Protein AF-A0A5J4UNB1-F1 (afdb_monomer_lite)

InterPro domains:
  IPR011050 Pectin lyase fold/virulence factor [SSF51126] (522-800)

Organism: NCBI:txid222440

Secondary structure (DSSP, 8-state):
--EEEE-S-EEE--TT-S-SEE---SEEEE--SS---EEES---EEEES-EEEE-SEEEE---SS-SEEEES-EEEES-SS-TT---EEEESS--EEEES-SEEEE-S-EEE--TT-SBSEEE--SEEEE--SS---EEES-B-EEEES-EEEE-SEEEE--TT-SEEEEEEEEEEEEES-SS----EEEEESEEEEEEEEEEEE-S-EEEES-SSS-SEEEEEEEEEE-TTS--EEESSEEEEEESSEEEE-SEEEE-STTPPPEEEEES-EEEEESSS-EEESS-EEEEEESS-EEEES-TT-EEEEESEE-STT-EEEESS-EEEEES-EE--SSSEE-S-SEEEEEEEEEEES-EES-SSSPEEESS-SEEEEEEEEEEEEES-EEE-EEE-TT--S----SEEEE--S-TT-EEEEES-EEES-EESS-SSEEEEE-TT-EEE-TT-EEES-EES-SSS--SSEEEEESS--TTHHHHHHHHTTT-B-SBTT-EEEEETTSPPEEEPPBPPSSEEEEE-SS-SS---SSBTTB-BS-HHHHHHHTSEE-S-EEEEE-SSEE---EEE-TT-EES-EEEEPPTTTTEEEE--S-SS-SEEE-TT--S-EEEESEEEESS--EEE-SSSEEEEES-EEE--TTTTT---S---SEEEEEEEEEEES-EES-SSS----SSSSEEEEEEEEEEEEES-EEEEETT-SEEEEE-TT-EEEEES-EEEEE--TTSSBSSEEEEEPSSS--EEEEEES-EEES-EESSBSSEEE-TTEEEEE-TT-EEES-EESSTTSBSSEEES-HHHHHHTT-HHHHTTT-EE--STT----EEETT-----HHHHHHHHTT-S-S-SPPTTSSTT--HHHHHH------PPP-----------------SSSSSHHHHHHHHHHHHHHHHHHHHHHHHHHHHTTTSSSS--

pLDDT: mean 85.82, std 13.66, range [32.12, 98.56]

Sequence (943 aa):
SDELKIIRGIFTGTINTESLIATTSKTVTIGDEIVYPEFTQFGTLILSDQTLNIISGTFTSDALQAMIQTTDSSVTIGTTTSPTSTALSFTSQQILNIKGSDELKIIRGIFTGTINTESLIATTSKLITIGDSSGYPEFTQFGTLTLQGPTLNIISGTFTSSPKSDTLIKASSNSVITVGSTTSSQIISFDAPQVIDINNGILDIIRGSFTQTSNQLSLITTLNTHVSIGQGGVPSFTAVKSLNISGSSLKLINGNFIGINSQSNEITTDEVNVLIGDGVNLQFNDITILKSKGGILTTTNADKLKILINGDFLQTESINQYSDAQIRIETSTFNTLSGTAKQPFIRNTNGQIEIASSAFGNEDYITLLQSPIIILEQSTSKIVIAYSTFTRFEKDTSWNGILYGVLSITLGTNTGLVLSITNNQFIDNFADKTGSVQTELKYNANCNFSSNTFFGNTNNQIDQSGTDTFILWTDNEDGIYNKTKSLFYGSTSPSLNSVAFQANSESIQYIDLTGPQRIYAYISQQKDEDGSGWNIDHPTSLIGRILFKIRAVKPPITIQLIDSNHNEGLVINNSISHSDINIEGRVNGKTQWSKGKEIDPIITIDSRITFNLVLRNIAFAGSRIFRQESNQSIRIEQCTFLIPNSLSNAIIDPVPFIDIQRGNLLIISSSFGNYGTNTDLGSPAVSIKAGCKQLIIANTNFTRLPSGAVALEVGQGSQASIEDCYFTNCGDQSYIAGAVNVVGVTGDEQGSVSITHSRFTSCYGQQAGGIIFGDNVVPSSVKNNLFSQNAVTNNNGSKDVYFLSKEMIDQAGDLEIVAEGYSYSKTDEYVGEVKISGLNTNFAPYLDCKTQGREDCGEAPCGSKQEESVEYCLSIEPSDPTEPSEGEGGDETKKKKMSAGAIVGIVIGVVAVISVVITLIAVVVYFKRKSGVVEKQNESEMK

Structure (mmCIF, N/CA/C/O backbone):
data_AF-A0A5J4UNB1-F1
#
_entry.id   AF-A0A5J4UNB1-F1
#
loop_
_atom_site.group_PDB
_atom_site.id
_atom_site.type_symbol
_atom_site.label_atom_id
_atom_site.label_alt_id
_atom_site.label_comp_id
_atom_site.label_asym_id
_atom_site.label_entity_id
_atom_site.label_seq_id
_atom_site.pdbx_PDB_ins_code
_atom_site.Cartn_x
_atom_site.Cartn_y
_atom_site.Cartn_z
_atom_site.occupancy
_atom_site.B_iso_or_equiv
_atom_site.auth_seq_id
_atom_site.auth_comp_id
_atom_site.auth_asym_id
_atom_site.auth_atom_id
_atom_site.pdbx_PDB_model_num
ATOM 1 N N . SER A 1 1 ? 63.432 3.457 -52.063 1.00 62.00 1 SER A N 1
ATOM 2 C CA . SER A 1 1 ? 62.682 4.462 -52.842 1.00 62.00 1 SER A CA 1
ATOM 3 C C . SER A 1 1 ? 61.636 5.073 -51.926 1.00 62.00 1 SER A C 1
ATOM 5 O O . SER A 1 1 ? 61.340 4.469 -50.903 1.00 62.00 1 SER A O 1
ATOM 7 N N . ASP A 1 2 ? 61.091 6.253 -52.233 1.00 84.00 2 ASP A N 1
ATOM 8 C CA . ASP A 1 2 ? 59.965 6.787 -51.443 1.00 84.00 2 ASP A CA 1
ATOM 9 C C . ASP A 1 2 ? 58.681 5.957 -51.643 1.00 84.00 2 ASP A C 1
ATOM 11 O O . ASP A 1 2 ? 57.809 5.952 -50.778 1.00 84.00 2 ASP A O 1
ATOM 15 N N . GLU A 1 3 ? 58.595 5.195 -52.738 1.00 91.25 3 GLU A N 1
ATOM 16 C CA . GLU A 1 3 ? 57.426 4.393 -53.094 1.00 91.25 3 GLU A CA 1
ATOM 17 C C . GLU A 1 3 ? 57.814 2.993 -53.606 1.00 91.25 3 GLU A C 1
ATOM 19 O O . GLU A 1 3 ? 58.781 2.842 -54.363 1.00 91.25 3 GLU A O 1
ATOM 24 N N . LEU A 1 4 ? 57.044 1.976 -53.210 1.00 91.75 4 LEU A N 1
ATOM 25 C CA . LEU A 1 4 ? 57.041 0.620 -53.762 1.00 91.75 4 LEU A CA 1
ATOM 26 C C . LEU A 1 4 ? 55.665 0.342 -54.387 1.00 91.75 4 LEU A C 1
ATOM 28 O O . LEU A 1 4 ? 54.653 0.443 -53.699 1.00 91.75 4 LEU A O 1
ATOM 32 N N . LYS A 1 5 ? 55.623 -0.047 -55.668 1.00 91.56 5 LYS A N 1
ATOM 33 C CA . LYS A 1 5 ? 54.387 -0.441 -56.367 1.00 91.56 5 LYS A CA 1
ATOM 34 C C . LYS A 1 5 ? 54.436 -1.901 -56.799 1.00 91.56 5 LYS A C 1
ATOM 36 O O . LYS A 1 5 ? 55.341 -2.287 -57.536 1.00 91.56 5 LYS A O 1
ATOM 41 N N . ILE A 1 6 ? 53.440 -2.687 -56.404 1.00 90.50 6 ILE A N 1
ATOM 42 C CA . ILE A 1 6 ? 53.247 -4.074 -56.839 1.00 90.50 6 ILE A CA 1
ATOM 43 C C . ILE A 1 6 ? 51.979 -4.124 -57.684 1.00 90.50 6 ILE A C 1
ATOM 45 O O . ILE A 1 6 ? 50.885 -4.300 -57.165 1.00 90.50 6 ILE A O 1
ATOM 49 N N . ILE A 1 7 ? 52.124 -3.926 -58.993 1.00 86.94 7 ILE A N 1
ATOM 50 C CA . ILE A 1 7 ? 50.977 -3.774 -59.903 1.00 86.94 7 ILE A CA 1
ATOM 51 C C . ILE A 1 7 ? 50.502 -5.117 -60.479 1.00 86.94 7 ILE A C 1
ATOM 53 O O . ILE A 1 7 ? 49.315 -5.317 -60.701 1.00 86.94 7 ILE A O 1
ATOM 57 N N . ARG A 1 8 ? 51.419 -6.067 -60.711 1.00 86.12 8 ARG A N 1
ATOM 58 C CA . ARG A 1 8 ? 51.123 -7.382 -61.303 1.00 86.12 8 ARG A CA 1
ATOM 59 C C . ARG A 1 8 ? 52.060 -8.450 -60.753 1.00 86.12 8 ARG A C 1
ATOM 61 O O . ARG A 1 8 ? 53.246 -8.188 -60.578 1.00 86.12 8 ARG A O 1
ATOM 68 N N . GLY A 1 9 ? 51.550 -9.665 -60.587 1.00 86.94 9 GLY A N 1
ATOM 69 C CA . GLY A 1 9 ? 52.344 -10.852 -60.272 1.00 86.94 9 GLY A CA 1
ATOM 70 C C . GLY A 1 9 ? 51.501 -11.927 -59.594 1.00 86.94 9 GLY A C 1
ATOM 71 O O . GLY A 1 9 ? 50.406 -11.630 -59.126 1.00 86.94 9 GLY A O 1
ATOM 72 N N . ILE A 1 10 ? 52.022 -13.155 -59.564 1.00 88.19 10 ILE A N 1
ATOM 73 C CA . ILE A 1 10 ? 51.542 -14.231 -58.690 1.00 88.19 10 ILE A CA 1
ATOM 74 C C . ILE A 1 10 ? 52.642 -14.446 -57.651 1.00 88.19 10 ILE A C 1
ATOM 76 O O . ILE A 1 10 ? 53.780 -14.756 -58.009 1.00 88.19 10 ILE A O 1
ATOM 80 N N . PHE A 1 11 ? 52.315 -14.235 -56.383 1.00 87.88 11 PHE A N 1
ATOM 81 C CA . PHE A 1 11 ? 53.232 -14.313 -55.257 1.00 87.88 11 PHE A CA 1
ATOM 82 C C . PHE A 1 11 ? 52.810 -15.475 -54.363 1.00 87.88 11 PHE A C 1
ATOM 84 O O . PHE A 1 11 ? 51.893 -15.359 -53.549 1.00 87.88 11 PHE A O 1
ATOM 91 N N . THR A 1 12 ? 53.481 -16.612 -54.526 1.00 80.69 12 THR A N 1
ATOM 92 C CA . THR A 1 12 ? 53.220 -17.815 -53.732 1.00 80.69 12 THR A CA 1
ATOM 93 C C . THR A 1 12 ? 54.304 -17.993 -52.674 1.00 80.69 12 THR A C 1
ATOM 95 O O . THR A 1 12 ? 55.491 -17.923 -52.992 1.00 80.69 12 THR A O 1
ATOM 98 N N . GLY A 1 13 ? 53.905 -18.201 -51.419 1.00 72.50 13 GLY A N 1
ATOM 99 C CA . GLY A 1 13 ? 54.822 -18.448 -50.301 1.00 72.50 13 GLY A CA 1
ATOM 100 C C . GLY A 1 13 ? 54.696 -19.855 -49.710 1.00 72.50 13 GLY A C 1
ATOM 101 O O . GLY A 1 13 ? 53.993 -20.713 -50.237 1.00 72.50 13 GLY A O 1
ATOM 102 N N . THR A 1 14 ? 55.376 -20.077 -48.583 1.00 69.12 14 THR A N 1
ATOM 103 C CA . THR A 1 14 ? 55.122 -21.213 -47.682 1.00 69.12 14 THR A CA 1
ATOM 104 C C . THR A 1 14 ? 54.733 -20.675 -46.309 1.00 69.12 14 THR A C 1
ATOM 106 O O . THR A 1 14 ? 55.337 -19.709 -45.848 1.00 69.12 14 THR A O 1
ATOM 109 N N . ILE A 1 15 ? 53.790 -21.331 -45.629 1.00 63.12 15 ILE A N 1
ATOM 110 C CA . ILE A 1 15 ? 53.112 -20.867 -44.396 1.00 63.12 15 ILE A CA 1
ATOM 111 C C . ILE A 1 15 ? 54.081 -20.583 -43.211 1.00 63.12 15 ILE A C 1
ATOM 113 O O . ILE A 1 15 ? 53.691 -19.961 -42.229 1.00 63.12 15 ILE A O 1
ATOM 117 N N . ASN A 1 16 ? 55.368 -20.954 -43.318 1.00 63.03 16 ASN A N 1
ATOM 118 C CA . ASN A 1 16 ? 56.386 -20.832 -42.263 1.00 63.03 16 ASN A CA 1
ATOM 119 C C . ASN A 1 16 ? 57.483 -19.762 -42.502 1.00 63.03 16 ASN A C 1
ATOM 121 O O . ASN A 1 16 ? 58.474 -19.756 -41.776 1.00 63.03 16 ASN A O 1
ATOM 125 N N . THR A 1 17 ? 57.385 -18.892 -43.515 1.00 56.47 17 THR A N 1
ATOM 126 C CA . THR A 1 17 ? 58.408 -17.845 -43.775 1.00 56.47 17 THR A CA 1
ATOM 127 C C . THR A 1 17 ? 58.102 -16.518 -43.064 1.00 56.47 17 THR A C 1
ATOM 129 O O . THR A 1 17 ? 56.960 -16.068 -43.095 1.00 56.47 17 THR A O 1
ATOM 132 N N . GLU A 1 18 ? 59.130 -15.869 -42.493 1.00 64.62 18 GLU A N 1
ATOM 133 C CA . GLU A 1 18 ? 59.037 -14.711 -41.573 1.00 64.62 18 GLU A CA 1
ATOM 134 C C . GLU A 1 18 ? 58.420 -13.422 -42.162 1.00 64.62 18 GLU A C 1
ATOM 136 O O . GLU A 1 18 ? 57.881 -12.616 -41.411 1.00 64.62 18 GLU A O 1
ATOM 141 N N . SER A 1 19 ? 58.457 -13.200 -43.481 1.00 69.81 19 SER A N 1
ATOM 142 C CA . SER A 1 19 ? 57.668 -12.163 -44.177 1.00 69.81 19 SER A CA 1
ATOM 143 C C . SER A 1 19 ? 57.763 -12.337 -45.697 1.00 69.81 19 SER A C 1
ATOM 145 O O . SER A 1 19 ? 58.808 -12.740 -46.206 1.00 69.81 19 SER A O 1
ATOM 147 N N . LEU A 1 20 ? 56.684 -12.051 -46.439 1.00 73.94 20 LEU A N 1
ATOM 148 C CA . LEU A 1 20 ? 56.710 -12.074 -47.913 1.00 73.94 20 LEU A CA 1
ATOM 149 C C . LEU A 1 20 ? 57.293 -10.772 -48.480 1.00 73.94 20 LEU A C 1
ATOM 151 O O . LEU A 1 20 ? 58.056 -10.784 -49.443 1.00 73.94 20 LEU A O 1
ATOM 155 N N . ILE A 1 21 ? 56.917 -9.643 -47.880 1.00 76.94 21 ILE A N 1
ATOM 156 C CA . ILE A 1 21 ? 57.392 -8.307 -48.232 1.00 76.94 21 ILE A CA 1
ATOM 157 C C . ILE A 1 21 ? 57.690 -7.580 -46.919 1.00 76.94 21 ILE A C 1
ATOM 159 O O . ILE A 1 21 ? 56.805 -7.422 -46.078 1.00 76.94 21 ILE A O 1
ATOM 163 N N . ALA A 1 22 ? 58.935 -7.129 -46.784 1.00 76.50 22 ALA A N 1
ATOM 164 C CA . ALA A 1 22 ? 59.395 -6.191 -45.769 1.00 76.50 22 ALA A CA 1
ATOM 165 C C . ALA A 1 22 ? 60.155 -5.073 -46.497 1.00 76.50 22 ALA A C 1
ATOM 167 O O . ALA A 1 22 ? 61.068 -5.336 -47.282 1.00 76.50 22 ALA A O 1
ATOM 168 N N . THR A 1 23 ? 59.746 -3.823 -46.304 1.00 80.50 23 THR A N 1
ATOM 169 C CA . THR A 1 23 ? 60.293 -2.665 -47.029 1.00 80.50 23 THR A CA 1
ATOM 170 C C . THR A 1 23 ? 60.440 -1.474 -46.094 1.00 80.50 23 THR A C 1
ATOM 172 O O . THR A 1 23 ? 59.773 -1.402 -45.067 1.00 80.50 23 THR A O 1
ATOM 175 N N . THR A 1 24 ? 61.320 -0.542 -46.453 1.00 79.62 24 THR A N 1
ATOM 176 C CA . THR A 1 24 ? 61.508 0.760 -45.787 1.00 79.62 24 THR A CA 1
ATOM 177 C C . THR A 1 24 ? 60.954 1.922 -46.620 1.00 79.62 24 THR A C 1
ATOM 179 O O . THR A 1 24 ? 61.218 3.087 -46.327 1.00 79.62 24 THR A O 1
ATOM 182 N N . SER A 1 25 ? 60.234 1.622 -47.707 1.00 83.31 25 SER A N 1
ATOM 183 C CA . SER A 1 25 ? 59.638 2.640 -48.583 1.00 83.31 25 SER A CA 1
ATOM 184 C C . SER A 1 25 ? 58.492 3.338 -47.865 1.00 83.31 25 SER A C 1
ATOM 186 O O . SER A 1 25 ? 57.644 2.660 -47.311 1.00 83.31 25 SER A O 1
ATOM 188 N N . LYS A 1 26 ? 58.411 4.671 -47.914 1.00 88.62 26 LYS A N 1
ATOM 189 C CA . LYS A 1 26 ? 57.375 5.429 -47.185 1.00 88.62 26 LYS A CA 1
ATOM 190 C C . LYS A 1 26 ? 55.952 5.067 -47.609 1.00 88.62 26 LYS A C 1
ATOM 192 O O . LYS A 1 26 ? 55.042 5.123 -46.789 1.00 88.62 26 LYS A O 1
ATOM 197 N N . THR A 1 27 ? 55.752 4.745 -48.886 1.00 92.12 27 THR A N 1
ATOM 198 C CA . THR A 1 27 ? 54.455 4.325 -49.432 1.00 92.12 27 THR A CA 1
ATOM 199 C C . THR A 1 27 ? 54.575 2.980 -50.139 1.00 92.12 27 THR A C 1
ATOM 201 O O . THR A 1 27 ? 55.473 2.778 -50.959 1.00 92.12 27 THR A O 1
ATOM 204 N N . VAL A 1 28 ? 53.642 2.076 -49.858 1.00 93.69 28 VAL A N 1
ATOM 205 C CA . VAL A 1 28 ? 53.478 0.791 -50.537 1.00 93.69 28 VAL A CA 1
ATOM 206 C C . VAL A 1 28 ? 52.105 0.765 -51.196 1.00 93.69 28 VAL A C 1
ATOM 208 O O . VAL A 1 28 ? 51.095 0.917 -50.517 1.00 93.69 28 VAL A O 1
ATOM 211 N N . THR A 1 29 ? 52.065 0.549 -52.510 1.00 93.19 29 THR A N 1
ATOM 212 C CA . THR A 1 29 ? 50.821 0.437 -53.281 1.00 93.19 29 THR A CA 1
ATOM 213 C C . THR A 1 29 ? 50.732 -0.938 -53.942 1.00 93.19 29 THR A C 1
ATOM 215 O O . THR A 1 29 ? 51.644 -1.329 -54.673 1.00 93.19 29 THR A O 1
ATOM 218 N N . ILE A 1 30 ? 49.645 -1.671 -53.701 1.00 92.88 30 ILE A N 1
ATOM 219 C CA . ILE A 1 30 ? 49.377 -2.995 -54.278 1.00 92.88 30 ILE A CA 1
ATOM 220 C C . ILE A 1 30 ? 48.165 -2.914 -55.212 1.00 92.88 30 ILE A C 1
ATOM 222 O O . ILE A 1 30 ? 47.092 -2.466 -54.808 1.00 92.88 30 ILE A O 1
ATOM 226 N N . GLY A 1 31 ? 48.353 -3.374 -56.447 1.00 89.06 31 GLY A N 1
ATOM 227 C CA . GLY A 1 31 ? 47.366 -3.343 -57.520 1.00 89.06 31 GLY A CA 1
ATOM 228 C C . GLY A 1 31 ? 47.151 -1.957 -58.133 1.00 89.06 31 GLY A C 1
ATOM 229 O O . GLY A 1 31 ? 47.679 -0.948 -57.661 1.00 89.06 31 GLY A O 1
ATOM 230 N N . ASP A 1 32 ? 46.365 -1.924 -59.207 1.00 86.50 32 ASP A N 1
ATOM 231 C CA . ASP A 1 32 ? 45.764 -0.711 -59.770 1.00 86.50 32 ASP A CA 1
ATOM 232 C C . ASP A 1 32 ? 44.316 -0.980 -60.241 1.00 86.50 32 ASP A C 1
ATOM 234 O O . ASP A 1 32 ? 43.713 -2.000 -59.894 1.00 86.50 32 ASP A O 1
ATOM 238 N N . GLU A 1 33 ? 43.706 -0.052 -60.984 1.00 79.19 33 GLU A N 1
ATOM 239 C CA . GLU A 1 33 ? 42.315 -0.186 -61.445 1.00 79.19 33 GLU A CA 1
ATOM 240 C C . GLU A 1 33 ? 42.115 -1.280 -62.515 1.00 79.19 33 GLU A C 1
ATOM 242 O O . GLU A 1 33 ? 40.995 -1.766 -62.696 1.00 79.19 33 GLU A O 1
ATOM 247 N N . ILE A 1 34 ? 43.181 -1.686 -63.213 1.00 79.31 34 ILE A N 1
ATOM 248 C CA . ILE A 1 34 ? 43.138 -2.540 -64.410 1.00 79.31 34 ILE A CA 1
ATOM 249 C C . ILE A 1 34 ? 43.776 -3.914 -64.148 1.00 79.31 34 ILE A C 1
ATOM 251 O O . ILE A 1 34 ? 43.362 -4.909 -64.744 1.00 79.31 34 ILE A O 1
ATOM 255 N N . VAL A 1 35 ? 44.788 -3.985 -63.282 1.00 78.94 35 VAL A N 1
ATOM 256 C CA . VAL A 1 35 ? 45.634 -5.160 -63.066 1.00 78.94 35 VAL A CA 1
ATOM 257 C C . VAL A 1 35 ? 45.644 -5.562 -61.596 1.00 78.94 35 VAL A C 1
ATOM 259 O O . VAL A 1 35 ? 45.804 -4.735 -60.698 1.00 78.94 35 VAL A O 1
ATOM 262 N N . TYR A 1 36 ? 45.485 -6.867 -61.369 1.00 85.12 36 TYR A N 1
ATOM 263 C CA . TYR A 1 36 ? 45.228 -7.447 -60.054 1.00 85.12 36 TYR A CA 1
ATOM 264 C C . TYR A 1 36 ? 46.315 -8.478 -59.721 1.00 85.12 36 TYR A C 1
ATOM 266 O O . TYR A 1 36 ? 46.401 -9.503 -60.403 1.00 85.12 36 TYR A O 1
ATOM 274 N N . PRO A 1 37 ? 47.187 -8.223 -58.732 1.00 91.31 37 PRO A N 1
ATOM 275 C CA . PRO A 1 37 ? 48.145 -9.217 -58.265 1.00 91.31 37 PRO A CA 1
ATOM 276 C C . PRO A 1 37 ? 47.447 -10.324 -57.461 1.00 91.31 37 PRO A C 1
ATOM 278 O O . PRO A 1 37 ? 46.418 -10.098 -56.823 1.00 91.31 37 PRO A O 1
ATOM 281 N N . GLU A 1 38 ? 48.026 -11.520 -57.473 1.00 92.19 38 GLU A N 1
ATOM 282 C CA . GLU A 1 38 ? 47.552 -12.674 -56.708 1.00 92.19 38 GLU A CA 1
ATOM 283 C C . GLU A 1 38 ? 48.598 -13.062 -55.661 1.00 92.19 38 GLU A C 1
ATOM 285 O O . GLU A 1 38 ? 49.783 -13.185 -55.973 1.00 92.19 38 GLU A O 1
ATOM 290 N N . PHE A 1 39 ? 48.165 -13.258 -54.421 1.00 91.50 39 PHE A N 1
ATOM 291 C CA . PHE A 1 39 ? 48.997 -13.661 -53.297 1.00 91.50 39 PHE A CA 1
ATOM 292 C C . PHE A 1 39 ? 48.406 -14.917 -52.655 1.00 91.50 39 PHE A C 1
ATOM 294 O O . PHE A 1 39 ? 47.324 -14.868 -52.074 1.00 91.50 39 PHE A O 1
ATOM 301 N N . THR A 1 40 ? 49.114 -16.043 -52.720 1.00 87.50 40 THR A N 1
ATOM 302 C CA . THR A 1 40 ? 48.609 -17.344 -52.240 1.00 87.50 40 THR A CA 1
ATOM 303 C C . THR A 1 40 ? 49.587 -18.004 -51.276 1.00 87.50 40 THR A C 1
ATOM 305 O O . THR A 1 40 ? 50.786 -18.038 -51.549 1.00 87.50 40 THR A O 1
ATOM 308 N N . GLN A 1 41 ? 49.094 -18.602 -50.189 1.00 78.75 41 GLN A N 1
ATOM 309 C CA . GLN A 1 41 ? 49.892 -19.410 -49.247 1.00 78.75 41 GLN A CA 1
ATOM 310 C C . GLN A 1 41 ? 51.108 -18.676 -48.645 1.00 78.75 41 GLN A C 1
ATOM 312 O O . GLN A 1 41 ? 52.111 -19.291 -48.282 1.00 78.75 41 GLN A O 1
ATOM 317 N N . PHE A 1 42 ? 51.047 -17.350 -48.542 1.00 76.19 42 PHE A N 1
ATOM 318 C CA . PHE A 1 42 ? 52.131 -16.553 -47.979 1.00 76.19 42 PHE A CA 1
ATOM 319 C C . PHE A 1 42 ? 51.959 -16.335 -46.472 1.00 76.19 42 PHE A C 1
ATOM 321 O O . PHE A 1 42 ? 50.843 -16.406 -45.958 1.00 76.19 42 PHE A O 1
ATOM 328 N N . GLY A 1 43 ? 53.080 -16.088 -45.781 1.00 73.00 43 GLY A N 1
ATOM 329 C CA . GLY A 1 43 ? 53.114 -15.803 -44.343 1.00 73.00 43 GLY A CA 1
ATOM 330 C C . GLY A 1 43 ? 52.449 -14.464 -44.011 1.00 73.00 43 GLY A C 1
ATOM 331 O O . GLY A 1 43 ? 51.241 -14.405 -43.822 1.00 73.00 43 GLY A O 1
ATOM 332 N N . THR A 1 44 ? 53.236 -13.385 -43.973 1.00 84.31 44 THR A N 1
ATOM 333 C CA . THR A 1 44 ? 52.761 -12.061 -43.530 1.00 84.31 44 THR A CA 1
ATOM 334 C C . THR A 1 44 ? 53.381 -10.932 -44.362 1.00 84.31 44 THR A C 1
ATOM 336 O O . THR A 1 44 ? 54.572 -10.974 -44.689 1.00 84.31 44 THR A O 1
ATOM 339 N N . LEU A 1 45 ? 52.595 -9.902 -44.690 1.00 88.44 45 LEU A N 1
ATOM 340 C CA . LEU A 1 45 ? 53.075 -8.585 -45.133 1.00 88.44 45 LEU A CA 1
ATOM 341 C C . LEU A 1 45 ? 53.327 -7.711 -43.895 1.00 88.44 45 LEU A C 1
ATOM 343 O O . LEU A 1 45 ? 52.373 -7.427 -43.176 1.00 88.44 45 LEU A O 1
ATOM 347 N N . ILE A 1 46 ? 54.575 -7.291 -43.645 1.00 88.88 46 ILE A N 1
ATOM 348 C CA . ILE A 1 46 ? 54.951 -6.526 -42.438 1.00 88.88 46 ILE A CA 1
ATOM 349 C C . ILE A 1 46 ? 55.422 -5.117 -42.819 1.00 88.88 46 ILE A C 1
ATOM 351 O O . ILE A 1 46 ? 56.360 -4.973 -43.604 1.00 88.88 46 ILE A O 1
ATOM 355 N N . LEU A 1 47 ? 54.806 -4.081 -42.236 1.00 89.69 47 LEU A N 1
ATOM 356 C CA . LEU A 1 47 ? 55.148 -2.666 -42.465 1.00 89.69 47 LEU A CA 1
ATOM 357 C C . LEU A 1 47 ? 55.265 -1.889 -41.141 1.00 89.69 47 LEU A C 1
ATOM 359 O O . LEU A 1 47 ? 54.523 -2.154 -40.197 1.00 89.69 47 LEU A O 1
ATOM 363 N N . SER A 1 48 ? 56.173 -0.913 -41.075 1.00 91.69 48 SER A N 1
ATOM 364 C CA . SER A 1 48 ? 56.325 0.004 -39.931 1.00 91.69 48 SER A CA 1
ATOM 365 C C . SER A 1 48 ? 56.553 1.424 -40.430 1.00 91.69 48 SER A C 1
ATOM 367 O O . SER A 1 48 ? 57.373 1.601 -41.336 1.00 91.69 48 SER A O 1
ATOM 369 N N . ASP A 1 49 ? 55.855 2.400 -39.843 1.00 89.94 49 ASP A N 1
ATOM 370 C CA . ASP A 1 49 ? 55.991 3.840 -40.121 1.00 89.94 49 ASP A CA 1
ATOM 371 C C . ASP A 1 49 ? 55.741 4.232 -41.596 1.00 89.94 49 ASP A C 1
ATOM 373 O O . ASP A 1 49 ? 56.463 5.046 -42.181 1.00 89.94 49 ASP A O 1
ATOM 377 N N . GLN A 1 50 ? 54.747 3.605 -42.240 1.00 90.19 50 GLN A N 1
ATOM 378 C CA . GLN A 1 50 ? 54.493 3.708 -43.686 1.00 90.19 50 GLN A CA 1
ATOM 379 C C . GLN A 1 50 ? 53.021 3.965 -44.037 1.00 90.19 50 GLN A C 1
ATOM 381 O O . GLN A 1 50 ? 52.123 3.896 -43.206 1.00 90.19 50 GLN A O 1
ATOM 386 N N . THR A 1 51 ? 52.755 4.260 -45.309 1.00 93.69 51 THR A N 1
ATOM 387 C CA . THR A 1 51 ? 51.403 4.249 -45.888 1.00 93.69 51 THR A CA 1
ATOM 388 C C . THR A 1 51 ? 51.227 3.016 -46.767 1.00 93.69 51 THR A C 1
ATOM 390 O O . THR A 1 51 ? 52.001 2.819 -47.703 1.00 93.69 51 THR A O 1
ATOM 393 N N . LEU A 1 52 ? 50.204 2.206 -46.500 1.00 94.94 52 LEU A N 1
ATOM 394 C CA . LEU A 1 52 ? 49.819 1.060 -47.325 1.00 94.94 52 LEU A CA 1
ATOM 395 C C . LEU A 1 52 ? 48.512 1.354 -48.064 1.00 94.94 52 LEU A C 1
ATOM 397 O O . LEU A 1 52 ? 47.483 1.581 -47.436 1.00 94.94 52 LEU A O 1
ATOM 401 N N . ASN A 1 53 ? 48.543 1.262 -49.390 1.00 94.31 53 ASN A N 1
ATOM 402 C CA . ASN A 1 53 ? 47.375 1.355 -50.256 1.00 94.31 53 ASN A CA 1
ATOM 403 C C . ASN A 1 53 ? 47.186 0.033 -51.007 1.00 94.31 53 ASN A C 1
ATOM 405 O O . ASN A 1 53 ? 48.041 -0.355 -51.798 1.00 94.31 53 ASN A O 1
ATOM 409 N N . ILE A 1 54 ? 46.069 -0.660 -50.803 1.00 94.25 54 ILE A N 1
ATOM 410 C CA . ILE A 1 54 ? 45.717 -1.858 -51.577 1.00 94.25 54 ILE A CA 1
ATOM 411 C C . ILE A 1 54 ? 44.534 -1.510 -52.461 1.00 94.25 54 ILE A C 1
ATOM 413 O O . ILE A 1 54 ? 43.415 -1.411 -51.979 1.00 94.25 54 ILE A O 1
ATOM 417 N N . ILE A 1 55 ? 44.769 -1.316 -53.752 1.00 91.19 55 ILE A N 1
ATOM 418 C CA . ILE A 1 55 ? 43.732 -0.925 -54.710 1.00 91.19 55 ILE A CA 1
ATOM 419 C C . ILE A 1 55 ? 42.945 -2.155 -55.173 1.00 91.19 55 ILE A C 1
ATOM 421 O O . ILE A 1 55 ? 41.720 -2.101 -55.293 1.00 91.19 55 ILE A O 1
ATOM 425 N N . SER A 1 56 ? 43.645 -3.262 -55.421 1.00 90.69 56 SER A N 1
ATOM 426 C CA . SER A 1 56 ? 43.090 -4.489 -55.990 1.00 90.69 56 SER A CA 1
ATOM 427 C C . SER A 1 56 ? 44.025 -5.688 -55.769 1.00 90.69 56 SER A C 1
ATOM 429 O O . SER A 1 56 ? 45.202 -5.516 -55.444 1.00 90.69 56 SER A O 1
ATOM 431 N N . GLY A 1 57 ? 43.504 -6.908 -55.923 1.00 92.19 57 GLY A N 1
ATOM 432 C CA . GLY A 1 57 ? 44.259 -8.153 -55.781 1.00 92.19 57 GLY A CA 1
ATOM 433 C C . GLY A 1 57 ? 43.484 -9.266 -55.070 1.00 92.19 57 GLY A C 1
ATOM 434 O O . GLY A 1 57 ? 42.520 -9.019 -54.348 1.00 92.19 57 GLY A O 1
ATOM 435 N N . THR A 1 58 ? 43.917 -10.509 -55.265 1.00 93.56 58 THR A N 1
ATOM 436 C CA . THR A 1 58 ? 43.383 -11.675 -54.540 1.00 93.56 58 THR A CA 1
ATOM 437 C C . THR A 1 58 ? 44.414 -12.159 -53.537 1.00 93.56 58 THR A C 1
ATOM 439 O O . THR A 1 58 ? 45.557 -12.411 -53.912 1.00 93.56 58 THR A O 1
ATOM 442 N N . PHE A 1 59 ? 44.019 -12.287 -52.273 1.00 94.31 59 PHE A N 1
ATOM 443 C CA . PHE A 1 59 ? 44.903 -12.680 -51.186 1.00 94.31 59 PHE A CA 1
ATOM 444 C C . PHE A 1 59 ? 44.319 -13.875 -50.431 1.00 94.31 59 PHE A C 1
ATOM 446 O O . PHE A 1 59 ? 43.241 -13.785 -49.848 1.00 94.31 59 PHE A O 1
ATOM 453 N N . THR A 1 60 ? 45.040 -14.990 -50.389 1.00 92.12 60 THR A N 1
ATOM 454 C CA . THR A 1 60 ? 44.597 -16.209 -49.703 1.00 92.12 60 THR A CA 1
ATOM 455 C C . THR A 1 60 ? 45.717 -16.767 -48.838 1.00 92.12 60 THR A C 1
ATOM 457 O O . THR A 1 60 ? 46.828 -17.006 -49.320 1.00 92.12 60 THR A O 1
ATOM 460 N N . SER A 1 61 ? 45.430 -16.987 -47.556 1.00 88.12 61 SER A N 1
ATOM 461 C CA . SER A 1 61 ? 46.362 -17.597 -46.609 1.00 88.12 61 SER A CA 1
ATOM 462 C C . SER A 1 61 ? 45.631 -18.518 -45.637 1.00 88.12 61 SER A C 1
ATOM 464 O O . SER A 1 61 ? 44.579 -18.163 -45.117 1.00 88.12 61 SER A O 1
ATOM 466 N N . ASP A 1 62 ? 46.229 -19.677 -45.364 1.00 84.50 62 ASP A N 1
ATOM 467 C CA . ASP A 1 62 ? 45.786 -20.617 -44.325 1.00 84.50 62 ASP A CA 1
ATOM 468 C C . ASP A 1 62 ? 46.590 -20.436 -43.019 1.00 84.50 62 ASP A C 1
ATOM 470 O O . ASP A 1 62 ? 46.548 -21.281 -42.123 1.00 84.50 62 ASP A O 1
ATOM 474 N N . ALA A 1 63 ? 47.391 -19.367 -42.921 1.00 83.00 63 ALA A N 1
ATOM 475 C CA . ALA A 1 63 ? 48.198 -19.082 -41.743 1.00 83.00 63 ALA A CA 1
ATOM 476 C C . ALA A 1 63 ? 47.327 -18.669 -40.543 1.00 83.00 63 ALA A C 1
ATOM 478 O O . ALA A 1 63 ? 46.318 -17.982 -40.685 1.00 83.00 63 ALA A O 1
ATOM 479 N N . LEU A 1 64 ? 47.776 -19.033 -39.335 1.00 83.25 64 LEU A N 1
ATOM 480 C CA . LEU A 1 64 ? 47.159 -18.575 -38.081 1.00 83.25 64 LEU A CA 1
ATOM 481 C C . LEU A 1 64 ? 47.451 -17.092 -37.788 1.00 83.25 64 LEU A C 1
ATOM 483 O O . LEU A 1 64 ? 46.758 -16.468 -36.990 1.00 83.25 64 LEU A O 1
ATOM 487 N N . GLN A 1 65 ? 48.520 -16.545 -38.374 1.00 85.50 65 GLN A N 1
ATOM 488 C CA . GLN A 1 65 ? 48.912 -15.147 -38.198 1.00 85.50 65 GLN A CA 1
ATOM 489 C C . GLN A 1 65 ? 48.159 -14.239 -39.174 1.00 85.50 65 GLN A C 1
ATOM 491 O O . GLN A 1 65 ? 47.768 -14.668 -40.257 1.00 85.50 65 GLN A O 1
ATOM 496 N N . ALA A 1 66 ? 48.015 -12.962 -38.808 1.00 90.31 66 ALA A N 1
ATOM 497 C CA . ALA A 1 66 ? 47.445 -11.960 -39.698 1.00 90.31 66 ALA A CA 1
ATOM 498 C C . ALA A 1 66 ? 48.212 -11.872 -41.017 1.00 90.31 66 ALA A C 1
ATOM 500 O O . ALA A 1 66 ? 49.429 -11.701 -41.011 1.00 90.31 66 ALA A O 1
ATOM 501 N N . MET A 1 67 ? 47.472 -11.892 -42.122 1.00 91.31 67 MET A N 1
ATOM 502 C CA . MET A 1 67 ? 48.006 -11.745 -43.475 1.00 91.31 67 MET A CA 1
ATOM 503 C C . MET A 1 67 ? 48.749 -10.412 -43.676 1.00 91.31 67 MET A C 1
ATOM 505 O O . MET A 1 67 ? 49.772 -10.358 -44.361 1.00 91.31 67 MET A O 1
ATOM 509 N N . ILE A 1 68 ? 48.243 -9.336 -43.070 1.00 93.50 68 ILE A N 1
ATOM 510 C CA . ILE A 1 68 ? 48.832 -7.996 -43.099 1.00 93.50 68 ILE A CA 1
ATOM 511 C C . ILE A 1 68 ? 49.032 -7.522 -41.661 1.00 93.50 68 ILE A C 1
ATOM 513 O O . ILE A 1 68 ? 48.074 -7.409 -40.893 1.00 93.50 68 ILE A O 1
ATOM 517 N N . GLN A 1 69 ? 50.279 -7.213 -41.316 1.00 93.00 69 GLN A N 1
ATOM 518 C CA . GLN A 1 69 ? 50.680 -6.657 -40.030 1.00 93.00 69 GLN A CA 1
ATOM 519 C C . GLN A 1 69 ? 51.332 -5.297 -40.239 1.00 93.00 69 GLN A C 1
ATOM 521 O O . GLN A 1 69 ? 52.310 -5.178 -40.977 1.00 93.00 69 GLN A O 1
ATOM 526 N N . THR A 1 70 ? 50.820 -4.266 -39.572 1.00 92.56 70 THR A N 1
ATOM 527 C CA . THR A 1 70 ? 51.446 -2.944 -39.639 1.00 92.56 70 THR A CA 1
ATOM 528 C C . THR A 1 70 ? 51.572 -2.296 -38.269 1.00 92.56 70 THR A C 1
ATOM 530 O O . THR A 1 70 ? 50.674 -2.438 -37.441 1.00 92.56 70 THR A O 1
ATOM 533 N N . THR A 1 71 ? 52.631 -1.516 -38.068 1.00 93.50 71 THR A N 1
ATOM 534 C CA . THR A 1 71 ? 52.837 -0.674 -36.879 1.00 93.50 71 THR A CA 1
ATOM 535 C C . THR A 1 71 ? 52.988 0.785 -37.308 1.00 93.50 71 THR A C 1
ATOM 537 O O . THR A 1 71 ? 53.660 1.062 -38.301 1.00 93.50 71 THR A O 1
ATOM 540 N N . ASP A 1 72 ? 52.309 1.707 -36.626 1.00 91.88 72 ASP A N 1
ATOM 541 C CA . ASP A 1 72 ? 52.368 3.162 -36.847 1.00 91.88 72 ASP A CA 1
ATOM 542 C C . ASP A 1 72 ? 52.190 3.563 -38.328 1.00 91.88 72 ASP A C 1
ATOM 544 O O . ASP A 1 72 ? 52.787 4.507 -38.836 1.00 91.88 72 ASP A O 1
ATOM 548 N N . SER A 1 73 ? 51.371 2.793 -39.056 1.00 92.94 73 SER A N 1
ATOM 549 C CA . SER A 1 73 ? 51.211 2.900 -40.509 1.00 92.94 73 SER A CA 1
ATOM 550 C C . SER A 1 73 ? 49.757 3.136 -40.896 1.00 92.94 73 SER A C 1
ATOM 552 O O . SER A 1 73 ? 48.871 2.427 -40.421 1.00 92.94 73 SER A O 1
ATOM 554 N N . SER A 1 74 ? 49.494 4.092 -41.786 1.00 94.06 74 SER A N 1
ATOM 555 C CA . SER A 1 74 ? 48.141 4.330 -42.316 1.00 94.06 74 SER A CA 1
ATOM 556 C C . SER A 1 74 ? 47.808 3.312 -43.401 1.00 94.06 74 SER A C 1
ATOM 558 O O . SER A 1 74 ? 48.636 3.054 -44.277 1.00 94.06 74 SER A O 1
ATOM 560 N N . VAL A 1 75 ? 46.608 2.733 -43.359 1.00 95.94 75 VAL A N 1
ATOM 561 C CA . VAL A 1 75 ? 46.210 1.659 -44.283 1.00 95.94 75 VAL A CA 1
ATOM 562 C C . VAL A 1 75 ? 44.910 2.016 -44.989 1.00 95.94 75 VAL A C 1
ATOM 564 O O . VAL A 1 75 ? 43.894 2.227 -44.337 1.00 95.94 75 VAL A O 1
ATOM 567 N N . THR A 1 76 ? 44.929 2.033 -46.323 1.00 95.81 76 THR A N 1
ATOM 568 C CA . THR A 1 76 ? 43.740 2.182 -47.172 1.00 95.81 76 THR A CA 1
ATOM 569 C C . THR A 1 76 ? 43.565 0.956 -48.064 1.00 95.81 76 THR A C 1
ATOM 571 O O . THR A 1 76 ? 44.468 0.585 -48.811 1.00 95.81 76 THR A O 1
ATOM 574 N N . ILE A 1 77 ? 42.392 0.329 -48.008 1.00 95.19 77 ILE A N 1
ATOM 575 C CA . ILE A 1 77 ? 42.023 -0.841 -48.808 1.00 95.19 77 ILE A CA 1
ATOM 576 C C . ILE A 1 77 ? 40.831 -0.480 -49.699 1.00 95.19 77 ILE A C 1
ATOM 578 O O . ILE A 1 77 ? 39.760 -0.117 -49.216 1.00 95.19 77 ILE A O 1
ATOM 582 N N . GLY A 1 78 ? 41.020 -0.590 -51.009 1.00 90.94 78 GLY A N 1
ATOM 583 C CA . GLY A 1 78 ? 40.090 -0.187 -52.054 1.00 90.94 78 GLY A CA 1
ATOM 584 C C . GLY A 1 78 ? 40.231 1.277 -52.489 1.00 90.94 78 GLY A C 1
ATOM 585 O O . GLY A 1 78 ? 41.008 2.045 -51.927 1.00 90.94 78 GLY A O 1
ATOM 586 N N . THR A 1 79 ? 39.461 1.672 -53.510 1.00 86.94 79 THR A N 1
ATOM 587 C CA . THR A 1 79 ? 39.424 3.049 -54.046 1.00 86.94 79 THR A CA 1
ATOM 588 C C . THR A 1 79 ? 37.994 3.540 -54.292 1.00 86.94 79 THR A C 1
ATOM 590 O O . THR A 1 79 ? 37.051 2.751 -54.374 1.00 86.94 79 THR A O 1
ATOM 593 N N . THR A 1 80 ? 37.820 4.857 -54.423 1.00 79.50 80 THR A N 1
ATOM 594 C CA . THR A 1 80 ? 36.533 5.525 -54.711 1.00 79.50 80 THR A CA 1
ATOM 595 C C . THR A 1 80 ? 36.198 5.602 -56.207 1.00 79.50 80 THR A C 1
ATOM 597 O O . THR A 1 80 ? 35.070 5.919 -56.575 1.00 79.50 80 THR A O 1
ATOM 600 N N . THR A 1 81 ? 37.166 5.355 -57.092 1.00 73.75 81 THR A N 1
ATOM 601 C CA . THR A 1 81 ? 37.143 5.822 -58.490 1.00 73.75 81 THR A CA 1
ATOM 602 C C . THR A 1 81 ? 36.535 4.855 -59.509 1.00 73.75 81 THR A C 1
ATOM 604 O O . THR A 1 81 ? 36.241 5.287 -60.621 1.00 73.75 81 THR A O 1
ATOM 607 N N . SER A 1 82 ? 36.273 3.583 -59.172 1.00 62.00 82 SER A N 1
ATOM 608 C CA . SER A 1 82 ? 35.702 2.627 -60.139 1.00 62.00 82 SER A CA 1
ATOM 609 C C . SER A 1 82 ? 34.715 1.630 -59.512 1.00 62.00 82 SER A C 1
ATOM 611 O O . SER A 1 82 ? 35.133 0.757 -58.757 1.00 62.00 82 SER A O 1
ATOM 613 N N . PRO A 1 83 ? 33.402 1.685 -59.809 1.00 56.25 83 PRO A N 1
ATOM 614 C CA . PRO A 1 83 ? 32.388 0.809 -59.205 1.00 56.25 83 PRO A CA 1
ATOM 615 C C . PRO A 1 83 ? 32.378 -0.643 -59.726 1.00 56.25 83 PRO A C 1
ATOM 617 O O . PRO A 1 83 ? 31.576 -1.435 -59.247 1.00 56.25 83 PRO A O 1
ATOM 620 N N . THR A 1 84 ? 33.231 -1.018 -60.688 1.00 55.53 84 THR A N 1
ATOM 621 C CA . THR A 1 84 ? 33.107 -2.302 -61.416 1.00 55.53 84 THR A CA 1
ATOM 622 C C . THR A 1 84 ? 34.175 -3.353 -61.105 1.00 55.53 84 THR A C 1
ATOM 624 O O . THR A 1 84 ? 34.045 -4.485 -61.563 1.00 55.53 84 THR A O 1
ATOM 627 N N . SER A 1 85 ? 35.211 -3.040 -60.321 1.00 53.84 85 SER A N 1
ATOM 628 C CA . SER A 1 85 ? 36.245 -4.032 -59.997 1.00 53.84 85 SER A CA 1
ATOM 629 C C . SER A 1 85 ? 35.845 -4.891 -58.791 1.00 53.84 85 SER A C 1
ATOM 631 O O . SER A 1 85 ? 35.956 -4.459 -57.644 1.00 53.84 85 SER A O 1
ATOM 633 N N . THR A 1 86 ? 35.410 -6.127 -59.057 1.00 57.16 86 THR A N 1
ATOM 634 C CA . THR A 1 86 ? 35.248 -7.229 -58.085 1.00 57.16 86 THR A CA 1
ATOM 635 C C . THR A 1 86 ? 36.582 -7.881 -57.699 1.00 57.16 86 THR A C 1
ATOM 637 O O . THR A 1 86 ? 36.601 -8.933 -57.069 1.00 57.16 86 THR A O 1
ATOM 640 N N . ALA A 1 87 ? 37.717 -7.308 -58.104 1.00 71.88 87 ALA A N 1
ATOM 641 C CA . ALA A 1 87 ? 39.008 -7.986 -58.066 1.00 71.88 87 ALA A CA 1
ATOM 642 C C . ALA A 1 87 ? 39.791 -7.806 -56.755 1.00 71.88 87 ALA A C 1
ATOM 644 O O . ALA A 1 87 ? 40.998 -8.040 -56.744 1.00 71.88 87 ALA A O 1
ATOM 645 N N . LEU A 1 88 ? 39.141 -7.364 -55.673 1.00 92.00 88 LEU A N 1
ATOM 646 C CA . LEU A 1 88 ? 39.760 -7.241 -54.353 1.00 92.00 88 LEU A CA 1
ATOM 647 C C . LEU A 1 88 ? 39.125 -8.230 -53.378 1.00 92.00 88 LEU A C 1
ATOM 649 O O . LEU A 1 88 ? 37.999 -8.017 -52.924 1.00 92.00 88 LEU A O 1
ATOM 653 N N . SER A 1 89 ? 39.842 -9.307 -53.064 1.00 94.12 89 SER A N 1
ATOM 654 C CA . SER A 1 89 ? 39.364 -10.335 -52.140 1.00 94.12 89 SER A CA 1
ATOM 655 C C . SER A 1 89 ? 40.463 -10.830 -51.210 1.00 94.12 89 SER A C 1
ATOM 657 O O . SER A 1 89 ? 41.628 -10.923 -51.591 1.00 94.12 89 SER A O 1
ATOM 659 N N . PHE A 1 90 ? 40.072 -11.151 -49.984 1.00 95.31 90 PHE A N 1
ATOM 660 C CA . PHE A 1 90 ? 40.938 -11.640 -48.927 1.00 95.31 90 PHE A CA 1
ATOM 661 C C . PHE A 1 90 ? 40.290 -12.858 -48.271 1.00 95.31 90 PHE A C 1
ATOM 663 O O . PHE A 1 90 ? 39.129 -12.802 -47.867 1.00 95.31 90 PHE A O 1
ATOM 670 N N . THR A 1 91 ? 41.039 -13.944 -48.113 1.00 94.06 91 THR A N 1
ATOM 671 C CA . THR A 1 91 ? 40.586 -15.146 -47.405 1.00 94.06 91 THR A CA 1
ATOM 672 C C . THR A 1 91 ? 41.662 -15.610 -46.433 1.00 94.06 91 THR A C 1
ATOM 674 O O . THR A 1 91 ? 42.763 -15.961 -46.859 1.00 94.06 91 THR A O 1
ATOM 677 N N . SER A 1 92 ? 41.372 -15.553 -45.130 1.00 92.12 92 SER A N 1
ATOM 678 C CA . SER A 1 92 ? 42.289 -15.969 -44.056 1.00 92.12 92 SER A CA 1
ATOM 679 C C . SER A 1 92 ? 41.561 -16.098 -42.720 1.00 92.12 92 SER A C 1
ATOM 681 O O . SER A 1 92 ? 40.500 -15.507 -42.529 1.00 92.12 92 SER A O 1
ATOM 683 N N . GLN A 1 93 ? 42.154 -16.808 -41.754 1.00 89.69 93 GLN A N 1
ATOM 684 C CA . GLN A 1 93 ? 41.661 -16.793 -40.377 1.00 89.69 93 GLN A CA 1
ATOM 685 C C . GLN A 1 93 ? 41.749 -15.388 -39.754 1.00 89.69 93 GLN A C 1
ATOM 687 O O . GLN A 1 93 ? 40.818 -14.988 -39.056 1.00 89.69 93 GLN A O 1
ATOM 692 N N . GLN A 1 94 ? 42.818 -14.638 -40.053 1.00 91.31 94 GLN A N 1
ATOM 693 C CA . GLN A 1 94 ? 43.003 -13.229 -39.692 1.00 91.31 94 GLN A CA 1
ATOM 694 C C . GLN A 1 94 ? 43.614 -12.468 -40.880 1.00 91.31 94 GLN A C 1
ATOM 696 O O . GLN A 1 94 ? 44.655 -12.856 -41.418 1.00 91.31 94 GLN A O 1
ATOM 701 N N . ILE A 1 95 ? 42.977 -11.377 -41.310 1.00 94.25 95 ILE A N 1
ATOM 702 C CA . ILE A 1 95 ? 43.425 -10.600 -42.477 1.00 94.25 95 ILE A CA 1
ATOM 703 C C . ILE A 1 95 ? 44.285 -9.421 -42.029 1.00 94.25 95 ILE A C 1
ATOM 705 O O . ILE A 1 95 ? 45.394 -9.253 -42.532 1.00 94.25 95 ILE A O 1
ATOM 709 N N . LEU A 1 96 ? 43.807 -8.624 -41.071 1.00 94.25 96 LEU A N 1
ATOM 710 C CA . LEU A 1 96 ? 44.474 -7.388 -40.653 1.00 94.25 96 LEU A CA 1
ATOM 711 C C . LEU A 1 96 ? 44.867 -7.430 -39.174 1.00 94.25 96 LEU A C 1
ATOM 713 O O . LEU A 1 96 ? 44.063 -7.807 -38.323 1.00 94.25 96 LEU A O 1
ATOM 717 N N . ASN A 1 97 ? 46.083 -6.976 -38.872 1.00 93.12 97 ASN A N 1
ATOM 718 C CA . ASN A 1 97 ? 46.555 -6.667 -37.524 1.00 93.12 97 ASN A CA 1
ATOM 719 C C . ASN A 1 97 ? 47.341 -5.345 -37.543 1.00 93.12 97 ASN A C 1
ATOM 721 O O . ASN A 1 97 ? 48.526 -5.310 -37.875 1.00 93.12 97 ASN A O 1
ATOM 725 N N . ILE A 1 98 ? 46.646 -4.248 -37.244 1.00 92.81 98 ILE A N 1
ATOM 726 C CA . ILE A 1 98 ? 47.118 -2.870 -37.436 1.00 92.81 98 ILE A CA 1
ATOM 727 C C . ILE A 1 98 ? 47.324 -2.208 -36.071 1.00 92.81 98 ILE A C 1
ATOM 729 O O . ILE A 1 98 ? 46.376 -2.038 -35.313 1.00 92.81 98 ILE A O 1
ATOM 733 N N . LYS A 1 99 ? 48.546 -1.811 -35.724 1.00 92.50 99 LYS A N 1
ATOM 734 C CA . LYS A 1 99 ? 48.866 -1.220 -34.415 1.00 92.50 99 LYS A CA 1
ATOM 735 C C . LYS A 1 99 ? 49.332 0.223 -34.550 1.00 92.50 99 LYS A C 1
ATOM 737 O O . LYS A 1 99 ? 50.096 0.524 -35.454 1.00 92.50 99 LYS A O 1
ATOM 742 N N . GLY A 1 100 ? 48.880 1.105 -33.657 1.00 88.69 100 GLY A N 1
ATOM 743 C CA . GLY A 1 100 ? 49.412 2.473 -33.497 1.00 88.69 100 GLY A CA 1
ATOM 744 C C . GLY A 1 100 ? 49.132 3.451 -34.649 1.00 88.69 100 GLY A C 1
ATOM 745 O O . GLY A 1 100 ? 49.556 4.600 -34.620 1.00 88.69 100 GLY A O 1
ATOM 746 N N . SER A 1 101 ? 48.376 3.018 -35.656 1.00 89.75 101 SER A N 1
ATOM 747 C CA . SER A 1 101 ? 48.038 3.811 -36.837 1.00 89.75 101 SER A CA 1
ATOM 748 C C . SER A 1 101 ? 47.119 5.001 -36.526 1.00 89.75 101 SER A C 1
ATOM 750 O O . SER A 1 101 ? 46.245 4.926 -35.658 1.00 89.75 101 SER A O 1
ATOM 752 N N . ASP A 1 102 ? 47.260 6.090 -37.283 1.00 90.19 102 ASP A N 1
ATOM 753 C CA . ASP A 1 102 ? 46.302 7.197 -37.237 1.00 90.19 102 ASP A CA 1
ATOM 754 C C . ASP A 1 102 ? 44.970 6.825 -37.915 1.00 90.19 102 ASP A C 1
ATOM 756 O O . ASP A 1 102 ? 43.909 7.162 -37.387 1.00 90.19 102 ASP A O 1
ATOM 760 N N . GLU A 1 103 ? 45.001 6.079 -39.028 1.00 94.69 103 GLU A N 1
ATOM 761 C CA . GLU A 1 103 ? 43.802 5.720 -39.795 1.00 94.69 103 GLU A CA 1
ATOM 762 C C . GLU A 1 103 ? 43.892 4.330 -40.458 1.00 94.69 103 GLU A C 1
ATOM 764 O O . GLU A 1 103 ? 44.864 3.985 -41.138 1.00 94.69 103 GLU A O 1
ATOM 769 N N . LEU A 1 104 ? 42.817 3.548 -40.311 1.00 95.81 104 LEU A N 1
ATOM 770 C CA . LEU A 1 104 ? 42.502 2.381 -41.136 1.00 95.81 104 LEU A CA 1
ATOM 771 C C . LEU A 1 104 ? 41.236 2.667 -41.950 1.00 95.81 104 LEU A C 1
ATOM 773 O O . LEU A 1 104 ? 40.166 2.888 -41.386 1.00 95.81 104 LEU A O 1
ATOM 777 N N . LYS A 1 105 ? 41.328 2.592 -43.277 1.00 96.69 105 LYS A N 1
ATOM 778 C CA . LYS A 1 105 ? 40.207 2.816 -44.190 1.00 96.69 105 LYS A CA 1
ATOM 779 C C . LYS A 1 105 ? 39.981 1.609 -45.096 1.00 96.69 105 LYS A C 1
ATOM 781 O O . LYS A 1 105 ? 40.863 1.223 -45.854 1.00 96.69 105 LYS A O 1
ATOM 786 N N . ILE A 1 106 ? 38.785 1.030 -45.060 1.00 96.38 106 ILE A N 1
ATOM 787 C CA . ILE A 1 106 ? 38.373 -0.090 -45.915 1.00 96.38 106 ILE A CA 1
ATOM 788 C C . ILE A 1 106 ? 37.192 0.369 -46.759 1.00 96.38 106 ILE A C 1
ATOM 790 O O . ILE A 1 106 ? 36.064 0.376 -46.294 1.00 96.38 106 ILE A O 1
ATOM 794 N N . ILE A 1 107 ? 37.442 0.762 -48.001 1.00 93.19 107 ILE A N 1
ATOM 795 C CA . ILE A 1 107 ? 36.424 1.304 -48.909 1.00 93.19 107 ILE A CA 1
ATOM 796 C C . ILE A 1 107 ? 35.597 0.184 -49.551 1.00 93.19 107 ILE A C 1
ATOM 798 O O . ILE A 1 107 ? 34.391 0.323 -49.737 1.00 93.19 107 ILE A O 1
ATOM 802 N N . ARG A 1 108 ? 36.243 -0.922 -49.932 1.00 90.38 108 ARG A N 1
ATOM 803 C CA . ARG A 1 108 ? 35.636 -2.032 -50.684 1.00 90.38 108 ARG A CA 1
ATOM 804 C C . ARG A 1 108 ? 36.479 -3.301 -50.568 1.00 90.38 108 ARG A C 1
ATOM 806 O O . ARG A 1 108 ? 37.636 -3.238 -50.160 1.00 90.38 108 ARG A O 1
ATOM 813 N N . GLY A 1 109 ? 35.907 -4.419 -50.996 1.00 92.31 109 GLY A N 1
ATOM 814 C CA . GLY A 1 109 ? 36.558 -5.727 -51.050 1.00 92.31 109 GLY A CA 1
ATOM 815 C C . GLY A 1 109 ? 35.693 -6.810 -50.416 1.00 92.31 109 GLY A C 1
ATOM 816 O O . GLY A 1 109 ? 34.759 -6.499 -49.677 1.00 92.31 109 GLY A O 1
ATOM 817 N N . ILE A 1 110 ? 36.012 -8.066 -50.718 1.00 94.56 110 ILE A N 1
ATOM 818 C CA . ILE A 1 110 ? 35.391 -9.241 -50.098 1.00 94.56 110 ILE A CA 1
ATOM 819 C C . ILE A 1 110 ? 36.383 -9.819 -49.091 1.00 94.56 110 ILE A C 1
ATOM 821 O O . ILE A 1 110 ? 37.494 -10.196 -49.456 1.00 94.56 110 ILE A O 1
ATOM 825 N N . PHE A 1 111 ? 35.994 -9.882 -47.826 1.00 96.00 111 PHE A N 1
ATOM 826 C CA . PHE A 1 111 ? 36.816 -10.339 -46.715 1.00 96.00 111 PHE A CA 1
ATOM 827 C C . PHE A 1 111 ? 36.165 -11.578 -46.109 1.00 96.00 111 PHE A C 1
ATOM 829 O O . PHE A 1 111 ? 35.131 -11.489 -45.450 1.00 96.00 111 PHE A O 1
ATOM 836 N N . THR A 1 112 ? 36.769 -12.738 -46.330 1.00 95.50 112 THR A N 1
ATOM 837 C CA . THR A 1 112 ? 36.217 -14.026 -45.909 1.00 95.50 112 THR A CA 1
ATOM 838 C C . THR A 1 112 ? 37.093 -14.659 -44.841 1.00 95.50 112 THR A C 1
ATOM 840 O O . THR A 1 112 ? 38.256 -14.988 -45.075 1.00 95.50 112 THR A O 1
ATOM 843 N N . GLY A 1 113 ? 36.519 -14.817 -43.653 1.00 93.44 113 GLY A N 1
ATOM 844 C CA . GLY A 1 113 ? 37.083 -15.610 -42.575 1.00 93.44 113 GLY A CA 1
ATOM 845 C C . GLY A 1 113 ? 36.974 -17.112 -42.829 1.00 93.44 113 GLY A C 1
ATOM 846 O O . GLY A 1 113 ? 36.493 -17.577 -43.862 1.00 93.44 113 GLY A O 1
ATOM 847 N N . THR A 1 114 ? 37.408 -17.875 -41.836 1.00 89.62 114 THR A N 1
ATOM 848 C CA . THR A 1 114 ? 37.196 -19.320 -41.738 1.00 89.62 114 THR A CA 1
ATOM 849 C C . THR A 1 114 ? 36.257 -19.621 -40.572 1.00 89.62 114 THR A C 1
ATOM 851 O O . THR A 1 114 ? 36.018 -18.777 -39.706 1.00 89.62 114 THR A O 1
ATOM 854 N N . ILE A 1 115 ? 35.792 -20.866 -40.464 1.00 85.88 115 ILE A N 1
ATOM 855 C CA . ILE A 1 115 ? 34.963 -21.309 -39.330 1.00 85.88 115 ILE A CA 1
ATOM 856 C C . ILE A 1 115 ? 35.657 -21.150 -37.965 1.00 85.88 115 ILE A C 1
ATOM 858 O O . ILE A 1 115 ? 34.992 -21.200 -36.935 1.00 85.88 115 ILE A O 1
ATOM 862 N N . ASN A 1 116 ? 36.984 -20.980 -37.955 1.00 86.81 116 ASN A N 1
ATOM 863 C CA . ASN A 1 116 ? 37.803 -20.776 -36.762 1.00 86.81 116 ASN A CA 1
ATOM 864 C C . ASN A 1 116 ? 38.208 -19.305 -36.567 1.00 86.81 116 ASN A C 1
ATOM 866 O O . ASN A 1 116 ? 39.053 -19.008 -35.723 1.00 86.81 116 ASN A O 1
ATOM 870 N N . THR A 1 117 ? 37.662 -18.377 -37.356 1.00 87.94 117 THR A N 1
ATOM 871 C CA . THR A 1 117 ? 37.973 -16.952 -37.227 1.00 87.94 117 THR A CA 1
ATOM 872 C C . THR A 1 117 ? 37.384 -16.397 -35.938 1.00 87.94 117 THR A C 1
ATOM 874 O O . THR A 1 117 ? 36.164 -16.321 -35.781 1.00 87.94 117 THR A O 1
ATOM 877 N N . GLU A 1 118 ? 38.276 -15.994 -35.032 1.00 88.44 118 GLU A N 1
ATOM 878 C CA . GLU A 1 118 ? 37.953 -15.235 -33.820 1.00 88.44 118 GLU A CA 1
ATOM 879 C C . GLU A 1 118 ? 37.946 -13.728 -34.094 1.00 88.44 118 GLU A C 1
ATOM 881 O O . GLU A 1 118 ? 37.094 -13.016 -33.577 1.00 88.44 118 GLU A O 1
ATOM 886 N N . SER A 1 119 ? 38.859 -13.238 -34.939 1.00 89.62 119 SER A N 1
ATOM 887 C CA . SER A 1 119 ? 38.946 -11.834 -35.344 1.00 89.62 119 SER A CA 1
ATOM 888 C C . SER A 1 119 ? 39.555 -11.726 -36.738 1.00 89.62 119 SER A C 1
ATOM 890 O O . SER A 1 119 ? 40.721 -12.069 -36.938 1.00 89.62 119 SER A O 1
ATOM 892 N N . LEU A 1 120 ? 38.777 -11.242 -37.708 1.00 89.69 120 LEU A N 1
ATOM 893 C CA . LEU A 1 120 ? 39.278 -11.014 -39.063 1.00 89.69 120 LEU A CA 1
ATOM 894 C C . LEU A 1 120 ? 40.139 -9.744 -39.149 1.00 89.69 120 LEU A C 1
ATOM 896 O O . LEU A 1 120 ? 41.086 -9.681 -39.938 1.00 89.69 120 LEU A O 1
ATOM 900 N N . ILE A 1 121 ? 39.821 -8.753 -38.312 1.00 92.31 121 ILE A N 1
ATOM 901 C CA . ILE A 1 121 ? 40.517 -7.473 -38.190 1.00 92.31 121 ILE A CA 1
ATOM 902 C C . ILE A 1 121 ? 40.804 -7.212 -36.711 1.00 92.31 121 ILE A C 1
ATOM 904 O O . ILE A 1 121 ? 39.891 -6.955 -35.927 1.00 92.31 121 ILE A O 1
ATOM 908 N N . ALA A 1 122 ? 42.086 -7.194 -36.358 1.00 89.88 122 ALA A N 1
ATOM 909 C CA . ALA A 1 122 ? 42.574 -6.644 -35.103 1.00 89.88 122 ALA A CA 1
ATOM 910 C C . ALA A 1 122 ? 43.202 -5.274 -35.377 1.00 89.88 122 ALA A C 1
ATOM 912 O O . ALA A 1 122 ? 44.048 -5.137 -36.261 1.00 89.88 122 ALA A O 1
ATOM 913 N N . THR A 1 123 ? 42.798 -4.238 -34.645 1.00 91.38 123 THR A N 1
ATOM 914 C CA . THR A 1 123 ? 43.393 -2.914 -34.836 1.00 91.38 123 THR A CA 1
ATOM 915 C C . THR A 1 123 ? 43.382 -2.059 -33.572 1.00 91.38 123 THR A C 1
ATOM 917 O O . THR A 1 123 ? 42.466 -2.153 -32.759 1.00 91.38 123 THR A O 1
ATOM 920 N N . THR A 1 124 ? 44.404 -1.217 -33.413 1.00 90.69 124 THR A N 1
ATOM 921 C CA . THR A 1 124 ? 44.440 -0.106 -32.448 1.00 90.69 124 THR A CA 1
ATOM 922 C C . THR A 1 124 ? 44.531 1.259 -33.140 1.00 90.69 124 THR A C 1
ATOM 924 O O . THR A 1 124 ? 44.958 2.235 -32.523 1.00 90.69 124 THR A O 1
ATOM 927 N N . SER A 1 125 ? 44.148 1.337 -34.422 1.00 91.19 125 SER A N 1
ATOM 928 C CA . SER A 1 125 ? 44.072 2.594 -35.176 1.00 91.19 125 SER A CA 1
ATOM 929 C C . SER A 1 125 ? 43.161 3.603 -34.482 1.00 91.19 125 SER A C 1
ATOM 931 O O . SER A 1 125 ? 42.077 3.225 -34.049 1.00 91.19 125 SER A O 1
ATOM 933 N N . LYS A 1 126 ? 43.541 4.886 -34.443 1.00 92.44 126 LYS A N 1
ATOM 934 C CA . LYS A 1 126 ? 42.724 5.949 -33.818 1.00 92.44 126 LYS A CA 1
ATOM 935 C C . LYS A 1 126 ? 41.395 6.182 -34.542 1.00 92.44 126 LYS A C 1
ATOM 937 O O . LYS A 1 126 ? 40.376 6.414 -33.890 1.00 92.44 126 LYS A O 1
ATOM 942 N N . LEU A 1 127 ? 41.408 6.118 -35.874 1.00 95.31 127 LEU A N 1
ATOM 943 C CA . LEU A 1 127 ? 40.232 6.234 -36.732 1.00 95.31 127 LEU A CA 1
ATOM 944 C C . LEU A 1 127 ? 40.105 4.998 -37.622 1.00 95.31 127 LEU A C 1
ATOM 946 O O . LEU A 1 127 ? 41.060 4.591 -38.282 1.00 95.31 127 LEU A O 1
ATOM 950 N N . ILE A 1 128 ? 38.912 4.415 -37.663 1.00 96.50 128 ILE A N 1
ATOM 951 C CA . ILE A 1 128 ? 38.577 3.292 -38.533 1.00 96.50 128 ILE A CA 1
ATOM 952 C C . ILE A 1 128 ? 37.369 3.694 -39.372 1.00 96.50 128 ILE A C 1
ATOM 954 O O . ILE A 1 128 ? 36.326 4.048 -38.827 1.00 96.50 128 ILE A O 1
ATOM 958 N N . THR A 1 129 ? 37.492 3.615 -40.693 1.00 96.25 129 THR A N 1
ATOM 959 C CA . THR A 1 129 ? 36.399 3.899 -41.628 1.00 96.25 129 THR A CA 1
ATOM 960 C C . THR A 1 129 ? 36.141 2.678 -42.501 1.00 96.25 129 THR A C 1
ATOM 962 O O . THR A 1 129 ? 37.035 2.227 -43.215 1.00 96.25 129 THR A O 1
ATOM 965 N N . ILE A 1 130 ? 34.921 2.146 -42.460 1.00 96.50 130 ILE A N 1
ATOM 966 C CA . ILE A 1 130 ? 34.472 1.017 -43.277 1.00 96.50 130 ILE A CA 1
ATOM 967 C C . ILE A 1 130 ? 33.385 1.502 -44.235 1.00 96.50 130 ILE A C 1
ATOM 969 O O . ILE A 1 130 ? 32.358 2.037 -43.817 1.00 96.50 130 ILE A O 1
ATOM 973 N N . GLY A 1 131 ? 33.619 1.297 -45.524 1.00 93.62 131 GLY A N 1
ATOM 974 C CA . GLY A 1 131 ? 32.784 1.786 -46.603 1.00 93.62 131 GLY A CA 1
ATOM 975 C C . GLY A 1 131 ? 32.972 3.274 -46.901 1.00 93.62 131 GLY A C 1
ATOM 976 O O . GLY A 1 131 ? 33.653 4.014 -46.191 1.00 93.62 131 GLY A O 1
ATOM 977 N N . ASP A 1 132 ? 32.346 3.713 -47.986 1.00 90.69 132 ASP A N 1
ATOM 978 C CA . ASP A 1 132 ? 32.127 5.118 -48.340 1.00 90.69 132 ASP A CA 1
ATOM 979 C C . ASP A 1 132 ? 30.911 5.223 -49.268 1.00 90.69 132 ASP A C 1
ATOM 981 O O . ASP A 1 132 ? 30.307 4.200 -49.559 1.00 90.69 132 ASP A O 1
ATOM 985 N N . SER A 1 133 ? 30.595 6.415 -49.798 1.00 85.12 133 SER A N 1
ATOM 986 C CA . SER A 1 133 ? 29.452 6.683 -50.697 1.00 85.12 133 SER A CA 1
ATOM 987 C C . SER A 1 133 ? 29.408 5.892 -52.018 1.00 85.12 133 SER A C 1
ATOM 989 O O . SER A 1 133 ? 28.418 5.975 -52.742 1.00 85.12 133 SER A O 1
ATOM 991 N N . SER A 1 134 ? 30.452 5.137 -52.355 1.00 83.75 134 SER A N 1
ATOM 992 C CA . SER A 1 134 ? 30.612 4.408 -53.621 1.00 83.75 134 SER A CA 1
ATOM 993 C C . SER A 1 134 ? 31.088 2.957 -53.470 1.00 83.75 134 SER A C 1
ATOM 995 O O . SER A 1 134 ? 30.906 2.159 -54.390 1.00 83.75 134 SER A O 1
ATOM 997 N N . GLY A 1 135 ? 31.723 2.614 -52.349 1.00 86.56 135 GLY A N 1
ATOM 998 C CA . GLY A 1 135 ? 32.241 1.287 -52.036 1.00 86.56 135 GLY A CA 1
ATOM 999 C C . GLY A 1 135 ? 31.371 0.566 -51.014 1.00 86.56 135 GLY A C 1
ATOM 1000 O O . GLY A 1 135 ? 30.754 1.203 -50.167 1.00 86.56 135 GLY A O 1
ATOM 1001 N N . TYR A 1 136 ? 31.303 -0.763 -51.109 1.00 89.38 136 TYR A N 1
ATOM 1002 C CA . TYR A 1 136 ? 30.514 -1.624 -50.223 1.00 89.38 136 TYR A CA 1
ATOM 1003 C C . TYR A 1 136 ? 31.358 -2.853 -49.878 1.00 89.38 136 TYR A C 1
ATOM 1005 O O . TYR A 1 136 ? 31.412 -3.791 -50.675 1.00 89.38 136 TYR A O 1
ATOM 1013 N N . PRO A 1 137 ? 32.098 -2.844 -48.762 1.00 94.19 137 PRO A N 1
ATOM 1014 C CA . PRO A 1 137 ? 32.860 -4.014 -48.360 1.00 94.19 137 PRO A CA 1
ATOM 1015 C C . PRO A 1 137 ? 31.921 -5.127 -47.871 1.00 94.19 137 PRO A C 1
ATOM 1017 O O . PRO A 1 137 ? 30.895 -4.865 -47.240 1.00 94.19 137 PRO A O 1
ATOM 1020 N N . GLU A 1 138 ? 32.276 -6.372 -48.164 1.00 95.56 138 GLU A N 1
ATOM 1021 C CA . GLU A 1 138 ? 31.565 -7.564 -47.705 1.00 95.56 138 GLU A CA 1
ATOM 1022 C C . GLU A 1 138 ? 32.462 -8.355 -46.761 1.00 95.56 138 GLU A C 1
ATOM 1024 O O . GLU A 1 138 ? 33.600 -8.677 -47.097 1.00 95.56 138 GLU A O 1
ATOM 1029 N N . PHE A 1 139 ? 31.940 -8.670 -45.581 1.00 96.25 139 PHE A N 1
ATOM 1030 C CA . PHE A 1 139 ? 32.617 -9.435 -44.549 1.00 96.25 139 PHE A CA 1
ATOM 1031 C C . PHE A 1 139 ? 31.823 -10.702 -44.248 1.00 96.25 139 PHE A C 1
ATOM 1033 O O . PHE A 1 139 ? 30.716 -10.654 -43.701 1.00 96.25 139 PHE A O 1
ATOM 1040 N N . THR A 1 140 ? 32.412 -11.850 -44.569 1.00 94.94 140 THR A N 1
ATOM 1041 C CA . THR A 1 140 ? 31.848 -13.165 -44.270 1.00 94.94 140 THR A CA 1
ATOM 1042 C C . THR A 1 140 ? 32.674 -13.876 -43.215 1.00 94.94 140 THR A C 1
ATOM 1044 O O . THR A 1 140 ? 33.898 -13.885 -43.286 1.00 94.94 140 THR A O 1
ATOM 1047 N N . GLN A 1 141 ? 32.017 -14.454 -42.204 1.00 93.44 141 GLN A N 1
ATOM 1048 C CA . GLN A 1 141 ? 32.693 -15.071 -41.051 1.00 93.44 141 GLN A CA 1
ATOM 1049 C C . GLN A 1 141 ? 33.655 -14.091 -40.345 1.00 93.44 141 GLN A C 1
ATOM 1051 O O . GLN A 1 141 ? 34.799 -14.421 -40.043 1.00 93.44 141 GLN A O 1
ATOM 1056 N N . PHE A 1 142 ? 33.183 -12.867 -40.084 1.00 90.75 142 PHE A N 1
ATOM 1057 C CA . PHE A 1 142 ? 34.008 -11.726 -39.656 1.00 90.75 142 PHE A CA 1
ATOM 1058 C C . PHE A 1 142 ? 34.747 -11.905 -38.313 1.00 90.75 142 PHE A C 1
ATOM 1060 O O . PHE A 1 142 ? 35.771 -11.269 -38.062 1.00 90.75 142 PHE A O 1
ATOM 1067 N N . GLY A 1 143 ? 34.247 -12.764 -37.425 1.00 90.62 143 GLY A N 1
ATOM 1068 C CA . GLY A 1 143 ? 34.712 -12.786 -36.036 1.00 90.62 143 GLY A CA 1
ATOM 1069 C C . GLY A 1 143 ? 34.400 -11.468 -35.311 1.00 90.62 143 GLY A C 1
ATOM 1070 O O . GLY A 1 143 ? 33.433 -10.789 -35.652 1.00 90.62 143 GLY A O 1
ATOM 1071 N N . THR A 1 144 ? 35.222 -11.106 -34.325 1.00 92.38 144 THR A N 1
ATOM 1072 C CA . THR A 1 144 ? 35.091 -9.882 -33.521 1.00 92.38 144 THR A CA 1
ATOM 1073 C C . THR A 1 144 ? 36.123 -8.828 -33.919 1.00 92.38 144 THR A C 1
ATOM 1075 O O . THR A 1 144 ? 37.329 -9.087 -33.937 1.00 92.38 144 THR A O 1
ATOM 1078 N N . LEU A 1 145 ? 35.659 -7.602 -34.150 1.00 93.06 145 LEU A N 1
ATOM 1079 C CA . LEU A 1 145 ? 36.475 -6.391 -34.191 1.00 93.06 145 LEU A CA 1
ATOM 1080 C C . LEU A 1 145 ? 36.514 -5.767 -32.792 1.00 93.06 145 LEU A C 1
ATOM 1082 O O . LEU A 1 145 ? 35.495 -5.283 -32.303 1.00 93.06 145 LEU A O 1
ATOM 1086 N N . THR A 1 146 ? 37.688 -5.767 -32.157 1.00 89.69 146 THR A N 1
ATOM 1087 C CA . THR A 1 146 ? 37.879 -5.170 -30.824 1.00 89.69 146 THR A CA 1
ATOM 1088 C C . THR A 1 146 ? 38.427 -3.746 -30.930 1.00 89.69 146 THR A C 1
ATOM 1090 O O . THR A 1 146 ? 39.431 -3.526 -31.601 1.00 89.69 146 THR A O 1
ATOM 1093 N N . LEU A 1 147 ? 37.807 -2.800 -30.222 1.00 87.00 147 LEU A N 1
ATOM 1094 C CA . LEU A 1 147 ? 38.158 -1.381 -30.168 1.00 87.00 147 LEU A CA 1
ATOM 1095 C C . LEU A 1 147 ? 38.497 -0.952 -28.727 1.00 87.00 147 LEU A C 1
ATOM 1097 O O . LEU A 1 147 ? 37.778 -1.289 -27.783 1.00 87.00 147 LEU A O 1
ATOM 1101 N N . GLN A 1 148 ? 39.573 -0.178 -28.554 1.00 81.44 148 GLN A N 1
ATOM 1102 C CA . GLN A 1 148 ? 39.978 0.416 -27.268 1.00 81.44 148 GLN A CA 1
ATOM 1103 C C . GLN A 1 148 ? 40.312 1.907 -27.430 1.00 81.44 148 GLN A C 1
ATOM 1105 O O . GLN A 1 148 ? 41.436 2.256 -27.786 1.00 81.44 148 GLN A O 1
ATOM 1110 N N . GLY A 1 149 ? 39.320 2.785 -27.249 1.00 76.69 149 GLY A N 1
ATOM 1111 C CA . GLY A 1 149 ? 39.454 4.236 -27.452 1.00 76.69 149 GLY A CA 1
ATOM 1112 C C . GLY A 1 149 ? 39.424 4.831 -28.873 1.00 76.69 149 GLY A C 1
ATOM 1113 O O . GLY A 1 149 ? 39.570 6.051 -28.958 1.00 76.69 149 GLY A O 1
ATOM 1114 N N . PRO A 1 150 ? 39.222 4.093 -29.988 1.00 87.25 150 PRO A N 1
ATOM 1115 C CA . PRO A 1 150 ? 39.168 4.710 -31.310 1.00 87.25 150 PRO A CA 1
ATOM 1116 C C . PRO A 1 150 ? 37.761 5.174 -31.705 1.00 87.25 150 PRO A C 1
ATOM 1118 O O . PRO A 1 150 ? 36.760 4.841 -31.061 1.00 87.25 150 PRO A O 1
ATOM 1121 N N . THR A 1 151 ? 37.708 5.901 -32.823 1.00 94.69 151 THR A N 1
ATOM 1122 C CA . THR A 1 151 ? 36.477 6.201 -33.567 1.00 94.69 151 THR A CA 1
ATOM 1123 C C . THR A 1 151 ? 36.283 5.181 -34.688 1.00 94.69 151 THR A C 1
ATOM 1125 O O . THR A 1 151 ? 37.191 4.982 -35.495 1.00 94.69 151 THR A O 1
ATOM 1128 N N . LEU A 1 152 ? 35.107 4.560 -34.770 1.00 97.00 152 LEU A N 1
ATOM 1129 C CA . LEU A 1 152 ? 34.700 3.670 -35.858 1.00 97.00 152 LEU A CA 1
ATOM 1130 C C . LEU A 1 152 ? 33.523 4.280 -36.626 1.00 97.00 152 LEU A C 1
ATOM 1132 O O . LEU A 1 152 ? 32.459 4.503 -36.057 1.00 97.00 152 LEU A O 1
ATOM 1136 N N . ASN A 1 153 ? 33.692 4.463 -37.933 1.00 96.81 153 ASN A N 1
ATOM 1137 C CA . ASN A 1 153 ? 32.649 4.905 -38.852 1.00 96.81 153 ASN A CA 1
ATOM 1138 C C . ASN A 1 153 ? 32.334 3.793 -39.856 1.00 96.81 153 ASN A C 1
ATOM 1140 O O . ASN A 1 153 ? 33.187 3.432 -40.664 1.00 96.81 153 ASN A O 1
ATOM 1144 N N . ILE A 1 154 ? 31.109 3.272 -39.839 1.00 97.06 154 ILE A N 1
ATOM 1145 C CA . ILE A 1 154 ? 30.615 2.306 -40.828 1.00 97.06 154 ILE A CA 1
ATOM 1146 C C . ILE A 1 154 ? 29.632 3.027 -41.745 1.00 97.06 154 ILE A C 1
ATOM 1148 O O . ILE A 1 154 ? 28.500 3.292 -41.358 1.00 97.06 154 ILE A O 1
ATOM 1152 N N . ILE A 1 155 ? 30.053 3.349 -42.963 1.00 95.50 155 ILE A N 1
ATOM 1153 C CA . ILE A 1 155 ? 29.249 4.094 -43.943 1.00 95.50 155 ILE A CA 1
ATOM 1154 C C . ILE A 1 155 ? 28.438 3.139 -44.832 1.00 95.50 155 ILE A C 1
ATOM 1156 O O . ILE A 1 155 ? 27.311 3.455 -45.217 1.00 95.50 155 ILE A O 1
ATOM 1160 N N . SER A 1 156 ? 28.996 1.969 -45.138 1.00 94.44 156 SER A N 1
ATOM 1161 C CA . SER A 1 156 ? 28.386 0.928 -45.967 1.00 94.44 156 SER A CA 1
ATOM 1162 C C . SER A 1 156 ? 29.048 -0.427 -45.699 1.00 94.44 156 SER A C 1
ATOM 1164 O O . SER A 1 156 ? 30.171 -0.495 -45.193 1.00 94.44 156 SER A O 1
ATOM 1166 N N . GLY A 1 157 ? 28.359 -1.512 -46.050 1.00 95.06 157 GLY A N 1
ATOM 1167 C CA . GLY A 1 157 ? 28.924 -2.860 -46.042 1.00 95.06 157 GLY A CA 1
ATOM 1168 C C . GLY A 1 157 ? 27.955 -3.943 -45.581 1.00 95.06 157 GLY A C 1
ATOM 1169 O O . GLY A 1 157 ? 26.868 -3.667 -45.071 1.00 95.06 157 GLY A O 1
ATOM 1170 N N . THR A 1 158 ? 28.351 -5.197 -45.768 1.00 96.31 158 THR A N 1
ATOM 1171 C CA . THR A 1 158 ? 27.609 -6.367 -45.278 1.00 96.31 158 THR A CA 1
ATOM 1172 C C . THR A 1 158 ? 28.489 -7.180 -44.339 1.00 96.31 158 THR A C 1
ATOM 1174 O O . THR A 1 158 ? 29.667 -7.382 -44.616 1.00 96.31 158 THR A O 1
ATOM 1177 N N . PHE A 1 159 ? 27.934 -7.610 -43.206 1.00 97.25 159 PHE A N 1
ATOM 1178 C CA . PHE A 1 159 ? 28.674 -8.274 -42.137 1.00 97.25 159 PHE A CA 1
ATOM 1179 C C . PHE A 1 159 ? 27.905 -9.503 -41.663 1.00 97.25 159 PHE A C 1
ATOM 1181 O O . PHE A 1 159 ? 26.781 -9.380 -41.177 1.00 97.25 159 PHE A O 1
ATOM 1188 N N . THR A 1 160 ? 28.523 -10.677 -41.762 1.00 95.19 160 THR A N 1
ATOM 1189 C CA . THR A 1 160 ? 27.988 -11.927 -41.202 1.00 95.19 160 THR A CA 1
ATOM 1190 C C . THR A 1 160 ? 28.978 -12.510 -40.197 1.00 95.19 160 THR A C 1
ATOM 1192 O O . THR A 1 160 ? 30.192 -12.555 -40.444 1.00 95.19 160 THR A O 1
ATOM 1195 N N . SER A 1 161 ? 28.482 -12.915 -39.027 1.00 92.12 161 SER A N 1
ATOM 1196 C CA . SER A 1 161 ? 29.346 -13.403 -37.949 1.00 92.12 161 SER A CA 1
ATOM 1197 C C . SER A 1 161 ? 29.958 -14.772 -38.251 1.00 92.12 161 SER A C 1
ATOM 1199 O O . SER A 1 161 ? 29.441 -15.580 -39.023 1.00 92.12 161 SER A O 1
ATOM 1201 N N . SER A 1 162 ? 31.107 -15.034 -37.628 1.00 89.94 162 SER A N 1
ATOM 1202 C CA . SER A 1 162 ? 31.701 -16.374 -37.581 1.00 89.94 162 SER A CA 1
ATOM 1203 C C . SER A 1 162 ? 30.961 -17.222 -36.537 1.00 89.94 162 SER A C 1
ATOM 1205 O O . SER A 1 162 ? 30.578 -16.674 -35.504 1.00 89.94 162 SER A O 1
ATOM 1207 N N . PRO A 1 163 ? 30.830 -18.551 -36.711 1.00 86.44 163 PRO A N 1
ATOM 1208 C CA . PRO A 1 163 ? 30.286 -19.438 -35.676 1.00 86.44 163 PRO A CA 1
ATOM 1209 C C . PRO A 1 163 ? 31.060 -19.424 -34.344 1.00 86.44 163 PRO A C 1
ATOM 1211 O O . PRO A 1 163 ? 30.572 -19.955 -33.352 1.00 86.44 163 PRO A O 1
ATOM 1214 N N . LYS A 1 164 ? 32.285 -18.881 -34.325 1.00 86.62 164 LYS A N 1
ATOM 1215 C CA . LYS A 1 164 ? 33.142 -18.766 -33.133 1.00 86.62 164 LYS A CA 1
ATOM 1216 C C . LYS A 1 164 ? 33.038 -17.428 -32.406 1.00 86.62 164 LYS A C 1
ATOM 1218 O O . LYS A 1 164 ? 33.672 -17.272 -31.368 1.00 86.62 164 LYS A O 1
ATOM 1223 N N . SER A 1 165 ? 32.295 -16.473 -32.952 1.00 84.56 165 SER A N 1
ATOM 1224 C CA . SER A 1 165 ? 32.158 -15.144 -32.375 1.00 84.56 165 SER A CA 1
ATOM 1225 C C . SER A 1 165 ? 30.692 -14.836 -32.123 1.00 84.56 165 SER A C 1
ATOM 1227 O O . SER A 1 165 ? 29.875 -14.832 -33.044 1.00 84.56 165 SER A O 1
ATOM 1229 N N . ASP A 1 166 ? 30.386 -14.541 -30.864 1.00 88.06 166 ASP A N 1
ATOM 1230 C CA . ASP A 1 166 ? 29.052 -14.114 -30.459 1.00 88.06 166 ASP A CA 1
ATOM 1231 C C . ASP A 1 166 ? 28.799 -12.636 -30.805 1.00 88.06 166 ASP A C 1
ATOM 1233 O O . ASP A 1 166 ? 27.646 -12.242 -30.967 1.00 88.06 166 ASP A O 1
ATOM 1237 N N . THR A 1 167 ? 29.862 -11.835 -30.984 1.00 94.75 167 THR A N 1
ATOM 1238 C CA . THR A 1 167 ? 29.809 -10.368 -31.110 1.00 94.75 167 THR A CA 1
ATOM 1239 C C . THR A 1 167 ? 30.658 -9.857 -32.278 1.00 94.75 167 THR A C 1
ATOM 1241 O O . THR A 1 167 ? 31.879 -10.029 -32.273 1.00 94.75 167 THR A O 1
ATOM 1244 N N . LEU A 1 168 ? 30.060 -9.139 -33.235 1.00 95.56 168 LEU A N 1
ATOM 1245 C CA . LEU A 1 168 ? 30.804 -8.557 -34.368 1.00 95.56 168 LEU A CA 1
ATOM 1246 C C . LEU A 1 168 ? 31.733 -7.407 -33.960 1.00 95.56 168 LEU A C 1
ATOM 1248 O O . LEU A 1 168 ? 32.881 -7.363 -34.395 1.00 95.56 168 LEU A O 1
ATOM 1252 N N . ILE A 1 169 ? 31.250 -6.461 -33.155 1.00 96.38 169 ILE A N 1
ATOM 1253 C CA . ILE A 1 169 ? 31.992 -5.262 -32.757 1.00 96.38 169 ILE A CA 1
ATOM 1254 C C . ILE A 1 169 ? 31.989 -5.171 -31.239 1.00 96.38 169 ILE A C 1
ATOM 1256 O O . ILE A 1 169 ? 30.932 -5.046 -30.623 1.00 96.38 169 ILE A O 1
ATOM 1260 N N . LYS A 1 170 ? 33.180 -5.194 -30.641 1.00 95.00 170 LYS A N 1
ATOM 1261 C CA . LYS A 1 170 ? 33.371 -5.029 -29.203 1.00 95.00 170 LYS A CA 1
ATOM 1262 C C . LYS A 1 170 ? 34.208 -3.793 -28.928 1.00 95.00 170 LYS A C 1
ATOM 1264 O O . LYS A 1 170 ? 35.341 -3.710 -29.387 1.00 95.00 170 LYS A O 1
ATOM 1269 N N . ALA A 1 171 ? 33.684 -2.843 -28.171 1.00 93.88 171 ALA A N 1
ATOM 1270 C CA . ALA A 1 171 ? 34.336 -1.568 -27.920 1.00 93.88 171 ALA A CA 1
ATOM 1271 C C . ALA A 1 171 ? 34.414 -1.228 -26.434 1.00 93.88 171 ALA A C 1
ATOM 1273 O O . ALA A 1 171 ? 33.536 -1.563 -25.641 1.00 93.88 171 ALA A O 1
ATOM 1274 N N . SER A 1 172 ? 35.493 -0.550 -26.055 1.00 88.38 172 SER A N 1
ATOM 1275 C CA . SER A 1 172 ? 35.728 -0.107 -24.684 1.00 88.38 172 SER A CA 1
ATOM 1276 C C . SER A 1 172 ? 36.505 1.209 -24.644 1.00 88.38 172 SER A C 1
ATOM 1278 O O . SER A 1 172 ? 37.201 1.553 -25.600 1.00 88.38 172 SER A O 1
ATOM 1280 N N . SER A 1 173 ? 36.438 1.907 -23.508 1.00 85.38 173 SER A N 1
ATOM 1281 C CA . SER A 1 173 ? 37.292 3.063 -23.183 1.00 85.38 173 SER A CA 1
ATOM 1282 C C . SER A 1 173 ? 37.038 4.314 -24.034 1.00 85.38 173 SER A C 1
ATOM 1284 O O . SER A 1 173 ? 37.923 4.761 -24.752 1.00 85.38 173 SER A O 1
ATOM 1286 N N . ASN A 1 174 ? 35.866 4.934 -23.904 1.00 88.69 174 ASN A N 1
ATOM 1287 C CA . ASN A 1 174 ? 35.470 6.167 -24.602 1.00 88.69 174 ASN A CA 1
ATOM 1288 C C . ASN A 1 174 ? 35.452 6.036 -26.139 1.00 88.69 174 ASN A C 1
ATOM 1290 O O . ASN A 1 174 ? 35.729 7.002 -26.849 1.00 88.69 174 ASN A O 1
ATOM 1294 N N . SER A 1 175 ? 35.145 4.847 -26.666 1.00 93.94 175 SER A N 1
ATOM 1295 C CA . SER A 1 175 ? 35.000 4.647 -28.113 1.00 93.94 175 SER A CA 1
ATOM 1296 C C . SER A 1 175 ? 33.787 5.391 -28.671 1.00 93.94 175 SER A C 1
ATOM 1298 O O . SER A 1 175 ? 32.750 5.490 -28.014 1.00 93.94 175 SER A O 1
ATOM 1300 N N . VAL A 1 176 ? 33.906 5.863 -29.913 1.00 96.81 176 VAL A N 1
ATOM 1301 C CA . VAL A 1 176 ? 32.809 6.491 -30.663 1.00 96.81 176 VAL A CA 1
ATOM 1302 C C . VAL A 1 176 ? 32.509 5.632 -31.882 1.00 96.81 176 VAL A C 1
ATOM 1304 O O . VAL A 1 176 ? 33.379 5.446 -32.729 1.00 96.81 176 VAL A O 1
ATOM 1307 N N . ILE A 1 177 ? 31.296 5.093 -31.974 1.00 97.69 177 ILE A N 1
ATOM 1308 C CA . ILE A 1 177 ? 30.863 4.266 -33.104 1.00 97.69 177 ILE A CA 1
ATOM 1309 C C . ILE A 1 177 ? 29.719 4.971 -33.823 1.00 97.69 177 ILE A C 1
ATOM 1311 O O . ILE A 1 177 ? 28.680 5.228 -33.221 1.00 97.69 177 ILE A O 1
ATOM 1315 N N . THR A 1 178 ? 29.887 5.225 -35.119 1.00 97.44 178 THR A N 1
ATOM 1316 C CA . THR A 1 178 ? 28.828 5.731 -35.999 1.00 97.44 178 THR A CA 1
ATOM 1317 C C . THR A 1 178 ? 28.496 4.698 -37.070 1.00 97.44 178 THR A C 1
ATOM 1319 O O . THR A 1 178 ? 29.380 4.246 -37.800 1.00 97.44 178 THR A O 1
ATOM 1322 N N . VAL A 1 179 ? 27.217 4.339 -37.194 1.00 97.44 179 VAL A N 1
ATOM 1323 C CA . VAL A 1 179 ? 26.705 3.423 -38.220 1.00 97.44 179 VAL A CA 1
ATOM 1324 C C . VAL A 1 179 ? 25.741 4.164 -39.144 1.00 97.44 179 VAL A C 1
ATOM 1326 O O . VAL A 1 179 ? 24.658 4.596 -38.749 1.00 97.44 179 VAL A O 1
ATOM 1329 N N . GLY A 1 180 ? 26.130 4.290 -40.405 1.00 94.94 180 GLY A N 1
ATOM 1330 C CA . GLY A 1 180 ? 25.422 5.040 -41.430 1.00 94.94 180 GLY A CA 1
ATOM 1331 C C . GLY A 1 180 ? 25.847 6.498 -41.533 1.00 94.94 180 GLY A C 1
ATOM 1332 O O . GLY A 1 180 ? 26.731 6.988 -40.839 1.00 94.94 180 GLY A O 1
ATOM 1333 N N . SER A 1 181 ? 25.195 7.197 -42.458 1.00 90.50 181 SER A N 1
ATOM 1334 C CA . SER A 1 181 ? 25.354 8.632 -42.686 1.00 90.50 181 SER A CA 1
ATOM 1335 C C . SER A 1 181 ? 24.003 9.246 -43.052 1.00 90.50 181 SER A C 1
ATOM 1337 O O . SER A 1 181 ? 23.127 8.581 -43.614 1.00 90.50 181 SER A O 1
ATOM 1339 N N . THR A 1 182 ? 23.827 10.532 -42.748 1.00 85.00 182 THR A N 1
ATOM 1340 C CA . THR A 1 182 ? 22.623 11.299 -43.101 1.00 85.00 182 THR A CA 1
ATOM 1341 C C . THR A 1 182 ? 22.541 11.614 -44.595 1.00 85.00 182 THR A C 1
ATOM 1343 O O . THR A 1 182 ? 21.449 11.823 -45.116 1.00 85.00 182 THR A O 1
ATOM 1346 N N . THR A 1 183 ? 23.673 11.611 -45.304 1.00 80.94 183 THR A N 1
ATOM 1347 C CA . THR A 1 183 ? 23.761 11.962 -46.732 1.00 80.94 183 THR A CA 1
ATOM 1348 C C . THR A 1 183 ? 23.758 10.752 -47.664 1.00 80.94 183 THR A C 1
ATOM 1350 O O . THR A 1 183 ? 23.679 10.918 -48.879 1.00 80.94 183 THR A O 1
ATOM 1353 N N . SER A 1 184 ? 23.836 9.536 -47.117 1.00 75.06 184 SER A N 1
ATOM 1354 C CA . SER A 1 184 ? 24.033 8.301 -47.877 1.00 75.06 184 SER A CA 1
ATOM 1355 C C . SER A 1 184 ? 22.832 7.356 -47.750 1.00 75.06 184 SER A C 1
ATOM 1357 O O . SER A 1 184 ? 22.355 7.088 -46.648 1.00 75.06 184 SER A O 1
ATOM 1359 N N . SER A 1 185 ? 22.341 6.818 -48.872 1.00 75.19 185 SER A N 1
ATOM 1360 C CA . SER A 1 185 ? 21.261 5.812 -48.919 1.00 75.19 185 SER A CA 1
ATOM 1361 C C . SER A 1 185 ? 21.793 4.378 -49.034 1.00 75.19 185 SER A C 1
ATOM 1363 O O . SER A 1 185 ? 21.173 3.524 -49.666 1.00 75.19 185 SER A O 1
ATOM 1365 N N . GLN A 1 186 ? 22.992 4.133 -48.519 1.00 79.31 186 GLN A N 1
ATOM 1366 C CA . GLN A 1 186 ? 23.734 2.913 -48.799 1.00 79.31 186 GLN A CA 1
ATOM 1367 C C . GLN A 1 186 ? 23.314 1.703 -47.971 1.00 79.31 186 GLN A C 1
ATOM 1369 O O . GLN A 1 186 ? 22.704 1.819 -46.910 1.00 79.31 186 GLN A O 1
ATOM 1374 N N . ILE A 1 187 ? 23.669 0.529 -48.498 1.00 81.12 187 ILE A N 1
ATOM 1375 C CA . ILE A 1 187 ? 23.401 -0.767 -47.886 1.00 81.12 187 ILE A CA 1
ATOM 1376 C C . ILE A 1 187 ? 24.377 -0.964 -46.724 1.00 81.12 187 ILE A C 1
ATOM 1378 O O . ILE A 1 187 ? 25.590 -1.035 -46.927 1.00 81.12 187 ILE A O 1
ATOM 1382 N N . ILE A 1 188 ? 23.822 -1.061 -45.518 1.00 95.69 188 ILE A N 1
ATOM 1383 C CA . ILE A 1 188 ? 24.499 -1.551 -44.319 1.00 95.69 188 ILE A CA 1
ATOM 1384 C C . ILE A 1 188 ? 23.655 -2.707 -43.791 1.00 95.69 188 ILE A C 1
ATOM 1386 O O . ILE A 1 188 ? 22.477 -2.500 -43.488 1.00 95.69 188 ILE A O 1
ATOM 1390 N N . SER A 1 189 ? 24.228 -3.902 -43.690 1.00 97.12 189 SER A N 1
ATOM 1391 C CA . SER A 1 189 ? 23.528 -5.072 -43.152 1.00 97.12 189 SER A CA 1
ATOM 1392 C C . SER A 1 189 ? 24.417 -5.856 -42.201 1.00 97.12 189 SER A C 1
ATOM 1394 O O . SER A 1 189 ? 25.536 -6.212 -42.561 1.00 97.12 189 SER A O 1
ATOM 1396 N N . PHE A 1 190 ? 23.889 -6.170 -41.024 1.00 97.81 190 PHE A N 1
ATOM 1397 C CA . PHE A 1 190 ? 24.515 -7.019 -40.020 1.00 97.81 190 PHE A CA 1
ATOM 1398 C C . PHE A 1 190 ? 23.643 -8.245 -39.766 1.00 97.81 190 PHE A C 1
ATOM 1400 O O . PHE A 1 190 ? 22.438 -8.107 -39.547 1.00 97.81 190 PHE A O 1
ATOM 1407 N N . ASP A 1 191 ? 24.267 -9.418 -39.757 1.00 96.38 191 ASP A N 1
ATOM 1408 C CA . ASP A 1 191 ? 23.639 -10.690 -39.405 1.00 96.38 191 ASP A CA 1
ATOM 1409 C C . ASP A 1 191 ? 24.514 -11.424 -38.376 1.00 96.38 191 ASP A C 1
ATOM 1411 O O . ASP A 1 191 ? 25.594 -11.931 -38.703 1.00 96.38 191 ASP A O 1
ATOM 1415 N N . ALA A 1 192 ? 24.107 -11.384 -37.102 1.00 95.44 192 ALA A N 1
ATOM 1416 C CA . ALA A 1 192 ? 24.892 -11.913 -35.982 1.00 95.44 192 ALA A CA 1
ATOM 1417 C C . ALA A 1 192 ? 24.043 -12.202 -34.725 1.00 95.44 192 ALA A C 1
ATOM 1419 O O . ALA A 1 192 ? 22.941 -11.661 -34.592 1.00 95.44 192 ALA A O 1
ATOM 1420 N N . PRO A 1 193 ? 24.551 -13.002 -33.761 1.00 94.75 193 PRO A N 1
ATOM 1421 C CA . PRO A 1 193 ? 23.929 -13.144 -32.442 1.00 94.75 193 PRO A CA 1
ATOM 1422 C C . PRO A 1 193 ? 23.897 -11.812 -31.679 1.00 94.75 193 PRO A C 1
ATOM 1424 O O . PRO A 1 193 ? 22.860 -11.433 -31.135 1.00 94.75 193 PRO A O 1
ATOM 1427 N N . GLN A 1 194 ? 25.018 -11.087 -31.695 1.00 97.06 194 GLN A N 1
ATOM 1428 C CA . GLN A 1 194 ? 25.183 -9.723 -31.201 1.00 97.06 194 GLN A CA 1
ATOM 1429 C C . GLN A 1 194 ? 26.051 -8.934 -32.193 1.00 97.06 194 GLN A C 1
ATOM 1431 O O . GLN A 1 194 ? 27.074 -9.408 -32.689 1.00 97.06 194 GLN A O 1
ATOM 1436 N N . VAL A 1 195 ? 25.643 -7.708 -32.508 1.00 97.44 195 VAL A N 1
ATOM 1437 C CA . VAL A 1 195 ? 26.349 -6.841 -33.459 1.00 97.44 195 VAL A CA 1
ATOM 1438 C C . VAL A 1 195 ? 27.305 -5.914 -32.723 1.00 97.44 195 VAL A C 1
ATOM 1440 O O . VAL A 1 195 ? 28.467 -5.830 -33.108 1.00 97.44 195 VAL A O 1
ATOM 1443 N N . ILE A 1 196 ? 26.841 -5.238 -31.668 1.00 97.75 196 ILE A N 1
ATOM 1444 C CA . ILE A 1 196 ? 27.636 -4.240 -30.938 1.00 97.75 196 ILE A CA 1
ATOM 1445 C C . ILE A 1 196 ? 27.583 -4.519 -29.435 1.00 97.75 196 ILE A C 1
ATOM 1447 O O . ILE A 1 196 ? 26.500 -4.597 -28.858 1.00 97.75 196 ILE A O 1
ATOM 1451 N N . ASP A 1 197 ? 28.754 -4.617 -28.812 1.00 97.50 197 ASP A N 1
ATOM 1452 C CA . ASP A 1 197 ? 28.971 -4.585 -27.362 1.00 97.50 197 ASP A CA 1
ATOM 1453 C C . ASP A 1 197 ? 29.898 -3.406 -27.045 1.00 97.50 197 ASP A C 1
ATOM 1455 O O . ASP A 1 197 ? 31.063 -3.414 -27.447 1.00 97.50 197 ASP A O 1
ATOM 1459 N N . ILE A 1 198 ? 29.392 -2.363 -26.386 1.00 96.56 198 ILE A N 1
ATOM 1460 C CA . ILE A 1 198 ? 30.175 -1.163 -26.061 1.00 96.56 198 ILE A CA 1
ATOM 1461 C C . ILE A 1 198 ? 30.104 -0.832 -24.572 1.00 96.56 198 ILE A C 1
ATOM 1463 O O . ILE A 1 198 ? 29.032 -0.690 -23.986 1.00 96.56 198 ILE A O 1
ATOM 1467 N N . ASN A 1 199 ? 31.274 -0.661 -23.961 1.00 96.25 199 ASN A N 1
ATOM 1468 C CA . ASN A 1 199 ? 31.405 -0.225 -22.579 1.00 96.25 199 ASN A CA 1
ATOM 1469 C C . ASN A 1 199 ? 32.103 1.137 -22.511 1.00 96.25 199 ASN A C 1
ATOM 1471 O O . ASN A 1 199 ? 33.277 1.250 -22.873 1.00 96.25 199 ASN A O 1
ATOM 1475 N N . ASN A 1 200 ? 31.389 2.131 -21.984 1.00 94.50 200 ASN A N 1
ATOM 1476 C CA . ASN A 1 200 ? 31.809 3.518 -21.832 1.00 94.50 200 ASN A CA 1
ATOM 1477 C C . ASN A 1 200 ? 32.147 4.189 -23.179 1.00 94.50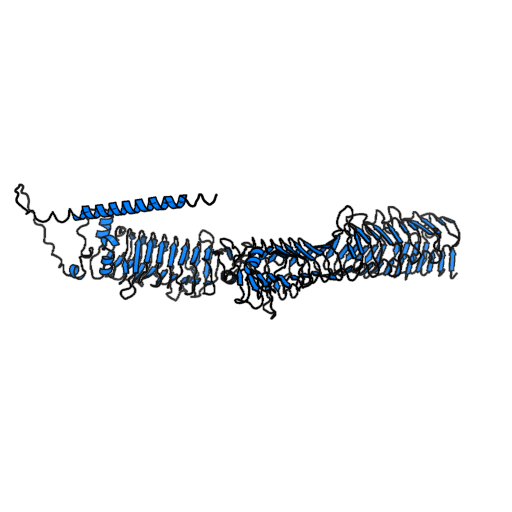 200 ASN A C 1
ATOM 1479 O O . ASN A 1 200 ? 33.272 4.075 -23.667 1.00 94.50 200 ASN A O 1
ATOM 1483 N N . GLY A 1 201 ? 31.189 4.894 -23.789 1.00 95.56 201 GLY A N 1
ATOM 1484 C CA . GLY A 1 201 ? 31.390 5.544 -25.090 1.00 95.56 201 GLY A CA 1
ATOM 1485 C C . GLY A 1 201 ? 30.153 6.225 -25.685 1.00 95.56 201 GLY A C 1
ATOM 1486 O O . GLY A 1 201 ? 29.208 6.573 -24.972 1.00 95.56 201 GLY A O 1
ATOM 1487 N N . ILE A 1 202 ? 30.166 6.403 -27.009 1.00 97.00 202 ILE A N 1
ATOM 1488 C CA . ILE A 1 202 ? 29.061 6.957 -27.809 1.00 97.00 202 ILE A CA 1
ATOM 1489 C C . ILE A 1 202 ? 28.737 5.992 -28.954 1.00 97.00 202 ILE A C 1
ATOM 1491 O O . ILE A 1 202 ? 29.641 5.527 -29.652 1.00 97.00 202 ILE A O 1
ATOM 1495 N N . LEU A 1 203 ? 27.450 5.711 -29.155 1.00 97.94 203 LEU A N 1
ATOM 1496 C CA . LEU A 1 203 ? 26.938 4.903 -30.257 1.00 97.94 203 LEU A CA 1
ATOM 1497 C C . LEU A 1 203 ? 25.834 5.658 -31.005 1.00 97.94 203 LEU A C 1
ATOM 1499 O O . LEU A 1 203 ? 24.728 5.816 -30.489 1.00 97.94 203 LEU A O 1
ATOM 1503 N N . ASP A 1 204 ? 26.115 6.034 -32.249 1.00 97.69 204 ASP A N 1
ATOM 1504 C CA . ASP A 1 204 ? 25.177 6.713 -33.139 1.00 97.69 204 ASP A CA 1
ATOM 1505 C C . ASP A 1 204 ? 24.803 5.804 -34.318 1.00 97.69 204 ASP A C 1
ATOM 1507 O O . ASP A 1 204 ? 25.613 5.518 -35.200 1.00 97.69 204 ASP A O 1
ATOM 1511 N N . ILE A 1 205 ? 23.551 5.348 -34.365 1.00 97.56 205 ILE A N 1
ATOM 1512 C CA . ILE A 1 205 ? 23.024 4.516 -35.453 1.00 97.56 205 ILE A CA 1
ATOM 1513 C C . ILE A 1 205 ? 22.075 5.353 -36.294 1.00 97.56 205 ILE A C 1
ATOM 1515 O O . ILE A 1 205 ? 20.906 5.537 -35.966 1.00 97.56 205 ILE A O 1
ATOM 1519 N N . ILE A 1 206 ? 22.568 5.843 -37.422 1.00 95.44 206 ILE A N 1
ATOM 1520 C CA . ILE A 1 206 ? 21.801 6.661 -38.358 1.00 95.44 206 ILE A CA 1
ATOM 1521 C C . ILE A 1 206 ? 20.986 5.763 -39.297 1.00 95.44 206 ILE A C 1
ATOM 1523 O O . ILE A 1 206 ? 19.810 6.031 -39.547 1.00 95.44 206 ILE A O 1
ATOM 1527 N N . ARG A 1 207 ? 21.596 4.689 -39.822 1.00 93.81 207 ARG A N 1
ATOM 1528 C CA . ARG A 1 207 ? 20.995 3.737 -40.778 1.00 93.81 207 ARG A CA 1
ATOM 1529 C C . ARG A 1 207 ? 21.596 2.342 -40.610 1.00 93.81 207 ARG A C 1
ATOM 1531 O O . ARG A 1 207 ? 22.691 2.197 -40.086 1.00 93.81 207 ARG A O 1
ATOM 1538 N N . GLY A 1 208 ? 20.901 1.338 -41.135 1.00 95.00 208 GLY A N 1
ATOM 1539 C CA . GLY A 1 208 ? 21.389 -0.035 -41.252 1.00 95.00 208 GLY A CA 1
ATOM 1540 C C . GLY A 1 208 ? 20.306 -1.056 -40.947 1.00 95.00 208 GLY A C 1
ATOM 1541 O O . GLY A 1 208 ? 19.320 -0.730 -40.289 1.00 95.00 208 GLY A O 1
ATOM 1542 N N . SER A 1 209 ? 20.489 -2.273 -41.453 1.00 96.69 209 SER A N 1
ATOM 1543 C CA . SER A 1 209 ? 19.656 -3.426 -41.129 1.00 96.69 209 SER A CA 1
ATOM 1544 C C . SER A 1 209 ? 20.400 -4.345 -40.170 1.00 96.69 209 SER A C 1
ATOM 1546 O O . SER A 1 209 ? 21.496 -4.803 -40.481 1.00 96.69 209 SER A O 1
ATOM 1548 N N . PHE A 1 210 ? 19.814 -4.607 -39.009 1.00 97.81 210 PHE A N 1
ATOM 1549 C CA . PHE A 1 210 ? 20.368 -5.461 -37.967 1.00 97.81 210 PHE A CA 1
ATOM 1550 C C . PHE A 1 210 ? 19.459 -6.677 -37.809 1.00 97.81 210 PHE A C 1
ATOM 1552 O O . PHE A 1 210 ? 18.301 -6.537 -37.414 1.00 97.81 210 PHE A O 1
ATOM 1559 N N . THR A 1 211 ? 19.973 -7.861 -38.131 1.00 96.44 211 THR A N 1
ATOM 1560 C CA . THR A 1 211 ? 19.228 -9.124 -38.069 1.00 96.44 211 THR A CA 1
ATOM 1561 C C . THR A 1 211 ? 19.866 -10.049 -37.045 1.00 96.44 211 THR A C 1
ATOM 1563 O O . THR A 1 211 ? 21.082 -10.241 -37.031 1.00 96.44 211 THR A O 1
ATOM 1566 N N . GLN A 1 212 ? 19.039 -10.578 -36.146 1.00 93.75 212 GLN A N 1
ATOM 1567 C CA . GLN A 1 212 ? 19.479 -11.467 -35.079 1.00 93.75 212 GLN A CA 1
ATOM 1568 C C . GLN A 1 212 ? 19.495 -12.924 -35.548 1.00 93.75 212 GLN A C 1
ATOM 1570 O O . GLN A 1 212 ? 18.455 -13.459 -35.929 1.00 93.75 212 GLN A O 1
ATOM 1575 N N . THR A 1 213 ? 20.642 -13.598 -35.426 1.00 91.75 213 THR A N 1
ATOM 1576 C CA . THR A 1 213 ? 20.763 -15.035 -35.756 1.00 91.75 213 THR A CA 1
ATOM 1577 C C . THR A 1 213 ? 20.498 -15.968 -34.572 1.00 91.75 213 THR A C 1
ATOM 1579 O O . THR A 1 213 ? 20.263 -17.160 -34.766 1.00 91.75 213 THR A O 1
ATOM 1582 N N . SER A 1 214 ? 20.519 -15.451 -33.337 1.00 90.25 214 SER A N 1
ATOM 1583 C CA . SER A 1 214 ? 20.296 -16.207 -32.094 1.00 90.25 214 SER A CA 1
ATOM 1584 C C . SER A 1 214 ? 19.636 -15.334 -31.028 1.00 90.25 214 SER A C 1
ATOM 1586 O O . SER A 1 214 ? 20.040 -14.194 -30.837 1.00 90.25 214 SER A O 1
ATOM 1588 N N . ASN A 1 215 ? 18.659 -15.867 -30.288 1.00 87.56 215 ASN A N 1
ATOM 1589 C CA . ASN A 1 215 ? 17.878 -15.131 -29.278 1.00 87.56 215 ASN A CA 1
ATOM 1590 C C . ASN A 1 215 ? 18.517 -15.086 -27.870 1.00 87.56 215 ASN A C 1
ATOM 1592 O O . ASN A 1 215 ? 17.886 -14.626 -26.909 1.00 87.56 215 ASN A O 1
ATOM 1596 N N . GLN A 1 216 ? 19.747 -15.583 -27.718 1.00 90.31 216 GLN A N 1
ATOM 1597 C CA . GLN A 1 216 ? 20.426 -15.629 -26.420 1.00 90.31 216 GLN A CA 1
ATOM 1598 C C . GLN A 1 216 ? 20.859 -14.233 -25.949 1.00 90.31 216 GLN A C 1
ATOM 1600 O O . GLN A 1 216 ? 20.570 -13.862 -24.808 1.00 90.31 216 GLN A O 1
ATOM 1605 N N . LEU A 1 217 ? 21.469 -13.447 -26.839 1.00 93.31 217 LEU A N 1
ATOM 1606 C CA . LEU A 1 217 ? 21.988 -12.099 -26.580 1.00 93.31 217 LEU A CA 1
ATOM 1607 C C . LEU A 1 217 ? 21.076 -11.023 -27.187 1.00 93.31 217 LEU A C 1
ATOM 1609 O O . LEU A 1 217 ? 20.163 -11.348 -27.938 1.00 93.31 217 LEU A O 1
ATOM 1613 N N . SER A 1 218 ? 21.298 -9.751 -26.856 1.00 96.31 218 SER A N 1
ATOM 1614 C CA . SER A 1 218 ? 20.674 -8.624 -27.570 1.00 96.31 218 SER A CA 1
ATOM 1615 C C . SER A 1 218 ? 21.544 -8.209 -28.754 1.00 96.31 218 SER A C 1
ATOM 1617 O O . SER A 1 218 ? 22.765 -8.266 -28.636 1.00 96.31 218 SER A O 1
ATOM 1619 N N . LEU A 1 219 ? 20.952 -7.734 -29.860 1.00 97.38 219 LEU A N 1
ATOM 1620 C CA . LEU A 1 219 ? 21.716 -7.232 -31.017 1.00 97.38 219 LEU A CA 1
ATOM 1621 C C . LEU A 1 219 ? 22.723 -6.149 -30.618 1.00 97.38 219 LEU A C 1
ATOM 1623 O O . LEU A 1 219 ? 23.844 -6.121 -31.126 1.00 97.38 219 LEU A O 1
ATOM 1627 N N . ILE A 1 220 ? 22.320 -5.260 -29.715 1.00 98.19 220 ILE A N 1
ATOM 1628 C CA . ILE A 1 220 ? 23.164 -4.202 -29.175 1.00 98.19 220 ILE A CA 1
ATOM 1629 C C . ILE A 1 220 ? 23.137 -4.297 -27.658 1.00 98.19 220 ILE A C 1
ATOM 1631 O O . ILE A 1 220 ? 22.071 -4.333 -27.042 1.00 98.19 220 ILE A O 1
ATOM 1635 N N . THR A 1 221 ? 24.316 -4.333 -27.048 1.00 98.00 221 THR A N 1
ATOM 1636 C CA . THR A 1 221 ? 24.492 -4.226 -25.601 1.00 98.00 221 THR A CA 1
ATOM 1637 C C . THR A 1 221 ? 25.413 -3.065 -25.293 1.00 98.00 221 THR A C 1
ATOM 1639 O O . THR A 1 221 ? 26.465 -2.920 -25.914 1.00 98.00 221 THR A O 1
ATOM 1642 N N . THR A 1 222 ? 25.002 -2.212 -24.360 1.00 97.56 222 THR A N 1
ATOM 1643 C CA . THR A 1 222 ? 25.818 -1.082 -23.941 1.00 97.56 222 THR A CA 1
ATOM 1644 C C . THR A 1 222 ? 25.829 -0.913 -22.427 1.00 97.56 222 THR A C 1
ATOM 1646 O O . THR A 1 222 ? 24.831 -1.146 -21.747 1.00 97.56 222 THR A O 1
ATOM 1649 N N . LEU A 1 223 ? 26.974 -0.479 -21.904 1.00 97.12 223 LEU A N 1
ATOM 1650 C CA . LEU A 1 223 ? 27.154 -0.077 -20.511 1.00 97.12 223 LEU A CA 1
ATOM 1651 C C . LEU A 1 223 ? 27.765 1.324 -20.481 1.00 97.12 223 LEU A C 1
ATOM 1653 O O . LEU A 1 223 ? 28.737 1.582 -21.190 1.00 97.12 223 LEU A O 1
ATOM 1657 N N . ASN A 1 224 ? 27.197 2.234 -19.690 1.00 95.50 224 ASN A N 1
ATOM 1658 C CA . ASN A 1 224 ? 27.650 3.620 -19.531 1.00 95.50 224 ASN A CA 1
ATOM 1659 C C . ASN A 1 224 ? 27.882 4.340 -20.875 1.00 95.50 224 ASN A C 1
ATOM 1661 O O . ASN A 1 224 ? 28.861 5.059 -21.051 1.00 95.50 224 ASN A O 1
ATOM 1665 N N . THR A 1 225 ? 27.015 4.102 -21.861 1.00 96.25 225 THR A N 1
ATOM 1666 C CA . THR A 1 225 ? 27.192 4.586 -23.240 1.00 96.25 225 THR A CA 1
ATOM 1667 C C . THR A 1 225 ? 25.997 5.425 -23.670 1.00 96.25 225 THR A C 1
ATOM 1669 O O . THR A 1 225 ? 24.855 4.996 -23.510 1.00 96.25 225 THR A O 1
ATOM 1672 N N . HIS A 1 226 ? 26.254 6.592 -24.261 1.00 96.75 226 HIS A N 1
ATOM 1673 C CA . HIS A 1 226 ? 25.206 7.395 -24.891 1.00 96.75 226 HIS A CA 1
ATOM 1674 C C . HIS A 1 226 ? 24.814 6.778 -26.235 1.00 96.75 226 HIS A C 1
ATOM 1676 O O . HIS A 1 226 ? 25.664 6.634 -27.113 1.00 96.75 226 HIS A O 1
ATOM 1682 N N . VAL A 1 227 ? 23.539 6.420 -26.398 1.00 97.81 227 VAL A N 1
ATOM 1683 C CA . VAL A 1 227 ? 23.029 5.776 -27.616 1.00 97.81 227 VAL A CA 1
ATOM 1684 C C . VAL A 1 227 ? 22.007 6.672 -28.314 1.00 97.81 227 VAL A C 1
ATOM 1686 O O . VAL A 1 227 ? 21.003 7.044 -27.706 1.00 97.81 227 VAL A O 1
ATOM 1689 N N . SER A 1 228 ? 22.225 6.978 -29.595 1.00 96.75 228 SER A N 1
ATOM 1690 C CA . SER A 1 228 ? 21.278 7.688 -30.467 1.00 96.75 228 SER A CA 1
ATOM 1691 C C . SER A 1 228 ? 20.930 6.829 -31.681 1.00 96.75 228 SER A C 1
ATOM 1693 O O . SER A 1 228 ? 21.814 6.327 -32.372 1.00 96.75 228 SER A O 1
ATOM 1695 N N . ILE A 1 229 ? 19.639 6.644 -31.960 1.00 96.25 229 ILE A N 1
ATOM 1696 C CA . ILE A 1 229 ? 19.148 5.810 -33.063 1.00 96.25 229 ILE A CA 1
ATOM 1697 C C . ILE A 1 229 ? 18.198 6.617 -33.952 1.00 96.25 229 ILE A C 1
ATOM 1699 O O . ILE A 1 229 ? 17.232 7.225 -33.489 1.00 96.25 229 ILE A O 1
ATOM 1703 N N . GLY A 1 230 ? 18.463 6.599 -35.258 1.00 93.50 230 GLY A N 1
ATOM 1704 C CA . GLY A 1 230 ? 17.609 7.173 -36.295 1.00 93.50 230 GLY A CA 1
ATOM 1705 C C . GLY A 1 230 ? 17.750 8.680 -36.497 1.00 93.50 230 GLY A C 1
ATOM 1706 O O . GLY A 1 230 ? 16.849 9.315 -37.051 1.00 93.50 230 GLY A O 1
ATOM 1707 N N . GLN A 1 231 ? 18.863 9.284 -36.078 1.00 91.50 231 GLN A N 1
ATOM 1708 C CA . GLN A 1 231 ? 19.114 10.707 -36.312 1.00 91.50 231 GLN A CA 1
ATOM 1709 C C . GLN A 1 231 ? 19.393 10.982 -37.801 1.00 91.50 231 GLN A C 1
ATOM 1711 O O . GLN A 1 231 ? 20.513 10.843 -38.278 1.00 91.50 231 GLN A O 1
ATOM 1716 N N . GLY A 1 232 ? 18.359 11.370 -38.557 1.00 87.06 232 GLY A N 1
ATOM 1717 C CA . GLY A 1 232 ? 18.457 11.645 -40.000 1.00 87.06 232 GLY A CA 1
ATOM 1718 C C . GLY A 1 232 ? 18.395 10.403 -40.909 1.00 87.06 232 GLY A C 1
ATOM 1719 O O . GLY A 1 232 ? 18.662 10.496 -42.110 1.00 87.06 232 GLY A O 1
ATOM 1720 N N . GLY A 1 233 ? 18.018 9.244 -40.366 1.00 90.12 233 GLY A N 1
ATOM 1721 C CA . GLY A 1 233 ? 17.819 8.000 -41.112 1.00 90.12 233 GLY A CA 1
ATOM 1722 C C . GLY A 1 233 ? 16.834 7.060 -40.413 1.00 90.12 233 GLY A C 1
ATOM 1723 O O . GLY A 1 233 ? 16.321 7.386 -39.349 1.00 90.12 233 GLY A O 1
ATOM 1724 N N . VAL A 1 234 ? 16.530 5.916 -41.034 1.00 91.38 234 VAL A N 1
ATOM 1725 C CA . VAL A 1 234 ? 15.589 4.916 -40.498 1.00 91.38 234 VAL A CA 1
ATOM 1726 C C . VAL A 1 234 ? 16.302 3.559 -40.438 1.00 91.38 234 VAL A C 1
ATOM 1728 O O . VAL A 1 234 ? 16.336 2.856 -41.449 1.00 91.38 234 VAL A O 1
ATOM 1731 N N . PRO A 1 235 ? 16.949 3.210 -39.313 1.00 94.69 235 PRO A N 1
ATOM 1732 C CA . PRO A 1 235 ? 17.530 1.883 -39.120 1.00 94.69 235 PRO A CA 1
ATOM 1733 C C . PRO A 1 235 ? 16.437 0.830 -38.898 1.00 94.69 235 PRO A C 1
ATOM 1735 O O . PRO A 1 235 ? 15.340 1.161 -38.452 1.00 94.69 235 PRO A O 1
ATOM 1738 N N . SER A 1 236 ? 16.723 -0.438 -39.187 1.00 95.19 236 SER A N 1
ATOM 1739 C CA . SER A 1 236 ? 15.802 -1.555 -38.952 1.00 95.19 236 SER A CA 1
ATOM 1740 C C . SER A 1 236 ? 16.432 -2.641 -38.089 1.00 95.19 236 SER A C 1
ATOM 1742 O O . SER A 1 236 ? 17.542 -3.084 -38.365 1.00 95.19 236 SER A O 1
ATOM 1744 N N . PHE A 1 237 ? 15.694 -3.111 -37.088 1.00 96.12 237 PHE A N 1
ATOM 1745 C CA . PHE A 1 237 ? 16.084 -4.161 -36.153 1.00 96.12 237 PHE A CA 1
ATOM 1746 C C . PHE A 1 237 ? 15.095 -5.317 -36.269 1.00 96.12 237 PHE A C 1
ATOM 1748 O O . PHE A 1 237 ? 13.919 -5.152 -35.959 1.00 96.12 237 PHE A O 1
ATOM 1755 N N . THR A 1 238 ? 15.563 -6.479 -36.713 1.00 95.50 238 THR A N 1
ATOM 1756 C CA . THR A 1 238 ? 14.770 -7.712 -36.802 1.00 95.50 238 THR A CA 1
ATOM 1757 C C . THR A 1 238 ? 15.296 -8.697 -35.762 1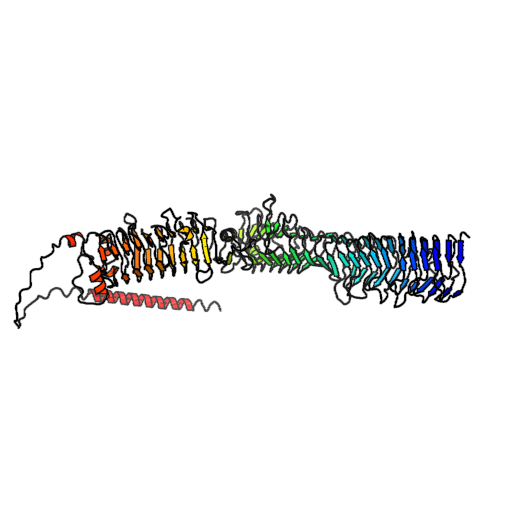.00 95.50 238 THR A C 1
ATOM 1759 O O . THR A 1 238 ? 16.304 -9.369 -35.991 1.00 95.50 238 THR A O 1
ATOM 1762 N N . ALA A 1 239 ? 14.665 -8.724 -34.585 1.00 94.81 239 ALA A N 1
ATOM 1763 C CA . ALA A 1 239 ? 15.150 -9.454 -33.413 1.00 94.81 239 ALA A CA 1
ATOM 1764 C C . ALA A 1 239 ? 14.051 -9.743 -32.384 1.00 94.81 239 ALA A C 1
ATOM 1766 O O . ALA A 1 239 ? 13.047 -9.035 -32.315 1.00 94.81 239 ALA A O 1
ATOM 1767 N N . VAL A 1 240 ? 14.291 -10.734 -31.519 1.00 93.12 240 VAL A N 1
ATOM 1768 C CA . VAL A 1 240 ? 13.573 -10.847 -30.237 1.00 93.12 240 VAL A CA 1
ATOM 1769 C C . VAL A 1 240 ? 14.131 -9.823 -29.258 1.00 93.12 240 VAL A C 1
ATOM 1771 O O . VAL A 1 240 ? 13.368 -9.129 -28.606 1.00 93.12 240 VAL A O 1
ATOM 1774 N N . LYS A 1 241 ? 15.461 -9.693 -29.171 1.00 95.06 241 LYS A N 1
ATOM 1775 C CA . LYS A 1 241 ? 16.144 -8.768 -28.253 1.00 95.06 241 LYS A CA 1
ATOM 1776 C C . LYS A 1 241 ? 16.976 -7.764 -29.045 1.00 95.06 241 LYS A C 1
ATOM 1778 O O . LYS A 1 241 ? 18.066 -8.094 -29.513 1.00 95.06 241 LYS A O 1
ATOM 1783 N N . SER A 1 242 ? 16.478 -6.542 -29.210 1.00 96.19 242 SER A N 1
ATOM 1784 C CA . SER A 1 242 ? 17.192 -5.518 -29.984 1.00 96.19 242 SER A CA 1
ATOM 1785 C C . SER A 1 242 ? 18.269 -4.840 -29.157 1.00 96.19 242 SER A C 1
ATOM 1787 O O . SER A 1 242 ? 19.429 -4.796 -29.557 1.00 96.19 242 SER A O 1
ATOM 1789 N N . LEU A 1 243 ? 17.883 -4.299 -28.003 1.00 97.25 243 LEU A N 1
ATOM 1790 C CA . LEU A 1 243 ? 18.716 -3.383 -27.232 1.00 97.25 243 LEU A CA 1
ATOM 1791 C C . LEU A 1 243 ? 18.774 -3.839 -25.773 1.00 97.25 243 LEU A C 1
ATOM 1793 O O . LEU A 1 243 ? 17.751 -4.202 -25.197 1.00 97.25 243 LEU A O 1
ATOM 1797 N N . ASN A 1 244 ? 19.961 -3.793 -25.181 1.00 97.12 244 ASN A N 1
ATOM 1798 C CA . ASN A 1 244 ? 20.185 -3.914 -23.744 1.00 97.12 244 ASN A CA 1
ATOM 1799 C C . ASN A 1 244 ? 21.133 -2.793 -23.305 1.00 97.12 244 ASN A C 1
ATOM 1801 O O . ASN A 1 244 ? 22.330 -2.861 -23.576 1.00 97.12 244 ASN A O 1
ATOM 1805 N N . ILE A 1 245 ? 20.586 -1.734 -22.715 1.00 97.31 245 ILE A N 1
ATOM 1806 C CA . ILE A 1 245 ? 21.293 -0.477 -22.436 1.00 97.31 245 ILE A CA 1
ATOM 1807 C C . ILE A 1 245 ? 21.346 -0.267 -20.921 1.00 97.31 245 ILE A C 1
ATOM 1809 O O . ILE A 1 245 ? 20.316 -0.365 -20.258 1.00 97.31 245 ILE A O 1
ATOM 1813 N N . SER A 1 246 ? 22.510 0.075 -20.369 1.00 96.56 246 SER A N 1
ATOM 1814 C CA . SER A 1 246 ? 22.656 0.344 -18.932 1.00 96.56 246 SER A CA 1
ATOM 1815 C C . SER A 1 246 ? 23.491 1.596 -18.633 1.00 96.56 246 SER A C 1
ATOM 1817 O O . SER A 1 246 ? 24.481 1.863 -19.317 1.00 96.56 246 SER A O 1
ATOM 1819 N N . GLY A 1 247 ? 23.092 2.366 -17.612 1.00 91.81 247 GLY A N 1
ATOM 1820 C CA . GLY A 1 247 ? 23.908 3.390 -16.939 1.00 91.81 247 GLY A CA 1
ATOM 1821 C C . GLY A 1 247 ? 24.085 4.749 -17.637 1.00 91.81 247 GLY A C 1
ATOM 1822 O O . GLY A 1 247 ? 24.914 5.547 -17.204 1.00 91.81 247 GLY A O 1
ATOM 1823 N N . SER A 1 248 ? 23.373 5.041 -18.735 1.00 92.88 248 SER A N 1
ATOM 1824 C CA . SER A 1 248 ? 23.481 6.341 -19.432 1.00 92.88 248 SER A CA 1
ATOM 1825 C C . SER A 1 248 ? 22.164 6.778 -20.106 1.00 92.88 248 SER A C 1
ATOM 1827 O O . SER A 1 248 ? 21.159 6.968 -19.422 1.00 92.88 248 SER A O 1
ATOM 1829 N N . SER A 1 249 ? 22.123 6.984 -21.429 1.00 95.25 249 SER A N 1
ATOM 1830 C CA . SER A 1 249 ? 20.940 7.493 -22.141 1.00 95.25 249 SER A CA 1
ATOM 1831 C C . SER A 1 249 ? 20.672 6.766 -23.455 1.00 95.25 249 SER A C 1
ATOM 1833 O O . SER A 1 249 ? 21.608 6.457 -24.194 1.00 95.25 249 SER A O 1
ATOM 1835 N N . LEU A 1 250 ? 19.394 6.616 -23.797 1.00 96.31 250 LEU A N 1
ATOM 1836 C CA . LEU A 1 250 ? 18.922 6.089 -25.075 1.00 96.31 250 LEU A CA 1
ATOM 1837 C C . LEU A 1 250 ? 17.994 7.107 -25.751 1.00 96.31 250 LEU A C 1
ATOM 1839 O O . LEU A 1 250 ? 16.932 7.416 -25.222 1.00 96.31 250 LEU A O 1
ATOM 1843 N N . LYS A 1 251 ? 18.357 7.594 -26.941 1.00 95.38 251 LYS A N 1
ATOM 1844 C CA . LYS A 1 251 ? 17.495 8.429 -27.789 1.00 95.38 251 LYS A CA 1
ATOM 1845 C C . LYS A 1 251 ? 17.044 7.639 -29.021 1.00 95.38 251 LYS A C 1
ATOM 1847 O O . LYS A 1 251 ? 17.859 7.316 -29.881 1.00 95.38 251 LYS A O 1
ATOM 1852 N N . LEU A 1 252 ? 15.749 7.349 -29.126 1.00 93.75 252 LEU A N 1
ATOM 1853 C CA . LEU A 1 252 ? 15.116 6.676 -30.265 1.00 93.75 252 LEU A CA 1
ATOM 1854 C C . LEU A 1 252 ? 14.321 7.688 -31.094 1.00 93.75 252 LEU A C 1
ATOM 1856 O O . LEU A 1 252 ? 13.174 7.983 -30.776 1.00 93.75 252 LEU A O 1
ATOM 1860 N N . ILE A 1 253 ? 14.918 8.211 -32.164 1.00 91.25 253 ILE A N 1
ATOM 1861 C CA . ILE A 1 253 ? 14.307 9.249 -33.012 1.00 91.25 253 ILE A CA 1
ATOM 1862 C C . ILE A 1 253 ? 13.485 8.621 -34.138 1.00 91.25 253 ILE A C 1
ATOM 1864 O O . ILE A 1 253 ? 12.337 8.989 -34.363 1.00 91.25 253 ILE A O 1
ATOM 1868 N N . ASN A 1 254 ? 14.084 7.668 -34.855 1.00 88.88 254 ASN A N 1
ATOM 1869 C CA . ASN A 1 254 ? 13.448 6.894 -35.919 1.00 88.88 254 ASN A CA 1
ATOM 1870 C C . ASN A 1 254 ? 13.977 5.459 -35.882 1.00 88.88 254 ASN A C 1
ATOM 1872 O O . ASN A 1 254 ? 15.063 5.189 -35.369 1.00 88.88 254 ASN A O 1
ATOM 1876 N N . GLY A 1 255 ? 13.240 4.546 -36.498 1.00 90.25 255 GLY A N 1
ATOM 1877 C CA . GLY A 1 255 ? 13.664 3.161 -36.627 1.00 90.25 255 GLY A CA 1
ATOM 1878 C C . GLY A 1 255 ? 12.483 2.233 -36.834 1.00 90.25 255 GLY A C 1
ATOM 1879 O O . GLY A 1 255 ? 11.344 2.601 -36.560 1.00 90.25 255 GLY A O 1
ATOM 1880 N N . ASN A 1 256 ? 12.770 1.040 -37.333 1.00 91.50 256 ASN A N 1
ATOM 1881 C CA . ASN A 1 256 ? 11.801 -0.025 -37.512 1.00 91.50 256 ASN A CA 1
ATOM 1882 C C . ASN A 1 256 ? 12.208 -1.229 -36.660 1.00 91.50 256 ASN A C 1
ATOM 1884 O O . ASN A 1 256 ? 13.228 -1.853 -36.940 1.00 91.50 256 ASN A O 1
ATOM 1888 N N . PHE A 1 257 ? 11.432 -1.550 -35.632 1.00 92.69 257 PHE A N 1
ATOM 1889 C CA . PHE A 1 257 ? 11.691 -2.681 -34.742 1.00 92.69 257 PHE A CA 1
ATOM 1890 C C . PHE A 1 257 ? 10.675 -3.789 -35.023 1.00 92.69 257 PHE A C 1
ATOM 1892 O O . PHE A 1 257 ? 9.462 -3.591 -34.906 1.00 92.69 257 PHE A O 1
ATOM 1899 N N . ILE A 1 258 ? 11.185 -4.949 -35.426 1.00 91.88 258 ILE A N 1
ATOM 1900 C CA . ILE A 1 258 ? 10.414 -6.089 -35.912 1.00 91.88 258 ILE A CA 1
ATOM 1901 C C . ILE A 1 258 ? 10.770 -7.308 -35.063 1.00 91.88 258 ILE A C 1
ATOM 1903 O O . ILE A 1 258 ? 11.945 -7.638 -34.883 1.00 91.88 258 ILE A O 1
ATOM 1907 N N . GLY A 1 259 ? 9.743 -7.972 -34.541 1.00 88.62 259 GLY A N 1
ATOM 1908 C CA . GLY A 1 259 ? 9.875 -9.258 -33.873 1.00 88.62 259 GLY A CA 1
ATOM 1909 C C . GLY A 1 259 ? 10.255 -10.389 -34.833 1.00 88.62 259 GLY A C 1
ATOM 1910 O O . GLY A 1 259 ? 10.080 -10.280 -36.046 1.00 88.62 259 GLY A O 1
ATOM 1911 N N . ILE A 1 260 ? 10.739 -11.514 -34.305 1.00 87.88 260 ILE A N 1
ATOM 1912 C CA . ILE A 1 260 ? 10.945 -12.740 -35.096 1.00 87.88 260 ILE A CA 1
ATOM 1913 C C . ILE A 1 260 ? 10.053 -13.865 -34.571 1.00 87.88 260 ILE A C 1
ATOM 1915 O O . ILE A 1 260 ? 9.810 -13.973 -33.373 1.00 87.88 260 ILE A O 1
ATOM 1919 N N . ASN A 1 261 ? 9.553 -14.722 -35.465 1.00 84.94 261 ASN A N 1
ATOM 1920 C CA . ASN A 1 261 ? 8.725 -15.888 -35.120 1.00 84.94 261 ASN A CA 1
ATOM 1921 C C . ASN A 1 261 ? 7.467 -15.566 -34.283 1.00 84.94 261 ASN A C 1
ATOM 1923 O O . ASN A 1 261 ? 7.082 -16.349 -33.417 1.00 84.94 261 ASN A O 1
ATOM 1927 N N . SER A 1 262 ? 6.804 -14.435 -34.546 1.00 81.44 262 SER A N 1
ATOM 1928 C CA . SER A 1 262 ? 5.651 -13.931 -33.767 1.00 81.44 262 SER A CA 1
ATOM 1929 C C . SER A 1 262 ? 5.972 -13.527 -32.320 1.00 81.44 262 SER A C 1
ATOM 1931 O O . SER A 1 262 ? 5.054 -13.286 -31.538 1.00 81.44 262 SER A O 1
ATOM 1933 N N . GLN A 1 263 ? 7.251 -13.465 -31.938 1.00 85.50 263 GLN A N 1
ATOM 1934 C CA . GLN A 1 263 ? 7.671 -12.907 -30.655 1.00 85.50 263 GLN A CA 1
ATOM 1935 C C . GLN A 1 263 ? 7.876 -11.402 -30.793 1.00 85.50 263 GLN A C 1
ATOM 1937 O O . GLN A 1 263 ? 8.486 -10.954 -31.759 1.00 85.50 263 GLN A O 1
ATOM 1942 N N . SER A 1 264 ? 7.400 -10.640 -29.812 1.00 87.00 264 SER A N 1
ATOM 1943 C CA . SER A 1 264 ? 7.623 -9.199 -29.712 1.00 87.00 264 SER A CA 1
ATOM 1944 C C . SER A 1 264 ? 9.104 -8.827 -29.674 1.00 87.00 264 SER A C 1
ATOM 1946 O O . SER A 1 264 ? 9.937 -9.579 -29.168 1.00 87.00 264 SER A O 1
ATOM 1948 N N . ASN A 1 265 ? 9.408 -7.624 -30.158 1.00 91.06 265 ASN A N 1
ATOM 1949 C CA . ASN A 1 265 ? 10.720 -7.020 -29.988 1.00 91.06 265 ASN A CA 1
ATOM 1950 C C . ASN A 1 265 ? 10.905 -6.542 -28.537 1.00 91.06 265 ASN A C 1
ATOM 1952 O O . ASN A 1 265 ? 9.990 -5.954 -27.956 1.00 91.06 265 ASN A O 1
ATOM 1956 N N . GLU A 1 266 ? 12.077 -6.783 -27.957 1.00 93.12 266 GLU A N 1
ATOM 1957 C CA . GLU A 1 266 ? 12.423 -6.418 -26.585 1.00 93.12 266 GLU A CA 1
ATOM 1958 C C . GLU A 1 266 ? 13.557 -5.384 -26.556 1.00 93.12 266 GLU A C 1
ATOM 1960 O O . GLU A 1 266 ? 14.604 -5.547 -27.199 1.00 93.12 266 GLU A O 1
ATOM 1965 N N . ILE A 1 267 ? 13.336 -4.330 -25.770 1.00 94.25 267 ILE A N 1
ATOM 1966 C CA . ILE A 1 267 ? 14.318 -3.312 -25.393 1.00 94.25 267 ILE A CA 1
ATOM 1967 C C . ILE A 1 267 ? 14.434 -3.359 -23.871 1.00 94.25 267 ILE A C 1
ATOM 1969 O O . ILE A 1 267 ? 13.443 -3.180 -23.164 1.00 94.25 267 ILE A O 1
ATOM 1973 N N . THR A 1 268 ? 15.637 -3.602 -23.363 1.00 93.88 268 THR A N 1
ATOM 1974 C CA . THR A 1 268 ? 15.928 -3.607 -21.927 1.00 93.88 268 THR A CA 1
ATOM 1975 C C . THR A 1 268 ? 16.757 -2.384 -21.561 1.00 93.88 268 THR A C 1
ATOM 1977 O O . THR A 1 268 ? 17.740 -2.072 -22.239 1.00 93.88 268 THR A O 1
ATOM 1980 N N . THR A 1 269 ? 16.364 -1.703 -20.489 1.00 94.12 269 THR A N 1
ATOM 1981 C CA . THR A 1 269 ? 17.041 -0.518 -19.961 1.00 94.12 269 THR A CA 1
ATOM 1982 C C . THR A 1 269 ? 17.230 -0.625 -18.449 1.00 94.12 269 THR A C 1
ATOM 1984 O O . THR A 1 269 ? 16.292 -0.974 -17.737 1.00 94.12 269 THR A O 1
ATOM 1987 N N . ASP A 1 270 ? 18.429 -0.320 -17.948 1.00 92.50 270 ASP A N 1
ATOM 1988 C CA . ASP A 1 270 ? 18.746 -0.302 -16.508 1.00 92.50 270 ASP A CA 1
ATOM 1989 C C . ASP A 1 270 ? 19.460 1.002 -16.132 1.00 92.50 270 ASP A C 1
ATOM 1991 O O . ASP A 1 270 ? 20.572 1.262 -16.595 1.00 92.50 270 ASP A O 1
ATOM 1995 N N . GLU A 1 271 ? 18.799 1.842 -15.338 1.00 90.62 271 GLU A N 1
ATOM 1996 C CA . GLU A 1 271 ? 19.248 3.191 -14.970 1.00 90.62 271 GLU A CA 1
ATOM 1997 C C . GLU A 1 271 ? 19.532 4.080 -16.199 1.00 90.62 271 GLU A C 1
ATOM 1999 O O . GLU A 1 271 ? 20.551 4.766 -16.283 1.00 90.62 271 GLU A O 1
ATOM 2004 N N . VAL A 1 272 ? 18.626 4.056 -17.187 1.00 91.38 272 VAL A N 1
ATOM 2005 C CA . VAL A 1 272 ? 18.773 4.788 -18.458 1.00 91.38 272 VAL A CA 1
ATOM 2006 C C . VAL A 1 272 ? 17.677 5.830 -18.635 1.00 91.38 272 VAL A C 1
ATOM 2008 O O . VAL A 1 272 ? 16.492 5.528 -18.511 1.00 91.38 272 VAL A O 1
ATOM 2011 N N . ASN A 1 273 ? 18.059 7.040 -19.039 1.00 91.44 273 ASN A N 1
ATOM 2012 C CA . ASN A 1 273 ? 17.102 8.028 -19.538 1.00 91.44 273 ASN A CA 1
ATOM 2013 C C . ASN A 1 273 ? 16.759 7.723 -21.000 1.00 91.44 273 ASN A C 1
ATOM 2015 O O . ASN A 1 273 ? 17.609 7.854 -21.885 1.00 91.44 273 ASN A O 1
ATOM 2019 N N . VAL A 1 274 ? 15.521 7.301 -21.243 1.00 92.56 274 VAL A N 1
ATOM 2020 C CA . VAL A 1 274 ? 15.001 6.917 -22.553 1.00 92.56 274 VAL A CA 1
ATOM 2021 C C . VAL A 1 274 ? 14.153 8.052 -23.118 1.00 92.56 274 VAL A C 1
ATOM 2023 O O . VAL A 1 274 ? 13.123 8.411 -22.557 1.00 92.56 274 VAL A O 1
ATOM 2026 N N . LEU A 1 275 ? 14.553 8.594 -24.263 1.00 92.62 275 LEU A N 1
ATOM 2027 C CA . LEU A 1 275 ? 13.758 9.534 -25.047 1.00 92.62 275 LEU A CA 1
ATOM 2028 C C . LEU A 1 275 ? 13.285 8.837 -26.322 1.00 92.62 275 LEU A C 1
ATOM 2030 O O . LEU A 1 275 ? 14.107 8.465 -27.158 1.00 92.62 275 LEU A O 1
ATOM 2034 N N . ILE A 1 276 ? 11.974 8.670 -26.474 1.00 89.25 276 ILE A N 1
ATOM 2035 C CA . ILE A 1 276 ? 11.349 8.054 -27.645 1.00 89.25 276 ILE A CA 1
ATOM 2036 C C . ILE A 1 276 ? 10.567 9.103 -28.434 1.00 89.25 276 ILE A C 1
ATOM 2038 O O . ILE A 1 276 ? 9.671 9.762 -27.910 1.00 89.25 276 ILE A O 1
ATOM 2042 N N . GLY A 1 277 ? 10.874 9.202 -29.720 1.00 75.31 277 GLY A N 1
ATOM 2043 C CA . GLY A 1 277 ? 10.294 10.171 -30.636 1.00 75.31 277 GLY A CA 1
ATOM 2044 C C . GLY A 1 277 ? 11.163 11.421 -30.795 1.00 75.31 277 GLY A C 1
ATOM 2045 O O . GLY A 1 277 ? 12.351 11.374 -30.476 1.00 75.31 277 GLY A O 1
ATOM 2046 N N . ASP A 1 278 ? 10.591 12.497 -31.358 1.00 71.00 278 ASP A N 1
ATOM 2047 C CA . ASP A 1 278 ? 11.263 13.638 -32.042 1.00 71.00 278 ASP A CA 1
ATOM 2048 C C . ASP A 1 278 ? 11.475 13.443 -33.568 1.00 71.00 278 ASP A C 1
ATOM 2050 O O . ASP A 1 278 ? 12.010 14.312 -34.255 1.00 71.00 278 ASP A O 1
ATOM 2054 N N . GLY A 1 279 ? 11.026 12.315 -34.133 1.00 62.75 279 GLY A N 1
ATOM 2055 C CA . GLY A 1 279 ? 11.083 12.002 -35.567 1.00 62.75 279 GLY A CA 1
ATOM 2056 C C . GLY A 1 279 ? 9.737 11.530 -36.127 1.00 62.75 279 GLY A C 1
ATOM 2057 O O . GLY A 1 279 ? 8.861 11.106 -35.387 1.00 62.75 279 GLY A O 1
ATOM 2058 N N . VAL A 1 280 ? 9.562 11.601 -37.451 1.00 64.56 280 VAL A N 1
ATOM 2059 C CA . VAL A 1 280 ? 8.287 11.287 -38.137 1.00 64.56 280 VAL A CA 1
ATOM 2060 C C . VAL A 1 280 ? 8.082 9.795 -38.446 1.00 64.56 280 VAL A C 1
ATOM 2062 O O . VAL A 1 280 ? 6.982 9.415 -38.835 1.00 64.56 280 VAL A O 1
ATOM 2065 N N . ASN A 1 281 ? 9.112 8.945 -38.319 1.00 73.88 281 ASN A N 1
ATOM 2066 C CA . ASN A 1 281 ? 9.108 7.573 -38.856 1.00 73.88 281 ASN A CA 1
ATOM 2067 C C . ASN A 1 281 ? 9.598 6.509 -37.856 1.00 73.88 281 ASN A C 1
ATOM 2069 O O . ASN A 1 281 ? 10.307 5.575 -38.239 1.00 73.88 281 ASN A O 1
ATOM 2073 N N . LEU A 1 282 ? 9.255 6.630 -36.575 1.00 80.94 282 LEU A N 1
ATOM 2074 C CA . LEU A 1 282 ? 9.467 5.541 -35.624 1.00 80.94 282 LEU A CA 1
ATOM 2075 C C . LEU A 1 282 ? 8.314 4.530 -35.737 1.00 80.94 282 LEU A C 1
ATOM 2077 O O . LEU A 1 282 ? 7.158 4.876 -35.510 1.00 80.94 282 LEU A O 1
ATOM 2081 N N . GLN A 1 283 ? 8.625 3.291 -36.114 1.00 77.75 283 GLN A N 1
ATOM 2082 C CA . GLN A 1 283 ? 7.654 2.212 -36.283 1.00 77.75 283 GLN A CA 1
ATOM 2083 C C . GLN A 1 283 ? 8.052 0.997 -35.447 1.00 77.75 283 GLN A C 1
ATOM 2085 O O . GLN A 1 283 ? 9.182 0.512 -35.500 1.00 77.75 283 GLN A O 1
ATOM 2090 N N . PHE A 1 284 ? 7.083 0.475 -34.706 1.00 75.69 284 PHE A N 1
ATOM 2091 C CA . PHE A 1 284 ? 7.163 -0.838 -34.088 1.00 75.69 284 PHE A CA 1
ATOM 2092 C C . PHE A 1 284 ? 6.078 -1.669 -34.761 1.00 75.69 284 PHE A C 1
ATOM 2094 O O . PHE A 1 284 ? 4.890 -1.382 -34.610 1.00 75.69 284 PHE A O 1
ATOM 2101 N N . ASN A 1 285 ? 6.492 -2.622 -35.597 1.00 66.56 285 ASN A N 1
ATOM 2102 C CA . ASN A 1 285 ? 5.553 -3.387 -36.425 1.00 66.56 285 ASN A CA 1
ATOM 2103 C C . ASN A 1 285 ? 4.732 -4.398 -35.607 1.00 66.56 285 ASN A C 1
ATOM 2105 O O . ASN A 1 285 ? 3.717 -4.882 -36.095 1.00 66.56 285 ASN A O 1
ATOM 2109 N N . ASP A 1 286 ? 5.127 -4.621 -34.350 1.00 69.19 286 ASP A N 1
ATOM 2110 C CA . ASP A 1 286 ? 4.426 -5.382 -33.318 1.00 69.19 286 ASP A CA 1
ATOM 2111 C C . ASP A 1 286 ? 4.486 -4.633 -31.970 1.00 69.19 286 ASP A C 1
ATOM 2113 O O . ASP A 1 286 ? 5.125 -3.583 -31.850 1.00 69.19 286 ASP A O 1
ATOM 2117 N N . ILE A 1 287 ? 3.848 -5.174 -30.923 1.00 68.38 287 ILE A N 1
ATOM 2118 C CA . ILE A 1 287 ? 4.030 -4.668 -29.552 1.00 68.38 287 ILE A CA 1
ATOM 2119 C C . ILE A 1 287 ? 5.510 -4.788 -29.199 1.00 68.38 287 ILE A C 1
ATOM 2121 O O . ILE A 1 287 ? 6.052 -5.893 -29.211 1.00 68.38 287 ILE A O 1
ATOM 2125 N N . THR A 1 288 ? 6.142 -3.669 -28.861 1.00 76.06 288 THR A N 1
ATOM 2126 C CA . THR A 1 288 ? 7.505 -3.672 -28.330 1.00 76.06 288 THR A CA 1
ATOM 2127 C C . THR A 1 288 ? 7.468 -3.593 -26.822 1.00 76.06 288 THR A C 1
ATOM 2129 O O . THR A 1 288 ? 6.766 -2.760 -26.244 1.00 76.06 288 THR A O 1
ATOM 2132 N N . ILE A 1 289 ? 8.203 -4.509 -26.199 1.00 81.06 289 ILE A N 1
ATOM 2133 C CA . ILE A 1 289 ? 8.300 -4.632 -24.754 1.00 81.06 289 ILE A CA 1
ATOM 2134 C C . ILE A 1 289 ? 9.511 -3.819 -24.317 1.00 81.06 289 ILE A C 1
ATOM 2136 O O . ILE A 1 289 ? 10.650 -4.182 -24.611 1.00 81.06 289 ILE A O 1
ATOM 2140 N N . LEU A 1 290 ? 9.254 -2.718 -23.620 1.00 86.06 290 LEU A N 1
ATOM 2141 C CA . LEU A 1 290 ? 10.276 -1.946 -22.937 1.00 86.06 290 LEU A CA 1
ATOM 2142 C C . LEU A 1 290 ? 10.348 -2.426 -21.486 1.00 86.06 290 LEU A C 1
ATOM 2144 O O . LEU A 1 290 ? 9.471 -2.124 -20.675 1.00 86.06 290 LEU A O 1
ATOM 2148 N N . LYS A 1 291 ? 11.394 -3.186 -21.162 1.00 85.88 291 LYS A N 1
ATOM 2149 C CA . LYS A 1 291 ? 11.690 -3.578 -19.783 1.00 85.88 291 LYS A CA 1
ATOM 2150 C C . LYS A 1 291 ? 12.633 -2.556 -19.177 1.00 85.88 291 LYS A C 1
ATOM 2152 O O . LYS A 1 291 ? 13.813 -2.562 -19.522 1.00 85.88 291 LYS A O 1
ATOM 2157 N N . SER A 1 292 ? 12.119 -1.689 -18.309 1.00 84.38 292 SER A N 1
ATOM 2158 C CA . SER A 1 292 ? 12.924 -0.637 -17.685 1.00 84.38 292 SER A CA 1
ATOM 2159 C C . SER A 1 292 ? 13.061 -0.863 -16.193 1.00 84.38 292 SER A C 1
ATOM 2161 O O . SER A 1 292 ? 12.070 -1.081 -15.503 1.00 84.38 292 SER A O 1
ATOM 2163 N N . LYS A 1 293 ? 14.286 -0.759 -15.694 1.00 83.88 293 LYS A N 1
ATOM 2164 C CA . LYS A 1 293 ? 14.590 -0.708 -14.270 1.00 83.88 293 LYS A CA 1
ATOM 2165 C C . LYS A 1 293 ? 15.216 0.649 -13.967 1.00 83.88 293 LYS A C 1
ATOM 2167 O O . LYS A 1 293 ? 16.301 0.956 -14.446 1.00 83.88 293 LYS A O 1
ATOM 2172 N N . GLY A 1 294 ? 14.509 1.491 -13.220 1.00 79.31 294 GLY A N 1
ATOM 2173 C CA . GLY A 1 294 ? 14.906 2.887 -13.005 1.00 79.31 294 GLY A CA 1
ATOM 2174 C C . GLY A 1 294 ? 14.953 3.737 -14.288 1.00 79.31 294 GLY A C 1
ATOM 2175 O O . GLY A 1 294 ? 14.462 3.330 -15.345 1.00 79.31 294 GLY A O 1
ATOM 2176 N N . GLY A 1 295 ? 15.544 4.932 -14.175 1.00 84.00 295 GLY A N 1
ATOM 2177 C CA . GLY A 1 295 ? 15.620 5.922 -15.256 1.00 84.00 295 GLY A CA 1
ATOM 2178 C C . GLY A 1 295 ? 14.307 6.671 -15.526 1.00 84.00 295 GLY A C 1
ATOM 2179 O O . GLY A 1 295 ? 13.319 6.500 -14.814 1.00 84.00 295 GLY A O 1
ATOM 2180 N N . ILE A 1 296 ? 14.318 7.521 -16.557 1.00 86.88 296 ILE A N 1
ATOM 2181 C CA . ILE A 1 296 ? 13.165 8.315 -17.013 1.00 86.88 296 ILE A CA 1
ATOM 2182 C C . ILE A 1 296 ? 12.823 7.930 -18.451 1.00 86.88 296 ILE A C 1
ATOM 2184 O O . ILE A 1 296 ? 13.674 8.031 -19.333 1.00 86.88 296 ILE A O 1
ATOM 2188 N N . LEU A 1 297 ? 11.569 7.570 -18.714 1.00 88.88 297 LEU A N 1
ATOM 2189 C CA . LEU A 1 297 ? 11.022 7.395 -20.055 1.00 88.88 297 LEU A CA 1
ATOM 2190 C C . LEU A 1 297 ? 10.248 8.645 -20.474 1.00 88.88 297 LEU A C 1
ATOM 2192 O O . LEU A 1 297 ? 9.234 8.990 -19.877 1.00 88.88 297 LEU A O 1
ATOM 2196 N N . THR A 1 298 ? 10.676 9.292 -21.551 1.00 89.19 298 THR A N 1
ATOM 2197 C CA . THR A 1 298 ? 9.968 10.417 -22.167 1.00 89.19 298 THR A CA 1
ATOM 2198 C C . THR A 1 298 ? 9.540 10.064 -23.583 1.00 89.19 298 THR A C 1
ATOM 2200 O O . THR A 1 298 ? 10.358 9.589 -24.367 1.00 89.19 298 THR A O 1
ATOM 2203 N N . THR A 1 299 ? 8.279 10.326 -23.936 1.00 88.25 299 THR A N 1
ATOM 2204 C CA . THR A 1 299 ? 7.784 10.195 -25.315 1.00 88.25 299 THR A CA 1
ATOM 2205 C C . THR A 1 299 ? 7.334 11.545 -25.880 1.00 88.25 299 THR A C 1
ATOM 2207 O O . THR A 1 299 ? 6.541 12.250 -25.253 1.00 88.25 299 THR A O 1
ATOM 2210 N N . THR A 1 300 ? 7.819 11.917 -27.068 1.00 85.06 300 THR A N 1
ATOM 2211 C CA . THR A 1 300 ? 7.483 13.178 -27.763 1.00 85.06 300 THR A CA 1
ATOM 2212 C C . THR A 1 300 ? 7.227 12.922 -29.250 1.00 85.06 300 THR A C 1
ATOM 2214 O O . THR A 1 300 ? 7.983 12.205 -29.889 1.00 85.06 300 THR A O 1
ATOM 2217 N N . ASN A 1 301 ? 6.178 13.505 -29.844 1.00 80.31 301 ASN A N 1
ATOM 2218 C CA . ASN A 1 301 ? 5.883 13.374 -31.289 1.00 80.31 301 ASN A CA 1
ATOM 2219 C C . ASN A 1 301 ? 5.841 11.916 -31.826 1.00 80.31 301 ASN A C 1
ATOM 2221 O O . ASN A 1 301 ? 6.223 11.662 -32.965 1.00 80.31 301 ASN A O 1
ATOM 2225 N N . ALA A 1 302 ? 5.434 10.948 -31.002 1.00 75.19 302 ALA A N 1
ATOM 2226 C CA . ALA A 1 302 ? 5.391 9.526 -31.339 1.00 75.19 302 ALA A CA 1
ATOM 2227 C C . ALA A 1 302 ? 3.957 9.054 -31.644 1.00 75.19 302 ALA A C 1
ATOM 2229 O O . ALA A 1 302 ? 3.289 8.441 -30.809 1.00 75.19 302 ALA A O 1
ATOM 2230 N N . ASP A 1 303 ? 3.475 9.342 -32.850 1.00 72.31 303 ASP A N 1
ATOM 2231 C CA . ASP A 1 303 ? 2.108 8.999 -33.249 1.00 72.31 303 ASP A CA 1
ATOM 2232 C C . ASP A 1 303 ? 1.968 7.493 -33.524 1.00 72.31 303 ASP A C 1
ATOM 2234 O O . ASP A 1 303 ? 2.793 6.890 -34.209 1.00 72.31 303 ASP A O 1
ATOM 2238 N N . LYS A 1 304 ? 0.874 6.879 -33.043 1.00 71.00 304 LYS A N 1
ATOM 2239 C CA . LYS A 1 304 ? 0.517 5.454 -33.271 1.00 71.00 304 LYS A CA 1
ATOM 2240 C C . LYS A 1 304 ? 1.474 4.428 -32.655 1.00 71.00 304 LYS A C 1
ATOM 2242 O O . LYS A 1 304 ? 1.395 3.239 -32.968 1.00 71.00 304 LYS A O 1
ATOM 2247 N N . LEU A 1 305 ? 2.347 4.872 -31.764 1.00 76.75 305 LEU A N 1
ATOM 2248 C CA . LEU A 1 305 ? 3.271 4.016 -31.045 1.00 76.75 305 LEU A CA 1
ATOM 2249 C C . LEU A 1 305 ? 2.537 3.157 -29.999 1.00 76.75 305 LEU A C 1
ATOM 2251 O O . LEU A 1 305 ? 1.739 3.693 -29.243 1.00 76.75 305 LEU A O 1
ATOM 2255 N N . LYS A 1 306 ? 2.813 1.846 -29.923 1.00 80.56 306 LYS A N 1
ATOM 2256 C CA . LYS A 1 306 ? 2.342 0.954 -28.846 1.00 80.56 306 LYS A CA 1
ATOM 2257 C C . LYS A 1 306 ? 3.526 0.447 -28.023 1.00 80.56 306 LYS A C 1
ATOM 2259 O O . LYS A 1 306 ? 4.311 -0.352 -28.531 1.00 80.56 306 LYS A O 1
ATOM 2264 N N . ILE A 1 307 ? 3.636 0.883 -26.770 1.00 80.81 307 ILE A N 1
ATOM 2265 C CA . ILE A 1 307 ? 4.690 0.437 -25.842 1.00 80.81 307 ILE A CA 1
ATOM 2266 C C . ILE A 1 307 ? 4.046 -0.371 -24.722 1.00 80.81 307 ILE A C 1
ATOM 2268 O O . ILE A 1 307 ? 3.119 0.117 -24.077 1.00 80.81 307 ILE A O 1
ATOM 2272 N N . LEU A 1 308 ? 4.565 -1.573 -24.470 1.00 84.00 308 LEU A N 1
ATOM 2273 C CA . LEU A 1 308 ? 4.312 -2.305 -23.233 1.00 84.00 308 LEU A CA 1
ATOM 2274 C C . LEU A 1 308 ? 5.489 -2.090 -22.278 1.00 84.00 308 LEU A C 1
ATOM 2276 O O . LEU A 1 308 ? 6.618 -2.440 -22.614 1.00 84.00 308 LEU A O 1
ATOM 2280 N N . ILE A 1 309 ? 5.225 -1.525 -21.106 1.00 85.25 309 ILE A N 1
ATOM 2281 C CA . ILE A 1 309 ? 6.208 -1.248 -20.060 1.00 85.25 309 ILE A CA 1
ATOM 2282 C C . ILE A 1 309 ? 6.043 -2.271 -18.943 1.00 85.25 309 ILE A C 1
ATOM 2284 O O . ILE A 1 309 ? 4.935 -2.475 -18.449 1.00 85.25 309 ILE A O 1
ATOM 2288 N N . ASN A 1 310 ? 7.155 -2.878 -18.537 1.00 82.94 310 ASN A N 1
ATOM 2289 C CA . ASN A 1 310 ? 7.238 -3.743 -17.365 1.00 82.94 310 ASN A CA 1
ATOM 2290 C C . ASN A 1 310 ? 8.541 -3.439 -16.614 1.00 82.94 310 ASN A C 1
ATOM 2292 O O . ASN A 1 310 ? 9.603 -3.370 -17.236 1.00 82.94 310 ASN A O 1
ATOM 2296 N N . GLY A 1 311 ? 8.462 -3.258 -15.299 1.00 81.06 311 GLY A N 1
ATOM 2297 C CA . GLY A 1 311 ? 9.646 -3.125 -14.458 1.00 81.06 311 GLY A CA 1
ATOM 2298 C C . GLY A 1 311 ? 9.456 -2.275 -13.209 1.00 81.06 311 GLY A C 1
ATOM 2299 O O . GLY A 1 311 ? 8.342 -1.848 -12.892 1.00 81.06 311 GLY A O 1
ATOM 2300 N N . ASP A 1 312 ? 10.572 -2.064 -12.516 1.00 81.00 312 ASP A N 1
ATOM 2301 C CA . ASP A 1 312 ? 10.643 -1.418 -11.208 1.00 81.00 312 ASP A CA 1
ATOM 2302 C C . ASP A 1 312 ? 11.179 0.010 -11.338 1.00 81.00 312 ASP A C 1
ATOM 2304 O O . ASP A 1 312 ? 12.296 0.253 -11.810 1.00 81.00 312 ASP A O 1
ATOM 2308 N N . PHE A 1 313 ? 10.382 0.968 -10.884 1.00 83.56 313 PHE A N 1
ATOM 2309 C CA . PHE A 1 313 ? 10.646 2.394 -10.982 1.00 83.56 313 PHE A CA 1
ATOM 2310 C C . PHE A 1 313 ? 10.932 2.975 -9.601 1.00 83.56 313 PHE A C 1
ATOM 2312 O O . PHE A 1 313 ? 10.053 3.043 -8.740 1.00 83.56 313 PHE A O 1
ATOM 2319 N N . LEU A 1 314 ? 12.179 3.411 -9.404 1.00 78.56 314 LEU A N 1
ATOM 2320 C CA . LEU A 1 314 ? 12.669 3.919 -8.118 1.00 78.56 314 LEU A CA 1
ATOM 2321 C C . LEU A 1 314 ? 12.700 5.454 -8.019 1.00 78.56 314 LEU A C 1
ATOM 2323 O O . LEU A 1 314 ? 13.026 6.002 -6.965 1.00 78.56 314 LEU A O 1
ATOM 2327 N N . GLN A 1 315 ? 12.395 6.159 -9.113 1.00 75.94 315 GLN A N 1
ATOM 2328 C CA . GLN A 1 315 ? 12.508 7.618 -9.227 1.00 75.94 315 GLN A CA 1
ATOM 2329 C C . GLN A 1 315 ? 11.158 8.260 -9.581 1.00 75.94 315 GLN A C 1
ATOM 2331 O O . GLN A 1 315 ? 10.337 7.670 -10.282 1.00 75.94 315 GLN A O 1
ATOM 2336 N N . THR A 1 316 ? 10.920 9.494 -9.134 1.00 72.38 316 THR A N 1
ATOM 2337 C CA . THR A 1 316 ? 9.811 10.314 -9.657 1.00 72.38 316 THR A CA 1
ATOM 2338 C C . THR A 1 316 ? 10.080 10.733 -11.106 1.00 72.38 316 THR A C 1
ATOM 2340 O O . THR A 1 316 ? 11.225 10.715 -11.540 1.00 72.38 316 THR A O 1
ATOM 2343 N N . GLU A 1 317 ? 9.047 11.135 -11.846 1.00 78.06 317 GLU A N 1
ATOM 2344 C CA . GLU A 1 317 ? 9.083 11.428 -13.294 1.00 78.06 317 GLU A CA 1
ATOM 2345 C C . GLU A 1 317 ? 9.535 10.251 -14.159 1.00 78.06 317 GLU A C 1
ATOM 2347 O O . GLU A 1 317 ? 10.048 10.438 -15.257 1.00 78.06 317 GLU A O 1
ATOM 2352 N N . SER A 1 318 ? 9.308 9.026 -13.684 1.00 80.38 318 SER A N 1
ATOM 2353 C CA . SER A 1 318 ? 9.684 7.804 -14.396 1.00 80.38 318 SER A CA 1
ATOM 2354 C C . SER A 1 318 ? 9.071 7.707 -15.794 1.00 80.38 318 SER A C 1
ATOM 2356 O O . SER A 1 318 ? 9.694 7.133 -16.684 1.00 80.38 318 SER A O 1
ATOM 2358 N N . ILE A 1 319 ? 7.862 8.241 -16.012 1.00 86.00 319 ILE A N 1
ATOM 2359 C CA . ILE A 1 319 ? 7.180 8.197 -17.311 1.00 86.00 319 ILE A CA 1
ATOM 2360 C C . ILE A 1 319 ? 6.540 9.552 -17.626 1.00 86.00 319 ILE A C 1
ATOM 2362 O O . ILE A 1 319 ? 5.596 9.977 -16.963 1.00 86.00 319 ILE A O 1
ATOM 2366 N N . ASN A 1 320 ? 7.002 10.189 -18.700 1.00 87.56 320 ASN A N 1
ATOM 2367 C CA . ASN A 1 320 ? 6.450 11.421 -19.252 1.00 87.56 320 ASN A CA 1
ATOM 2368 C C . ASN A 1 320 ? 5.965 11.186 -20.688 1.00 87.56 320 ASN A C 1
ATOM 2370 O O . ASN A 1 320 ? 6.753 10.908 -21.595 1.00 87.56 320 ASN A O 1
ATOM 2374 N N . GLN A 1 321 ? 4.663 11.313 -20.920 1.00 88.88 321 GLN A N 1
ATOM 2375 C CA . GLN A 1 321 ? 4.060 11.166 -22.237 1.00 88.88 321 GLN A CA 1
ATOM 2376 C C . GLN A 1 321 ? 3.500 12.494 -22.739 1.00 88.88 321 GLN A C 1
ATOM 2378 O O . GLN A 1 321 ? 2.468 12.959 -22.262 1.00 88.88 321 GLN A O 1
ATOM 2383 N N . TYR A 1 322 ? 4.156 13.041 -23.764 1.00 87.25 322 TYR A N 1
ATOM 2384 C CA . TYR A 1 322 ? 3.765 14.262 -24.473 1.00 87.25 322 TYR A CA 1
ATOM 2385 C C . TYR A 1 322 ? 3.343 13.981 -25.926 1.00 87.25 322 TYR A C 1
ATOM 2387 O O . TYR A 1 322 ? 3.431 14.853 -26.788 1.00 87.25 322 TYR A O 1
ATOM 2395 N N . SER A 1 323 ? 2.941 12.744 -26.230 1.00 84.50 323 SER A N 1
ATOM 2396 C CA . SER A 1 323 ? 2.650 12.266 -27.589 1.00 84.50 323 SER A CA 1
ATOM 2397 C C . SER A 1 323 ? 1.348 11.465 -27.671 1.00 84.50 323 SER A C 1
ATOM 2399 O O . SER A 1 323 ? 0.850 10.992 -26.650 1.00 84.50 323 SER A O 1
ATOM 2401 N N . ASP A 1 324 ? 0.840 11.249 -28.889 1.00 84.06 324 ASP A N 1
ATOM 2402 C CA . ASP A 1 324 ? -0.354 10.433 -29.178 1.00 84.06 324 ASP A CA 1
ATOM 2403 C C . ASP A 1 324 ? -0.125 8.908 -29.060 1.00 84.06 324 ASP A C 1
ATOM 2405 O O . ASP A 1 324 ? -0.917 8.100 -29.556 1.00 84.06 324 ASP A O 1
ATOM 2409 N N . ALA A 1 325 ? 0.963 8.486 -28.410 1.00 85.69 325 ALA A N 1
ATOM 2410 C CA . ALA A 1 325 ? 1.277 7.082 -28.184 1.00 85.69 325 ALA A CA 1
ATOM 2411 C C . ALA A 1 325 ? 0.203 6.359 -27.342 1.00 85.69 325 ALA A C 1
ATOM 2413 O O . ALA A 1 325 ? -0.547 6.949 -26.562 1.00 85.69 325 ALA A O 1
ATOM 2414 N N . GLN A 1 326 ? 0.150 5.040 -27.479 1.00 88.44 326 GLN A N 1
ATOM 2415 C CA . GLN A 1 326 ? -0.566 4.125 -26.601 1.00 88.44 326 GLN A CA 1
ATOM 2416 C C . GLN A 1 326 ? 0.457 3.443 -25.689 1.00 88.44 326 GLN A C 1
ATOM 2418 O O . GLN A 1 326 ? 1.212 2.571 -26.127 1.00 88.44 326 GLN A O 1
ATOM 2423 N N . ILE A 1 327 ? 0.498 3.851 -24.425 1.00 89.44 327 ILE A N 1
ATOM 2424 C CA . ILE A 1 327 ? 1.367 3.249 -23.414 1.00 89.44 327 ILE A CA 1
ATOM 2425 C C . ILE A 1 327 ? 0.535 2.292 -22.565 1.00 89.44 327 ILE A C 1
ATOM 2427 O O . ILE A 1 327 ? -0.473 2.685 -21.985 1.00 89.44 327 ILE A O 1
ATOM 2431 N N . ARG A 1 328 ? 0.967 1.037 -22.470 1.00 90.19 328 ARG A N 1
ATOM 2432 C CA . ARG A 1 328 ? 0.426 0.055 -21.532 1.00 90.19 328 ARG A CA 1
ATOM 2433 C C . ARG A 1 328 ? 1.502 -0.298 -20.512 1.00 90.19 328 ARG A C 1
ATOM 2435 O O . ARG A 1 328 ? 2.602 -0.664 -20.900 1.00 90.19 328 ARG A O 1
ATOM 2442 N N . ILE A 1 329 ? 1.200 -0.178 -19.229 1.00 89.25 329 ILE A N 1
ATOM 2443 C CA . ILE A 1 329 ? 2.084 -0.483 -18.102 1.00 89.25 329 ILE A CA 1
ATOM 2444 C C . ILE A 1 329 ? 1.507 -1.701 -17.396 1.00 89.25 329 ILE A C 1
ATOM 2446 O O . ILE A 1 329 ? 0.355 -1.661 -16.962 1.00 89.25 329 ILE A O 1
ATOM 2450 N N . GLU A 1 330 ? 2.290 -2.768 -17.270 1.00 90.31 330 GLU A N 1
ATOM 2451 C CA . GLU A 1 330 ? 1.844 -4.000 -16.625 1.00 90.31 330 GLU A CA 1
ATOM 2452 C C . GLU A 1 330 ? 2.855 -4.539 -15.635 1.00 90.31 330 GLU A C 1
ATOM 2454 O O . GLU A 1 330 ? 4.051 -4.595 -15.927 1.00 90.31 330 GLU A O 1
ATOM 2459 N N . THR A 1 331 ? 2.356 -5.041 -14.501 1.00 87.19 331 THR A N 1
ATOM 2460 C CA . THR A 1 331 ? 3.180 -5.740 -13.499 1.00 87.19 331 THR A CA 1
ATOM 2461 C C . THR A 1 331 ? 4.374 -4.908 -13.024 1.00 87.19 331 THR A C 1
ATOM 2463 O O . THR A 1 331 ? 5.421 -5.452 -12.691 1.00 87.19 331 THR A O 1
ATOM 2466 N N . SER A 1 332 ? 4.218 -3.582 -13.018 1.00 86.88 332 SER A N 1
ATOM 2467 C CA . SER A 1 332 ? 5.262 -2.643 -12.617 1.00 86.88 332 SER A CA 1
ATOM 2468 C C . SER A 1 332 ? 5.143 -2.271 -11.150 1.00 86.88 332 SER A C 1
ATOM 2470 O O . SER A 1 332 ? 4.037 -2.186 -10.609 1.00 86.88 332 SER A O 1
ATOM 2472 N N . THR A 1 333 ? 6.279 -1.980 -10.522 1.00 86.50 333 THR A N 1
ATOM 2473 C CA . THR A 1 333 ? 6.316 -1.404 -9.176 1.00 86.50 333 THR A CA 1
ATOM 2474 C C . THR A 1 333 ? 6.857 0.022 -9.225 1.00 86.50 333 THR A C 1
ATOM 2476 O O . THR A 1 333 ? 7.821 0.311 -9.931 1.00 86.50 333 THR A O 1
ATOM 2479 N N . PHE A 1 334 ? 6.220 0.933 -8.497 1.00 87.56 334 PHE A N 1
ATOM 2480 C CA . PHE A 1 334 ? 6.612 2.335 -8.384 1.00 87.56 334 PHE A CA 1
ATOM 2481 C C . PHE A 1 334 ? 6.838 2.649 -6.912 1.00 87.56 334 PHE A C 1
ATOM 2483 O O . PHE A 1 334 ? 5.887 2.861 -6.161 1.00 87.56 334 PHE A O 1
ATOM 2490 N N . ASN A 1 335 ? 8.101 2.660 -6.500 1.00 81.38 335 ASN A N 1
ATOM 2491 C CA . ASN A 1 335 ? 8.489 2.786 -5.102 1.00 81.38 335 ASN A CA 1
ATOM 2492 C C . ASN A 1 335 ? 9.589 3.826 -4.963 1.00 81.38 335 ASN A C 1
ATOM 2494 O O . ASN A 1 335 ? 10.656 3.670 -5.541 1.00 81.38 335 ASN A O 1
ATOM 2498 N N . THR A 1 336 ? 9.390 4.861 -4.149 1.00 71.44 336 THR A N 1
ATOM 2499 C CA . THR A 1 336 ? 10.544 5.645 -3.690 1.00 71.44 336 THR A CA 1
ATOM 2500 C C . THR A 1 336 ? 11.247 4.874 -2.576 1.00 71.44 336 THR A C 1
ATOM 2502 O O . THR A 1 336 ? 10.572 4.344 -1.696 1.00 71.44 336 THR A O 1
ATOM 2505 N N . LEU A 1 337 ? 12.582 4.830 -2.576 1.00 56.84 337 LEU A N 1
ATOM 2506 C CA . LEU A 1 337 ? 13.414 4.158 -1.560 1.00 56.84 337 LEU A CA 1
ATOM 2507 C C . LEU A 1 337 ? 13.389 4.850 -0.171 1.00 56.84 337 LEU A C 1
ATOM 2509 O O . LEU A 1 337 ? 14.415 4.927 0.492 1.00 56.84 337 LEU A O 1
ATOM 2513 N N . SER A 1 338 ? 12.228 5.324 0.295 1.00 61.09 338 SER A N 1
ATOM 2514 C CA . SER A 1 338 ? 12.008 6.328 1.351 1.00 61.09 338 SER A CA 1
ATOM 2515 C C . SER A 1 338 ? 12.372 7.750 0.901 1.00 61.09 338 SER A C 1
ATOM 2517 O O . SER A 1 338 ? 13.482 8.028 0.445 1.00 61.09 338 SER A O 1
ATOM 2519 N N . GLY A 1 339 ? 11.406 8.670 0.970 1.00 73.94 339 GLY A N 1
ATOM 2520 C CA . GLY A 1 339 ? 11.620 10.069 0.610 1.00 73.94 339 GLY A CA 1
ATOM 2521 C C . GLY A 1 339 ? 10.363 10.802 0.154 1.00 73.94 339 GLY A C 1
ATOM 2522 O O . GLY A 1 339 ? 9.253 10.270 0.162 1.00 73.94 339 GLY A O 1
ATOM 2523 N N . THR A 1 340 ? 10.567 12.056 -0.240 1.00 83.31 340 THR A N 1
ATOM 2524 C CA . THR A 1 340 ? 9.521 12.933 -0.761 1.00 83.31 340 THR A CA 1
ATOM 2525 C C . THR A 1 340 ? 9.483 12.878 -2.288 1.00 83.31 340 THR A C 1
ATOM 2527 O O . THR A 1 340 ? 10.431 13.307 -2.951 1.00 83.31 340 THR A O 1
ATOM 2530 N N . ALA A 1 341 ? 8.368 12.431 -2.859 1.00 85.62 341 ALA A N 1
ATOM 2531 C CA . ALA A 1 341 ? 8.074 12.535 -4.277 1.00 85.62 341 ALA A CA 1
ATOM 2532 C C . ALA A 1 341 ? 7.659 13.972 -4.631 1.00 85.62 341 ALA A C 1
ATOM 2534 O O . ALA A 1 341 ? 6.546 14.420 -4.344 1.00 85.62 341 ALA A O 1
ATOM 2535 N N . LYS A 1 342 ? 8.577 14.718 -5.255 1.00 87.75 342 LYS A N 1
ATOM 2536 C CA . LYS A 1 342 ? 8.346 16.122 -5.643 1.00 87.75 342 LYS A CA 1
ATOM 2537 C C . LYS A 1 342 ? 7.576 16.292 -6.952 1.00 87.75 342 LYS A C 1
ATOM 2539 O O . LYS A 1 342 ? 7.118 17.386 -7.262 1.00 87.75 342 LYS A O 1
ATOM 2544 N N . GLN A 1 343 ? 7.474 15.220 -7.724 1.00 87.50 343 GLN A N 1
ATOM 2545 C CA . GLN A 1 343 ? 6.920 15.176 -9.071 1.00 87.50 343 GLN A CA 1
ATOM 2546 C C . GLN A 1 343 ? 6.144 13.863 -9.258 1.00 87.50 343 GLN A C 1
ATOM 2548 O O . GLN A 1 343 ? 6.410 12.910 -8.517 1.00 87.50 343 GLN A O 1
ATOM 2553 N N . PRO A 1 344 ? 5.210 13.781 -10.225 1.00 88.38 344 PRO A N 1
ATOM 2554 C CA . PRO A 1 344 ? 4.478 12.546 -10.496 1.00 88.38 344 PRO A CA 1
ATOM 2555 C C . PRO A 1 344 ? 5.405 11.436 -10.982 1.00 88.38 344 PRO A C 1
ATOM 2557 O O . PRO A 1 344 ? 6.380 11.703 -11.674 1.00 88.38 344 PRO A O 1
ATOM 2560 N N . PHE A 1 345 ? 5.080 10.178 -10.694 1.00 88.00 345 PHE A N 1
ATOM 2561 C CA . PHE A 1 345 ? 5.713 9.033 -11.357 1.00 88.00 345 PHE A CA 1
ATOM 2562 C C . PHE A 1 345 ? 5.314 8.949 -12.827 1.00 88.00 345 PHE A C 1
ATOM 2564 O O . PHE A 1 345 ? 6.142 8.611 -13.671 1.00 88.00 345 PHE A O 1
ATOM 2571 N N . ILE A 1 346 ? 4.049 9.260 -13.115 1.00 91.69 346 ILE A N 1
ATOM 2572 C CA . ILE A 1 346 ? 3.483 9.218 -14.456 1.00 91.69 346 ILE A CA 1
ATOM 2573 C C . ILE A 1 346 ? 2.836 10.566 -14.752 1.00 91.69 346 ILE A C 1
ATOM 2575 O O . ILE A 1 346 ? 1.858 10.956 -14.114 1.00 91.69 346 ILE A O 1
ATOM 2579 N N . ARG A 1 347 ? 3.347 11.259 -15.765 1.00 92.44 347 ARG A N 1
ATOM 2580 C CA . ARG A 1 347 ? 2.685 12.414 -16.365 1.00 92.44 347 ARG A CA 1
ATOM 2581 C C . ARG A 1 347 ? 2.274 12.057 -17.782 1.00 92.44 347 ARG A C 1
ATOM 2583 O O . ARG A 1 347 ? 3.124 11.820 -18.635 1.00 92.44 347 ARG A O 1
ATOM 2590 N N . ASN A 1 348 ? 0.977 12.048 -18.047 1.00 90.31 348 ASN A N 1
ATOM 2591 C CA . ASN A 1 348 ? 0.446 11.848 -19.387 1.00 90.31 348 ASN A CA 1
ATOM 2592 C C . ASN A 1 348 ? -0.348 13.090 -19.791 1.00 90.31 348 ASN A C 1
ATOM 2594 O O . ASN A 1 348 ? -1.328 13.450 -19.143 1.00 90.31 348 ASN A O 1
ATOM 2598 N N . THR A 1 349 ? 0.107 13.775 -20.837 1.00 87.88 349 THR A N 1
ATOM 2599 C CA . THR A 1 349 ? -0.572 14.972 -21.343 1.00 87.88 349 THR A CA 1
ATOM 2600 C C . THR A 1 349 ? -1.340 14.714 -22.630 1.00 87.88 349 THR A C 1
ATOM 2602 O O . THR A 1 349 ? -2.213 15.509 -22.979 1.00 87.88 349 THR A O 1
ATOM 2605 N N . ASN A 1 350 ? -1.025 13.619 -23.331 1.00 87.44 350 ASN A N 1
ATOM 2606 C CA . ASN A 1 350 ? -1.624 13.259 -24.607 1.00 87.44 350 ASN A CA 1
ATOM 2607 C C . ASN A 1 350 ? -1.655 11.729 -24.834 1.00 87.44 350 ASN A C 1
ATOM 2609 O O . ASN A 1 350 ? -0.971 10.975 -24.142 1.00 87.44 350 ASN A O 1
ATOM 2613 N N . GLY A 1 351 ? -2.438 11.265 -25.814 1.00 88.44 351 GLY A N 1
ATOM 2614 C CA . GLY A 1 351 ? -2.484 9.861 -26.239 1.00 88.44 351 GLY A CA 1
ATOM 2615 C C . GLY A 1 351 ? -3.390 8.958 -25.398 1.00 88.44 351 GLY A C 1
ATOM 2616 O O . GLY A 1 351 ? -4.510 9.338 -25.040 1.00 88.44 351 GLY A O 1
ATOM 2617 N N . GLN A 1 352 ? -2.958 7.714 -25.173 1.00 91.50 352 GLN A N 1
ATOM 2618 C CA . GLN A 1 352 ? -3.671 6.709 -24.378 1.00 91.50 352 GLN A CA 1
ATOM 2619 C C . GLN A 1 352 ? -2.730 6.066 -23.366 1.00 91.50 352 GLN A C 1
ATOM 2621 O O . GLN A 1 352 ? -1.605 5.709 -23.718 1.00 91.50 352 GLN A O 1
ATOM 2626 N N . ILE A 1 353 ? -3.224 5.854 -22.148 1.00 92.75 353 ILE A N 1
ATOM 2627 C CA . ILE A 1 353 ? -2.499 5.137 -21.104 1.00 92.75 353 ILE A CA 1
ATOM 2628 C C . ILE A 1 353 ? -3.366 4.041 -20.480 1.00 92.75 353 ILE A C 1
ATOM 2630 O O . ILE A 1 353 ? -4.518 4.264 -20.105 1.00 92.75 353 ILE A O 1
ATOM 2634 N N . GLU A 1 354 ? -2.808 2.840 -20.378 1.00 94.62 354 GLU A N 1
ATOM 2635 C CA . GLU A 1 354 ? -3.405 1.695 -19.696 1.00 94.62 354 GLU A CA 1
ATOM 2636 C C . GLU A 1 354 ? -2.438 1.200 -18.618 1.00 94.62 354 GLU A C 1
ATOM 2638 O O . GLU A 1 354 ? -1.280 0.932 -18.907 1.00 94.62 354 GLU A O 1
ATOM 2643 N N . ILE A 1 355 ? -2.888 1.075 -17.377 1.00 94.19 355 ILE A N 1
ATOM 2644 C CA . ILE A 1 355 ? -2.112 0.586 -16.238 1.00 94.19 355 ILE A CA 1
ATOM 2645 C C . ILE A 1 355 ? -2.846 -0.630 -15.694 1.00 94.19 355 ILE A C 1
ATOM 2647 O O . ILE A 1 355 ? -4.025 -0.533 -15.351 1.00 94.19 355 ILE A O 1
ATOM 2651 N N . ALA A 1 356 ? -2.175 -1.775 -15.631 1.00 94.06 356 ALA A N 1
ATOM 2652 C CA . ALA A 1 356 ? -2.775 -3.016 -15.166 1.00 94.06 356 ALA A CA 1
ATOM 2653 C C . ALA A 1 356 ? -1.852 -3.765 -14.205 1.00 94.06 356 ALA A C 1
ATOM 2655 O O . ALA A 1 356 ? -0.667 -3.937 -14.482 1.00 94.06 356 ALA A O 1
ATOM 2656 N N . SER A 1 357 ? -2.404 -4.272 -13.102 1.00 94.25 357 SER A N 1
ATOM 2657 C CA . SER A 1 357 ? -1.671 -5.148 -12.175 1.00 94.25 357 SER A CA 1
ATOM 2658 C C . SER A 1 357 ? -0.370 -4.533 -11.641 1.00 94.25 357 SER A C 1
ATOM 2660 O O . SER A 1 357 ? 0.618 -5.244 -11.474 1.00 94.25 357 SER A O 1
ATOM 2662 N N . SER A 1 358 ? -0.350 -3.216 -11.419 1.00 93.75 358 SER A N 1
ATOM 2663 C CA . SER A 1 358 ? 0.834 -2.482 -10.960 1.00 93.75 358 SER A CA 1
ATOM 2664 C C . SER A 1 358 ? 0.695 -2.063 -9.497 1.00 93.75 358 SER A C 1
ATOM 2666 O O . SER A 1 358 ? -0.411 -1.832 -9.008 1.00 93.75 358 SER A O 1
ATOM 2668 N N . ALA A 1 359 ? 1.819 -1.939 -8.798 1.00 93.06 359 ALA A N 1
ATOM 2669 C CA . ALA A 1 359 ? 1.868 -1.500 -7.408 1.00 93.06 359 ALA A CA 1
ATOM 2670 C C . ALA A 1 359 ? 2.538 -0.126 -7.302 1.00 93.06 359 ALA A C 1
ATOM 2672 O O . ALA A 1 359 ? 3.631 0.084 -7.824 1.00 93.06 359 ALA A O 1
ATOM 2673 N N . PHE A 1 360 ? 1.886 0.801 -6.613 1.00 93.19 360 PHE A N 1
ATOM 2674 C CA . PHE A 1 360 ? 2.401 2.119 -6.275 1.00 93.19 360 PHE A CA 1
ATOM 2675 C C . PHE A 1 360 ? 2.526 2.209 -4.756 1.00 93.19 360 PHE A C 1
ATOM 2677 O O . PHE A 1 360 ? 1.532 2.061 -4.041 1.00 93.19 360 PHE A O 1
ATOM 2684 N N . GLY A 1 361 ? 3.730 2.511 -4.282 1.00 89.25 361 GLY A N 1
ATOM 2685 C CA . GLY A 1 361 ? 4.015 2.660 -2.861 1.00 89.25 361 GLY A CA 1
ATOM 2686 C C . GLY A 1 361 ? 4.281 1.323 -2.178 1.00 89.25 361 GLY A C 1
ATOM 2687 O O . GLY A 1 361 ? 4.211 0.254 -2.786 1.00 89.25 361 GLY A O 1
ATOM 2688 N N . ASN A 1 362 ? 4.615 1.399 -0.894 1.00 84.19 362 ASN A N 1
ATOM 2689 C CA . ASN A 1 362 ? 5.065 0.261 -0.103 1.00 84.19 362 ASN A CA 1
ATOM 2690 C C . ASN A 1 362 ? 4.227 0.156 1.183 1.00 84.19 362 ASN A C 1
ATOM 2692 O O . ASN A 1 362 ? 3.913 1.168 1.802 1.00 84.19 362 ASN A O 1
ATOM 2696 N N . GLU A 1 363 ? 3.868 -1.062 1.595 1.00 82.06 363 GLU A N 1
ATOM 2697 C CA . GLU A 1 363 ? 3.192 -1.318 2.873 1.00 82.06 363 GLU A CA 1
ATOM 2698 C C . GLU A 1 363 ? 4.068 -1.012 4.094 1.00 82.06 363 GLU A C 1
ATOM 2700 O O . GLU A 1 363 ? 3.518 -0.722 5.154 1.00 82.06 363 GLU A O 1
ATOM 2705 N N . ASP A 1 364 ? 5.393 -1.004 3.951 1.00 80.31 364 ASP A N 1
ATOM 2706 C CA . ASP A 1 364 ? 6.354 -0.799 5.040 1.00 80.31 364 ASP A CA 1
ATOM 2707 C C . ASP A 1 364 ? 6.642 0.685 5.320 1.00 80.31 364 ASP A C 1
ATOM 2709 O O . ASP A 1 364 ? 6.771 1.091 6.476 1.00 80.31 364 ASP A O 1
ATOM 2713 N N . TYR A 1 365 ? 6.639 1.536 4.287 1.00 81.12 365 TYR A N 1
ATOM 2714 C CA . TYR A 1 365 ? 7.095 2.928 4.383 1.00 81.12 365 TYR A CA 1
ATOM 2715 C C . TYR A 1 365 ? 6.075 3.921 3.835 1.00 81.12 365 TYR A C 1
ATOM 2717 O O . TYR A 1 365 ? 5.447 3.692 2.805 1.00 81.12 365 TYR A O 1
ATOM 2725 N N . ILE A 1 366 ? 5.976 5.082 4.484 1.00 85.81 366 ILE A N 1
ATOM 2726 C CA . ILE A 1 366 ? 5.204 6.216 3.967 1.00 85.81 366 ILE A CA 1
ATOM 2727 C C . ILE A 1 366 ? 6.006 6.901 2.860 1.00 85.81 366 ILE A C 1
ATOM 2729 O O . ILE A 1 366 ? 7.159 7.285 3.068 1.00 85.81 366 ILE A O 1
ATOM 2733 N N . THR A 1 367 ? 5.377 7.113 1.705 1.00 88.94 367 THR A N 1
ATOM 2734 C CA . THR A 1 367 ? 5.924 7.986 0.660 1.00 88.94 367 THR A CA 1
ATOM 2735 C C . THR A 1 367 ? 5.293 9.368 0.776 1.00 88.94 367 THR A C 1
ATOM 2737 O O . THR A 1 367 ? 4.081 9.517 0.609 1.00 88.94 367 THR A O 1
ATOM 2740 N N . LEU A 1 368 ? 6.113 10.387 1.049 1.00 90.50 368 LEU A N 1
ATOM 2741 C CA . LEU A 1 368 ? 5.636 11.764 1.160 1.00 90.50 368 LEU A CA 1
ATOM 2742 C C . LEU A 1 368 ? 5.440 12.374 -0.233 1.00 90.50 368 LEU A C 1
ATOM 2744 O O . LEU A 1 368 ? 6.309 12.251 -1.089 1.00 90.50 368 LEU A O 1
ATOM 2748 N N . LEU A 1 369 ? 4.330 13.064 -0.472 1.00 90.00 369 LEU A N 1
ATOM 2749 C CA . LEU A 1 369 ? 3.954 13.621 -1.769 1.00 90.00 369 LEU A CA 1
ATOM 2750 C C . LEU A 1 369 ? 3.939 15.156 -1.733 1.00 90.00 369 LEU A C 1
ATOM 2752 O O . LEU A 1 369 ? 3.241 15.761 -0.918 1.00 90.00 369 LEU A O 1
ATOM 2756 N N . GLN A 1 370 ? 4.648 15.784 -2.676 1.00 90.44 370 GLN A N 1
ATOM 2757 C CA . GLN A 1 370 ? 4.450 17.192 -3.073 1.00 90.44 370 GLN A CA 1
ATOM 2758 C C . GLN A 1 370 ? 3.782 17.302 -4.456 1.00 90.44 370 GLN A C 1
ATOM 2760 O O . GLN A 1 370 ? 3.671 18.384 -5.024 1.00 90.44 370 GLN A O 1
ATOM 2765 N N . SER A 1 371 ? 3.369 16.172 -5.032 1.00 88.75 371 SER A N 1
ATOM 2766 C CA . SER A 1 371 ? 2.670 16.081 -6.312 1.00 88.75 371 SER A CA 1
ATOM 2767 C C . SER A 1 371 ? 1.847 14.786 -6.361 1.00 88.75 371 SER A C 1
ATOM 2769 O O . SER A 1 371 ? 2.256 13.810 -5.725 1.00 88.75 371 SER A O 1
ATOM 2771 N N . PRO A 1 372 ? 0.713 14.735 -7.086 1.00 89.44 372 PRO A N 1
ATOM 2772 C CA . PRO A 1 372 ? 0.026 13.478 -7.378 1.00 89.44 372 PRO A CA 1
ATOM 2773 C C . PRO A 1 372 ? 0.968 12.487 -8.067 1.00 89.44 372 PRO A C 1
ATOM 2775 O O . PRO A 1 372 ? 1.847 12.888 -8.820 1.00 89.44 372 PRO A O 1
ATOM 2778 N N . ILE A 1 373 ? 0.769 11.190 -7.857 1.00 89.81 373 ILE A N 1
ATOM 2779 C CA . ILE A 1 373 ? 1.598 10.121 -8.448 1.00 89.81 373 ILE A CA 1
ATOM 2780 C C . ILE A 1 373 ? 1.373 10.024 -9.943 1.00 89.81 373 ILE A C 1
ATOM 2782 O O . ILE A 1 373 ? 2.306 9.787 -10.711 1.00 89.81 373 ILE A O 1
ATOM 2786 N N . ILE A 1 374 ? 0.118 10.189 -10.337 1.00 90.50 374 ILE A N 1
ATOM 2787 C CA . ILE A 1 374 ? -0.307 10.152 -11.720 1.00 90.50 374 ILE A CA 1
ATOM 2788 C C . ILE A 1 374 ? -1.030 11.466 -11.990 1.00 90.50 374 ILE A C 1
ATOM 2790 O O . ILE A 1 374 ? -2.034 11.772 -11.340 1.00 90.50 374 ILE A O 1
ATOM 2794 N N . ILE A 1 375 ? -0.499 12.229 -12.944 1.00 88.81 375 ILE A N 1
ATOM 2795 C CA . ILE A 1 375 ? -1.120 13.443 -13.470 1.00 88.81 375 ILE A CA 1
ATOM 2796 C C . ILE A 1 375 ? -1.517 13.177 -14.914 1.00 88.81 375 ILE A C 1
ATOM 2798 O O . ILE A 1 375 ? -0.670 12.859 -15.753 1.00 88.81 375 ILE A O 1
ATOM 2802 N N . LEU A 1 376 ? -2.809 13.328 -15.187 1.00 84.31 376 LEU A N 1
ATOM 2803 C CA . LEU A 1 376 ? -3.390 13.164 -16.515 1.00 84.31 376 LEU A CA 1
ATOM 2804 C C . LEU A 1 376 ? -3.981 14.506 -16.959 1.00 84.31 376 LEU A C 1
ATOM 2806 O O . LEU A 1 376 ? -4.826 15.064 -16.255 1.00 84.31 376 LEU A O 1
ATOM 2810 N N . GLU A 1 377 ? -3.516 15.026 -18.096 1.00 83.94 377 GLU A N 1
ATOM 2811 C CA . GLU A 1 377 ? -3.882 16.355 -18.610 1.00 83.94 377 GLU A CA 1
ATOM 2812 C C . GLU A 1 377 ? -4.723 16.284 -19.907 1.00 83.94 377 GLU A C 1
ATOM 2814 O O . GLU A 1 377 ? -5.033 15.217 -20.448 1.00 83.94 377 GLU A O 1
ATOM 2819 N N . GLN A 1 378 ? -5.132 17.464 -20.386 1.00 71.00 378 GLN A N 1
ATOM 2820 C CA . GLN A 1 378 ? -6.328 17.714 -21.198 1.00 71.00 378 GLN A CA 1
ATOM 2821 C C . GLN A 1 378 ? -6.462 16.972 -22.542 1.00 71.00 378 GLN A C 1
ATOM 2823 O O . GLN A 1 378 ? -7.594 16.824 -23.014 1.00 71.00 378 GLN A O 1
ATOM 2828 N N . SER A 1 379 ? -5.372 16.515 -23.165 1.00 81.75 379 SER A N 1
ATOM 2829 C CA . SER A 1 379 ? -5.417 15.907 -24.510 1.00 81.75 379 SER A CA 1
ATOM 2830 C C . SER A 1 379 ? -5.490 14.378 -24.496 1.00 81.75 379 SER A C 1
ATOM 2832 O O . SER A 1 379 ? -5.575 13.751 -25.549 1.00 81.75 379 SER A O 1
ATOM 2834 N N . THR A 1 380 ? -5.516 13.758 -23.318 1.00 83.81 380 THR A N 1
ATOM 2835 C CA . THR A 1 380 ? -5.614 12.300 -23.183 1.00 83.81 380 THR A CA 1
ATOM 2836 C C . THR A 1 380 ? -6.953 11.775 -23.715 1.00 83.81 380 THR A C 1
ATOM 2838 O O . THR A 1 380 ? -8.016 12.282 -23.360 1.00 83.81 380 THR A O 1
ATOM 2841 N N . SER A 1 381 ? -6.921 10.740 -24.558 1.00 86.38 381 SER A N 1
ATOM 2842 C CA . SER A 1 381 ? -8.118 10.160 -25.199 1.00 86.38 381 SER A CA 1
ATOM 2843 C C . SER A 1 381 ? -8.636 8.889 -24.515 1.00 86.38 381 SER A C 1
ATOM 2845 O O . SER A 1 381 ? -9.832 8.596 -24.576 1.00 86.38 381 SER A O 1
ATOM 2847 N N . LYS A 1 382 ? -7.768 8.138 -23.827 1.00 91.19 382 LYS A N 1
ATOM 2848 C CA . LYS A 1 382 ? -8.142 6.930 -23.080 1.00 91.19 382 LYS A CA 1
ATOM 2849 C C . LYS A 1 382 ? -7.228 6.724 -21.878 1.00 91.19 382 LYS A C 1
ATOM 2851 O O . LYS A 1 382 ? -6.010 6.748 -22.019 1.00 91.19 382 LYS A O 1
ATOM 2856 N N . ILE A 1 383 ? -7.834 6.472 -20.727 1.00 92.00 383 ILE A N 1
ATOM 2857 C CA . ILE A 1 383 ? -7.173 6.172 -19.461 1.00 92.00 383 ILE A CA 1
ATOM 2858 C C . ILE A 1 383 ? -7.823 4.915 -18.900 1.00 92.00 383 ILE A C 1
ATOM 2860 O O . ILE A 1 383 ? -9.026 4.899 -18.634 1.00 92.00 383 ILE A O 1
ATOM 2864 N N . VAL A 1 384 ? -7.035 3.866 -18.695 1.00 95.06 384 VAL A N 1
ATOM 2865 C CA . VAL A 1 384 ? -7.478 2.662 -17.987 1.00 95.06 384 VAL A CA 1
ATOM 2866 C C . VAL A 1 384 ? -6.507 2.384 -16.854 1.00 95.06 384 VAL A C 1
ATOM 2868 O O . VAL A 1 384 ? -5.314 2.294 -17.093 1.00 95.06 384 VAL A O 1
ATOM 2871 N N . ILE A 1 385 ? -6.999 2.238 -15.630 1.00 95.94 385 ILE A N 1
ATOM 2872 C CA . ILE A 1 385 ? -6.225 1.798 -14.468 1.00 95.94 385 ILE A CA 1
ATOM 2873 C C . ILE A 1 385 ? -6.992 0.637 -13.848 1.00 95.94 385 ILE A C 1
ATOM 2875 O O . ILE A 1 385 ? -8.128 0.815 -13.396 1.00 95.94 385 ILE A O 1
ATOM 2879 N N . ALA A 1 386 ? -6.410 -0.557 -13.855 1.00 96.69 386 ALA A N 1
ATOM 2880 C CA . ALA A 1 386 ? -7.076 -1.740 -13.342 1.00 96.69 386 ALA A CA 1
ATOM 2881 C C . ALA A 1 386 ? -6.171 -2.664 -12.534 1.00 96.69 386 ALA A C 1
ATOM 2883 O O . ALA A 1 386 ? -4.967 -2.736 -12.773 1.00 96.69 386 ALA A O 1
ATOM 2884 N N . TYR A 1 387 ? -6.766 -3.394 -11.588 1.00 96.12 387 TYR A N 1
ATOM 2885 C CA . TYR A 1 387 ? -6.075 -4.415 -10.786 1.00 96.12 387 TYR A CA 1
ATOM 2886 C C . TYR A 1 387 ? -4.809 -3.904 -10.083 1.00 96.12 387 TYR A C 1
ATOM 2888 O O . TYR A 1 387 ? -3.906 -4.684 -9.810 1.00 96.12 387 TYR A O 1
ATOM 2896 N N . SER A 1 388 ? -4.718 -2.596 -9.843 1.00 96.19 388 SER A N 1
ATOM 2897 C CA . SER A 1 388 ? -3.521 -1.942 -9.320 1.00 96.19 388 SER A CA 1
ATOM 2898 C C . SER A 1 388 ? -3.718 -1.531 -7.864 1.00 96.19 388 SER A C 1
ATOM 2900 O O . SER A 1 388 ? -4.847 -1.306 -7.421 1.00 96.19 388 SER A O 1
ATOM 2902 N N . THR A 1 389 ? -2.619 -1.407 -7.130 1.00 95.19 389 THR A N 1
ATOM 2903 C CA . THR A 1 389 ? -2.626 -1.072 -5.702 1.00 95.19 389 THR A CA 1
ATOM 2904 C C . THR A 1 389 ? -1.880 0.237 -5.468 1.00 95.19 389 THR A C 1
ATOM 2906 O O . THR A 1 389 ? -0.797 0.430 -6.010 1.00 95.19 389 THR A O 1
ATOM 2909 N N . PHE A 1 390 ? -2.460 1.133 -4.671 1.00 94.88 390 PHE A N 1
ATOM 2910 C CA . PHE A 1 390 ? -1.893 2.419 -4.266 1.00 94.88 390 PHE A CA 1
ATOM 2911 C C . PHE A 1 390 ? -1.875 2.485 -2.742 1.00 94.88 390 PHE A C 1
ATOM 2913 O O . PHE A 1 390 ? -2.946 2.571 -2.131 1.00 94.88 390 PHE A O 1
ATOM 2920 N N . THR A 1 391 ? -0.688 2.443 -2.140 1.00 92.56 391 THR A N 1
ATOM 2921 C CA . THR A 1 391 ? -0.564 2.215 -0.697 1.00 92.56 391 THR A CA 1
ATOM 2922 C C . THR A 1 391 ? 0.375 3.207 -0.012 1.00 92.56 391 THR A C 1
ATOM 2924 O O . THR A 1 391 ? 1.502 3.408 -0.460 1.00 92.56 391 THR A O 1
ATOM 2927 N N . ARG A 1 392 ? -0.081 3.774 1.118 1.00 89.88 392 ARG A N 1
ATOM 2928 C CA . ARG A 1 392 ? 0.700 4.600 2.067 1.00 89.88 392 ARG A CA 1
ATOM 2929 C C . ARG A 1 392 ? 1.350 5.851 1.471 1.00 89.88 392 ARG A C 1
ATOM 2931 O O . ARG A 1 392 ? 2.511 6.176 1.745 1.00 89.88 392 ARG A O 1
ATOM 2938 N N . PHE A 1 393 ? 0.582 6.600 0.694 1.00 90.81 393 PHE A N 1
ATOM 2939 C CA . PHE A 1 393 ? 0.985 7.930 0.254 1.00 90.81 393 PHE A CA 1
ATOM 2940 C C . PHE A 1 393 ? 0.460 9.007 1.185 1.00 90.81 393 PHE A C 1
ATOM 2942 O O . PHE A 1 393 ? -0.735 9.060 1.438 1.00 90.81 393 PHE A O 1
ATOM 2949 N N . GLU A 1 394 ? 1.321 9.908 1.646 1.00 90.50 394 GLU A N 1
ATOM 2950 C CA . GLU A 1 394 ? 0.910 11.010 2.515 1.00 90.50 394 GLU A CA 1
ATOM 2951 C C . GLU A 1 394 ? 1.389 12.345 1.963 1.00 90.50 394 GLU A C 1
ATOM 2953 O O . GLU A 1 394 ? 2.496 12.454 1.449 1.00 90.50 394 GLU A O 1
ATOM 2958 N N . LYS A 1 395 ? 0.587 13.402 2.085 1.00 89.62 395 LYS A N 1
ATOM 2959 C CA . LYS A 1 395 ? 1.061 14.754 1.791 1.00 89.62 395 LYS A CA 1
ATOM 2960 C C . LYS A 1 395 ? 2.279 15.104 2.652 1.00 89.62 395 LYS A C 1
ATOM 2962 O O . LYS A 1 395 ? 2.231 15.024 3.878 1.00 89.62 395 LYS A O 1
ATOM 2967 N N . ASP A 1 396 ? 3.320 15.630 2.013 1.00 89.44 396 ASP A N 1
ATOM 2968 C CA . ASP A 1 396 ? 4.416 16.297 2.711 1.00 89.44 396 ASP A CA 1
ATOM 2969 C C . ASP A 1 396 ? 3.918 17.594 3.376 1.00 89.44 396 ASP A C 1
ATOM 2971 O O . ASP A 1 396 ? 3.631 18.592 2.711 1.00 89.44 396 ASP A O 1
ATOM 2975 N N . THR A 1 397 ? 3.822 17.593 4.704 1.00 86.00 397 THR A N 1
ATOM 2976 C CA . THR A 1 397 ? 3.335 18.742 5.484 1.00 86.00 397 THR A CA 1
ATOM 2977 C C . THR A 1 397 ? 4.277 19.945 5.453 1.00 86.00 397 THR A C 1
ATOM 2979 O O . THR A 1 397 ? 3.846 21.055 5.763 1.00 86.00 397 THR A O 1
ATOM 2982 N N . SER A 1 398 ? 5.537 19.764 5.040 1.00 87.62 398 SER A N 1
ATOM 2983 C CA . SER A 1 398 ? 6.472 20.873 4.823 1.00 87.62 398 SER A CA 1
ATOM 2984 C C . SER A 1 398 ? 6.199 21.640 3.521 1.00 87.62 398 SER A C 1
ATOM 2986 O O . SER A 1 398 ? 6.699 22.753 3.336 1.00 87.62 398 SER A O 1
ATOM 2988 N N . TRP A 1 399 ? 5.387 21.075 2.619 1.00 87.25 399 TRP A N 1
ATOM 2989 C CA . TRP A 1 399 ? 4.999 21.695 1.360 1.00 87.25 399 TRP A CA 1
ATOM 2990 C C . TRP A 1 399 ? 3.653 22.419 1.481 1.00 87.25 399 TRP A C 1
ATOM 2992 O O . TRP A 1 399 ? 2.604 21.819 1.713 1.00 87.25 399 TRP A O 1
ATOM 3002 N N . ASN A 1 400 ? 3.675 23.734 1.253 1.00 86.19 400 ASN A N 1
ATOM 3003 C CA . ASN A 1 400 ? 2.491 24.602 1.332 1.00 86.19 400 ASN A CA 1
ATOM 3004 C C . ASN A 1 400 ? 1.512 24.443 0.153 1.00 86.19 400 ASN A C 1
ATOM 3006 O O . ASN A 1 400 ? 0.489 25.127 0.116 1.00 86.19 400 ASN A O 1
ATOM 3010 N N . GLY A 1 401 ? 1.831 23.605 -0.837 1.00 84.88 401 GLY A N 1
ATOM 3011 C CA . GLY A 1 401 ? 0.934 23.338 -1.956 1.00 84.88 401 GLY A CA 1
ATOM 3012 C C . GLY A 1 401 ? -0.275 22.496 -1.551 1.00 84.88 401 GLY A C 1
ATOM 3013 O O . GLY A 1 401 ? -0.339 21.953 -0.445 1.00 84.88 401 GLY A O 1
ATOM 3014 N N . ILE A 1 402 ? -1.248 22.417 -2.460 1.00 81.88 402 ILE A N 1
ATOM 3015 C CA . ILE A 1 402 ? -2.441 21.589 -2.285 1.00 81.88 402 ILE A CA 1
ATOM 3016 C C . ILE A 1 402 ? -2.223 20.270 -3.023 1.00 81.88 402 ILE A C 1
ATOM 3018 O O . ILE A 1 402 ? -2.107 20.257 -4.249 1.00 81.88 402 ILE A O 1
ATOM 3022 N N . LEU A 1 403 ? -2.198 19.162 -2.284 1.00 83.44 403 LEU A N 1
ATOM 3023 C CA . LEU A 1 403 ? -2.248 17.822 -2.853 1.00 83.44 403 LEU A CA 1
ATOM 3024 C C . LEU A 1 403 ? -3.710 17.398 -2.957 1.00 83.44 403 LEU A C 1
ATOM 3026 O O . LEU A 1 403 ? -4.363 17.095 -1.959 1.00 83.44 403 LEU A O 1
ATOM 3030 N N . TYR A 1 404 ? -4.243 17.399 -4.171 1.00 80.75 404 TYR A N 1
ATOM 3031 C CA . TYR A 1 404 ? -5.655 17.103 -4.380 1.00 80.75 404 TYR A CA 1
ATOM 3032 C C . TYR A 1 404 ? -5.993 15.618 -4.182 1.00 80.75 404 TYR A C 1
ATOM 3034 O O . TYR A 1 404 ? -7.079 15.324 -3.696 1.00 80.75 404 TYR A O 1
ATOM 3042 N N . GLY A 1 405 ? -5.070 14.708 -4.495 1.00 83.38 405 GLY A N 1
ATOM 3043 C CA . GLY A 1 405 ? -5.177 13.268 -4.260 1.00 83.38 405 GLY A CA 1
ATOM 3044 C C . GLY A 1 405 ? -3.969 12.519 -4.818 1.00 83.38 405 GLY A C 1
ATOM 3045 O O . GLY A 1 405 ? -3.114 13.126 -5.468 1.00 83.38 405 GLY A O 1
ATOM 3046 N N . VAL A 1 406 ? -3.894 11.210 -4.567 1.00 87.25 406 VAL A N 1
ATOM 3047 C CA . VAL A 1 406 ? -2.837 10.339 -5.114 1.00 87.25 406 VAL A CA 1
ATOM 3048 C C . VAL A 1 406 ? -2.912 10.258 -6.639 1.00 87.25 406 VAL A C 1
ATOM 3050 O O . VAL A 1 406 ? -1.887 10.325 -7.319 1.00 87.25 406 VAL A O 1
ATOM 3053 N N . LEU A 1 407 ? -4.125 10.175 -7.180 1.00 91.00 407 LEU A N 1
ATOM 3054 C CA . LEU A 1 407 ? -4.423 10.264 -8.605 1.00 91.00 407 LEU A CA 1
ATOM 3055 C C . LEU A 1 407 ? -5.131 11.593 -8.878 1.00 91.00 407 LEU A C 1
ATOM 3057 O O . LEU A 1 407 ? -6.180 11.858 -8.291 1.00 91.00 407 LEU A O 1
ATOM 3061 N N . SER A 1 408 ? -4.579 12.412 -9.776 1.00 91.06 408 SER A N 1
ATOM 3062 C CA . SER A 1 408 ? -5.189 13.678 -10.192 1.00 91.06 408 SER A CA 1
ATOM 3063 C C . SER A 1 408 ? -5.426 13.681 -11.697 1.00 91.06 408 SER A C 1
ATOM 3065 O O . SER A 1 408 ? -4.507 13.504 -12.500 1.00 91.06 408 SER A O 1
ATOM 3067 N N . ILE A 1 409 ? -6.690 13.849 -12.075 1.00 88.44 409 ILE A N 1
ATOM 3068 C CA . ILE A 1 409 ? -7.145 13.784 -13.461 1.00 88.44 409 ILE A CA 1
ATOM 3069 C C . ILE A 1 409 ? -7.853 15.089 -13.803 1.00 88.44 409 ILE A C 1
ATOM 3071 O O . ILE A 1 409 ? -8.998 15.303 -13.397 1.00 88.44 409 ILE A O 1
ATOM 3075 N N . THR A 1 410 ? -7.191 15.930 -14.590 1.00 84.12 410 THR A N 1
ATOM 3076 C CA . THR A 1 410 ? -7.748 17.201 -15.059 1.00 84.12 410 THR A CA 1
ATOM 3077 C C . THR A 1 410 ? -8.090 17.066 -16.532 1.00 84.12 410 THR A C 1
ATOM 3079 O O . THR A 1 410 ? -7.215 17.091 -17.402 1.00 84.12 410 THR A O 1
ATOM 3082 N N . LEU A 1 411 ? -9.376 16.897 -16.823 1.00 70.88 411 LEU A N 1
ATOM 3083 C CA . LEU A 1 411 ? -9.832 16.675 -18.188 1.00 70.88 411 LEU A CA 1
ATOM 3084 C C . LEU A 1 411 ? -10.110 17.997 -18.892 1.00 70.88 411 LEU A C 1
ATOM 3086 O O . LEU A 1 411 ? -10.721 18.909 -18.344 1.00 70.88 411 LEU A O 1
ATOM 3090 N N . GLY A 1 412 ? -9.646 18.097 -20.135 1.00 64.06 412 GLY A N 1
ATOM 3091 C CA . GLY A 1 412 ? -9.929 19.237 -20.995 1.00 64.06 412 GLY A CA 1
ATOM 3092 C C . GLY A 1 412 ? -11.345 19.203 -21.549 1.00 64.06 412 GLY A C 1
ATOM 3093 O O . GLY A 1 412 ? -12.186 18.383 -21.188 1.00 64.06 412 GLY A O 1
ATOM 3094 N N . THR A 1 413 ? -11.611 20.055 -22.533 1.00 61.31 413 THR A N 1
ATOM 3095 C CA . THR A 1 413 ? -12.922 20.138 -23.192 1.00 61.31 413 THR A CA 1
ATOM 3096 C C . THR A 1 413 ? -13.292 18.910 -24.040 1.00 61.31 413 THR A C 1
ATOM 3098 O O . THR A 1 413 ? -14.365 18.913 -24.651 1.00 61.31 413 THR A O 1
ATOM 3101 N N . ASN A 1 414 ? -12.456 17.870 -24.055 1.00 65.38 414 ASN A N 1
ATOM 3102 C CA . ASN A 1 414 ? -12.505 16.737 -24.967 1.00 65.38 414 ASN A CA 1
ATOM 3103 C C . ASN A 1 414 ? -13.664 15.776 -24.636 1.00 65.38 414 ASN A C 1
ATOM 3105 O O . ASN A 1 414 ? -13.693 15.139 -23.587 1.00 65.38 414 ASN A O 1
ATOM 3109 N N . THR A 1 415 ? -14.639 15.661 -25.538 1.00 67.50 415 THR A N 1
ATOM 3110 C CA . THR A 1 415 ? -15.865 14.864 -25.338 1.00 67.50 415 THR A CA 1
ATOM 3111 C C . THR A 1 415 ? -15.691 13.369 -25.629 1.00 67.50 415 THR A C 1
ATOM 3113 O O . THR A 1 415 ? -16.618 12.596 -25.407 1.00 67.50 415 THR A O 1
ATOM 3116 N N . GLY A 1 416 ? -14.522 12.951 -26.129 1.00 80.06 416 GLY A N 1
ATOM 3117 C CA . GLY A 1 416 ? -14.230 11.569 -26.529 1.00 80.06 416 GLY A CA 1
ATOM 3118 C C . GLY A 1 416 ? -13.464 10.726 -25.506 1.00 80.06 416 GLY A C 1
ATOM 3119 O O . GLY A 1 416 ? -13.059 9.616 -25.844 1.00 80.06 416 GLY A O 1
ATOM 3120 N N . LEU A 1 417 ? -13.224 11.230 -24.292 1.00 83.94 417 LEU A N 1
ATOM 3121 C CA . LEU A 1 417 ? -12.425 10.513 -23.299 1.00 83.94 417 LEU A CA 1
ATOM 3122 C C . LEU A 1 417 ? -13.121 9.236 -22.808 1.00 83.94 417 LEU A C 1
ATOM 3124 O O . LEU A 1 417 ? -14.277 9.264 -22.378 1.00 83.94 417 LEU A O 1
ATOM 3128 N N . VAL A 1 418 ? -12.349 8.150 -22.756 1.00 91.19 418 VAL A N 1
ATOM 3129 C CA . VAL A 1 418 ? -12.673 6.943 -21.986 1.00 91.19 418 VAL A CA 1
ATOM 3130 C C . VAL A 1 418 ? -11.819 6.904 -20.718 1.00 91.19 418 VAL A C 1
ATOM 3132 O O . VAL A 1 418 ? -10.603 6.773 -20.816 1.00 91.19 418 VAL A O 1
ATOM 3135 N N . LEU A 1 419 ? -12.436 6.993 -19.539 1.00 93.50 419 LEU A N 1
ATOM 3136 C CA . LEU A 1 419 ? -11.769 6.892 -18.235 1.00 93.50 419 LEU A CA 1
ATOM 3137 C C . LEU A 1 419 ? -12.287 5.667 -17.476 1.00 93.50 419 LEU A C 1
ATOM 3139 O O . LEU A 1 419 ? -13.451 5.617 -17.104 1.00 93.50 419 LEU A O 1
ATOM 3143 N N . SER A 1 420 ? -11.440 4.685 -17.197 1.00 96.19 420 SER A N 1
ATOM 3144 C CA . SER A 1 420 ? -11.832 3.485 -16.454 1.00 96.19 420 SER A CA 1
ATOM 3145 C C . SER A 1 420 ? -10.844 3.208 -15.333 1.00 96.19 420 SER A C 1
ATOM 3147 O O . SER A 1 420 ? -9.727 2.784 -15.595 1.00 96.19 420 SER A O 1
ATOM 3149 N N . ILE A 1 421 ? -11.254 3.409 -14.085 1.00 96.69 421 ILE A N 1
ATOM 3150 C CA . ILE A 1 421 ? -10.486 3.072 -12.884 1.00 96.69 421 ILE A CA 1
ATOM 3151 C C . ILE A 1 421 ? -11.248 1.949 -12.189 1.00 96.69 421 ILE A C 1
ATOM 3153 O O . ILE A 1 421 ? -12.259 2.204 -11.546 1.00 96.69 421 ILE A O 1
ATOM 3157 N N . THR A 1 422 ? -10.834 0.695 -12.353 1.00 97.12 422 THR A N 1
ATOM 3158 C CA . THR A 1 422 ? -11.642 -0.456 -11.910 1.00 97.12 422 THR A CA 1
ATOM 3159 C C . THR A 1 422 ? -10.829 -1.559 -11.260 1.00 97.12 422 THR A C 1
ATOM 3161 O O . THR A 1 422 ? -9.764 -1.891 -11.760 1.00 97.12 422 THR A O 1
ATOM 3164 N N . ASN A 1 423 ? -11.366 -2.230 -10.240 1.00 97.25 423 ASN A N 1
ATOM 3165 C CA . ASN A 1 423 ? -10.675 -3.333 -9.552 1.00 97.25 423 ASN A CA 1
ATOM 3166 C C . ASN A 1 423 ? -9.347 -2.921 -8.892 1.00 97.25 423 ASN A C 1
ATOM 3168 O O . ASN A 1 423 ? -8.449 -3.747 -8.779 1.00 97.25 423 ASN A O 1
ATOM 3172 N N . ASN A 1 424 ? -9.193 -1.658 -8.488 1.00 97.44 424 ASN A N 1
ATOM 3173 C CA . ASN A 1 424 ? -7.989 -1.185 -7.804 1.00 97.44 424 ASN A CA 1
ATOM 3174 C C . ASN A 1 424 ? -8.161 -1.200 -6.283 1.00 97.44 424 ASN A C 1
ATOM 3176 O O . ASN A 1 424 ? -9.284 -1.193 -5.770 1.00 97.44 424 ASN A O 1
ATOM 3180 N N . GLN A 1 425 ? -7.038 -1.170 -5.574 1.00 95.62 425 GLN A N 1
ATOM 3181 C CA . GLN A 1 425 ? -6.972 -1.020 -4.125 1.00 95.62 425 GLN A CA 1
ATOM 3182 C C . GLN A 1 425 ? -6.290 0.303 -3.775 1.00 95.62 425 GLN A C 1
ATOM 3184 O O . GLN A 1 425 ? -5.182 0.567 -4.233 1.00 95.62 425 GLN A O 1
ATOM 3189 N N . PHE A 1 426 ? -6.938 1.125 -2.956 1.00 94.94 426 PHE A N 1
ATOM 3190 C CA . PHE A 1 426 ? -6.377 2.368 -2.431 1.00 94.94 426 PHE A CA 1
ATOM 3191 C C . PHE A 1 426 ? -6.343 2.287 -0.907 1.00 94.94 426 PHE A C 1
ATOM 3193 O O . PHE A 1 426 ? -7.403 2.291 -0.271 1.00 94.94 426 PHE A O 1
ATOM 3200 N N . ILE A 1 427 ? -5.141 2.172 -0.345 1.00 92.06 427 ILE A N 1
ATOM 3201 C CA . ILE A 1 427 ? -4.909 1.811 1.054 1.00 92.06 427 ILE A CA 1
ATOM 3202 C C . ILE A 1 427 ? -4.066 2.893 1.750 1.00 92.06 427 ILE A C 1
ATOM 3204 O O . ILE A 1 427 ? -2.957 3.190 1.318 1.00 92.06 427 ILE A O 1
ATOM 3208 N N . ASP A 1 428 ? -4.569 3.464 2.846 1.00 88.62 428 ASP A N 1
ATOM 3209 C CA . ASP A 1 428 ? -3.860 4.456 3.683 1.00 88.62 428 ASP A CA 1
ATOM 3210 C C . ASP A 1 428 ? -3.292 5.660 2.931 1.00 88.62 428 ASP A C 1
ATOM 3212 O O . ASP A 1 428 ? -2.192 6.134 3.217 1.00 88.62 428 ASP A O 1
ATOM 3216 N N . ASN A 1 429 ? -4.035 6.173 1.959 1.00 91.75 429 ASN A N 1
ATOM 3217 C CA . ASN A 1 429 ? -3.612 7.369 1.256 1.00 91.75 429 ASN A CA 1
ATOM 3218 C C . ASN A 1 429 ? -4.162 8.630 1.931 1.00 91.75 429 ASN A C 1
ATOM 3220 O O . ASN A 1 429 ? -5.326 8.682 2.331 1.00 91.75 429 ASN A O 1
ATOM 3224 N N . PHE A 1 430 ? -3.334 9.663 2.035 1.00 89.69 430 PHE A N 1
ATOM 3225 C CA . PHE A 1 430 ? -3.624 10.920 2.710 1.00 89.69 430 PHE A CA 1
ATOM 3226 C C . PHE A 1 430 ? -3.215 12.118 1.854 1.00 89.69 430 PHE A C 1
ATOM 3228 O O . PHE A 1 430 ? -2.049 12.292 1.495 1.00 89.69 430 PHE A O 1
ATOM 3235 N N . ALA A 1 431 ? -4.181 12.989 1.570 1.00 88.06 431 ALA A N 1
ATOM 3236 C CA . ALA A 1 431 ? -3.966 14.229 0.828 1.00 88.06 431 ALA A CA 1
ATOM 3237 C C . ALA A 1 431 ? -4.787 15.388 1.418 1.00 88.06 431 ALA A C 1
ATOM 3239 O O . ALA A 1 431 ? -5.478 15.232 2.422 1.00 88.06 431 ALA A O 1
ATOM 3240 N N . ASP A 1 432 ? -4.739 16.578 0.813 1.00 85.31 432 ASP A N 1
ATOM 3241 C CA . ASP A 1 432 ? -5.520 17.711 1.323 1.00 85.31 432 ASP A CA 1
ATOM 3242 C C . ASP A 1 432 ? -7.009 17.553 1.065 1.00 85.31 432 ASP A C 1
ATOM 3244 O O . ASP A 1 432 ? -7.805 17.735 1.985 1.00 85.31 432 ASP A O 1
ATOM 3248 N N . LYS A 1 433 ? -7.377 17.219 -0.179 1.00 83.81 433 LYS A N 1
ATOM 3249 C CA . LYS A 1 433 ? -8.780 17.026 -0.552 1.00 83.81 433 LYS A CA 1
ATOM 3250 C C . LYS A 1 433 ? -9.194 15.575 -0.371 1.00 83.81 433 LYS A C 1
ATOM 3252 O O . LYS A 1 433 ? -10.035 15.278 0.461 1.00 83.81 433 LYS A O 1
ATOM 3257 N N . THR A 1 434 ? -8.631 14.640 -1.116 1.00 88.31 434 THR A N 1
ATOM 3258 C CA . THR A 1 434 ? -9.088 13.251 -1.032 1.00 88.31 434 THR A CA 1
ATOM 3259 C C . THR A 1 434 ? -7.925 12.291 -1.004 1.00 88.31 434 THR A C 1
ATOM 3261 O O . THR A 1 434 ? -6.936 12.516 -1.690 1.00 88.31 434 THR A O 1
ATOM 3264 N N . GLY A 1 435 ? -8.024 11.230 -0.206 1.00 85.12 435 GLY A N 1
ATOM 3265 C CA . GLY A 1 435 ? -6.910 10.310 -0.045 1.00 85.12 435 GLY A CA 1
ATOM 3266 C C . GLY A 1 435 ? -6.538 9.626 -1.358 1.00 85.12 435 GLY A C 1
ATOM 3267 O O . GLY A 1 435 ? -5.356 9.460 -1.624 1.00 85.12 435 GLY A O 1
ATOM 3268 N N . SER A 1 436 ? -7.502 9.305 -2.232 1.00 92.31 436 SER A N 1
ATOM 3269 C CA . SER A 1 436 ? -7.218 8.480 -3.418 1.00 92.31 436 SER A CA 1
ATOM 3270 C C . SER A 1 436 ? -7.314 9.235 -4.739 1.00 92.31 436 SER A C 1
ATOM 3272 O O . SER A 1 436 ? -6.291 9.525 -5.356 1.00 92.31 436 SER A O 1
ATOM 3274 N N . VAL A 1 437 ? -8.529 9.536 -5.206 1.00 94.19 437 VAL A N 1
ATOM 3275 C CA . VAL A 1 437 ? -8.753 9.971 -6.594 1.00 94.19 437 VAL A CA 1
ATOM 3276 C C . VAL A 1 437 ? -9.430 11.327 -6.645 1.00 94.19 437 VAL A C 1
ATOM 3278 O O . VAL A 1 437 ? -10.546 11.487 -6.167 1.00 94.19 437 VAL A O 1
ATOM 3281 N N . GLN A 1 438 ? -8.804 12.293 -7.304 1.00 93.31 438 GLN A N 1
ATOM 3282 C CA . GLN A 1 438 ? -9.428 13.560 -7.658 1.00 93.31 438 GLN A CA 1
ATOM 3283 C C . GLN A 1 438 ? -9.562 13.659 -9.177 1.00 93.31 438 GLN A C 1
ATOM 3285 O O . GLN A 1 438 ? -8.592 13.480 -9.912 1.00 93.31 438 GLN A O 1
ATOM 3290 N N . THR A 1 439 ? -10.767 13.960 -9.658 1.00 91.94 439 THR A N 1
ATOM 3291 C CA . THR A 1 439 ? -11.028 14.094 -11.095 1.00 91.94 439 THR A CA 1
ATOM 3292 C C . THR A 1 439 ? -11.983 15.241 -11.405 1.00 91.94 439 THR A C 1
ATOM 3294 O O . THR A 1 439 ? -12.903 15.520 -10.638 1.00 91.94 439 THR A O 1
ATOM 3297 N N . GLU A 1 440 ? -11.763 15.902 -12.537 1.00 91.44 440 GLU A N 1
ATOM 3298 C CA . GLU A 1 440 ? -12.686 16.860 -13.145 1.00 91.44 440 GLU A CA 1
ATOM 3299 C C . GLU A 1 440 ? -13.344 16.217 -14.375 1.00 91.44 440 GLU A C 1
ATOM 3301 O O . GLU A 1 440 ? -12.632 15.771 -15.269 1.00 91.44 440 GLU A O 1
ATOM 3306 N N . LEU A 1 441 ? -14.679 16.120 -14.413 1.00 89.69 441 LEU A N 1
ATOM 3307 C CA . LEU A 1 441 ? -15.444 15.364 -15.414 1.00 89.69 441 LEU A CA 1
ATOM 3308 C C . LEU A 1 441 ? -16.556 16.204 -16.064 1.00 89.69 441 LEU A C 1
ATOM 3310 O O . LEU A 1 441 ? -17.243 16.981 -15.406 1.00 89.69 441 LEU A O 1
ATOM 3314 N N . LYS A 1 442 ? -16.819 15.950 -17.350 1.00 87.31 442 LYS A N 1
ATOM 3315 C CA . LYS A 1 442 ? -18.032 16.409 -18.051 1.00 87.31 442 LYS A CA 1
ATOM 3316 C C . LYS A 1 442 ? -19.176 15.421 -17.903 1.00 87.31 442 LYS A C 1
ATOM 3318 O O . LYS A 1 442 ? -18.944 14.209 -17.869 1.00 87.31 442 LYS A O 1
ATOM 3323 N N . TYR A 1 443 ? -20.420 15.899 -17.926 1.00 84.06 443 TYR A N 1
ATOM 3324 C CA . TYR A 1 443 ? -21.592 15.033 -17.747 1.00 84.06 443 TYR A CA 1
ATOM 3325 C C . TYR A 1 443 ? -21.717 13.947 -18.822 1.00 84.06 443 TYR A C 1
ATOM 3327 O O . TYR A 1 443 ? -22.272 12.887 -18.559 1.00 84.06 443 TYR A O 1
ATOM 3335 N N . ASN A 1 444 ? -21.162 14.133 -20.017 1.00 85.62 444 ASN A N 1
ATOM 3336 C CA . ASN A 1 444 ? -21.173 13.125 -21.081 1.00 85.62 444 ASN A CA 1
ATOM 3337 C C . ASN A 1 444 ? -19.900 12.259 -21.153 1.00 85.62 444 ASN A C 1
ATOM 3339 O O . ASN A 1 444 ? -19.805 11.414 -22.041 1.00 85.62 444 ASN A O 1
ATOM 3343 N N . ALA A 1 445 ? -18.942 12.428 -20.233 1.00 86.69 445 ALA A N 1
ATOM 3344 C CA . ALA A 1 445 ? -17.730 11.615 -20.211 1.00 86.69 445 ALA A CA 1
ATOM 3345 C C . ALA A 1 445 ? -18.064 10.125 -20.006 1.00 86.69 445 ALA A C 1
ATOM 3347 O O . ALA A 1 445 ? -18.908 9.780 -19.164 1.00 86.69 445 ALA A O 1
ATOM 3348 N N . ASN A 1 446 ? -17.382 9.256 -20.764 1.00 91.62 446 ASN A N 1
ATOM 3349 C CA . ASN A 1 446 ? -17.442 7.806 -20.601 1.00 91.62 446 ASN A CA 1
ATOM 3350 C C . ASN A 1 446 ? -16.476 7.400 -19.487 1.00 91.62 446 ASN A C 1
ATOM 3352 O O . ASN A 1 446 ? -15.305 7.105 -19.734 1.00 91.62 446 ASN A O 1
ATOM 3356 N N . CYS A 1 447 ? -16.966 7.467 -18.254 1.00 94.00 447 CYS A N 1
ATOM 3357 C CA . CYS A 1 447 ? -16.198 7.172 -17.060 1.00 94.00 447 CYS A CA 1
ATOM 3358 C C . CYS A 1 447 ? -16.728 5.935 -16.321 1.00 94.00 447 CYS A C 1
ATOM 3360 O O . CYS A 1 447 ? -17.924 5.651 -16.342 1.00 94.00 447 CYS A O 1
ATOM 3362 N N . ASN A 1 448 ? -15.835 5.204 -15.655 1.00 95.94 448 ASN A N 1
ATOM 3363 C CA . ASN A 1 448 ? -16.166 4.066 -14.805 1.00 95.94 448 ASN A CA 1
ATOM 3364 C C . ASN A 1 448 ? -15.196 3.987 -13.614 1.00 95.94 448 ASN A C 1
ATOM 3366 O O . ASN A 1 448 ? -13.984 3.989 -13.813 1.00 95.94 448 ASN A O 1
ATOM 3370 N N . PHE A 1 449 ? -15.732 3.897 -12.396 1.00 97.00 449 PHE A N 1
ATOM 3371 C CA . PHE A 1 449 ? -14.998 3.794 -11.128 1.00 97.00 449 PHE A CA 1
ATOM 3372 C C . PHE A 1 449 ? -15.404 2.530 -10.337 1.00 97.00 449 PHE A C 1
ATOM 3374 O O . PHE A 1 449 ? -15.357 2.511 -9.102 1.00 97.00 449 PHE A O 1
ATOM 3381 N N . SER A 1 450 ? -15.874 1.489 -11.031 1.00 96.50 450 SER A N 1
ATOM 3382 C CA . SER A 1 450 ? -16.490 0.300 -10.433 1.00 96.50 450 SER A CA 1
ATOM 3383 C C . SER A 1 450 ? -15.495 -0.654 -9.771 1.00 96.50 450 SER A C 1
ATOM 3385 O O . SER A 1 450 ? -14.375 -0.831 -10.251 1.00 96.50 450 SER A O 1
ATOM 3387 N N . SER A 1 451 ? -15.964 -1.391 -8.764 1.00 96.38 451 SER A N 1
ATOM 3388 C CA . SER A 1 451 ? -15.235 -2.491 -8.111 1.00 96.38 451 SER A CA 1
ATOM 3389 C C . SER A 1 451 ? -13.884 -2.101 -7.493 1.00 96.38 451 SER A C 1
ATOM 3391 O O . SER A 1 451 ? -12.998 -2.938 -7.377 1.00 96.38 451 SER A O 1
ATOM 3393 N N . ASN A 1 452 ? -13.690 -0.840 -7.105 1.00 96.94 452 ASN A N 1
ATOM 3394 C CA . ASN A 1 452 ? -12.500 -0.427 -6.358 1.00 96.94 452 ASN A CA 1
ATOM 3395 C C . ASN A 1 452 ? -12.692 -0.664 -4.855 1.00 96.94 452 ASN A C 1
ATOM 3397 O O . ASN A 1 452 ? -13.790 -0.495 -4.325 1.00 96.94 452 ASN A O 1
ATOM 3401 N N . THR A 1 453 ? -11.612 -1.013 -4.163 1.00 95.06 453 THR A N 1
ATOM 3402 C CA . THR A 1 453 ? -11.580 -1.118 -2.701 1.00 95.06 453 THR A CA 1
ATOM 3403 C C . THR A 1 453 ? -10.818 0.069 -2.137 1.00 95.06 453 THR A C 1
ATOM 3405 O O . THR A 1 453 ? -9.638 0.246 -2.431 1.00 95.06 453 THR A O 1
ATOM 3408 N N . PHE A 1 454 ? -11.485 0.869 -1.317 1.00 93.88 454 PHE A N 1
ATOM 3409 C CA . PHE A 1 454 ? -10.874 1.973 -0.593 1.00 93.88 454 PHE A CA 1
ATOM 3410 C C . PHE A 1 454 ? -10.789 1.618 0.890 1.00 93.88 454 PHE A C 1
ATOM 3412 O O . PHE A 1 454 ? -11.761 1.115 1.458 1.00 93.88 454 PHE A O 1
ATOM 3419 N N . PHE A 1 455 ? -9.636 1.839 1.522 1.00 89.56 455 PHE A N 1
ATOM 3420 C CA . PHE A 1 455 ? -9.436 1.459 2.915 1.00 89.56 455 PHE A CA 1
ATOM 3421 C C . PHE A 1 455 ? -8.436 2.367 3.630 1.00 89.56 455 PHE A C 1
ATOM 3423 O O . PHE A 1 455 ? -7.327 2.572 3.153 1.00 89.56 455 PHE A O 1
ATOM 3430 N N . GLY A 1 456 ? -8.810 2.919 4.786 1.00 84.00 456 GLY A N 1
ATOM 3431 C CA . GLY A 1 456 ? -7.898 3.727 5.609 1.00 84.00 456 GLY A CA 1
ATOM 3432 C C . GLY A 1 456 ? -7.459 5.066 4.999 1.00 84.00 456 GLY A C 1
ATOM 3433 O O . GLY A 1 456 ? -6.613 5.739 5.584 1.00 84.00 456 GLY A O 1
ATOM 3434 N N . ASN A 1 457 ? -8.009 5.464 3.848 1.00 89.25 457 ASN A N 1
ATOM 3435 C CA . ASN A 1 457 ? -7.694 6.750 3.233 1.00 89.25 457 ASN A CA 1
ATOM 3436 C C . ASN A 1 457 ? -8.234 7.902 4.089 1.00 89.25 457 ASN A C 1
ATOM 3438 O O . ASN A 1 457 ? -9.261 7.765 4.752 1.00 89.25 457 ASN A O 1
ATOM 3442 N N . THR A 1 458 ? -7.549 9.042 4.077 1.00 84.88 458 THR A N 1
ATOM 3443 C CA . THR A 1 458 ? -7.902 10.217 4.883 1.00 84.88 458 THR A CA 1
ATOM 3444 C C . THR A 1 458 ? -7.633 11.518 4.127 1.00 84.88 458 THR A C 1
ATOM 3446 O O . THR A 1 458 ? -6.964 11.538 3.093 1.00 84.88 458 THR A O 1
ATOM 3449 N N . ASN A 1 459 ? -8.174 12.628 4.629 1.00 85.75 459 ASN A N 1
ATOM 3450 C CA . ASN A 1 459 ? -7.897 13.958 4.103 1.00 85.75 459 ASN A CA 1
ATOM 3451 C C . ASN A 1 459 ? -7.725 14.999 5.222 1.00 85.75 459 ASN A C 1
ATOM 3453 O O . ASN A 1 459 ? -8.121 14.765 6.365 1.00 85.75 459 ASN A O 1
ATOM 3457 N N . ASN A 1 460 ? -7.099 16.137 4.903 1.00 79.81 460 ASN A N 1
ATOM 3458 C CA . ASN A 1 460 ? -6.925 17.244 5.855 1.00 79.81 460 ASN A CA 1
ATOM 3459 C C . ASN A 1 460 ? -8.120 18.200 5.913 1.00 79.81 460 ASN A C 1
ATOM 3461 O O . ASN A 1 460 ? -8.304 18.883 6.923 1.00 79.81 460 ASN A O 1
ATOM 3465 N N . GLN A 1 461 ? -8.899 18.314 4.836 1.00 73.19 461 GLN A N 1
ATOM 3466 C CA . GLN A 1 461 ? -9.992 19.279 4.757 1.00 73.19 461 GLN A CA 1
ATOM 3467 C C . GLN A 1 461 ? -11.325 18.644 5.154 1.00 73.19 461 GLN A C 1
ATOM 3469 O O . GLN A 1 461 ? -11.899 17.855 4.416 1.00 73.19 461 GLN A O 1
ATOM 3474 N N . ILE A 1 462 ? -11.838 19.052 6.317 1.00 58.59 462 ILE A N 1
ATOM 3475 C CA . ILE A 1 462 ? -13.089 18.537 6.899 1.00 58.59 462 ILE A CA 1
ATOM 3476 C C . ILE A 1 462 ? -14.319 18.954 6.062 1.00 58.59 462 ILE A C 1
ATOM 3478 O O . ILE A 1 462 ? -15.323 18.245 6.044 1.00 58.59 462 ILE A O 1
ATOM 3482 N N . ASP A 1 463 ? -14.229 20.059 5.311 1.00 58.78 463 ASP A N 1
ATOM 3483 C CA . ASP A 1 463 ? -15.430 20.770 4.849 1.00 58.78 463 ASP A CA 1
ATOM 3484 C C . ASP A 1 463 ? -15.635 20.756 3.325 1.00 58.78 463 ASP A C 1
ATOM 3486 O O . ASP A 1 463 ? -16.652 21.257 2.846 1.00 58.78 463 ASP A O 1
ATOM 3490 N N . GLN A 1 464 ? -14.677 20.245 2.534 1.00 61.12 464 GLN A N 1
ATOM 3491 C CA . GLN A 1 464 ? -14.717 20.404 1.069 1.00 61.12 464 GLN A CA 1
ATOM 3492 C C . GLN A 1 464 ? -14.331 19.176 0.240 1.00 61.12 464 GLN A C 1
ATOM 3494 O O . GLN A 1 464 ? -14.067 19.302 -0.960 1.00 61.12 464 GLN A O 1
ATOM 3499 N N . SER A 1 465 ? -14.301 17.982 0.831 1.00 73.12 465 SER A N 1
ATOM 3500 C CA . SER A 1 465 ? -13.784 16.833 0.099 1.00 73.12 465 SER A CA 1
ATOM 3501 C C . SER A 1 465 ? -14.186 15.470 0.655 1.00 73.12 465 SER A C 1
ATOM 3503 O O . SER A 1 465 ? -14.497 15.311 1.831 1.00 73.12 465 SER A O 1
ATOM 3505 N N . GLY A 1 466 ? -14.212 14.481 -0.239 1.00 77.62 466 GLY A N 1
ATOM 3506 C CA . GLY A 1 466 ? -14.536 13.096 0.082 1.00 77.62 466 GLY A CA 1
ATOM 3507 C C . GLY A 1 466 ? -13.302 12.366 0.579 1.00 77.62 466 GLY A C 1
ATOM 3508 O O . GLY A 1 466 ? -12.181 12.683 0.167 1.00 77.62 466 GLY A O 1
ATOM 3509 N N . THR A 1 467 ? -13.497 11.389 1.457 1.00 85.06 467 THR A N 1
ATOM 3510 C CA . THR A 1 467 ? -12.386 10.640 2.055 1.00 85.06 467 THR A CA 1
ATOM 3511 C C . THR A 1 467 ? -11.588 9.878 0.997 1.00 85.06 467 THR A C 1
ATOM 3513 O O . THR A 1 467 ? -10.359 9.931 1.003 1.00 85.06 467 THR A O 1
ATOM 3516 N N . ASP A 1 468 ? -12.273 9.259 0.031 1.00 92.75 468 ASP A N 1
ATOM 3517 C CA . ASP A 1 468 ? -11.654 8.389 -0.971 1.00 92.75 468 ASP A CA 1
ATOM 3518 C C . ASP A 1 468 ? -11.604 9.006 -2.362 1.00 92.75 468 ASP A C 1
ATOM 3520 O O . ASP A 1 468 ? -10.595 8.893 -3.057 1.00 92.75 468 ASP A O 1
ATOM 3524 N N . THR A 1 469 ? -12.693 9.636 -2.803 1.00 94.62 469 THR A N 1
ATOM 3525 C CA . THR A 1 469 ? -12.750 10.254 -4.130 1.00 94.62 469 THR A CA 1
ATOM 3526 C C . THR A 1 469 ? -13.435 11.615 -4.103 1.00 94.62 469 THR A C 1
ATOM 3528 O O . THR A 1 469 ? -14.425 11.820 -3.399 1.00 94.62 469 THR A O 1
ATOM 3531 N N . PHE A 1 470 ? -12.922 12.544 -4.910 1.00 94.50 470 PHE A N 1
ATOM 3532 C CA . PHE A 1 470 ? -13.532 13.841 -5.178 1.00 94.50 470 PHE A CA 1
ATOM 3533 C C . PHE A 1 470 ? -13.747 14.035 -6.683 1.00 94.50 470 PHE A C 1
ATOM 3535 O O . PHE A 1 470 ? -12.786 14.026 -7.456 1.00 94.50 470 PHE A O 1
ATOM 3542 N N . ILE A 1 471 ? -15.003 14.236 -7.093 1.00 93.69 471 ILE A N 1
ATOM 3543 C CA . ILE A 1 471 ? -15.375 14.499 -8.490 1.00 93.69 471 ILE A CA 1
ATOM 3544 C C . ILE A 1 471 ? -15.879 15.935 -8.638 1.00 93.69 471 ILE A C 1
ATOM 3546 O O . ILE A 1 471 ? -16.896 16.308 -8.057 1.00 93.69 471 ILE A O 1
ATOM 3550 N N . LEU A 1 472 ? -15.213 16.723 -9.477 1.00 92.88 472 LEU A N 1
ATOM 3551 C CA . LEU A 1 472 ? -15.713 18.019 -9.924 1.00 92.88 472 LEU A CA 1
ATOM 3552 C C . LEU A 1 472 ? -16.401 17.858 -11.283 1.00 92.88 472 LEU A C 1
ATOM 3554 O O . LEU A 1 472 ? -15.743 17.597 -12.283 1.00 92.88 472 LEU A O 1
ATOM 3558 N N . TRP A 1 473 ? -17.720 18.012 -11.330 1.00 92.06 473 TRP A N 1
ATOM 3559 C CA . TRP A 1 473 ? -18.476 18.069 -12.576 1.00 92.06 473 TRP A CA 1
ATOM 3560 C C . TRP A 1 473 ? -18.462 19.495 -13.134 1.00 92.06 473 TRP A C 1
ATOM 3562 O O . TRP A 1 473 ? -18.858 20.437 -12.443 1.00 92.06 473 TRP A O 1
ATOM 3572 N N . THR A 1 474 ? -18.020 19.651 -14.383 1.00 90.12 474 THR A N 1
ATOM 3573 C CA . THR A 1 474 ? -17.922 20.962 -15.061 1.00 90.12 474 THR A CA 1
ATOM 3574 C C . THR A 1 474 ? -19.226 21.421 -15.708 1.00 90.12 474 THR A C 1
ATOM 3576 O O . THR A 1 474 ? -19.342 22.568 -16.134 1.00 90.12 474 THR A O 1
ATOM 3579 N N . ASP A 1 475 ? -20.189 20.512 -15.836 1.00 87.56 475 ASP A N 1
ATOM 3580 C CA . ASP A 1 475 ? -21.507 20.778 -16.398 1.00 87.56 475 ASP A CA 1
ATOM 3581 C C . ASP A 1 475 ? -22.540 20.654 -15.272 1.00 87.56 475 ASP A C 1
ATOM 3583 O O . ASP A 1 475 ? -22.385 19.813 -14.382 1.00 87.56 475 ASP A O 1
ATOM 3587 N N . ASN A 1 476 ? -23.591 21.478 -15.305 1.00 83.56 476 ASN A N 1
ATOM 3588 C CA . ASN A 1 476 ? -24.716 21.349 -14.380 1.00 83.56 476 ASN A CA 1
ATOM 3589 C C . ASN A 1 476 ? -25.885 20.697 -15.113 1.00 83.56 476 ASN A C 1
ATOM 3591 O O . ASN A 1 476 ? -26.567 21.352 -15.898 1.00 83.56 476 ASN A O 1
ATOM 3595 N N . GLU A 1 477 ? -26.059 19.403 -14.885 1.00 86.81 477 GLU A N 1
ATOM 3596 C CA . GLU A 1 477 ? -27.080 18.576 -15.516 1.00 86.81 477 GLU A CA 1
ATOM 3597 C C . GLU A 1 477 ? -27.888 17.856 -14.439 1.00 86.81 477 GLU A C 1
ATOM 3599 O O . GLU A 1 477 ? -27.360 17.418 -13.408 1.00 86.81 477 GLU A O 1
ATOM 3604 N N . ASP A 1 478 ? -29.177 17.669 -14.702 1.00 87.44 478 ASP A N 1
ATOM 3605 C CA . ASP A 1 478 ? -30.033 16.918 -13.797 1.00 87.44 478 ASP A CA 1
ATOM 3606 C C . ASP A 1 478 ? -29.557 15.454 -13.690 1.00 87.44 478 ASP A C 1
ATOM 3608 O O . ASP A 1 478 ? -29.160 14.790 -14.654 1.00 87.44 478 ASP A O 1
ATOM 3612 N N . GLY A 1 479 ? -29.596 14.913 -12.471 1.00 90.56 479 GLY A N 1
ATOM 3613 C CA . GLY A 1 479 ? -29.251 13.512 -12.216 1.00 90.56 479 GLY A CA 1
ATOM 3614 C C . GLY A 1 479 ? -27.758 13.214 -12.034 1.00 90.56 479 GLY A C 1
ATOM 3615 O O . GLY A 1 479 ? -27.404 12.034 -11.962 1.00 90.56 479 GLY A O 1
ATOM 3616 N N . ILE A 1 480 ? -26.893 14.228 -11.877 1.00 92.81 480 ILE A N 1
ATOM 3617 C CA . ILE A 1 480 ? -25.468 14.041 -11.529 1.00 92.81 480 ILE A CA 1
ATOM 3618 C C . ILE A 1 480 ? -25.284 13.123 -10.313 1.00 92.81 480 ILE A C 1
ATOM 3620 O O . ILE A 1 480 ? -24.392 12.275 -10.327 1.00 92.81 480 ILE A O 1
ATOM 3624 N N . TYR A 1 481 ? -26.147 13.217 -9.296 1.00 93.69 481 TYR A N 1
ATOM 3625 C CA . TYR A 1 481 ? -26.104 12.323 -8.134 1.00 93.69 481 TYR A CA 1
ATOM 3626 C C . TYR A 1 481 ? -26.219 10.843 -8.538 1.00 93.69 481 TYR A C 1
ATOM 3628 O O . TYR A 1 481 ? -25.372 10.022 -8.182 1.00 93.69 481 TYR A O 1
ATOM 3636 N N . ASN A 1 482 ? -27.235 10.495 -9.337 1.00 94.81 482 ASN A N 1
ATOM 3637 C CA . ASN A 1 482 ? -27.464 9.119 -9.786 1.00 94.81 482 ASN A CA 1
ATOM 3638 C C . ASN A 1 482 ? -26.354 8.642 -10.724 1.00 94.81 482 ASN A C 1
ATOM 3640 O O . ASN A 1 482 ? -25.901 7.502 -10.597 1.00 94.81 482 ASN A O 1
ATOM 3644 N N . LYS A 1 483 ? -25.884 9.519 -11.624 1.00 95.00 483 LYS A N 1
ATOM 3645 C CA . LYS A 1 483 ? -24.743 9.213 -12.488 1.00 95.00 483 LYS A CA 1
ATOM 3646 C C . LYS A 1 483 ? -23.515 8.899 -11.639 1.00 95.00 483 LYS A C 1
ATOM 3648 O O . LYS A 1 483 ? -22.976 7.805 -11.765 1.00 95.00 483 LYS A O 1
ATOM 3653 N N . THR A 1 484 ? -23.131 9.797 -10.733 1.00 95.25 484 THR A N 1
ATOM 3654 C CA . THR A 1 484 ? -21.977 9.621 -9.841 1.00 95.25 484 THR A CA 1
ATOM 3655 C C . THR A 1 484 ? -22.093 8.323 -9.052 1.00 95.25 484 THR A C 1
ATOM 3657 O O . THR A 1 484 ? -21.166 7.525 -9.062 1.00 95.25 484 THR A O 1
ATOM 3660 N N . LYS A 1 485 ? -23.258 8.035 -8.462 1.00 95.44 485 LYS A N 1
ATOM 3661 C CA . LYS A 1 485 ? -23.495 6.779 -7.738 1.00 95.44 485 LYS A CA 1
ATOM 3662 C C . LYS A 1 485 ? -23.292 5.540 -8.617 1.00 95.44 485 LYS A C 1
ATOM 3664 O O . LYS A 1 485 ? -22.700 4.566 -8.163 1.00 95.44 485 LYS A O 1
ATOM 3669 N N . SER A 1 486 ? -23.752 5.573 -9.870 1.00 95.94 486 SER A N 1
ATOM 3670 C CA . SER A 1 486 ? -23.589 4.453 -10.807 1.00 95.94 486 SER A CA 1
ATOM 3671 C C . SER A 1 486 ? -22.131 4.198 -11.207 1.00 95.94 486 SER A C 1
ATOM 3673 O O . SER A 1 486 ? -21.771 3.049 -11.453 1.00 95.94 486 SER A O 1
ATOM 3675 N N . LEU A 1 487 ? -21.279 5.234 -11.199 1.00 96.69 487 LEU A N 1
ATOM 3676 C CA . LEU A 1 487 ? -19.856 5.100 -11.525 1.00 96.69 487 LEU A CA 1
ATOM 3677 C C . LEU A 1 487 ? -19.115 4.177 -10.555 1.00 96.69 487 LEU A C 1
ATOM 3679 O O . LEU A 1 487 ? -18.170 3.516 -10.965 1.00 96.69 487 LEU A O 1
ATOM 3683 N N . PHE A 1 488 ? -19.544 4.109 -9.293 1.00 97.25 488 PHE A N 1
ATOM 3684 C CA . PHE A 1 488 ? -18.894 3.323 -8.238 1.00 97.25 488 PHE A CA 1
ATOM 3685 C C . PHE A 1 488 ? -19.591 1.986 -7.968 1.00 97.25 488 PHE A C 1
ATOM 3687 O O . PHE A 1 488 ? -19.486 1.435 -6.872 1.00 97.25 488 PHE A O 1
ATOM 3694 N N . TYR A 1 489 ? -20.325 1.443 -8.942 1.00 96.12 489 TYR A N 1
ATOM 3695 C CA . TYR A 1 489 ? -20.986 0.151 -8.772 1.00 96.12 489 TYR A CA 1
ATOM 3696 C C . TYR A 1 489 ? -19.984 -0.946 -8.362 1.00 96.12 489 TYR A C 1
ATOM 3698 O O . TYR A 1 489 ? -18.933 -1.112 -8.978 1.00 96.12 489 TYR A O 1
ATOM 3706 N N . GLY A 1 490 ? -20.291 -1.684 -7.293 1.00 94.88 490 GLY A N 1
ATOM 3707 C CA . GLY A 1 490 ? -19.418 -2.729 -6.743 1.00 94.88 490 GLY A CA 1
ATOM 3708 C C . GLY A 1 490 ? -18.190 -2.229 -5.970 1.00 94.88 490 GLY A C 1
ATOM 3709 O O . GLY A 1 490 ? -17.478 -3.053 -5.407 1.00 94.88 490 GLY A O 1
ATOM 3710 N N . SER A 1 491 ? -17.931 -0.918 -5.919 1.00 96.31 491 SER A N 1
ATOM 3711 C CA . SER A 1 491 ? -16.841 -0.357 -5.113 1.00 96.31 491 SER A CA 1
ATOM 3712 C C . SER A 1 491 ? -17.211 -0.321 -3.631 1.00 96.31 491 SER A C 1
ATOM 3714 O O . SER A 1 491 ? -18.374 -0.104 -3.274 1.00 96.31 491 SER A O 1
ATOM 3716 N N . THR A 1 492 ? -16.215 -0.495 -2.765 1.00 94.19 492 THR A N 1
ATOM 3717 C CA . THR A 1 492 ? -16.409 -0.549 -1.313 1.00 94.19 492 THR A CA 1
ATOM 3718 C C . THR A 1 492 ? -15.530 0.447 -0.579 1.00 94.19 492 THR A C 1
ATOM 3720 O O . THR A 1 492 ? -14.356 0.592 -0.915 1.00 94.19 492 THR A O 1
ATOM 3723 N N . SER A 1 493 ? -16.078 1.075 0.460 1.00 91.81 493 SER A N 1
ATOM 3724 C CA . SER A 1 493 ? -15.322 1.890 1.412 1.00 91.81 493 SER A CA 1
ATOM 3725 C C . SER A 1 493 ? -15.930 1.767 2.810 1.00 91.81 493 SER A C 1
ATOM 3727 O O . SER A 1 493 ? -17.157 1.785 2.937 1.00 91.81 493 SER A O 1
ATOM 3729 N N . PRO A 1 494 ? -15.115 1.635 3.869 1.00 85.06 494 PRO A N 1
ATOM 3730 C CA . PRO A 1 494 ? -15.593 1.752 5.242 1.00 85.06 494 PRO A CA 1
ATOM 3731 C C . PRO A 1 494 ? -15.981 3.191 5.627 1.00 85.06 494 PRO A C 1
ATOM 3733 O O . PRO A 1 494 ? -16.754 3.382 6.570 1.00 85.06 494 PRO A O 1
ATOM 3736 N N . SER A 1 495 ? -15.434 4.188 4.930 1.00 84.81 495 SER A N 1
ATOM 3737 C CA . SER A 1 495 ? -15.544 5.604 5.274 1.00 84.81 495 SER A CA 1
ATOM 3738 C C . SER A 1 495 ? -16.902 6.180 4.876 1.00 84.81 495 SER A C 1
ATOM 3740 O O . SER A 1 495 ? -17.404 5.913 3.787 1.00 84.81 495 SER A O 1
ATOM 3742 N N . LEU A 1 496 ? -17.479 7.013 5.737 1.00 82.50 496 LEU A N 1
ATOM 3743 C CA . LEU A 1 496 ? -18.551 7.944 5.394 1.00 82.50 496 LEU A CA 1
ATOM 3744 C C . LEU A 1 496 ? -18.006 9.021 4.461 1.00 82.50 496 LEU A C 1
ATOM 3746 O O . LEU A 1 496 ? -16.810 9.314 4.470 1.00 82.50 496 LEU A O 1
ATOM 3750 N N . ASN A 1 497 ? -18.891 9.633 3.680 1.00 88.62 497 ASN A N 1
ATOM 3751 C CA . ASN A 1 497 ? -18.535 10.636 2.686 1.00 88.62 497 ASN A CA 1
ATOM 3752 C C . ASN A 1 497 ? -17.428 10.125 1.745 1.00 88.62 497 ASN A C 1
ATOM 3754 O O . ASN A 1 497 ? -16.553 10.892 1.335 1.00 88.62 497 ASN A O 1
ATOM 3758 N N . SER A 1 498 ? -17.454 8.818 1.428 1.00 90.56 498 SER A N 1
ATOM 3759 C CA . SER A 1 498 ? -16.401 8.130 0.668 1.00 90.56 498 SER A CA 1
ATOM 3760 C C . SER A 1 498 ? -16.137 8.865 -0.645 1.00 90.56 498 SER A C 1
ATOM 3762 O O . SER A 1 498 ? -15.001 9.200 -0.980 1.00 90.56 498 SER A O 1
ATOM 3764 N N . VAL A 1 499 ? -17.221 9.180 -1.357 1.00 94.12 499 VAL A N 1
ATOM 3765 C CA . VAL A 1 499 ? -17.196 9.972 -2.580 1.00 94.12 499 VAL A CA 1
ATOM 3766 C C . VAL A 1 499 ? -17.873 11.303 -2.301 1.00 94.12 499 VAL A C 1
ATOM 3768 O O . VAL A 1 499 ? -19.061 11.346 -1.985 1.00 94.12 499 VAL A O 1
ATOM 3771 N N . ALA A 1 500 ? -17.135 12.392 -2.471 1.00 93.75 500 ALA A N 1
ATOM 3772 C CA . ALA A 1 500 ? -17.723 13.717 -2.575 1.00 93.75 500 ALA A CA 1
ATOM 3773 C C . ALA A 1 500 ? -17.735 14.154 -4.035 1.00 93.75 500 ALA A C 1
ATOM 3775 O O . ALA A 1 500 ? -16.818 13.851 -4.803 1.00 93.75 500 ALA A O 1
ATOM 3776 N N . PHE A 1 501 ? -18.759 14.898 -4.420 1.00 94.12 501 PHE A N 1
ATOM 3777 C CA . PHE A 1 501 ? -18.795 15.512 -5.732 1.00 94.12 501 PHE A CA 1
ATOM 3778 C C . PHE A 1 501 ? -19.437 16.892 -5.689 1.00 94.12 501 PHE A C 1
ATOM 3780 O O . PHE A 1 501 ? -20.234 17.209 -4.806 1.00 94.12 501 PHE A O 1
ATOM 3787 N N . GLN A 1 502 ? -19.073 17.714 -6.663 1.00 92.44 502 GLN A N 1
ATOM 3788 C CA . GLN A 1 502 ? -19.585 19.065 -6.827 1.00 92.44 502 GLN A CA 1
ATOM 3789 C C . GLN A 1 502 ? -19.936 19.287 -8.293 1.00 92.44 502 GLN A C 1
ATOM 3791 O O . GLN A 1 502 ? -19.135 18.951 -9.157 1.00 92.44 502 GLN A O 1
ATOM 3796 N N . ALA A 1 503 ? -21.108 19.851 -8.572 1.00 89.38 503 ALA A N 1
ATOM 3797 C CA . ALA A 1 503 ? -21.473 20.332 -9.899 1.00 89.38 503 ALA A CA 1
ATOM 3798 C C . ALA A 1 503 ? -21.396 21.862 -9.905 1.00 89.38 503 ALA A C 1
ATOM 3800 O O . ALA A 1 503 ? -22.156 22.524 -9.202 1.00 89.38 503 ALA A O 1
ATOM 3801 N N . ASN A 1 504 ? -20.467 22.448 -10.665 1.00 76.44 504 ASN A N 1
ATOM 3802 C CA . ASN A 1 504 ? -20.284 23.906 -10.737 1.00 76.44 504 ASN A CA 1
ATOM 3803 C C . ASN A 1 504 ? -20.184 24.598 -9.353 1.00 76.44 504 ASN A C 1
ATOM 3805 O O . ASN A 1 504 ? -19.491 24.118 -8.461 1.00 76.44 504 ASN A O 1
ATOM 3809 N N . SER A 1 505 ? -20.831 25.757 -9.170 1.00 72.25 505 SER A N 1
ATOM 3810 C CA . SER A 1 505 ? -20.836 26.545 -7.926 1.00 72.25 505 SER A CA 1
ATOM 3811 C C . SER A 1 505 ? -21.819 26.029 -6.866 1.00 72.25 505 SER A C 1
ATOM 3813 O O . SER A 1 505 ? -22.164 26.770 -5.945 1.00 72.25 505 SER A O 1
ATOM 3815 N N . GLU A 1 506 ? -22.334 24.807 -7.012 1.00 80.25 506 GLU A N 1
ATOM 3816 C CA . GLU A 1 506 ? -23.272 24.222 -6.055 1.00 80.25 506 GLU A CA 1
ATOM 3817 C C . GLU A 1 506 ? -22.569 23.703 -4.796 1.00 80.25 506 GLU A C 1
ATOM 3819 O O . GLU A 1 506 ? -21.342 23.563 -4.738 1.00 80.25 506 GLU A O 1
ATOM 3824 N N . SER A 1 507 ? -23.366 23.425 -3.761 1.00 87.06 507 SER A N 1
ATOM 3825 C CA . SER A 1 507 ? -22.897 22.772 -2.541 1.00 87.06 507 SER A CA 1
ATOM 3826 C C . SER A 1 507 ? -22.390 21.361 -2.835 1.00 87.06 507 SER A C 1
ATOM 3828 O O . SER A 1 507 ? -22.993 20.633 -3.624 1.00 87.06 507 SER A O 1
ATOM 3830 N N . ILE A 1 508 ? -21.332 20.953 -2.141 1.00 90.56 508 ILE A N 1
ATOM 3831 C CA . ILE A 1 508 ? -20.777 19.601 -2.228 1.00 90.56 508 ILE A CA 1
ATOM 3832 C C . ILE A 1 508 ? -21.813 18.579 -1.746 1.00 90.56 508 ILE A C 1
ATOM 3834 O O . ILE A 1 508 ? -22.481 18.780 -0.732 1.00 90.56 508 ILE A O 1
ATOM 3838 N N . GLN A 1 509 ? -21.934 17.482 -2.488 1.00 92.88 509 GLN A N 1
ATOM 3839 C CA . GLN A 1 509 ? -22.786 16.342 -2.167 1.00 92.88 509 GLN A CA 1
ATOM 3840 C C . GLN A 1 509 ? -21.929 15.102 -1.895 1.00 92.88 509 GLN A C 1
ATOM 3842 O O . GLN A 1 509 ? -20.798 14.998 -2.375 1.00 92.88 509 GLN A O 1
ATOM 3847 N N . TYR A 1 510 ? -22.482 14.149 -1.143 1.00 92.88 510 TYR A N 1
ATOM 3848 C CA . TYR A 1 510 ? -21.761 12.967 -0.673 1.00 92.88 510 TYR A CA 1
ATOM 3849 C C . TYR A 1 510 ? -22.487 11.669 -1.032 1.00 92.88 510 TYR A C 1
ATOM 3851 O O . TYR A 1 510 ? -23.720 11.596 -1.037 1.00 92.88 510 TYR A O 1
ATOM 3859 N N . ILE A 1 511 ? -21.703 10.634 -1.326 1.00 93.25 511 ILE A N 1
ATOM 3860 C CA . ILE A 1 511 ? -22.148 9.259 -1.540 1.00 93.25 511 ILE A CA 1
ATOM 3861 C C . ILE A 1 511 ? -21.300 8.353 -0.647 1.00 93.25 511 ILE A C 1
ATOM 3863 O O . ILE A 1 511 ? -20.078 8.281 -0.796 1.00 93.25 511 ILE A O 1
ATOM 3867 N N . ASP A 1 512 ? -21.976 7.626 0.238 1.00 91.81 512 ASP A N 1
ATOM 3868 C CA . ASP A 1 512 ? -21.375 6.542 1.009 1.00 91.81 512 ASP A CA 1
ATOM 3869 C C . ASP A 1 512 ? -21.349 5.270 0.158 1.00 91.81 512 ASP A C 1
ATOM 3871 O O . ASP A 1 512 ? -22.388 4.813 -0.338 1.00 91.81 512 ASP A O 1
ATOM 3875 N N . LEU A 1 513 ? -20.164 4.686 -0.008 1.00 92.12 513 LEU A N 1
ATOM 3876 C CA . LEU A 1 513 ? -20.020 3.381 -0.646 1.00 92.12 513 LEU A CA 1
ATOM 3877 C C . LEU A 1 513 ? -20.413 2.258 0.322 1.00 92.12 513 LEU A C 1
ATOM 3879 O O . LEU A 1 513 ? -20.564 2.450 1.528 1.00 92.12 513 LEU A O 1
ATOM 3883 N N . THR A 1 514 ? -20.610 1.052 -0.213 1.00 88.88 514 THR A N 1
ATOM 3884 C CA . THR A 1 514 ? -20.905 -0.106 0.642 1.00 88.88 514 THR A CA 1
ATOM 3885 C C . THR A 1 514 ? -19.638 -0.488 1.404 1.00 88.88 514 THR A C 1
ATOM 3887 O O . THR A 1 514 ? -18.615 -0.767 0.789 1.00 88.88 514 THR A O 1
ATOM 3890 N N . GLY A 1 515 ? -19.686 -0.496 2.732 1.00 80.56 515 GLY A N 1
ATOM 3891 C CA . GLY A 1 515 ? -18.559 -0.915 3.564 1.00 80.56 515 GLY A CA 1
ATOM 3892 C C . GLY A 1 515 ? -18.602 -2.400 3.931 1.00 80.56 515 GLY A C 1
ATOM 3893 O O . GLY A 1 515 ? -19.649 -3.045 3.796 1.00 80.56 515 GLY A O 1
ATOM 3894 N N . PRO A 1 516 ? -17.490 -2.956 4.440 1.00 77.94 516 PRO A N 1
ATOM 3895 C CA . PRO A 1 516 ? -17.523 -4.252 5.108 1.00 77.94 516 PRO A CA 1
ATOM 3896 C C . PRO A 1 516 ? -18.463 -4.194 6.323 1.00 77.94 516 PRO A C 1
ATOM 3898 O O . PRO A 1 516 ? -18.650 -3.138 6.921 1.00 77.94 516 PRO A O 1
ATOM 3901 N N . GLN A 1 517 ? -19.039 -5.328 6.733 1.00 81.69 517 GLN A N 1
ATOM 3902 C CA . GLN A 1 517 ? -19.910 -5.377 7.923 1.00 81.69 517 GLN A CA 1
ATOM 3903 C C . GLN A 1 517 ? -19.170 -5.037 9.225 1.00 81.69 517 GLN A C 1
ATOM 3905 O O . GLN A 1 517 ? -19.793 -4.640 10.207 1.00 81.69 517 GLN A O 1
ATOM 3910 N N . ARG A 1 518 ? -17.850 -5.235 9.242 1.00 83.50 518 ARG A N 1
ATOM 3911 C CA . ARG A 1 518 ? -16.964 -4.986 10.376 1.00 83.50 518 ARG A CA 1
ATOM 3912 C C . ARG A 1 518 ? -15.563 -4.688 9.861 1.00 83.50 518 ARG A C 1
ATOM 3914 O O . ARG A 1 518 ? -15.134 -5.280 8.872 1.00 83.50 518 ARG A O 1
ATOM 3921 N N . ILE A 1 519 ? -14.858 -3.806 10.553 1.00 87.88 519 ILE A N 1
ATOM 3922 C CA . ILE A 1 519 ? -13.460 -3.469 10.271 1.00 87.88 519 ILE A CA 1
ATOM 3923 C C . ILE A 1 519 ? -12.577 -4.101 11.336 1.00 87.88 519 ILE A C 1
ATOM 3925 O O . ILE A 1 519 ? -12.935 -4.097 12.513 1.00 87.88 519 ILE A O 1
ATOM 3929 N N . TYR A 1 520 ? -11.423 -4.616 10.922 1.00 91.31 520 TYR A N 1
ATOM 3930 C CA . TYR A 1 520 ? -10.392 -5.120 11.820 1.00 91.31 520 TYR A CA 1
ATOM 3931 C C . TYR A 1 520 ? -9.166 -4.215 11.752 1.00 91.31 520 TYR A C 1
ATOM 3933 O O . TYR A 1 520 ? -8.755 -3.816 10.665 1.00 91.31 520 TYR A O 1
ATOM 3941 N N . ALA A 1 521 ? -8.608 -3.895 12.914 1.00 92.38 521 ALA A N 1
ATOM 3942 C CA . ALA A 1 521 ? -7.344 -3.191 13.059 1.00 92.38 521 ALA A CA 1
ATOM 3943 C C . ALA A 1 521 ? -6.417 -3.974 13.993 1.00 92.38 521 ALA A C 1
ATOM 3945 O O . ALA A 1 521 ? -6.895 -4.695 14.866 1.00 92.38 521 ALA A O 1
ATOM 3946 N N . TYR A 1 522 ? -5.108 -3.812 13.839 1.00 94.00 522 TYR A N 1
ATOM 3947 C CA . TYR A 1 522 ? -4.079 -4.563 14.551 1.00 94.00 522 TYR A CA 1
ATOM 3948 C C . TYR A 1 522 ? -3.057 -3.609 15.165 1.00 94.00 522 TYR A C 1
ATOM 3950 O O . TYR A 1 522 ? -2.501 -2.753 14.472 1.00 94.00 522 TYR A O 1
ATOM 3958 N N . ILE A 1 523 ? -2.808 -3.772 16.465 1.00 94.62 523 ILE A N 1
ATOM 3959 C CA . ILE A 1 523 ? -1.890 -2.934 17.242 1.00 94.62 523 ILE A CA 1
ATOM 3960 C C . ILE A 1 523 ? -0.724 -3.772 17.758 1.00 94.62 523 ILE A C 1
ATOM 3962 O O . ILE A 1 523 ? -0.953 -4.779 18.431 1.00 94.62 523 ILE A O 1
ATOM 3966 N N . SER A 1 524 ? 0.506 -3.325 17.505 1.00 93.38 524 SER A N 1
ATOM 3967 C CA . SER A 1 524 ? 1.744 -3.920 18.024 1.00 93.38 524 SER A CA 1
ATOM 3968 C C . SER A 1 524 ? 2.722 -2.821 18.433 1.00 93.38 524 SER A C 1
ATOM 3970 O O . SER A 1 524 ? 3.100 -1.983 17.622 1.00 93.38 524 SER A O 1
ATOM 3972 N N . GLN A 1 525 ? 3.146 -2.837 19.692 1.00 89.12 525 GLN A N 1
ATOM 3973 C CA . GLN A 1 525 ? 4.178 -1.959 20.240 1.00 89.12 525 GLN A CA 1
ATOM 3974 C C . GLN A 1 525 ? 5.605 -2.511 20.061 1.00 89.12 525 GLN A C 1
ATOM 3976 O O . GLN A 1 525 ? 6.559 -1.845 20.455 1.00 89.12 525 GLN A O 1
ATOM 3981 N N . GLN A 1 526 ? 5.775 -3.719 19.511 1.00 83.94 526 GLN A N 1
ATOM 3982 C CA . GLN A 1 526 ? 7.092 -4.341 19.309 1.00 83.94 526 GLN A CA 1
ATOM 3983 C C . GLN A 1 526 ? 7.794 -3.971 17.993 1.00 83.94 526 GLN A C 1
ATOM 3985 O O . GLN A 1 526 ? 8.955 -4.340 17.826 1.00 83.94 526 GLN A O 1
ATOM 3990 N N . LYS A 1 527 ? 7.130 -3.289 17.052 1.00 75.31 527 LYS A N 1
ATOM 3991 C CA . LYS A 1 527 ? 7.741 -2.918 15.765 1.00 75.31 527 LYS A CA 1
ATOM 3992 C C . LYS A 1 527 ? 8.448 -1.561 15.821 1.00 75.31 527 LYS A C 1
ATOM 3994 O O . LYS A 1 527 ? 7.901 -0.599 16.353 1.00 75.31 527 LYS A O 1
ATOM 3999 N N . ASP A 1 528 ? 9.633 -1.502 15.209 1.00 64.75 528 ASP A N 1
ATOM 4000 C CA . ASP A 1 528 ? 10.449 -0.283 15.080 1.00 64.75 528 ASP A CA 1
ATOM 4001 C C . ASP A 1 528 ? 9.837 0.739 14.104 1.00 64.75 528 ASP A C 1
ATOM 4003 O O . ASP A 1 528 ? 10.045 1.944 14.243 1.00 64.75 528 ASP A O 1
ATOM 4007 N N . GLU A 1 529 ? 9.057 0.263 13.130 1.00 67.44 529 GLU A N 1
ATOM 4008 C CA . GLU A 1 529 ? 8.408 1.079 12.106 1.00 67.44 529 GLU A CA 1
ATOM 4009 C C . GLU A 1 529 ? 6.886 0.966 12.225 1.00 67.44 529 GLU A C 1
ATOM 4011 O O . GLU A 1 529 ? 6.325 -0.126 12.343 1.00 67.44 529 GLU A O 1
ATOM 4016 N N . ASP A 1 530 ? 6.211 2.116 12.227 1.00 75.25 530 ASP A N 1
ATOM 4017 C CA . ASP A 1 530 ? 4.767 2.174 12.415 1.00 75.25 530 ASP A CA 1
ATOM 4018 C C . ASP A 1 530 ? 4.049 1.756 11.126 1.00 75.25 530 ASP A C 1
ATOM 4020 O O . ASP A 1 530 ? 4.135 2.451 10.108 1.00 75.25 530 ASP A O 1
ATOM 4024 N N . GLY A 1 531 ? 3.367 0.611 11.161 1.00 80.69 531 GLY A N 1
ATOM 4025 C CA . GLY A 1 531 ? 2.572 0.101 10.049 1.00 80.69 531 GLY A CA 1
ATOM 4026 C C . GLY A 1 531 ? 1.247 0.845 9.870 1.00 80.69 531 GLY A C 1
ATOM 4027 O O . GLY A 1 531 ? 0.920 1.802 10.577 1.00 80.69 531 GLY A O 1
ATOM 4028 N N . SER A 1 532 ? 0.440 0.390 8.912 1.00 79.69 532 SER A N 1
ATOM 4029 C CA . SER A 1 532 ? -0.894 0.951 8.682 1.00 79.69 532 SER A CA 1
ATOM 4030 C C . SER A 1 532 ? -1.867 0.693 9.829 1.00 79.69 532 SER A C 1
ATOM 4032 O O . SER A 1 532 ? -2.718 1.543 10.113 1.00 79.69 532 SER A O 1
ATOM 4034 N N . GLY A 1 533 ? -1.732 -0.476 10.465 1.00 86.50 533 GLY A N 1
ATOM 4035 C CA . GLY A 1 533 ? -2.655 -1.007 11.460 1.00 86.50 533 GLY A CA 1
ATOM 4036 C C . GLY A 1 533 ? -3.845 -1.768 10.884 1.00 86.50 533 GLY A C 1
ATOM 4037 O O . GLY A 1 533 ? -4.710 -2.194 11.637 1.00 86.50 533 GLY A O 1
ATOM 4038 N N . TRP A 1 534 ? -3.891 -1.975 9.571 1.00 84.19 534 TRP A N 1
ATOM 4039 C CA . TRP A 1 534 ? -4.998 -2.639 8.873 1.00 84.19 534 TRP A CA 1
ATOM 4040 C C . TRP A 1 534 ? -4.694 -4.071 8.447 1.00 84.19 534 TRP A C 1
ATOM 4042 O O . TRP A 1 534 ? -5.605 -4.865 8.218 1.00 84.19 534 TRP A O 1
ATOM 4052 N N . ASN A 1 535 ? -3.408 -4.395 8.360 1.00 81.81 535 ASN A N 1
ATOM 4053 C CA . ASN A 1 535 ? -2.892 -5.723 8.088 1.00 81.81 535 ASN A CA 1
ATOM 4054 C C . ASN A 1 535 ? -2.202 -6.231 9.362 1.00 81.81 535 ASN A C 1
ATOM 4056 O O . ASN A 1 535 ? -1.471 -5.481 10.009 1.00 81.81 535 ASN A O 1
ATOM 4060 N N . ILE A 1 536 ? -2.428 -7.494 9.728 1.00 88.44 536 ILE A N 1
ATOM 4061 C CA . ILE A 1 536 ? -1.774 -8.120 10.884 1.00 88.44 536 ILE A CA 1
ATOM 4062 C C . ILE A 1 536 ? -0.249 -8.169 10.728 1.00 88.44 536 ILE A C 1
ATOM 4064 O O . ILE A 1 536 ? 0.465 -8.094 11.726 1.00 88.44 536 ILE A O 1
ATOM 4068 N N . ASP A 1 537 ? 0.239 -8.239 9.488 1.00 85.88 537 ASP A N 1
ATOM 4069 C CA . ASP A 1 537 ? 1.665 -8.209 9.168 1.00 85.88 537 ASP A CA 1
ATOM 4070 C C . ASP A 1 537 ? 2.234 -6.782 9.226 1.00 85.88 537 ASP A C 1
ATOM 4072 O O . ASP A 1 537 ? 3.433 -6.612 9.434 1.00 85.88 537 ASP A O 1
ATOM 4076 N N . HIS A 1 538 ? 1.385 -5.749 9.160 1.00 83.75 538 HIS A N 1
ATOM 4077 C CA . HIS A 1 538 ? 1.757 -4.328 9.240 1.00 83.75 538 HIS A CA 1
ATOM 4078 C C . HIS A 1 538 ? 0.925 -3.582 10.311 1.00 83.75 538 HIS A C 1
ATOM 4080 O O . HIS A 1 538 ? 0.198 -2.633 9.992 1.00 83.75 538 HIS A O 1
ATOM 4086 N N . PRO A 1 539 ? 0.999 -4.001 11.590 1.00 90.38 539 PRO A N 1
ATOM 4087 C CA . PRO A 1 539 ? 0.254 -3.384 12.684 1.00 90.38 539 PRO A CA 1
ATOM 4088 C C . PRO A 1 539 ? 0.757 -1.959 12.959 1.00 90.38 539 PRO A C 1
ATOM 4090 O O . PRO A 1 539 ? 1.919 -1.645 12.699 1.00 90.38 539 PRO A O 1
ATOM 4093 N N . THR A 1 540 ? -0.097 -1.106 13.525 1.00 89.44 540 THR A N 1
ATOM 4094 C CA . THR A 1 540 ? 0.313 0.226 14.001 1.00 89.44 540 THR A CA 1
ATOM 4095 C C . THR A 1 540 ? 0.676 0.174 15.483 1.00 89.44 540 THR A C 1
ATOM 4097 O O . THR A 1 540 ? 0.238 -0.719 16.208 1.00 89.44 540 THR A O 1
ATOM 4100 N N . SER A 1 541 ? 1.469 1.131 15.954 1.00 90.56 541 SER A N 1
ATOM 4101 C CA . SER A 1 541 ? 1.928 1.179 17.347 1.00 90.56 541 SER A CA 1
ATOM 4102 C C . SER A 1 541 ? 0.900 1.744 18.334 1.00 90.56 541 SER A C 1
ATOM 4104 O O . SER A 1 541 ? 1.024 1.510 19.539 1.00 90.56 541 SER A O 1
ATOM 4106 N N . LEU A 1 542 ? -0.110 2.474 17.836 1.00 90.31 542 LEU A N 1
ATOM 4107 C CA . LEU A 1 542 ? -1.048 3.230 18.668 1.00 90.31 542 LEU A CA 1
ATOM 4108 C C . LEU A 1 542 ? -2.513 3.059 18.243 1.00 90.31 542 LEU A C 1
ATOM 4110 O O . LEU A 1 542 ? -2.890 3.374 17.111 1.00 90.31 542 LEU A O 1
ATOM 4114 N N . ILE A 1 543 ? -3.383 2.711 19.191 1.00 90.88 543 ILE A N 1
ATOM 4115 C CA . ILE A 1 543 ? -4.846 2.704 19.023 1.00 90.88 543 ILE A CA 1
ATOM 4116 C C . ILE A 1 543 ? -5.350 4.086 18.604 1.00 90.88 543 ILE A C 1
ATOM 4118 O O . ILE A 1 543 ? -6.217 4.204 17.736 1.00 90.88 543 ILE A O 1
ATOM 4122 N N . GLY A 1 544 ? -4.787 5.151 19.184 1.00 86.62 544 GLY A N 1
ATOM 4123 C CA . GLY A 1 544 ? -5.183 6.526 18.871 1.00 86.62 544 GLY A CA 1
ATOM 4124 C C . GLY A 1 544 ? -5.027 6.882 17.387 1.00 86.62 544 GLY A C 1
ATOM 4125 O O . GLY A 1 544 ? -5.827 7.656 16.862 1.00 86.62 544 GLY A O 1
ATOM 4126 N N . ARG A 1 545 ? -4.051 6.281 16.688 1.00 84.06 545 ARG A N 1
ATOM 4127 C CA . ARG A 1 545 ? -3.852 6.480 15.242 1.00 84.06 545 ARG A CA 1
ATOM 4128 C C . ARG A 1 545 ? -4.949 5.824 14.425 1.00 84.06 545 ARG A C 1
ATOM 4130 O O . ARG A 1 545 ? -5.453 6.460 13.503 1.00 84.06 545 ARG A O 1
ATOM 4137 N N . ILE A 1 546 ? -5.354 4.605 14.796 1.00 86.44 546 ILE A N 1
ATOM 4138 C CA . ILE A 1 546 ? -6.533 3.964 14.209 1.00 86.44 546 ILE A CA 1
ATOM 4139 C C . ILE A 1 546 ? -7.714 4.903 14.382 1.00 86.44 546 ILE A C 1
ATOM 4141 O O . ILE A 1 546 ? -8.196 5.412 13.382 1.00 86.44 546 ILE A O 1
ATOM 4145 N N . LEU A 1 547 ? -8.083 5.256 15.618 1.00 85.19 547 LEU A N 1
ATOM 4146 C CA . LEU A 1 547 ? -9.249 6.108 15.896 1.00 85.19 547 LEU A CA 1
ATOM 4147 C C . LEU A 1 547 ? -9.227 7.464 15.168 1.00 85.19 547 LEU A C 1
ATOM 4149 O O . LEU A 1 547 ? -10.281 7.998 14.824 1.00 85.19 547 LEU A O 1
ATOM 4153 N N . PHE A 1 548 ? -8.044 8.021 14.903 1.00 79.12 548 PHE A N 1
ATOM 4154 C CA . PHE A 1 548 ? -7.894 9.229 14.094 1.00 79.12 548 PHE A CA 1
ATOM 4155 C C . PHE A 1 548 ? -8.205 8.995 12.607 1.00 79.12 548 PHE A C 1
ATOM 4157 O O . PHE A 1 548 ? -8.859 9.834 11.990 1.00 79.12 548 PHE A O 1
ATOM 4164 N N . LYS A 1 549 ? -7.767 7.872 12.026 1.00 76.19 549 LYS A N 1
ATOM 4165 C CA . LYS A 1 549 ? -7.985 7.557 10.604 1.00 76.19 549 LYS A CA 1
ATOM 4166 C C . LYS A 1 549 ? -9.448 7.264 10.268 1.00 76.19 549 LYS A C 1
ATOM 4168 O O . LYS A 1 549 ? -9.901 7.556 9.170 1.00 76.19 549 LYS A O 1
ATOM 4173 N N . ILE A 1 550 ? -10.204 6.722 11.218 1.00 73.38 550 ILE A N 1
ATOM 4174 C CA . ILE A 1 550 ? -11.597 6.272 11.015 1.00 73.38 550 ILE A CA 1
ATOM 4175 C C . ILE A 1 550 ? -12.654 7.305 11.409 1.00 73.38 550 ILE A C 1
ATOM 4177 O O . ILE A 1 550 ? -13.825 6.955 11.475 1.00 73.38 550 ILE A O 1
ATOM 4181 N N . ARG A 1 551 ? -12.274 8.580 11.605 1.00 68.19 551 ARG A N 1
ATOM 4182 C CA . ARG A 1 551 ? -13.117 9.695 12.100 1.00 68.19 551 ARG A CA 1
ATOM 4183 C C . ARG A 1 551 ? -14.579 9.722 11.628 1.00 68.19 551 ARG A C 1
ATOM 4185 O O . ARG A 1 551 ? -15.421 10.185 12.394 1.00 68.19 551 ARG A O 1
ATOM 4192 N N . ALA A 1 552 ? -14.892 9.206 10.441 1.00 67.62 552 ALA A N 1
ATOM 4193 C CA . ALA A 1 552 ? -16.253 9.022 9.960 1.00 67.62 552 ALA A CA 1
ATOM 4194 C C . ALA A 1 552 ? -16.418 7.634 9.310 1.00 67.62 552 ALA A C 1
ATOM 4196 O O . ALA A 1 552 ? -16.216 7.490 8.112 1.00 67.62 552 ALA A O 1
ATOM 4197 N N . VAL A 1 553 ? -16.765 6.598 10.078 1.00 69.06 553 VAL A N 1
ATOM 4198 C CA . VAL A 1 553 ? -16.924 5.216 9.580 1.00 69.06 553 VAL A CA 1
ATOM 4199 C C . VAL A 1 553 ? -18.238 4.619 10.082 1.00 69.06 553 VAL A C 1
ATOM 4201 O O . VAL A 1 553 ? -18.618 4.802 11.239 1.00 69.06 553 VAL A O 1
ATOM 4204 N N . LYS A 1 554 ? -18.948 3.912 9.194 1.00 74.12 554 LYS A N 1
ATOM 4205 C CA . LYS A 1 554 ? -20.285 3.353 9.464 1.00 74.12 554 LYS A CA 1
ATOM 4206 C C . LYS A 1 554 ? -20.309 1.959 10.115 1.00 74.12 554 LYS A C 1
ATOM 4208 O O . LYS A 1 554 ? -21.236 1.724 10.890 1.00 74.12 554 LYS A O 1
ATOM 4213 N N . PRO A 1 555 ? -19.431 1.002 9.755 1.00 83.38 555 PRO A N 1
ATOM 4214 C CA . PRO A 1 555 ? -19.438 -0.325 10.371 1.00 83.38 555 PRO A CA 1
ATOM 4215 C C . PRO A 1 555 ? -18.617 -0.393 11.670 1.00 83.38 555 PRO A C 1
ATOM 4217 O O . PRO A 1 555 ? -17.617 0.316 11.806 1.00 83.38 555 PRO A O 1
ATOM 4220 N N . PRO A 1 556 ? -19.006 -1.267 12.621 1.00 87.50 556 PRO A N 1
ATOM 4221 C CA . PRO A 1 556 ? -18.305 -1.433 13.888 1.00 87.50 556 PRO A CA 1
ATOM 4222 C C . PRO A 1 556 ? -16.865 -1.887 13.672 1.00 87.50 556 PRO A C 1
ATOM 4224 O O . PRO A 1 556 ? -16.543 -2.599 12.712 1.00 87.50 556 PRO A O 1
ATOM 4227 N N . ILE A 1 557 ? -16.000 -1.505 14.603 1.00 90.56 557 ILE A N 1
ATOM 4228 C CA . ILE A 1 557 ? -14.551 -1.650 14.455 1.00 90.56 557 ILE A CA 1
ATOM 4229 C C . ILE A 1 557 ? -14.027 -2.531 15.569 1.00 90.56 557 ILE A C 1
ATOM 4231 O O . ILE A 1 557 ? -14.395 -2.369 16.724 1.00 90.56 557 ILE A O 1
ATOM 4235 N N . THR A 1 558 ? -13.190 -3.498 15.215 1.00 94.50 558 THR A N 1
ATOM 4236 C CA . THR A 1 558 ? -12.538 -4.409 16.153 1.00 94.50 558 THR A CA 1
ATOM 4237 C C . THR A 1 558 ? -11.035 -4.204 16.090 1.00 94.50 558 THR A C 1
ATOM 4239 O O . THR A 1 558 ? -10.400 -4.503 15.084 1.00 94.50 558 THR A O 1
ATOM 4242 N N . ILE A 1 559 ? -10.474 -3.681 17.171 1.00 95.31 559 ILE A N 1
ATOM 4243 C CA . ILE A 1 559 ? -9.052 -3.407 17.336 1.00 95.31 559 ILE A CA 1
ATOM 4244 C C . ILE A 1 559 ? -8.438 -4.572 18.111 1.00 95.31 559 ILE A C 1
ATOM 4246 O O . ILE A 1 559 ? -8.769 -4.793 19.274 1.00 95.31 559 ILE A O 1
ATOM 4250 N N . GLN A 1 560 ? -7.556 -5.324 17.462 1.00 96.44 560 GLN A N 1
ATOM 4251 C CA . GLN A 1 560 ? -6.845 -6.454 18.040 1.00 96.44 560 GLN A CA 1
ATOM 4252 C C . GLN A 1 560 ? -5.489 -6.008 18.578 1.00 96.44 560 GLN A C 1
ATOM 4254 O O . GLN A 1 560 ? -4.623 -5.539 17.838 1.00 96.44 560 GLN A O 1
ATOM 4259 N N . LEU A 1 561 ? -5.301 -6.193 19.877 1.00 95.81 561 LEU A N 1
ATOM 4260 C CA . LEU A 1 561 ? -4.033 -5.980 20.556 1.00 95.81 561 LEU A CA 1
ATOM 4261 C C . LEU A 1 561 ? -3.198 -7.248 20.396 1.00 95.81 561 LEU A C 1
ATOM 4263 O O . LEU A 1 561 ? -3.421 -8.252 21.084 1.00 95.81 561 LEU A O 1
ATOM 4267 N N . ILE A 1 562 ? -2.287 -7.237 19.423 1.00 94.12 562 ILE A N 1
ATOM 4268 C CA . ILE A 1 562 ? -1.566 -8.446 19.043 1.00 94.12 562 ILE A CA 1
ATOM 4269 C C . ILE A 1 562 ? -0.303 -8.662 19.855 1.00 94.12 562 ILE A C 1
ATOM 4271 O O . ILE A 1 562 ? 0.250 -9.738 19.715 1.00 94.12 562 ILE A O 1
ATOM 4275 N N . ASP A 1 563 ? 0.137 -7.763 20.731 1.00 93.25 563 ASP A N 1
ATOM 4276 C CA . ASP A 1 563 ? 1.294 -8.024 21.592 1.00 93.25 563 ASP A CA 1
ATOM 4277 C C . ASP A 1 563 ? 0.892 -8.526 22.977 1.00 93.25 563 ASP A C 1
ATOM 4279 O O . ASP A 1 563 ? -0.273 -8.516 23.387 1.00 93.25 563 ASP A O 1
ATOM 4283 N N . SER A 1 564 ? 1.889 -9.015 23.719 1.00 92.7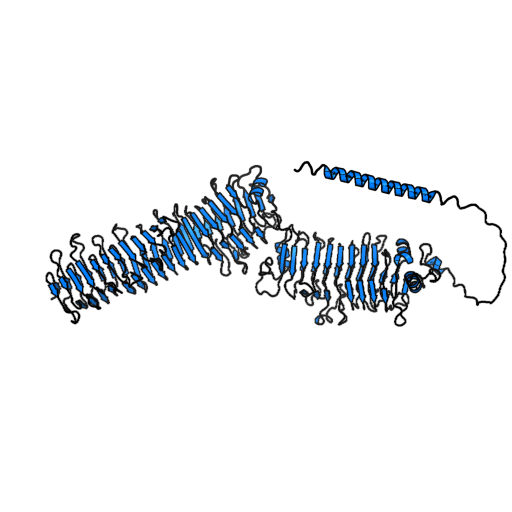5 564 SER A N 1
ATOM 4284 C CA . SER A 1 564 ? 1.692 -9.380 25.120 1.00 92.75 564 SER A CA 1
ATOM 4285 C C . SER A 1 564 ? 1.613 -8.168 26.042 1.00 92.75 564 SER A C 1
ATOM 4287 O O . SER A 1 564 ? 1.087 -8.296 27.139 1.00 92.75 564 SER A O 1
ATOM 4289 N N . ASN A 1 565 ? 2.150 -7.014 25.634 1.00 92.69 565 ASN A N 1
ATOM 4290 C CA . ASN A 1 565 ? 2.215 -5.809 26.455 1.00 92.69 565 ASN A CA 1
ATOM 4291 C C . ASN A 1 565 ? 1.886 -4.575 25.612 1.00 92.69 565 ASN A C 1
ATOM 4293 O O . ASN A 1 565 ? 2.471 -4.389 24.550 1.00 92.69 565 ASN A O 1
ATOM 4297 N N . HIS A 1 566 ? 0.994 -3.736 26.130 1.00 93.19 566 HIS A N 1
ATOM 4298 C CA . HIS A 1 566 ? 0.631 -2.427 25.600 1.00 93.19 566 HIS A CA 1
ATOM 4299 C C . HIS A 1 566 ? 0.737 -1.386 26.715 1.00 93.19 566 HIS A C 1
ATOM 4301 O O . HIS A 1 566 ? 0.437 -1.699 27.867 1.00 93.19 566 HIS A O 1
ATOM 4307 N N . ASN A 1 567 ? 1.145 -0.155 26.411 1.00 90.44 567 ASN A N 1
ATOM 4308 C CA . ASN A 1 567 ? 1.355 0.881 27.430 1.00 90.44 567 ASN A CA 1
ATOM 4309 C C . ASN A 1 567 ? 0.820 2.279 27.097 1.00 90.44 567 ASN A C 1
ATOM 4311 O O . ASN A 1 567 ? 1.073 3.234 27.831 1.00 90.44 567 ASN A O 1
ATOM 4315 N N . GLU A 1 568 ? 0.068 2.400 26.010 1.00 89.19 568 GLU A N 1
ATOM 4316 C CA . GLU A 1 568 ? -0.495 3.675 25.577 1.00 89.19 568 GLU A CA 1
ATOM 4317 C C . GLU A 1 568 ? -1.696 4.117 26.428 1.00 89.19 568 GLU A C 1
ATOM 4319 O O . GLU A 1 568 ? -2.428 3.294 26.980 1.00 89.19 568 GLU A O 1
ATOM 4324 N N . GLY A 1 569 ? -1.911 5.431 26.519 1.00 88.44 569 GLY A N 1
ATOM 4325 C CA . GLY A 1 569 ? -3.149 6.010 27.036 1.00 88.44 569 GLY A CA 1
ATOM 4326 C C . GLY A 1 569 ? -4.123 6.302 25.897 1.00 88.44 569 GLY A C 1
ATOM 4327 O O . GLY A 1 569 ? -3.729 6.827 24.857 1.00 88.44 569 GLY A O 1
ATOM 4328 N N . LEU A 1 570 ? -5.398 6.003 26.107 1.00 89.94 570 LEU A N 1
ATOM 4329 C CA . LEU A 1 570 ? -6.469 6.199 25.147 1.00 89.94 570 LEU A CA 1
ATOM 4330 C C . LEU A 1 570 ? -7.442 7.272 25.636 1.00 89.94 570 LEU A C 1
ATOM 4332 O O . LEU A 1 570 ? -8.213 7.069 26.573 1.00 89.94 570 LEU A O 1
ATOM 4336 N N . VAL A 1 571 ? -7.440 8.415 24.955 1.00 88.38 571 VAL A N 1
ATOM 4337 C CA . VAL A 1 571 ? -8.453 9.455 25.148 1.00 88.38 571 VAL A CA 1
ATOM 4338 C C . VAL A 1 571 ? -9.418 9.402 23.979 1.00 88.38 571 VAL A C 1
ATOM 4340 O O . VAL A 1 571 ? -9.063 9.714 22.844 1.00 88.38 571 VAL A O 1
ATOM 4343 N N . ILE A 1 572 ? -10.653 9.020 24.269 1.00 84.81 572 ILE A N 1
ATOM 4344 C CA . ILE A 1 572 ? -11.747 9.037 23.313 1.00 84.81 572 ILE A CA 1
ATOM 4345 C C . ILE A 1 572 ? -12.531 10.328 23.548 1.00 84.81 572 ILE A C 1
ATOM 4347 O O . ILE A 1 572 ? -12.980 10.605 24.663 1.00 84.81 572 ILE A O 1
ATOM 4351 N N . ASN A 1 573 ? -12.691 11.135 22.501 1.00 82.31 573 ASN A N 1
ATOM 4352 C CA . ASN A 1 573 ? -13.409 12.406 22.559 1.00 82.31 573 ASN A CA 1
ATOM 4353 C C . ASN A 1 573 ? -14.428 12.543 21.415 1.00 82.31 573 ASN A C 1
ATOM 4355 O O . ASN A 1 573 ? -14.598 11.644 20.593 1.00 82.31 573 ASN A O 1
ATOM 4359 N N . ASN A 1 574 ? -15.112 13.688 21.363 1.00 69.25 574 ASN A N 1
ATOM 4360 C CA . ASN A 1 574 ? -16.175 13.987 20.398 1.00 69.25 574 ASN A CA 1
ATOM 4361 C C . ASN A 1 574 ? -15.739 14.026 18.922 1.00 69.25 574 ASN A C 1
ATOM 4363 O O . ASN A 1 574 ? -16.594 14.171 18.055 1.00 69.25 574 ASN A O 1
ATOM 4367 N N . SER A 1 575 ? -14.444 13.912 18.623 1.00 64.38 575 SER A N 1
ATOM 4368 C CA . SER A 1 575 ? -13.939 13.871 17.243 1.00 64.38 575 SER A CA 1
ATOM 4369 C C . SER A 1 575 ? -14.228 12.533 16.547 1.00 64.38 575 SER A C 1
ATOM 4371 O O . SER A 1 575 ? -13.859 12.350 15.393 1.00 64.38 575 SER A O 1
ATOM 4373 N N . ILE A 1 576 ? -14.818 11.574 17.265 1.00 64.94 576 ILE A N 1
ATOM 4374 C CA . ILE A 1 576 ? -14.958 10.173 16.873 1.00 64.94 576 ILE A CA 1
ATOM 4375 C C . ILE A 1 576 ? -16.461 9.898 16.678 1.00 64.94 576 ILE A C 1
ATOM 4377 O O . ILE A 1 576 ? -17.153 9.521 17.620 1.00 64.94 576 ILE A O 1
ATOM 4381 N N . SER A 1 577 ? -16.985 10.076 15.456 1.00 58.47 577 SER A N 1
ATOM 4382 C CA . SER A 1 577 ? -18.370 9.708 15.097 1.00 58.47 577 SER A CA 1
ATOM 4383 C C . SER A 1 577 ? -18.403 8.297 14.507 1.00 58.47 577 SER A C 1
ATOM 4385 O O . SER A 1 577 ? -18.178 8.122 13.312 1.00 58.47 577 SER A O 1
ATOM 4387 N N . HIS A 1 578 ? -18.596 7.286 15.353 1.00 68.81 578 HIS A N 1
ATOM 4388 C CA . HIS A 1 578 ? -18.455 5.884 14.950 1.00 68.81 578 HIS A CA 1
ATOM 4389 C C . HIS A 1 578 ? -19.663 5.044 15.351 1.00 68.81 578 HIS A C 1
ATOM 4391 O O . HIS A 1 578 ? -20.408 5.385 16.265 1.00 68.81 578 HIS A O 1
ATOM 4397 N N . SER A 1 579 ? -19.828 3.915 14.675 1.00 70.44 579 SER A N 1
ATOM 4398 C CA . SER A 1 579 ? -20.494 2.731 15.220 1.00 70.44 579 SER A CA 1
ATOM 4399 C C . SER A 1 579 ? -19.550 1.981 16.165 1.00 70.44 579 SER A C 1
ATOM 4401 O O . SER A 1 579 ? -18.342 2.027 15.964 1.00 70.44 579 SER A O 1
ATOM 4403 N N . ASP A 1 580 ? -20.109 1.290 17.155 1.00 88.06 580 ASP A N 1
ATOM 4404 C CA . ASP A 1 580 ? -19.445 0.550 18.241 1.00 88.06 580 ASP A CA 1
ATOM 4405 C C . ASP A 1 580 ? -17.977 0.122 18.024 1.00 88.06 580 ASP A C 1
ATOM 4407 O O . ASP A 1 580 ? -17.609 -0.480 17.007 1.00 88.06 580 ASP A O 1
ATOM 4411 N N . ILE A 1 581 ? -17.151 0.381 19.041 1.00 92.12 581 ILE A N 1
ATOM 4412 C CA . ILE A 1 581 ? -15.726 0.038 19.071 1.00 92.12 581 ILE A CA 1
ATOM 4413 C C . ILE A 1 581 ? -15.521 -1.173 19.977 1.00 92.12 581 ILE A C 1
ATOM 4415 O O . ILE A 1 581 ? -15.885 -1.147 21.149 1.00 92.12 581 ILE A O 1
ATOM 4419 N N . ASN A 1 582 ? -14.867 -2.204 19.454 1.00 95.12 582 ASN A N 1
ATOM 4420 C CA . ASN A 1 582 ? -14.417 -3.367 20.206 1.00 95.12 582 ASN A CA 1
ATOM 4421 C C . ASN A 1 582 ? -12.890 -3.334 20.297 1.00 95.12 582 ASN A C 1
ATOM 4423 O O . ASN A 1 582 ? -12.223 -3.222 19.271 1.00 95.12 582 ASN A O 1
ATOM 4427 N N . ILE A 1 583 ? -12.327 -3.464 21.495 1.00 95.88 583 ILE A N 1
ATOM 4428 C CA . ILE A 1 583 ? -10.887 -3.637 21.706 1.00 95.88 583 ILE A CA 1
ATOM 4429 C C . ILE A 1 583 ? -10.670 -5.004 22.348 1.00 95.88 583 ILE A C 1
ATOM 4431 O O . ILE A 1 583 ? -11.186 -5.284 23.433 1.00 95.88 583 ILE A O 1
ATOM 4435 N N . GLU A 1 584 ? -9.921 -5.860 21.660 1.00 96.44 584 GLU A N 1
ATOM 4436 C CA . GLU A 1 584 ? -9.756 -7.265 22.016 1.00 96.44 584 GLU A CA 1
ATOM 4437 C C . GLU A 1 584 ? -8.276 -7.612 22.202 1.00 96.44 584 GLU A C 1
ATOM 4439 O O . GLU A 1 584 ? -7.456 -7.425 21.302 1.00 96.44 584 GLU A O 1
ATOM 4444 N N . GLY A 1 585 ? -7.935 -8.141 23.376 1.00 95.25 585 GLY A N 1
ATOM 4445 C CA . GLY A 1 585 ? -6.641 -8.765 23.638 1.00 95.25 585 GLY A CA 1
ATOM 4446 C C . GLY A 1 585 ? -6.593 -10.230 23.201 1.00 95.25 585 GLY A C 1
ATOM 4447 O O . GLY A 1 585 ? -7.605 -10.851 22.859 1.00 95.25 585 GLY A O 1
ATOM 4448 N N . ARG A 1 586 ? -5.397 -10.824 23.253 1.00 90.69 586 ARG A N 1
ATOM 4449 C CA . ARG A 1 586 ? -5.212 -12.266 23.052 1.00 90.69 586 ARG A CA 1
ATOM 4450 C C . ARG A 1 586 ? -5.946 -13.054 24.143 1.00 90.69 586 ARG A C 1
ATOM 4452 O O . ARG A 1 586 ? -5.852 -12.743 25.329 1.00 90.69 586 ARG A O 1
ATOM 4459 N N . VAL A 1 587 ? -6.608 -14.138 23.740 1.00 81.12 587 VAL A N 1
ATOM 4460 C CA . VAL A 1 587 ? -7.359 -15.036 24.636 1.00 81.12 587 VAL A CA 1
ATOM 4461 C C . VAL A 1 587 ? -6.500 -15.488 25.831 1.00 81.12 587 VAL A C 1
ATOM 4463 O O . VAL A 1 587 ? -5.303 -15.760 25.681 1.00 81.12 587 VAL A O 1
ATOM 4466 N N . ASN A 1 588 ? -7.136 -15.620 27.001 1.00 68.88 588 ASN A N 1
ATOM 4467 C CA . ASN A 1 588 ? -6.542 -16.017 28.288 1.00 68.88 588 ASN A CA 1
ATOM 4468 C C . ASN A 1 588 ? -5.631 -14.961 28.938 1.00 68.88 588 ASN A C 1
ATOM 4470 O O . ASN A 1 588 ? -4.623 -15.322 29.544 1.00 68.88 588 ASN A O 1
ATOM 4474 N N . GLY A 1 589 ? -5.950 -13.669 28.796 1.00 62.47 589 GLY A N 1
ATOM 4475 C CA . GLY A 1 589 ? -5.242 -12.595 29.508 1.00 62.47 589 GLY A CA 1
ATOM 4476 C C . GLY A 1 589 ? -3.760 -12.484 29.142 1.00 62.47 589 GLY A C 1
ATOM 4477 O O . GLY A 1 589 ? -2.958 -11.992 29.930 1.00 62.47 589 GLY A O 1
ATOM 4478 N N . LYS A 1 590 ? -3.377 -12.965 27.952 1.00 80.88 590 LYS A N 1
ATOM 4479 C CA . LYS A 1 590 ? -1.990 -12.908 27.464 1.00 80.88 590 LYS A CA 1
ATOM 4480 C C . LYS A 1 590 ? -1.580 -11.513 27.002 1.00 80.88 590 LYS A C 1
ATOM 4482 O O . LYS A 1 590 ? -0.396 -11.299 26.762 1.00 80.88 590 LYS A O 1
ATOM 4487 N N . THR A 1 591 ? -2.545 -10.612 26.852 1.00 93.31 591 THR A N 1
ATOM 4488 C CA . THR A 1 591 ? -2.322 -9.209 26.528 1.00 93.31 591 THR A CA 1
ATOM 4489 C C . THR A 1 591 ? -2.520 -8.374 27.782 1.00 93.31 591 THR A C 1
ATOM 4491 O O . THR A 1 591 ? -3.638 -8.235 28.280 1.00 93.31 591 THR A O 1
ATOM 4494 N N . GLN A 1 592 ? -1.426 -7.807 28.276 1.00 92.38 592 GLN A N 1
ATOM 4495 C CA . GLN A 1 592 ? -1.425 -6.822 29.339 1.00 92.38 592 GLN A CA 1
ATOM 4496 C C . GLN A 1 592 ? -1.495 -5.415 28.743 1.00 92.38 592 GLN A C 1
ATOM 4498 O O . GLN A 1 592 ? -0.731 -5.093 27.837 1.00 92.38 592 GLN A O 1
ATOM 4503 N N . TRP A 1 593 ? -2.362 -4.559 29.280 1.00 92.88 593 TRP A N 1
ATOM 4504 C CA . TRP A 1 593 ? -2.389 -3.135 28.963 1.00 92.88 593 TRP A CA 1
ATOM 4505 C C . TRP A 1 593 ? -2.098 -2.331 30.225 1.00 92.88 593 TRP A C 1
ATOM 4507 O O . TRP A 1 593 ? -2.891 -2.311 31.168 1.00 92.88 593 TRP A O 1
ATOM 4517 N N . SER A 1 594 ? -0.923 -1.709 30.263 1.00 88.94 594 SER A N 1
ATOM 4518 C CA . SER A 1 594 ? -0.398 -1.065 31.453 1.00 88.94 594 SER A CA 1
ATOM 4519 C C . SER A 1 594 ? 0.187 0.309 31.211 1.00 88.94 594 SER A C 1
ATOM 4521 O O . SER A 1 594 ? 1.157 0.441 30.475 1.00 88.94 594 SER A O 1
ATOM 4523 N N . LYS A 1 595 ? -0.322 1.314 31.913 1.00 80.56 595 LYS A N 1
ATOM 4524 C CA . LYS A 1 595 ? 0.255 2.660 31.931 1.00 80.56 595 LYS A CA 1
ATOM 4525 C C . LYS A 1 595 ? 1.111 2.823 33.191 1.00 80.56 595 LYS A C 1
ATOM 4527 O O . LYS A 1 595 ? 0.838 2.186 34.206 1.00 80.56 595 LYS A O 1
ATOM 4532 N N . GLY A 1 596 ? 2.191 3.602 33.091 1.00 70.19 596 GLY A N 1
ATOM 4533 C CA . GLY A 1 596 ? 3.178 3.793 34.163 1.00 70.19 596 GLY A CA 1
ATOM 4534 C C . GLY A 1 596 ? 2.623 4.492 35.415 1.00 70.19 596 GLY A C 1
ATOM 4535 O O . GLY A 1 596 ? 1.429 4.491 35.673 1.00 70.19 596 GLY A O 1
ATOM 4536 N N . LYS A 1 597 ? 3.493 5.133 36.206 1.00 67.69 597 LYS A N 1
ATOM 4537 C CA . LYS A 1 597 ? 3.138 5.805 37.480 1.00 67.69 597 LYS A CA 1
ATOM 4538 C C . LYS A 1 597 ? 2.220 7.037 37.346 1.00 67.69 597 LYS A C 1
ATOM 4540 O O . LYS A 1 597 ? 2.064 7.783 38.307 1.00 67.69 597 LYS A O 1
ATOM 4545 N N . GLU A 1 598 ? 1.673 7.296 36.168 1.00 67.00 598 GLU A N 1
ATOM 4546 C CA . GLU A 1 598 ? 0.805 8.446 35.934 1.00 67.00 598 GLU A CA 1
ATOM 4547 C C . GLU A 1 598 ? -0.561 8.233 36.602 1.00 67.00 598 GLU A C 1
ATOM 4549 O O . GLU A 1 598 ? -1.050 7.112 36.708 1.00 67.00 598 GLU A O 1
ATOM 4554 N N . ILE A 1 599 ? -1.168 9.321 37.079 1.00 71.06 599 ILE A N 1
ATOM 4555 C CA . ILE A 1 599 ? -2.492 9.316 37.733 1.00 71.06 599 ILE A CA 1
ATOM 4556 C C . ILE A 1 599 ? -3.621 9.254 36.681 1.00 71.06 599 ILE A C 1
ATOM 4558 O O . ILE A 1 599 ? -4.779 8.952 36.986 1.00 71.06 599 ILE A O 1
ATOM 4562 N N . ASP A 1 600 ? -3.285 9.531 35.422 1.00 80.62 600 ASP A N 1
ATOM 4563 C CA . ASP A 1 600 ? -4.239 9.572 34.326 1.00 80.62 600 ASP A CA 1
ATOM 4564 C C . ASP A 1 600 ? -4.757 8.172 33.970 1.00 80.62 600 ASP A C 1
ATOM 4566 O O . ASP A 1 600 ? -3.945 7.253 33.807 1.00 80.62 600 ASP A O 1
ATOM 4570 N N . PRO A 1 601 ? -6.078 8.009 33.752 1.00 85.75 601 PRO A N 1
ATOM 4571 C CA . PRO A 1 601 ? -6.652 6.744 33.313 1.00 85.75 601 PRO A CA 1
ATOM 4572 C C . PRO A 1 601 ? -5.964 6.189 32.060 1.00 85.75 601 PRO A C 1
ATOM 4574 O O . PRO A 1 601 ? -5.562 6.949 31.172 1.00 85.75 601 PRO A O 1
ATOM 4577 N N . ILE A 1 602 ? -5.905 4.858 31.944 1.00 88.81 602 ILE A N 1
ATOM 4578 C CA . ILE A 1 602 ? -5.569 4.204 30.669 1.00 88.81 602 ILE A CA 1
ATOM 4579 C C . ILE A 1 602 ? -6.592 4.593 29.601 1.00 88.81 602 ILE A C 1
ATOM 4581 O O . ILE A 1 602 ? -6.196 4.925 28.492 1.00 88.81 602 ILE A O 1
ATOM 4585 N N . ILE A 1 603 ? -7.885 4.595 29.929 1.00 92.19 603 ILE A N 1
ATOM 4586 C CA . ILE A 1 603 ? -8.976 4.927 29.012 1.00 92.19 603 ILE A CA 1
ATOM 4587 C C . ILE A 1 603 ? -9.832 6.045 29.613 1.00 92.19 603 ILE A C 1
ATOM 4589 O O . ILE A 1 603 ? -10.383 5.910 30.708 1.00 92.19 603 ILE A O 1
ATOM 4593 N N . THR A 1 604 ? -9.965 7.147 28.875 1.00 91.38 604 THR A N 1
ATOM 4594 C CA . THR A 1 604 ? -10.838 8.280 29.220 1.00 91.38 604 THR A CA 1
ATOM 4595 C C . THR A 1 604 ? -11.862 8.511 28.115 1.00 91.38 604 THR A C 1
ATOM 4597 O O . THR A 1 604 ? -11.494 8.609 26.946 1.00 91.38 604 THR A O 1
ATOM 4600 N N . ILE A 1 605 ? -13.140 8.617 28.483 1.00 88.56 605 ILE A N 1
ATOM 4601 C CA . ILE A 1 605 ? -14.279 8.749 27.562 1.00 88.56 605 ILE A CA 1
ATOM 4602 C C . ILE A 1 605 ? -15.057 10.024 27.897 1.00 88.56 605 ILE A C 1
ATOM 4604 O O . ILE A 1 605 ? -15.736 10.095 28.924 1.00 88.56 605 ILE A O 1
ATOM 4608 N N . ASP A 1 606 ? -14.965 11.022 27.014 1.00 87.38 606 ASP A N 1
ATOM 4609 C CA . ASP A 1 606 ? -15.670 12.308 27.135 1.00 87.38 606 ASP A CA 1
ATOM 4610 C C . ASP A 1 606 ? -17.200 12.140 27.024 1.00 87.38 606 ASP A C 1
ATOM 4612 O O . ASP A 1 606 ? -17.723 11.357 26.230 1.00 87.38 606 ASP A O 1
ATOM 4616 N N . SER A 1 607 ? -17.921 12.964 27.780 1.00 81.81 607 SER A N 1
ATOM 4617 C CA . SER A 1 607 ? -19.371 13.169 27.783 1.00 81.81 607 SER A CA 1
ATOM 4618 C C . SER A 1 607 ? -20.089 13.201 26.426 1.00 81.81 607 SER A C 1
ATOM 4620 O O . SER A 1 607 ? -21.264 12.840 26.347 1.00 81.81 607 SER A O 1
ATOM 4622 N N . ARG A 1 608 ? -19.406 13.619 25.358 1.00 79.50 608 ARG A N 1
ATOM 4623 C CA . ARG A 1 608 ? -19.984 13.883 24.027 1.00 79.50 608 ARG A CA 1
ATOM 4624 C C . ARG A 1 608 ? -19.978 12.690 23.062 1.00 79.50 608 ARG A C 1
ATOM 4626 O O . ARG A 1 608 ? -20.334 12.854 21.899 1.00 79.50 608 ARG A O 1
ATOM 4633 N N . IL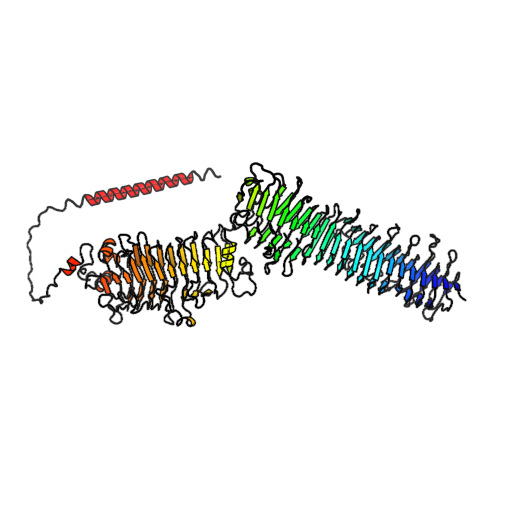E A 1 609 ? -19.552 11.513 23.508 1.00 79.69 609 ILE A N 1
ATOM 4634 C CA . ILE A 1 609 ? -19.446 10.317 22.660 1.00 79.69 609 ILE A CA 1
ATOM 4635 C C . ILE A 1 609 ? -20.820 9.695 22.362 1.00 79.69 609 ILE A C 1
ATOM 4637 O O . ILE A 1 609 ? -21.723 9.710 23.202 1.00 79.69 609 ILE A O 1
ATOM 4641 N N . THR A 1 610 ? -20.965 9.123 21.162 1.00 81.69 610 THR A N 1
ATOM 4642 C CA . THR A 1 610 ? -22.222 8.564 20.631 1.00 81.69 610 THR A CA 1
ATOM 4643 C C . THR A 1 610 ? -22.193 7.060 20.326 1.00 81.69 610 THR A C 1
ATOM 4645 O O . THR A 1 610 ? -23.166 6.552 19.778 1.00 81.69 610 THR A O 1
ATOM 4648 N N . PHE A 1 611 ? -21.122 6.343 20.677 1.00 85.44 611 PHE A N 1
ATOM 4649 C CA . PHE A 1 611 ? -20.947 4.918 20.365 1.00 85.44 611 PHE A CA 1
ATOM 4650 C C . PHE A 1 611 ? -20.731 4.055 21.611 1.00 85.44 611 PHE A C 1
ATOM 4652 O O . PHE A 1 611 ? -20.312 4.571 22.650 1.00 85.44 611 PHE A O 1
ATOM 4659 N N . ASN A 1 612 ? -20.955 2.741 21.492 1.00 90.69 612 ASN A N 1
ATOM 4660 C CA . ASN A 1 612 ? -20.690 1.794 22.576 1.00 90.69 612 ASN A CA 1
ATOM 4661 C C . ASN A 1 612 ? -19.260 1.243 22.515 1.00 90.69 612 ASN A C 1
ATOM 4663 O O . ASN A 1 612 ? -18.718 1.007 21.433 1.00 90.69 612 ASN A O 1
ATOM 4667 N N . LEU A 1 613 ? -18.656 1.010 23.681 1.00 93.38 613 LEU A N 1
ATOM 4668 C CA . LEU A 1 613 ? -17.310 0.444 23.799 1.00 93.38 613 LEU A CA 1
ATOM 4669 C C . LEU A 1 613 ? -17.371 -0.966 24.390 1.00 93.38 613 LEU A C 1
ATOM 4671 O O . LEU A 1 613 ? -17.944 -1.166 25.460 1.00 93.38 613 LEU A O 1
ATOM 4675 N N . VAL A 1 614 ? -16.719 -1.925 23.736 1.00 95.69 614 VAL A N 1
ATOM 4676 C CA . VAL A 1 614 ? -16.524 -3.286 24.245 1.00 95.69 614 VAL A CA 1
ATOM 4677 C C . VAL A 1 614 ? -15.035 -3.538 24.462 1.00 95.69 614 VAL A C 1
ATOM 4679 O O . VAL A 1 614 ? -14.229 -3.356 23.555 1.00 95.69 614 VAL A O 1
ATOM 4682 N N . LEU A 1 615 ? -14.665 -3.975 25.662 1.00 95.81 615 LEU A N 1
ATOM 4683 C CA . LEU A 1 615 ? -13.311 -4.372 26.038 1.00 95.81 615 LEU A CA 1
ATOM 4684 C C . LEU A 1 615 ? -13.317 -5.859 26.381 1.00 95.81 615 LEU A C 1
ATOM 4686 O O . LEU A 1 615 ? -14.104 -6.278 27.234 1.00 95.81 615 LEU A O 1
ATOM 4690 N N . ARG A 1 616 ? -12.450 -6.654 25.744 1.00 96.19 616 ARG A N 1
ATOM 4691 C CA . ARG A 1 616 ? -12.439 -8.109 25.939 1.00 96.19 616 ARG A CA 1
ATOM 4692 C C . ARG A 1 616 ? -11.037 -8.702 26.026 1.00 96.19 616 ARG A C 1
ATOM 4694 O O . ARG A 1 616 ? -10.179 -8.356 25.221 1.00 96.19 616 ARG A O 1
ATOM 4701 N N . ASN A 1 617 ? -10.837 -9.678 26.916 1.00 95.94 617 ASN A N 1
ATOM 4702 C CA . ASN A 1 617 ? -9.601 -10.474 27.019 1.00 95.94 617 ASN A CA 1
ATOM 4703 C C . ASN A 1 617 ? -8.332 -9.645 27.308 1.00 95.94 617 ASN A C 1
ATOM 4705 O O . ASN A 1 617 ? -7.254 -9.961 26.804 1.00 95.94 617 ASN A O 1
ATOM 4709 N N . ILE A 1 618 ? -8.443 -8.583 28.111 1.00 95.25 618 ILE A N 1
ATOM 4710 C CA . ILE A 1 618 ? -7.318 -7.691 28.439 1.00 95.25 618 ILE A CA 1
ATOM 4711 C C . ILE A 1 618 ? -6.998 -7.778 29.934 1.00 95.25 618 ILE A C 1
ATOM 4713 O O . ILE A 1 618 ? -7.891 -7.711 30.781 1.00 95.25 618 ILE A O 1
ATOM 4717 N N . ALA A 1 619 ? -5.711 -7.898 30.261 1.00 93.56 619 ALA A N 1
ATOM 4718 C CA . ALA A 1 619 ? -5.201 -7.741 31.617 1.00 93.56 619 ALA A CA 1
ATOM 4719 C C . ALA A 1 619 ? -4.756 -6.285 31.838 1.00 93.56 619 ALA A C 1
ATOM 4721 O O . ALA A 1 619 ? -3.677 -5.874 31.418 1.00 93.56 619 ALA A O 1
ATOM 4722 N N . PHE A 1 620 ? -5.590 -5.479 32.483 1.00 91.81 620 PHE A N 1
ATOM 4723 C CA . PHE A 1 620 ? -5.278 -4.093 32.809 1.00 91.81 620 PHE A CA 1
ATOM 4724 C C . PHE A 1 620 ? -4.375 -4.005 34.039 1.00 91.81 620 PHE A C 1
ATOM 4726 O O . PHE A 1 620 ? -4.674 -4.596 35.081 1.00 91.81 620 PHE A O 1
ATOM 4733 N N . ALA A 1 621 ? -3.289 -3.235 33.931 1.00 87.31 621 ALA A N 1
ATOM 4734 C CA . ALA A 1 621 ? -2.346 -3.046 35.027 1.00 87.31 621 ALA A CA 1
ATOM 4735 C C . ALA A 1 621 ? -1.905 -1.580 35.182 1.00 87.31 621 ALA A C 1
ATOM 4737 O O . ALA A 1 621 ? -1.216 -1.034 34.332 1.00 87.31 621 ALA A O 1
ATOM 4738 N N . GLY A 1 622 ? -2.278 -0.920 36.274 1.00 79.44 622 GLY A N 1
ATOM 4739 C CA . GLY A 1 622 ? -2.005 0.511 36.469 1.00 79.44 622 GLY A CA 1
ATOM 4740 C C . GLY A 1 622 ? -2.574 1.014 37.788 1.00 79.44 622 GLY A C 1
ATOM 4741 O O . GLY A 1 622 ? -2.960 0.200 38.610 1.00 79.44 622 GLY A O 1
ATOM 4742 N N . SER A 1 623 ? -2.612 2.329 37.999 1.00 73.06 623 SER A N 1
ATOM 4743 C CA . SER A 1 623 ? -3.221 2.981 39.177 1.00 73.06 623 SER A CA 1
ATOM 4744 C C . SER A 1 623 ? -4.663 3.442 38.924 1.00 73.06 623 SER A C 1
ATOM 4746 O O . SER A 1 623 ? -5.477 3.458 39.842 1.00 73.06 623 SER A O 1
ATOM 4748 N N . ARG A 1 624 ? -4.991 3.799 37.675 1.00 81.94 624 ARG A N 1
ATOM 4749 C CA . ARG A 1 624 ? -6.335 4.174 37.222 1.00 81.94 624 ARG A CA 1
ATOM 4750 C C . ARG A 1 624 ? -6.546 3.668 35.804 1.00 81.94 624 ARG A C 1
ATOM 4752 O O . ARG A 1 624 ? -5.741 3.944 34.917 1.00 81.94 624 ARG A O 1
ATOM 4759 N N . ILE A 1 625 ? -7.619 2.919 35.572 1.00 82.88 625 ILE A N 1
ATOM 4760 C CA . ILE A 1 625 ? -7.840 2.284 34.267 1.00 82.88 625 ILE A CA 1
ATOM 4761 C C . ILE A 1 625 ? -8.873 3.050 33.468 1.00 82.88 625 ILE A C 1
ATOM 4763 O O . ILE A 1 625 ? -8.649 3.303 32.289 1.00 82.88 625 ILE A O 1
ATOM 4767 N N . PHE A 1 626 ? -9.982 3.434 34.093 1.00 86.69 626 PHE A N 1
ATOM 4768 C CA . PHE A 1 626 ? -11.164 3.814 33.345 1.00 86.69 626 PHE A CA 1
ATOM 4769 C C . PHE A 1 626 ? -11.882 5.018 33.943 1.00 86.69 626 PHE A C 1
ATOM 4771 O O . PHE A 1 626 ? -12.190 5.031 35.134 1.00 86.69 626 PHE A O 1
ATOM 4778 N N . ARG A 1 627 ? -12.194 6.008 33.101 1.00 91.19 627 ARG A N 1
ATOM 4779 C CA . ARG A 1 627 ? -13.089 7.121 33.439 1.00 91.19 627 ARG A CA 1
ATOM 4780 C C . ARG A 1 627 ? -14.071 7.379 32.300 1.00 91.19 627 ARG A C 1
ATOM 4782 O O . ARG A 1 627 ? -13.647 7.647 31.176 1.00 91.19 627 ARG A O 1
ATOM 4789 N N . GLN A 1 628 ? -15.367 7.362 32.604 1.00 88.50 628 GLN A N 1
ATOM 4790 C CA . GLN A 1 628 ? -16.435 7.660 31.647 1.00 88.50 628 GLN A CA 1
ATOM 4791 C C . GLN A 1 628 ? -17.329 8.797 32.126 1.00 88.50 628 GLN A C 1
ATOM 4793 O O . GLN A 1 628 ? -17.870 8.758 33.229 1.00 88.50 628 GLN A O 1
ATOM 4798 N N . GLU A 1 629 ? -17.579 9.747 31.225 1.00 88.94 629 GLU A N 1
ATOM 4799 C CA . GLU A 1 629 ? -18.520 10.852 31.435 1.00 88.94 629 GLU A CA 1
ATOM 4800 C C . GLU A 1 629 ? -19.678 10.863 30.418 1.00 88.94 629 GLU A C 1
ATOM 4802 O O . GLU A 1 629 ? -20.561 11.722 30.492 1.00 88.94 629 GLU A O 1
ATOM 4807 N N . SER A 1 630 ? -19.692 9.921 29.465 1.00 85.94 630 SER A N 1
ATOM 4808 C CA . SER A 1 630 ? -20.682 9.817 28.379 1.00 85.94 630 SER A CA 1
ATOM 4809 C C . SER A 1 630 ? -21.946 9.054 28.768 1.00 85.94 630 SER A C 1
ATOM 4811 O O . SER A 1 630 ? -21.941 8.236 29.681 1.00 85.94 630 SER A O 1
ATOM 4813 N N . ASN A 1 631 ? -23.030 9.267 28.016 1.00 88.25 631 ASN A N 1
ATOM 4814 C CA . ASN A 1 631 ? -24.300 8.550 28.195 1.00 88.25 631 ASN A CA 1
ATOM 4815 C C . ASN A 1 631 ? -24.348 7.174 27.495 1.00 88.25 631 ASN A C 1
ATOM 4817 O O . ASN A 1 631 ? -25.428 6.594 27.392 1.00 88.25 631 ASN A O 1
ATOM 4821 N N . GLN A 1 632 ? -23.225 6.673 26.974 1.00 89.81 632 GLN A N 1
ATOM 4822 C CA . GLN A 1 632 ? -23.185 5.448 26.164 1.00 89.81 632 GLN A CA 1
ATOM 4823 C C . GLN A 1 632 ? -22.951 4.186 26.994 1.00 89.81 632 GLN A C 1
ATOM 4825 O O . GLN A 1 632 ? -22.654 4.255 28.190 1.00 89.81 632 GLN A O 1
ATOM 4830 N N . SER A 1 633 ? -23.112 3.023 26.355 1.00 92.06 633 SER A N 1
ATOM 4831 C CA . SER A 1 633 ? -22.888 1.734 27.001 1.00 92.06 633 SER A CA 1
ATOM 4832 C C . SER A 1 633 ? -21.444 1.275 26.879 1.00 92.06 633 SER A C 1
ATOM 4834 O O . SER A 1 633 ? -20.824 1.364 25.816 1.00 92.06 633 SER A O 1
ATOM 4836 N N . ILE A 1 634 ? -20.932 0.742 27.984 1.00 94.19 634 ILE A N 1
ATOM 4837 C CA . ILE A 1 634 ? -19.598 0.167 28.074 1.00 94.19 634 ILE A CA 1
ATOM 4838 C C . ILE A 1 634 ? -19.707 -1.251 28.588 1.00 94.19 634 ILE A C 1
ATOM 4840 O O . ILE A 1 634 ? -20.379 -1.520 29.583 1.00 94.19 634 ILE A O 1
ATOM 4844 N N . ARG A 1 635 ? -19.041 -2.161 27.886 1.00 96.44 635 ARG A N 1
ATOM 4845 C CA . ARG A 1 635 ? -19.068 -3.588 28.160 1.00 96.44 635 ARG A CA 1
ATOM 4846 C C . ARG A 1 635 ? -17.650 -4.105 28.355 1.00 96.44 635 ARG A C 1
ATOM 4848 O O . ARG A 1 635 ? -16.809 -3.959 27.476 1.00 96.44 635 ARG A O 1
ATOM 4855 N N . ILE A 1 636 ? -17.393 -4.712 29.503 1.00 96.69 636 ILE A N 1
ATOM 4856 C CA . ILE A 1 636 ? -16.104 -5.276 29.899 1.00 96.69 636 ILE A CA 1
ATOM 4857 C C . ILE A 1 636 ? -16.296 -6.776 30.090 1.00 96.69 636 ILE A C 1
ATOM 4859 O O . ILE A 1 636 ? -17.119 -7.198 30.901 1.00 96.69 636 ILE A O 1
ATOM 4863 N N . GLU A 1 637 ? -15.546 -7.584 29.347 1.00 96.81 637 GLU A N 1
ATOM 4864 C CA . GLU A 1 637 ? -15.721 -9.035 29.327 1.00 96.81 637 GLU A CA 1
ATOM 4865 C C . GLU A 1 637 ? -14.400 -9.772 29.451 1.00 96.81 637 GLU A C 1
ATOM 4867 O O . GLU A 1 637 ? -13.470 -9.519 28.687 1.00 96.81 637 GLU A O 1
ATOM 4872 N N . GLN A 1 638 ? -14.333 -10.763 30.342 1.00 95.94 638 GLN A N 1
ATOM 4873 C CA . GLN A 1 638 ? -13.156 -11.638 30.427 1.00 95.94 638 GLN A CA 1
ATOM 4874 C C . GLN A 1 638 ? -11.854 -10.844 30.648 1.00 95.94 638 GLN A C 1
ATOM 4876 O O . GLN A 1 638 ? -10.795 -11.200 30.128 1.00 95.94 638 GLN A O 1
ATOM 4881 N N . CYS A 1 639 ? -11.943 -9.735 31.386 1.00 95.62 639 CYS A N 1
ATOM 4882 C CA . CYS A 1 639 ? -10.817 -8.859 31.687 1.00 95.62 639 CYS A CA 1
ATOM 4883 C C . CYS A 1 639 ? -10.310 -9.093 33.112 1.00 95.62 639 CYS A C 1
ATOM 4885 O O . CYS A 1 639 ? -11.062 -9.464 34.017 1.00 95.62 639 CYS A O 1
ATOM 4887 N N . THR A 1 640 ? -9.026 -8.828 33.325 1.00 93.44 640 THR A N 1
ATOM 4888 C CA . THR A 1 640 ? -8.373 -8.941 34.635 1.00 93.44 640 THR A CA 1
ATOM 4889 C C . THR A 1 640 ? -7.795 -7.585 35.022 1.00 93.44 640 THR A C 1
ATOM 4891 O O . THR A 1 640 ? -7.172 -6.931 34.194 1.00 93.44 640 THR A O 1
ATOM 4894 N N . PHE A 1 641 ? -7.973 -7.162 36.272 1.00 91.25 641 PHE A N 1
ATOM 4895 C CA . PHE A 1 641 ? -7.501 -5.880 36.795 1.00 91.25 641 PHE A CA 1
ATOM 4896 C C . PHE A 1 641 ? -6.529 -6.118 37.952 1.00 91.25 641 PHE A C 1
ATOM 4898 O O . PHE A 1 641 ? -6.887 -6.756 38.945 1.00 91.25 641 PHE A O 1
ATOM 4905 N N . LEU A 1 642 ? -5.292 -5.633 37.815 1.00 86.81 642 LEU A N 1
ATOM 4906 C CA . LEU A 1 642 ? -4.192 -5.889 38.752 1.00 86.81 642 LEU A CA 1
ATOM 4907 C C . LEU A 1 642 ? -3.356 -4.624 38.988 1.00 86.81 642 LEU A C 1
ATOM 4909 O O . LEU A 1 642 ? -3.263 -3.755 38.127 1.00 86.81 642 LEU A O 1
ATOM 4913 N N . ILE A 1 643 ? -2.661 -4.562 40.126 1.00 78.06 643 ILE A N 1
ATOM 4914 C CA . ILE A 1 643 ? -1.531 -3.647 40.331 1.00 78.06 643 ILE A CA 1
ATOM 4915 C C . ILE A 1 643 ? -0.261 -4.487 40.298 1.00 78.06 643 ILE A C 1
ATOM 4917 O O . ILE A 1 643 ? -0.124 -5.405 41.110 1.00 78.06 643 ILE A O 1
ATOM 4921 N N . PRO A 1 644 ? 0.682 -4.203 39.387 1.00 72.44 644 PRO A N 1
ATOM 4922 C CA . PRO A 1 644 ? 2.004 -4.804 39.434 1.00 72.44 644 PRO A CA 1
ATOM 4923 C C . PRO A 1 644 ? 2.650 -4.556 40.800 1.00 72.44 644 PRO A C 1
ATOM 4925 O O . PRO A 1 644 ? 2.637 -3.430 41.291 1.00 72.44 644 PRO A O 1
ATOM 4928 N N . ASN A 1 645 ? 3.292 -5.571 41.385 1.00 68.88 645 ASN A N 1
ATOM 4929 C CA . ASN A 1 645 ? 3.987 -5.445 42.678 1.00 68.88 645 ASN A CA 1
ATOM 4930 C C . ASN A 1 645 ? 5.021 -4.299 42.705 1.00 68.88 645 ASN A C 1
ATOM 4932 O O . ASN A 1 645 ? 5.363 -3.791 43.765 1.00 68.88 645 ASN A O 1
ATOM 4936 N N . SER A 1 646 ? 5.520 -3.870 41.543 1.00 64.88 646 SER A N 1
ATOM 4937 C CA . SER A 1 646 ? 6.422 -2.723 41.405 1.00 64.88 646 SER A CA 1
ATOM 4938 C C . SER A 1 646 ? 5.763 -1.358 41.669 1.00 64.88 646 SER A C 1
ATOM 4940 O O . SER A 1 646 ? 6.479 -0.376 41.867 1.00 64.88 646 SER A O 1
ATOM 4942 N N . LEU A 1 647 ? 4.428 -1.275 41.669 1.00 66.12 647 LEU A N 1
ATOM 4943 C CA . LEU A 1 647 ? 3.649 -0.042 41.831 1.00 66.12 647 LEU A CA 1
ATOM 4944 C C . LEU A 1 647 ? 2.919 0.058 43.181 1.00 66.12 647 LEU A C 1
ATOM 4946 O O . LEU A 1 647 ? 2.425 1.135 43.505 1.00 66.12 647 LEU A O 1
ATOM 4950 N N . SER A 1 648 ? 2.903 -1.004 43.996 1.00 62.22 648 SER A N 1
ATOM 4951 C CA . SER A 1 648 ? 2.105 -1.079 45.235 1.00 62.22 648 SER A CA 1
ATOM 4952 C C . SER A 1 648 ? 2.422 0.004 46.274 1.00 62.22 648 SER A C 1
ATOM 4954 O O . SER A 1 648 ? 1.568 0.333 47.082 1.00 62.22 648 SER A O 1
ATOM 4956 N N . ASN A 1 649 ? 3.632 0.574 46.257 1.00 58.97 649 ASN A N 1
ATOM 4957 C CA . ASN A 1 649 ? 4.067 1.581 47.236 1.00 58.97 649 ASN A CA 1
ATOM 4958 C C . ASN A 1 649 ? 3.958 3.028 46.718 1.00 58.97 649 ASN A C 1
ATOM 4960 O O . ASN A 1 649 ? 4.398 3.949 47.402 1.00 58.97 649 ASN A O 1
ATOM 4964 N N . ALA A 1 650 ? 3.472 3.234 45.488 1.00 53.78 650 ALA A N 1
ATOM 4965 C CA . ALA A 1 650 ? 3.518 4.527 44.796 1.00 53.78 650 ALA A CA 1
ATOM 4966 C C . ALA A 1 650 ? 2.138 5.156 44.532 1.00 53.78 650 ALA A C 1
ATOM 4968 O O . ALA A 1 650 ? 2.082 6.262 43.997 1.00 53.78 650 ALA A O 1
ATOM 4969 N N . ILE A 1 651 ? 1.040 4.479 44.877 1.00 57.47 651 ILE A N 1
ATOM 4970 C CA . ILE A 1 651 ? -0.319 4.996 44.678 1.00 57.47 651 ILE A CA 1
ATOM 4971 C C . ILE A 1 651 ? -0.681 5.821 45.917 1.00 57.47 651 ILE A C 1
ATOM 4973 O O . ILE A 1 651 ? -0.933 5.270 46.981 1.00 57.47 651 ILE A O 1
ATOM 4977 N N . ILE A 1 652 ? -0.592 7.148 45.793 1.00 53.56 652 ILE A N 1
ATOM 4978 C CA . ILE A 1 652 ? -0.760 8.099 46.908 1.00 53.56 652 ILE A CA 1
ATOM 4979 C C . ILE A 1 652 ? -2.188 8.672 46.957 1.00 53.56 652 ILE A C 1
ATOM 4981 O O . ILE A 1 652 ? -2.594 9.173 48.002 1.00 53.56 652 ILE A O 1
ATOM 4985 N N . ASP A 1 653 ? -2.974 8.550 45.878 1.00 64.12 653 ASP A N 1
ATOM 4986 C CA . ASP A 1 653 ? -4.314 9.141 45.803 1.00 64.12 653 ASP A CA 1
ATOM 4987 C C . ASP A 1 653 ? -5.447 8.095 45.795 1.00 64.12 653 ASP A C 1
ATOM 4989 O O . ASP A 1 653 ? -5.404 7.146 45.004 1.00 64.12 653 ASP A O 1
ATOM 4993 N N . PRO A 1 654 ? -6.496 8.287 46.621 1.00 70.81 654 PRO A N 1
ATOM 4994 C CA . PRO A 1 654 ? -7.669 7.423 46.692 1.00 70.81 654 PRO A CA 1
ATOM 4995 C C . PRO A 1 654 ? -8.591 7.678 45.491 1.00 70.81 654 PRO A C 1
ATOM 4997 O O . PRO A 1 654 ? -9.609 8.360 45.590 1.00 70.81 654 PRO A O 1
ATOM 5000 N N . VAL A 1 655 ? -8.214 7.162 44.323 1.00 81.62 655 VAL A N 1
ATOM 5001 C CA . VAL A 1 655 ? -9.036 7.216 43.105 1.00 81.62 655 VAL A CA 1
ATOM 5002 C C . VAL A 1 655 ? -9.502 5.820 42.710 1.00 81.62 655 VAL A C 1
ATOM 5004 O O . VAL A 1 655 ? -8.739 4.863 42.837 1.00 81.62 655 VAL A O 1
ATOM 5007 N N . PRO A 1 656 ? -10.740 5.673 42.217 1.00 87.75 656 PRO A N 1
ATOM 5008 C CA . PRO A 1 656 ? -11.240 4.380 41.786 1.00 87.75 656 PRO A CA 1
ATOM 5009 C C . PRO A 1 656 ? -10.608 3.899 40.478 1.00 87.75 656 PRO A C 1
ATOM 5011 O O . PRO A 1 656 ? -10.241 4.699 39.612 1.00 87.75 656 PRO A O 1
ATOM 5014 N N . PHE A 1 657 ? -10.515 2.575 40.319 1.00 87.75 657 PHE A N 1
ATOM 5015 C CA . PHE A 1 657 ? -9.974 1.944 39.107 1.00 87.75 657 PHE A CA 1
ATOM 5016 C C . PHE A 1 657 ? -10.894 2.130 37.907 1.00 87.75 657 PHE A C 1
ATOM 5018 O O . PHE A 1 657 ? -10.426 2.467 36.813 1.00 87.75 657 PHE A O 1
ATOM 5025 N N . ILE A 1 658 ? -12.188 1.895 38.133 1.00 93.38 658 ILE A N 1
ATOM 5026 C CA . ILE A 1 658 ? -13.269 2.162 37.192 1.00 93.38 658 ILE A CA 1
ATOM 5027 C C . ILE A 1 658 ? -14.157 3.247 37.788 1.00 93.38 658 ILE A C 1
ATOM 5029 O O . ILE A 1 658 ? -14.731 3.063 38.858 1.00 93.38 658 ILE A O 1
ATOM 5033 N N . ASP A 1 659 ? -14.266 4.364 37.077 1.00 93.75 659 ASP A N 1
ATOM 5034 C CA . ASP A 1 659 ? -15.008 5.553 37.485 1.00 93.75 659 ASP A CA 1
ATOM 5035 C C . ASP A 1 659 ? -16.075 5.897 36.436 1.00 93.75 659 ASP A C 1
ATOM 5037 O O . ASP A 1 659 ? -15.756 6.427 35.364 1.00 93.75 659 ASP A O 1
ATOM 5041 N N . ILE A 1 660 ? -17.339 5.563 36.712 1.00 94.56 660 ILE A N 1
ATOM 5042 C CA . ILE A 1 660 ? -18.457 5.813 35.793 1.00 94.56 660 ILE A CA 1
ATOM 5043 C C . ILE A 1 660 ? -19.339 6.923 36.335 1.00 94.56 660 ILE A C 1
ATOM 5045 O O . ILE A 1 660 ? -20.028 6.762 37.341 1.00 94.56 660 ILE A O 1
ATOM 5049 N N . GLN A 1 661 ? -19.372 8.040 35.615 1.00 93.38 661 GLN A N 1
ATOM 5050 C CA . GLN A 1 661 ? -20.189 9.189 35.984 1.00 93.38 661 GLN A CA 1
ATOM 5051 C C . GLN A 1 661 ? -21.594 9.121 35.366 1.00 93.38 661 GLN A C 1
ATOM 5053 O O . GLN A 1 661 ? -22.558 9.597 35.966 1.00 93.38 661 GLN A O 1
ATOM 5058 N N . ARG A 1 662 ? -21.710 8.564 34.149 1.00 91.94 662 ARG A N 1
ATOM 5059 C CA . ARG A 1 662 ? -22.940 8.512 33.338 1.00 91.94 662 ARG A CA 1
ATOM 5060 C C . ARG A 1 662 ? -22.993 7.269 32.443 1.00 91.94 662 ARG A C 1
ATOM 5062 O O . ARG A 1 662 ? -21.971 6.621 32.241 1.00 91.94 662 ARG A O 1
ATOM 5069 N N . GLY A 1 663 ? -24.168 6.980 31.875 1.00 92.19 663 GLY A N 1
ATOM 5070 C CA . GLY A 1 663 ? -24.345 5.960 30.830 1.00 92.19 663 GLY A CA 1
ATOM 5071 C C . GLY A 1 663 ? -24.753 4.590 31.364 1.00 92.19 663 GLY A C 1
ATOM 5072 O O . GLY A 1 663 ? -25.514 4.519 32.326 1.00 92.19 663 GLY A O 1
ATOM 5073 N N . ASN A 1 664 ? -24.285 3.520 30.713 1.00 94.44 664 ASN A N 1
ATOM 5074 C CA . ASN A 1 664 ? -24.530 2.137 31.132 1.00 94.44 664 ASN A CA 1
ATOM 5075 C C . ASN A 1 664 ? -23.204 1.376 31.243 1.00 94.44 664 ASN A C 1
ATOM 5077 O O . ASN A 1 664 ? -22.378 1.468 30.334 1.00 94.44 664 ASN A O 1
ATOM 5081 N N . LEU A 1 665 ? -23.037 0.560 32.282 1.00 96.25 665 LEU A N 1
ATOM 5082 C CA . LEU A 1 665 ? -21.865 -0.297 32.463 1.00 96.25 665 LEU A CA 1
ATOM 5083 C C . LEU A 1 665 ? -22.275 -1.763 32.629 1.00 96.25 665 LEU A C 1
ATOM 5085 O O . LEU A 1 665 ? -23.116 -2.099 33.459 1.00 96.25 665 LEU A O 1
ATOM 5089 N N . LEU A 1 666 ? -21.617 -2.640 31.876 1.00 97.88 666 LEU A N 1
ATOM 5090 C CA . LEU A 1 666 ? -21.757 -4.087 31.958 1.00 97.88 666 LEU A CA 1
ATOM 5091 C C . LEU A 1 666 ? -20.379 -4.726 32.175 1.00 97.88 666 LEU A C 1
ATOM 5093 O O . LEU A 1 666 ? -19.517 -4.627 31.306 1.00 97.88 666 LEU A O 1
ATOM 5097 N N . ILE A 1 667 ? -20.171 -5.392 33.310 1.00 98.00 667 ILE A N 1
ATOM 5098 C CA . ILE A 1 667 ? -18.957 -6.159 33.625 1.00 98.00 667 ILE A CA 1
ATOM 5099 C C . ILE A 1 667 ? -19.334 -7.637 33.718 1.00 98.00 667 ILE A C 1
ATOM 5101 O O . ILE A 1 667 ? -20.162 -8.011 34.543 1.00 98.00 667 ILE A O 1
ATOM 5105 N N . ILE A 1 668 ? -18.734 -8.483 32.880 1.00 97.94 668 ILE A N 1
ATOM 5106 C CA . ILE A 1 668 ? -19.038 -9.918 32.821 1.00 97.94 668 ILE A CA 1
ATOM 5107 C C . ILE A 1 668 ? -17.751 -10.738 32.897 1.00 97.94 668 ILE A C 1
ATOM 5109 O O . ILE A 1 668 ? -16.764 -10.431 32.220 1.00 97.94 668 ILE A O 1
ATOM 5113 N N . SER A 1 669 ? -17.772 -11.823 33.678 1.00 96.81 669 SER A N 1
ATOM 5114 C CA . SER A 1 669 ? -16.707 -12.840 33.692 1.00 96.81 669 SER A CA 1
ATOM 5115 C C . SER A 1 669 ? -15.309 -12.256 33.909 1.00 96.81 669 SER A C 1
ATOM 5117 O O . SER A 1 669 ? -14.349 -12.701 33.288 1.00 96.81 669 SER A O 1
ATOM 5119 N N . SER A 1 670 ? -15.203 -11.213 34.732 1.00 96.62 670 SER A N 1
ATOM 5120 C CA . SER A 1 670 ? -13.960 -10.468 34.949 1.00 96.62 670 SER A CA 1
ATOM 5121 C C . SER A 1 670 ? -13.384 -10.734 36.343 1.00 96.62 670 SER A C 1
ATOM 5123 O O . SER A 1 670 ? -14.018 -11.370 37.188 1.00 96.62 670 SER A O 1
ATOM 5125 N N . SER A 1 671 ? -12.166 -10.264 36.608 1.00 95.06 671 SER A N 1
ATOM 5126 C CA . SER A 1 671 ? -11.519 -10.448 37.913 1.00 95.06 671 SER A CA 1
ATOM 5127 C C . SER A 1 671 ? -10.729 -9.221 38.360 1.00 95.06 671 SER A C 1
ATOM 5129 O O . SER A 1 671 ? -9.897 -8.719 37.607 1.00 95.06 671 SER A O 1
ATOM 5131 N N . PHE A 1 672 ? -10.926 -8.797 39.604 1.00 94.00 672 PHE A N 1
ATOM 5132 C CA . PHE A 1 672 ? -10.232 -7.696 40.262 1.00 94.00 672 PHE A CA 1
ATOM 5133 C C . PHE A 1 672 ? -9.388 -8.238 41.419 1.00 94.00 672 PHE A C 1
ATOM 5135 O O . PHE A 1 672 ? -9.915 -8.851 42.351 1.00 94.00 672 PHE A O 1
ATOM 5142 N N . GLY A 1 673 ? -8.081 -7.992 41.361 1.00 89.50 673 GLY A N 1
ATOM 5143 C CA . GLY A 1 673 ? -7.115 -8.413 42.375 1.00 89.50 673 GLY A CA 1
ATOM 5144 C C . GLY A 1 673 ? -6.579 -9.831 42.160 1.00 89.50 673 GLY A C 1
ATOM 5145 O O . GLY A 1 673 ? -6.828 -10.464 41.134 1.00 89.50 673 GLY A O 1
ATOM 5146 N N . ASN A 1 674 ? -5.781 -10.324 43.112 1.00 83.38 674 ASN A N 1
ATOM 5147 C CA . ASN A 1 674 ? -5.154 -11.652 43.047 1.00 83.38 674 ASN A CA 1
ATOM 5148 C C . ASN A 1 674 ? -5.021 -12.279 44.449 1.00 83.38 674 ASN A C 1
ATOM 5150 O O . ASN A 1 674 ? -4.837 -11.586 45.442 1.00 83.38 674 ASN A O 1
ATOM 5154 N N . TYR A 1 675 ? -5.029 -13.609 44.533 1.00 77.06 675 TYR A N 1
ATOM 5155 C CA . TYR A 1 675 ? -4.785 -14.392 45.750 1.00 77.06 675 TYR A CA 1
ATOM 5156 C C . TYR A 1 675 ? -3.341 -14.331 46.275 1.00 77.06 675 TYR A C 1
ATOM 5158 O O . TYR A 1 675 ? -3.077 -14.832 47.365 1.00 77.06 675 TYR A O 1
ATOM 5166 N N . GLY A 1 676 ? -2.386 -13.783 45.518 1.00 71.81 676 GLY A N 1
ATOM 5167 C CA . GLY A 1 676 ? -0.968 -13.760 45.904 1.00 71.81 676 GLY A CA 1
ATOM 5168 C C . GLY A 1 676 ? -0.619 -12.694 46.947 1.00 71.81 676 GLY A C 1
ATOM 5169 O O . GLY A 1 676 ? 0.077 -12.981 47.918 1.00 71.81 676 GLY A O 1
ATOM 5170 N N . THR A 1 677 ? -1.142 -11.478 46.799 1.00 69.75 677 THR A N 1
ATOM 5171 C CA . THR A 1 677 ? -0.776 -10.292 47.595 1.00 69.75 677 THR A CA 1
ATOM 5172 C C . THR A 1 677 ? -2.005 -9.411 47.823 1.00 69.75 677 THR A C 1
ATOM 5174 O O . THR A 1 677 ? -2.996 -9.559 47.115 1.00 69.75 677 THR A O 1
ATOM 5177 N N . ASN A 1 678 ? -1.986 -8.539 48.836 1.00 68.25 678 ASN A N 1
ATOM 5178 C CA . ASN A 1 678 ? -3.019 -7.507 48.945 1.00 68.25 678 ASN A CA 1
ATOM 5179 C C . ASN A 1 678 ? -2.863 -6.550 47.764 1.00 68.25 678 ASN A C 1
ATOM 5181 O O . ASN A 1 678 ? -1.777 -6.015 47.540 1.00 68.25 678 ASN A O 1
ATOM 5185 N N . THR A 1 679 ? -3.936 -6.376 47.001 1.00 67.44 679 THR A N 1
ATOM 5186 C CA . THR A 1 679 ? -3.965 -5.502 45.833 1.00 67.44 679 THR A CA 1
ATOM 5187 C C . THR A 1 679 ? -4.803 -4.289 46.185 1.00 67.44 679 THR A C 1
ATOM 5189 O O . THR A 1 679 ? -6.027 -4.372 46.202 1.00 67.44 679 THR A O 1
ATOM 5192 N N . ASP A 1 680 ? -4.149 -3.174 46.496 1.00 71.88 680 ASP A N 1
ATOM 5193 C CA . ASP A 1 680 ? -4.822 -1.908 46.795 1.00 71.88 680 ASP A CA 1
ATOM 5194 C C . ASP A 1 680 ? -5.349 -1.260 45.501 1.00 71.88 680 ASP A C 1
ATOM 5196 O O . ASP A 1 680 ? -4.795 -0.282 44.999 1.00 71.88 680 ASP A O 1
ATOM 5200 N N . LEU A 1 681 ? -6.344 -1.899 44.865 1.00 72.81 681 LEU A N 1
ATOM 5201 C CA . LEU A 1 681 ? -6.913 -1.448 43.592 1.00 72.81 681 LEU A CA 1
ATOM 5202 C C . LEU A 1 681 ? -7.824 -0.240 43.807 1.00 72.81 681 LEU A C 1
ATOM 5204 O O . LEU A 1 681 ? -9.045 -0.371 43.831 1.00 72.81 681 LEU A O 1
ATOM 5208 N N . GLY A 1 682 ? -7.218 0.942 43.905 1.00 65.44 682 GLY A N 1
ATOM 5209 C CA . GLY A 1 682 ? -7.934 2.216 43.977 1.00 65.44 682 GLY A CA 1
ATOM 5210 C C . GLY A 1 682 ? -8.743 2.354 45.257 1.00 65.44 682 GLY A C 1
ATOM 5211 O O . GLY A 1 682 ? -8.546 1.587 46.182 1.00 65.44 682 GLY A O 1
ATOM 5212 N N . SER A 1 683 ? -9.649 3.325 45.329 1.00 80.94 683 SER A N 1
ATOM 5213 C CA . SER A 1 683 ? -10.486 3.551 46.514 1.00 80.94 683 SER A CA 1
ATOM 5214 C C . SER A 1 683 ? -11.860 4.096 46.107 1.00 80.94 683 SER A C 1
ATOM 5216 O O . SER A 1 683 ? -12.001 5.312 45.946 1.00 80.94 683 SER A O 1
ATOM 5218 N N . PRO A 1 684 ? -12.885 3.242 45.884 1.00 90.19 684 PRO A N 1
ATOM 5219 C CA . PRO A 1 684 ? -12.907 1.760 45.782 1.00 90.19 684 PRO A CA 1
ATOM 5220 C C . PRO A 1 684 ? -12.470 1.231 44.396 1.00 90.19 684 PRO A C 1
ATOM 5222 O O . PRO A 1 684 ? -12.210 2.020 43.492 1.00 90.19 684 PRO A O 1
ATOM 5225 N N . ALA A 1 685 ? -12.465 -0.088 44.158 1.00 92.12 685 ALA A N 1
ATOM 5226 C CA . ALA A 1 685 ? -12.111 -0.631 42.834 1.00 92.12 685 ALA A CA 1
ATOM 5227 C C . ALA A 1 685 ? -13.087 -0.216 41.709 1.00 92.12 685 ALA A C 1
ATOM 5229 O O . ALA A 1 685 ? -12.654 0.207 40.633 1.00 92.12 685 ALA A O 1
ATOM 5230 N N . VAL A 1 686 ? -14.400 -0.285 41.947 1.00 95.62 686 VAL A N 1
ATOM 5231 C CA . VAL A 1 686 ? -15.434 0.185 41.008 1.00 95.62 686 VAL A CA 1
ATOM 5232 C C . VAL A 1 686 ? -16.284 1.255 41.685 1.00 95.62 686 VAL A C 1
ATOM 5234 O O . VAL A 1 686 ? -16.886 1.001 42.725 1.00 95.62 686 VAL A O 1
ATOM 5237 N N . SER A 1 687 ? -16.350 2.444 41.091 1.00 95.50 687 SER A N 1
ATOM 5238 C CA . SER A 1 687 ? -17.139 3.579 41.572 1.00 95.50 687 SER A CA 1
ATOM 5239 C C . SER A 1 687 ? -18.126 4.024 40.501 1.00 95.50 687 SER A C 1
ATOM 5241 O O . SER A 1 687 ? -17.734 4.356 39.379 1.00 95.50 687 SER A O 1
ATOM 5243 N N . ILE A 1 688 ? -19.410 4.028 40.851 1.00 95.38 688 ILE A N 1
ATOM 5244 C CA . ILE A 1 688 ? -20.513 4.383 39.956 1.00 95.38 688 ILE A CA 1
ATOM 5245 C C . ILE A 1 688 ? -21.282 5.554 40.552 1.00 95.38 688 ILE A C 1
ATOM 5247 O O . ILE A 1 688 ? -21.628 5.534 41.733 1.00 95.38 688 ILE A O 1
ATOM 5251 N N . LYS A 1 689 ? -21.565 6.565 39.731 1.00 94.94 689 LYS A N 1
ATOM 5252 C CA . LYS A 1 689 ? -22.380 7.723 40.104 1.00 94.94 689 LYS A CA 1
ATOM 5253 C C . LYS A 1 689 ? -23.816 7.608 39.616 1.00 94.94 689 LYS A C 1
ATOM 5255 O O . LYS A 1 689 ? -24.091 6.904 38.646 1.00 94.94 689 LYS A O 1
ATOM 5260 N N . ALA A 1 690 ? -24.700 8.401 40.220 1.00 91.31 690 ALA A N 1
ATOM 5261 C CA . ALA A 1 690 ? -26.137 8.388 39.945 1.00 91.31 690 ALA A CA 1
ATOM 5262 C C . ALA A 1 690 ? -26.522 8.754 38.501 1.00 91.31 690 ALA A C 1
ATOM 5264 O O . ALA A 1 690 ? -27.655 8.537 38.088 1.00 91.31 690 ALA A O 1
ATOM 5265 N N . GLY A 1 691 ? -25.594 9.290 37.701 1.00 90.50 691 GLY A N 1
ATOM 5266 C CA . GLY A 1 691 ? -25.816 9.467 36.266 1.00 90.50 691 GLY A CA 1
ATOM 5267 C C . GLY A 1 691 ? -25.799 8.156 35.464 1.00 90.50 691 GLY A C 1
ATOM 5268 O O . GLY A 1 691 ? -26.151 8.167 34.280 1.00 90.50 691 GLY A O 1
ATOM 5269 N N . CYS A 1 692 ? -25.357 7.043 36.058 1.00 93.50 692 CYS A N 1
ATOM 5270 C CA . CYS A 1 692 ? -25.370 5.718 35.447 1.00 93.50 692 CYS A CA 1
ATOM 5271 C C . CYS A 1 692 ? -26.776 5.113 35.527 1.00 93.50 692 CYS A C 1
ATOM 5273 O O . CYS A 1 692 ? -27.278 4.808 36.605 1.00 93.50 692 CYS A O 1
ATOM 5275 N N . LYS A 1 693 ? -27.414 4.921 34.372 1.00 93.62 693 LYS A N 1
ATOM 5276 C CA . LYS A 1 693 ? -28.797 4.435 34.294 1.00 93.62 693 LYS A CA 1
ATOM 5277 C C . LYS A 1 693 ? -28.892 2.936 34.528 1.00 93.62 693 LYS A C 1
ATOM 5279 O O . LYS A 1 693 ? -29.867 2.474 35.112 1.00 93.62 693 LYS A O 1
ATOM 5284 N N . GLN A 1 694 ? -27.900 2.185 34.058 1.00 95.44 694 GLN A N 1
ATOM 5285 C CA . GLN A 1 694 ? -27.879 0.736 34.184 1.00 95.44 694 GLN A CA 1
ATOM 5286 C C . GLN A 1 694 ? -26.474 0.232 34.506 1.00 95.44 694 GLN A C 1
ATOM 5288 O O . GLN A 1 694 ? -25.538 0.438 33.732 1.00 95.44 69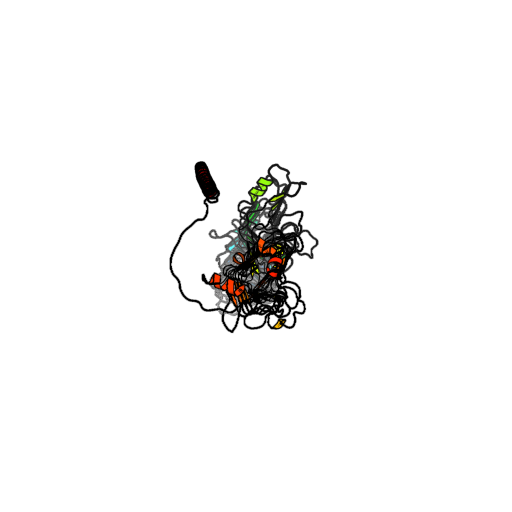4 GLN A O 1
ATOM 5293 N N . LEU A 1 695 ? -26.353 -0.489 35.616 1.00 96.75 695 LEU A N 1
ATOM 5294 C CA . LEU A 1 695 ? -25.175 -1.262 35.981 1.00 96.75 695 LEU A CA 1
ATOM 5295 C C . LEU A 1 695 ? -25.526 -2.745 36.032 1.00 96.75 695 LEU A C 1
ATOM 5297 O O . LEU A 1 695 ? -26.493 -3.133 36.683 1.00 96.75 695 LEU A O 1
ATOM 5301 N N . ILE A 1 696 ? -24.695 -3.577 35.416 1.00 97.94 696 ILE A N 1
ATOM 5302 C CA . ILE A 1 696 ? -24.735 -5.027 35.596 1.00 97.94 696 ILE A CA 1
ATOM 5303 C C . ILE A 1 696 ? -23.309 -5.521 35.844 1.00 97.94 696 ILE A C 1
ATOM 5305 O O . ILE A 1 696 ? -22.416 -5.285 35.030 1.00 97.94 696 ILE A O 1
ATOM 5309 N N . ILE A 1 697 ? -23.099 -6.225 36.952 1.00 98.50 697 ILE A N 1
ATOM 5310 C CA . ILE A 1 697 ? -21.862 -6.946 37.258 1.00 98.50 697 ILE A CA 1
ATOM 5311 C C . ILE A 1 697 ? -22.230 -8.415 37.431 1.00 98.50 697 ILE A C 1
ATOM 5313 O O . ILE A 1 697 ? -22.948 -8.761 38.362 1.00 98.50 697 ILE A O 1
ATOM 5317 N N . ALA A 1 698 ? -21.758 -9.272 36.531 1.00 98.44 698 ALA A N 1
ATOM 5318 C CA . ALA A 1 698 ? -22.118 -10.684 36.515 1.00 98.44 698 ALA A CA 1
ATOM 5319 C C . ALA A 1 698 ? -20.881 -11.586 36.481 1.00 98.44 698 ALA A C 1
ATOM 5321 O O . ALA A 1 698 ? -19.903 -11.282 35.786 1.00 98.44 698 ALA A O 1
ATOM 5322 N N . ASN A 1 699 ? -20.930 -12.727 37.175 1.00 98.12 699 ASN A N 1
ATOM 5323 C CA . ASN A 1 699 ? -19.893 -13.765 37.110 1.00 98.12 699 ASN A CA 1
ATOM 5324 C C . ASN A 1 699 ? -18.470 -13.226 37.370 1.00 98.12 699 ASN A C 1
ATOM 5326 O O . ASN A 1 699 ? -17.522 -13.611 36.687 1.00 98.12 699 ASN A O 1
ATOM 5330 N N . THR A 1 700 ? -18.318 -12.261 38.280 1.00 98.06 700 THR A N 1
ATOM 5331 C CA . THR A 1 700 ? -17.074 -11.493 38.457 1.00 98.06 700 THR A CA 1
ATOM 5332 C C . THR A 1 700 ? -16.467 -11.722 39.841 1.00 98.06 700 THR A C 1
ATOM 5334 O O . THR A 1 700 ? -17.173 -11.785 40.848 1.00 98.06 700 THR A O 1
ATOM 5337 N N . ASN A 1 701 ? -15.138 -11.825 39.892 1.00 97.19 701 ASN A N 1
ATOM 5338 C CA . ASN A 1 701 ? -14.388 -12.067 41.125 1.00 97.19 701 ASN A CA 1
ATOM 5339 C C . ASN A 1 701 ? -13.719 -10.784 41.628 1.00 97.19 701 ASN A C 1
ATOM 5341 O O . ASN A 1 701 ? -12.984 -10.137 40.889 1.00 97.19 701 ASN A O 1
ATOM 5345 N N . PHE A 1 702 ? -13.890 -10.469 42.905 1.00 96.56 702 PHE A N 1
ATOM 5346 C CA . PHE A 1 702 ? -13.225 -9.390 43.630 1.00 96.56 702 PHE A CA 1
ATOM 5347 C C . PHE A 1 702 ? -12.439 -10.007 44.786 1.00 96.56 702 PHE A C 1
ATOM 5349 O O . PHE A 1 702 ? -13.011 -10.652 45.664 1.00 96.56 702 PHE A O 1
ATOM 5356 N N . THR A 1 703 ? -11.113 -9.886 44.773 1.00 94.75 703 THR A N 1
ATOM 5357 C CA . THR A 1 703 ? -10.242 -10.598 45.718 1.00 94.75 703 THR A CA 1
ATOM 5358 C C . THR A 1 703 ? -9.167 -9.684 46.288 1.00 94.75 703 THR A C 1
ATOM 5360 O O . THR A 1 703 ? -8.415 -9.080 45.532 1.00 94.75 703 THR A O 1
ATOM 5363 N N . ARG A 1 704 ? -9.049 -9.641 47.624 1.00 91.62 704 ARG A N 1
ATOM 5364 C CA . ARG A 1 704 ? -8.007 -8.897 48.359 1.00 91.62 704 ARG A CA 1
ATOM 5365 C C . ARG A 1 704 ? -7.942 -7.414 47.995 1.00 91.62 704 ARG A C 1
ATOM 5367 O O . ARG A 1 704 ? -6.882 -6.896 47.645 1.00 91.62 704 ARG A O 1
ATOM 5374 N N . LEU A 1 705 ? -9.093 -6.757 48.097 1.00 91.25 705 LEU A N 1
ATOM 5375 C CA . LEU A 1 705 ? -9.279 -5.338 47.796 1.00 91.25 705 LEU A CA 1
ATOM 5376 C C . LEU A 1 705 ? -9.504 -4.581 49.108 1.00 91.25 705 LEU A C 1
ATOM 5378 O O . LEU A 1 705 ? -10.663 -4.358 49.452 1.00 91.25 705 LEU A O 1
ATOM 5382 N N . PRO A 1 706 ? -8.453 -4.235 49.879 1.00 87.88 706 PRO A N 1
ATOM 5383 C CA . PRO A 1 706 ? -8.609 -3.604 51.197 1.00 87.88 706 PRO A CA 1
ATOM 5384 C C . PRO A 1 706 ? -9.354 -2.266 51.121 1.00 87.88 706 PRO A C 1
ATOM 5386 O O . PRO A 1 706 ? -9.958 -1.831 52.092 1.00 87.88 706 PRO A O 1
ATOM 5389 N N . SER A 1 707 ? -9.376 -1.655 49.943 1.00 83.38 707 SER A N 1
ATOM 5390 C CA . SER A 1 707 ? -10.057 -0.405 49.659 1.00 83.38 707 SER A CA 1
ATOM 5391 C C . SER A 1 707 ? -11.556 -0.505 49.348 1.00 83.38 707 SER A C 1
ATOM 5393 O O . SER A 1 707 ? -12.200 0.493 49.022 1.00 83.38 707 SER A O 1
ATOM 5395 N N . GLY A 1 708 ? -12.120 -1.710 49.433 1.00 88.88 708 GLY A N 1
ATOM 5396 C CA . GLY A 1 708 ? -13.501 -1.997 49.057 1.00 88.88 708 GLY A CA 1
ATOM 5397 C C . GLY A 1 708 ? -13.660 -2.315 47.567 1.00 88.88 708 GLY A C 1
ATOM 5398 O O . GLY A 1 708 ? -12.904 -1.848 46.711 1.00 88.88 708 GLY A O 1
ATOM 5399 N N . ALA A 1 709 ? -14.648 -3.151 47.239 1.00 94.50 709 ALA A N 1
ATOM 5400 C CA . ALA A 1 709 ? -14.824 -3.642 45.873 1.00 94.50 709 ALA A CA 1
ATOM 5401 C C . ALA A 1 709 ? -15.684 -2.707 45.009 1.00 94.50 709 ALA A C 1
ATOM 5403 O O . ALA A 1 709 ? -15.249 -2.291 43.935 1.00 94.50 709 ALA A O 1
ATOM 5404 N N . VAL A 1 710 ? -16.893 -2.366 45.461 1.00 96.94 710 VAL A N 1
ATOM 5405 C CA . VAL A 1 710 ? -17.857 -1.595 44.663 1.00 96.94 710 VAL A CA 1
ATOM 5406 C C . VAL A 1 710 ? -18.511 -0.511 45.521 1.00 96.94 710 VAL A C 1
ATOM 5408 O O . VAL A 1 710 ? -19.081 -0.817 46.566 1.00 96.94 710 VAL A O 1
ATOM 5411 N N . ALA A 1 711 ? -18.484 0.744 45.067 1.00 96.31 711 ALA A N 1
ATOM 5412 C CA . ALA A 1 711 ? -19.348 1.803 45.590 1.00 96.31 711 ALA A CA 1
ATOM 5413 C C . ALA A 1 711 ? -20.294 2.320 44.506 1.00 96.31 711 ALA A C 1
ATOM 5415 O O . ALA A 1 711 ? -19.871 2.672 43.404 1.00 96.31 711 ALA A O 1
ATOM 5416 N N . LEU A 1 712 ? -21.576 2.376 44.843 1.00 96.25 712 LEU A N 1
ATOM 5417 C CA . LEU A 1 712 ? -22.671 2.737 43.960 1.00 96.25 712 LEU A CA 1
ATOM 5418 C C . LEU A 1 712 ? -23.420 3.924 44.546 1.00 96.25 712 LEU A C 1
ATOM 5420 O O . LEU A 1 712 ? -23.922 3.854 45.661 1.00 96.25 712 LEU A O 1
ATOM 5424 N N . GLU A 1 713 ? -23.538 4.989 43.772 1.00 95.75 713 GLU A N 1
ATOM 5425 C CA . GLU A 1 713 ? -24.481 6.070 44.021 1.00 95.75 713 GLU A CA 1
ATOM 5426 C C . GLU A 1 713 ? -25.614 5.940 43.000 1.00 95.75 713 GLU A C 1
ATOM 5428 O O . GLU A 1 713 ? -25.352 5.919 41.797 1.00 95.75 713 GLU A O 1
ATOM 5433 N N . VAL A 1 714 ? -26.857 5.797 43.461 1.00 94.25 714 VAL A N 1
ATOM 5434 C CA . VAL A 1 714 ? -28.025 5.548 42.600 1.00 94.25 714 VAL A CA 1
ATOM 5435 C C . VAL A 1 714 ? -29.085 6.627 42.789 1.00 94.25 714 VAL A C 1
ATOM 5437 O O . VAL A 1 714 ? -29.362 7.036 43.912 1.00 94.25 714 VAL A O 1
ATOM 5440 N N . GLY A 1 715 ? -29.676 7.091 41.687 1.00 91.56 715 GLY A N 1
ATOM 5441 C CA . GLY A 1 715 ? -30.737 8.104 41.689 1.00 91.56 715 GLY A CA 1
ATOM 5442 C C . GLY A 1 715 ? -31.944 7.690 40.853 1.00 91.56 715 GLY A C 1
ATOM 5443 O O . GLY A 1 715 ? -32.065 6.528 40.453 1.00 91.56 715 GLY A O 1
ATOM 5444 N N . GLN A 1 716 ? -32.815 8.648 40.528 1.00 87.50 716 GLN A N 1
ATOM 5445 C CA . GLN A 1 716 ? -34.053 8.378 39.798 1.00 87.50 716 GLN A CA 1
ATOM 5446 C C . GLN A 1 716 ? -33.795 7.640 38.477 1.00 87.50 716 GLN A C 1
ATOM 5448 O O . GLN A 1 716 ? -33.075 8.108 37.595 1.00 87.50 716 GLN A O 1
ATOM 5453 N N . GLY A 1 717 ? -34.419 6.470 38.328 1.00 85.38 717 GLY A N 1
ATOM 5454 C CA . GLY A 1 717 ? -34.313 5.651 37.118 1.00 85.38 717 GLY A CA 1
ATOM 5455 C C . GLY A 1 717 ? -32.985 4.902 36.960 1.00 85.38 717 GLY A C 1
ATOM 5456 O O . GLY A 1 717 ? -32.804 4.239 35.940 1.00 85.38 717 GLY A O 1
ATOM 5457 N N . SER A 1 718 ? -32.086 4.974 37.947 1.00 93.06 718 SER A N 1
ATOM 5458 C CA . SER A 1 718 ? -30.876 4.149 38.000 1.00 93.06 718 SER A CA 1
ATOM 5459 C C . SER A 1 718 ? -31.219 2.735 38.466 1.00 93.06 718 SER A C 1
ATOM 5461 O O . SER A 1 718 ? -31.915 2.555 39.469 1.00 93.06 718 SER A O 1
ATOM 5463 N N . GLN A 1 719 ? -30.710 1.732 37.755 1.00 94.69 719 GLN A N 1
ATOM 5464 C CA . GLN A 1 719 ? -30.855 0.319 38.099 1.00 94.69 719 GLN A CA 1
ATOM 5465 C C . GLN A 1 719 ? -29.483 -0.346 38.172 1.00 94.69 719 GLN A C 1
ATOM 5467 O O . GLN A 1 719 ? -28.693 -0.240 37.233 1.00 94.69 719 GLN A O 1
ATOM 5472 N N . ALA A 1 720 ? -29.205 -1.061 39.259 1.00 97.00 720 ALA A N 1
ATOM 5473 C CA . ALA A 1 720 ? -27.983 -1.845 39.401 1.00 97.00 720 ALA A CA 1
ATOM 5474 C C . ALA A 1 720 ? -28.289 -3.313 39.703 1.00 97.00 720 ALA A C 1
ATOM 5476 O O . ALA A 1 720 ? -29.158 -3.619 40.516 1.00 97.00 720 ALA A O 1
ATOM 5477 N N . SER A 1 721 ? -27.545 -4.217 39.073 1.00 98.19 721 SER A N 1
ATOM 5478 C CA . SER A 1 721 ? -27.612 -5.657 39.300 1.00 98.19 721 SER A CA 1
ATOM 5479 C C . SER A 1 721 ? -26.208 -6.222 39.510 1.00 98.19 721 SER A C 1
ATOM 5481 O O . SER A 1 721 ? -25.309 -5.973 38.706 1.00 98.19 721 SER A O 1
ATOM 5483 N N . ILE A 1 722 ? -26.011 -6.958 40.601 1.00 98.56 722 ILE A N 1
ATOM 5484 C CA . ILE A 1 722 ? -24.798 -7.726 40.891 1.00 98.56 722 ILE A CA 1
ATOM 5485 C C . ILE A 1 722 ? -25.215 -9.188 41.051 1.00 98.56 722 ILE A C 1
ATOM 5487 O O . ILE A 1 722 ? -25.975 -9.513 41.959 1.00 98.56 722 ILE A O 1
ATOM 5491 N N . GLU A 1 723 ? -24.747 -10.064 40.170 1.00 98.38 723 GLU A N 1
ATOM 5492 C CA . GLU A 1 723 ? -25.195 -11.458 40.092 1.00 98.38 723 GLU A CA 1
ATOM 5493 C C . GLU A 1 723 ? -24.009 -12.422 39.957 1.00 98.38 723 GLU A C 1
ATOM 5495 O O . GLU A 1 723 ? -23.024 -12.118 39.280 1.00 98.38 723 GLU A O 1
ATOM 5500 N N . ASP A 1 724 ? -24.080 -13.585 40.606 1.00 98.31 724 ASP A N 1
ATOM 5501 C CA . ASP A 1 724 ? -23.063 -14.645 40.506 1.00 98.31 724 ASP A CA 1
ATOM 5502 C C . ASP A 1 724 ? -21.624 -14.156 40.788 1.00 98.31 724 ASP A C 1
ATOM 5504 O O . ASP A 1 724 ? -20.656 -14.580 40.152 1.00 98.31 724 ASP A O 1
ATOM 5508 N N . CYS A 1 725 ? -21.456 -13.203 41.708 1.00 98.56 725 CYS A N 1
ATOM 5509 C CA . CYS A 1 725 ? -20.161 -12.590 42.000 1.00 98.56 725 CYS A CA 1
ATOM 5510 C C . CYS A 1 725 ? -19.512 -13.160 43.266 1.00 98.56 725 CYS A C 1
ATOM 5512 O O . CYS A 1 725 ? -20.185 -13.585 44.207 1.00 98.56 725 CYS A O 1
ATOM 5514 N N . TYR A 1 726 ? -18.181 -13.110 43.324 1.00 98.25 726 TYR A N 1
ATOM 5515 C CA . TYR A 1 726 ? -17.403 -13.560 44.480 1.00 98.25 726 TYR A CA 1
ATOM 5516 C C . TYR A 1 726 ? -16.597 -12.407 45.063 1.00 98.25 726 TYR A C 1
ATOM 5518 O O . TYR A 1 726 ? -15.682 -11.903 44.422 1.00 98.25 726 TYR A O 1
ATOM 5526 N N . PHE A 1 727 ? -16.888 -12.033 46.303 1.00 97.94 727 PHE A N 1
ATOM 5527 C CA . PHE A 1 727 ? -16.166 -11.025 47.071 1.00 97.94 727 PHE A CA 1
ATOM 5528 C C . PHE A 1 727 ? -15.391 -11.725 48.183 1.00 97.94 727 PHE A C 1
ATOM 5530 O O . PHE A 1 727 ? -15.979 -12.376 49.045 1.00 97.94 727 PHE A O 1
ATOM 5537 N N . THR A 1 728 ? -14.062 -11.668 48.136 1.00 96.56 728 THR A N 1
ATOM 5538 C CA . THR A 1 728 ? -13.188 -12.386 49.073 1.00 96.56 728 THR A CA 1
ATOM 5539 C C . THR A 1 728 ? -12.095 -11.471 49.609 1.00 96.56 728 THR A C 1
ATOM 5541 O O . THR A 1 728 ? -11.283 -10.969 48.834 1.00 96.56 728 THR A O 1
ATOM 5544 N N . ASN A 1 729 ? -12.009 -11.304 50.931 1.00 94.88 729 ASN A N 1
ATOM 5545 C CA . ASN A 1 729 ? -11.051 -10.394 51.577 1.00 94.88 729 ASN A CA 1
ATOM 5546 C C . ASN A 1 729 ? -11.154 -8.951 51.039 1.00 94.88 729 ASN A C 1
ATOM 5548 O O . ASN A 1 729 ? -10.153 -8.355 50.642 1.00 94.88 729 ASN A O 1
ATOM 5552 N N . CYS A 1 730 ? -12.371 -8.418 50.937 1.00 94.94 730 CYS A N 1
ATOM 5553 C CA . CYS A 1 730 ? -12.604 -7.043 50.486 1.00 94.94 730 CYS A CA 1
ATOM 5554 C C . CYS A 1 730 ? -12.838 -6.108 51.680 1.00 94.94 730 CYS A C 1
ATOM 5556 O O . CYS A 1 730 ? -13.525 -6.485 52.628 1.00 94.94 730 CYS A O 1
ATOM 5558 N N . GLY A 1 731 ? -12.297 -4.897 51.588 1.00 91.62 731 GLY A N 1
ATOM 5559 C CA . GLY A 1 731 ? -12.389 -3.837 52.579 1.00 91.62 731 GLY A CA 1
ATOM 5560 C C . GLY A 1 731 ? -11.432 -3.965 53.760 1.00 91.62 731 GLY A C 1
ATOM 5561 O O . GLY A 1 731 ? -10.736 -4.969 53.935 1.00 91.62 731 GLY A O 1
ATOM 5562 N N . ASP A 1 732 ? -11.418 -2.913 54.569 1.00 89.31 732 ASP A N 1
ATOM 5563 C CA . ASP A 1 732 ? -10.705 -2.815 55.833 1.00 89.31 732 ASP A CA 1
ATOM 5564 C C . ASP A 1 732 ? -11.510 -1.973 56.847 1.00 89.31 732 ASP A C 1
ATOM 5566 O O . ASP A 1 732 ? -12.692 -1.677 56.665 1.00 89.31 732 ASP A O 1
ATOM 5570 N N . GLN A 1 733 ? -10.878 -1.580 57.954 1.00 86.50 733 GLN A N 1
ATOM 5571 C CA . GLN A 1 733 ? -11.518 -0.809 59.027 1.00 86.50 733 GLN A CA 1
ATOM 5572 C C . GLN A 1 733 ? -11.839 0.654 58.659 1.00 86.50 733 GLN A C 1
ATOM 5574 O O . GLN A 1 733 ? -12.414 1.376 59.473 1.00 86.50 733 GLN A O 1
ATOM 5579 N N . SER A 1 734 ? -11.453 1.116 57.473 1.00 87.25 734 SER A N 1
ATOM 5580 C CA . SER A 1 734 ? -11.542 2.507 57.013 1.00 87.25 734 SER A CA 1
ATOM 5581 C C . SER A 1 734 ? -12.746 2.763 56.100 1.00 87.25 734 SER A C 1
ATOM 5583 O O . SER A 1 734 ? -13.137 3.916 55.932 1.00 87.25 734 SER A O 1
ATOM 5585 N N . TYR A 1 735 ? -13.355 1.718 55.530 1.00 89.56 735 TYR A N 1
ATOM 5586 C CA . TYR A 1 735 ? -14.434 1.842 54.541 1.00 89.56 735 TYR A CA 1
ATOM 5587 C C . TYR A 1 735 ? -15.795 1.503 55.123 1.00 89.56 735 TYR A C 1
ATOM 5589 O O . TYR A 1 735 ? -15.903 0.617 55.955 1.00 89.56 735 TYR A O 1
ATOM 5597 N N . ILE A 1 736 ? -16.857 2.169 54.659 1.00 92.50 736 ILE A N 1
ATOM 5598 C CA . ILE A 1 736 ? -18.226 1.962 55.167 1.00 92.50 736 ILE A CA 1
ATOM 5599 C C . ILE A 1 736 ? -18.653 0.494 55.025 1.00 92.50 736 ILE A C 1
ATOM 5601 O O . ILE A 1 736 ? -19.170 -0.086 55.983 1.00 92.50 736 ILE A O 1
ATOM 5605 N N . ALA A 1 737 ? -18.386 -0.102 53.862 1.00 94.88 737 ALA A N 1
ATOM 5606 C CA . ALA A 1 737 ? -18.670 -1.498 53.564 1.00 94.88 737 ALA A CA 1
ATOM 5607 C C . ALA A 1 737 ? -17.434 -2.206 53.023 1.00 94.88 737 ALA A C 1
ATOM 5609 O O . ALA A 1 737 ? -16.667 -1.598 52.273 1.00 94.88 737 ALA A O 1
ATOM 5610 N N . GLY A 1 738 ? -17.275 -3.487 53.352 1.00 90.94 738 GLY A N 1
ATOM 5611 C CA . GLY A 1 738 ? -16.137 -4.250 52.860 1.00 90.94 738 GLY A CA 1
ATOM 5612 C C . GLY A 1 738 ? -16.253 -4.660 51.394 1.00 90.94 738 GLY A C 1
ATOM 5613 O O . GLY A 1 738 ? -15.290 -4.537 50.637 1.00 90.94 738 GLY A O 1
ATOM 5614 N N . ALA A 1 739 ? -17.431 -5.109 50.952 1.00 96.38 739 ALA A N 1
ATOM 5615 C CA . ALA A 1 739 ? -17.645 -5.501 49.560 1.00 96.38 739 ALA A CA 1
ATOM 5616 C C . ALA A 1 739 ? -18.411 -4.444 48.756 1.00 96.38 739 ALA A C 1
ATOM 5618 O O . ALA A 1 739 ? -17.853 -3.889 47.808 1.00 96.38 739 ALA A O 1
ATOM 5619 N N . VAL A 1 740 ? -19.668 -4.163 49.115 1.00 97.94 740 VAL A N 1
ATOM 5620 C CA . VAL A 1 740 ? -20.556 -3.304 48.315 1.00 97.94 740 VAL A CA 1
ATOM 5621 C C . VAL A 1 740 ? -21.164 -2.199 49.173 1.00 97.94 740 VAL A C 1
ATOM 5623 O O . VAL A 1 740 ? -21.875 -2.473 50.139 1.00 97.94 740 VAL A O 1
ATOM 5626 N N . ASN A 1 741 ? -20.906 -0.947 48.795 1.00 97.19 741 ASN A N 1
ATOM 5627 C CA . ASN A 1 741 ? -21.502 0.241 49.399 1.00 97.19 741 ASN A CA 1
ATOM 5628 C C . ASN A 1 741 ? -22.490 0.896 48.437 1.00 97.19 741 ASN A C 1
ATOM 5630 O O . ASN A 1 741 ? -22.078 1.347 47.373 1.00 97.19 741 ASN A O 1
ATOM 5634 N N . VAL A 1 742 ? -23.767 0.970 48.801 1.00 97.06 742 VAL A N 1
ATOM 5635 C CA . VAL A 1 742 ? -24.803 1.588 47.969 1.00 97.06 742 VAL A CA 1
ATOM 5636 C C . VAL A 1 742 ? -25.382 2.795 48.689 1.00 97.06 742 VAL A C 1
ATOM 5638 O O . VAL A 1 742 ? -25.813 2.673 49.828 1.00 97.06 742 VAL A O 1
ATOM 5641 N N . VAL A 1 743 ? -25.428 3.950 48.033 1.00 95.19 743 VAL A N 1
ATOM 5642 C CA . VAL A 1 743 ? -26.005 5.188 48.570 1.00 95.19 743 VAL A CA 1
ATOM 5643 C C . VAL A 1 743 ? -26.975 5.805 47.566 1.00 95.19 743 VAL A C 1
ATOM 5645 O O . VAL A 1 743 ? -26.729 5.779 46.360 1.00 95.19 743 VAL A O 1
ATOM 5648 N N . GLY A 1 744 ? -28.094 6.336 48.050 1.00 91.69 744 GLY A N 1
ATOM 5649 C CA . GLY A 1 744 ? -29.061 7.048 47.222 1.00 91.69 744 GLY A CA 1
ATOM 5650 C C . GLY A 1 744 ? -28.705 8.526 47.105 1.00 91.69 744 GLY A C 1
ATOM 5651 O O . GLY A 1 744 ? -28.089 9.099 48.009 1.00 91.69 744 GLY A O 1
ATOM 5652 N N . VAL A 1 745 ? -29.108 9.169 46.008 1.00 90.88 745 VAL A N 1
ATOM 5653 C CA . VAL A 1 745 ? -29.085 10.638 45.936 1.00 90.88 745 VAL A CA 1
ATOM 5654 C C . VAL A 1 745 ? -30.096 11.197 46.945 1.00 90.88 745 VAL A C 1
ATOM 5656 O O . VAL A 1 745 ? -31.113 10.575 47.260 1.00 90.88 745 VAL A O 1
ATOM 5659 N N . THR A 1 746 ? -29.819 12.366 47.514 1.00 82.88 746 THR A N 1
ATOM 5660 C CA . THR A 1 746 ? -30.750 13.015 48.442 1.00 82.88 746 THR A CA 1
ATOM 5661 C C . THR A 1 746 ? -31.991 13.537 47.704 1.00 82.88 746 THR A C 1
ATOM 5663 O O . THR A 1 746 ? -31.875 14.144 46.643 1.00 82.88 746 THR A O 1
ATOM 5666 N N . GLY A 1 747 ? -33.182 13.332 48.279 1.00 77.88 747 GLY A N 1
ATOM 5667 C CA . GLY A 1 747 ? -34.473 13.752 47.710 1.00 77.88 747 GLY A CA 1
ATOM 5668 C C . GLY A 1 747 ? -35.365 12.571 47.307 1.00 77.88 747 GLY A C 1
ATOM 5669 O O . GLY A 1 747 ? -35.114 11.442 47.715 1.00 77.88 747 GLY A O 1
ATOM 5670 N N . ASP A 1 748 ? -36.389 12.832 46.488 1.00 74.00 748 ASP A N 1
ATOM 5671 C CA . ASP A 1 748 ? -37.367 11.819 46.031 1.00 74.00 748 ASP A CA 1
ATOM 5672 C C . ASP A 1 748 ? -36.843 10.948 44.864 1.00 74.00 748 ASP A C 1
ATOM 5674 O O . ASP A 1 748 ? -37.565 10.142 44.274 1.00 74.00 748 ASP A O 1
ATOM 5678 N N . GLU A 1 749 ? -35.576 11.124 44.490 1.00 76.81 749 GLU A N 1
ATOM 5679 C CA . GLU A 1 749 ? -34.941 10.475 43.347 1.00 76.81 749 GLU A CA 1
ATOM 5680 C C . GLU A 1 749 ? -34.345 9.114 43.727 1.00 76.81 749 GLU A C 1
ATOM 5682 O O . GLU A 1 749 ? -33.133 8.951 43.852 1.00 76.81 749 GLU A O 1
ATOM 5687 N N . GLN A 1 750 ? -35.205 8.113 43.897 1.00 86.88 750 GLN A N 1
ATOM 5688 C CA . GLN A 1 750 ? -34.779 6.777 44.314 1.00 86.88 750 GLN A CA 1
ATOM 5689 C C . GLN A 1 750 ? -34.240 5.934 43.149 1.00 86.88 750 GLN A C 1
ATOM 5691 O O . GLN A 1 750 ? -34.833 5.866 42.065 1.00 86.88 750 GLN A O 1
ATOM 5696 N N . GLY A 1 751 ? -33.133 5.239 43.408 1.00 91.38 751 GLY A N 1
ATOM 5697 C CA . GLY A 1 751 ? -32.605 4.180 42.550 1.00 91.38 751 GLY A CA 1
ATOM 5698 C C . GLY A 1 751 ? -32.918 2.789 43.096 1.00 91.38 751 GLY A C 1
ATOM 5699 O O . GLY A 1 751 ? -33.244 2.625 44.274 1.00 91.38 751 GLY A O 1
ATOM 5700 N N . SER A 1 752 ? -32.799 1.773 42.242 1.00 94.75 752 SER A N 1
ATOM 5701 C CA . SER A 1 752 ? -33.071 0.386 42.620 1.00 94.75 752 SER A CA 1
ATOM 5702 C C . SER A 1 752 ? -31.860 -0.510 42.402 1.00 94.75 752 SER A C 1
ATOM 5704 O O . SER A 1 752 ? -31.206 -0.445 41.359 1.00 94.75 752 SER A O 1
ATOM 5706 N N . VAL A 1 753 ? -31.556 -1.354 43.389 1.00 97.81 753 VAL A N 1
ATOM 5707 C CA . VAL A 1 753 ? -30.387 -2.241 43.355 1.00 97.81 753 VAL A CA 1
ATOM 5708 C C . VAL A 1 753 ? -30.781 -3.678 43.675 1.00 97.81 753 VAL A C 1
ATOM 5710 O O . VAL A 1 753 ? -31.590 -3.931 44.567 1.00 97.81 753 VAL A O 1
ATOM 5713 N N . SER A 1 754 ? -30.207 -4.616 42.926 1.00 98.19 754 SER A N 1
ATOM 5714 C CA . SER A 1 754 ? -30.346 -6.059 43.094 1.00 98.19 754 SER A CA 1
ATOM 5715 C C . SER A 1 754 ? -28.964 -6.692 43.263 1.00 98.19 754 SER A C 1
ATOM 5717 O O . SER A 1 754 ? -28.058 -6.424 42.477 1.00 98.19 754 SER A O 1
ATOM 5719 N N . ILE A 1 755 ? -28.790 -7.525 44.287 1.00 98.50 755 ILE A N 1
ATOM 5720 C CA . ILE A 1 755 ? -27.572 -8.300 44.539 1.00 98.50 755 ILE A CA 1
ATOM 5721 C C . ILE A 1 755 ? -27.994 -9.744 44.790 1.00 98.50 755 ILE A C 1
ATOM 5723 O O . ILE A 1 755 ? -28.634 -10.022 45.801 1.00 98.50 755 ILE A O 1
ATOM 5727 N N . THR A 1 756 ? -27.678 -10.667 43.885 1.00 98.38 756 THR A N 1
ATOM 5728 C CA . THR A 1 756 ? -28.162 -12.052 43.973 1.00 98.38 756 THR A CA 1
ATOM 5729 C C . THR A 1 756 ? -27.093 -13.089 43.675 1.00 98.38 756 THR A C 1
ATOM 5731 O O . THR A 1 756 ? -26.081 -12.786 43.039 1.00 98.38 756 THR A O 1
ATOM 5734 N N . HIS A 1 757 ? -27.304 -14.314 44.167 1.00 98.19 757 HIS A N 1
ATOM 5735 C CA . HIS A 1 757 ? -26.466 -15.488 43.876 1.00 98.19 757 HIS A CA 1
ATOM 5736 C C . HIS A 1 757 ? -24.960 -15.264 44.108 1.00 98.19 757 HIS A C 1
ATOM 5738 O O . HIS A 1 757 ? -24.114 -15.916 43.503 1.00 98.19 757 HIS A O 1
ATOM 5744 N N . SER A 1 758 ? -24.607 -14.325 44.986 1.00 98.56 758 SER A N 1
ATOM 5745 C CA . SER A 1 758 ? -23.232 -13.889 45.200 1.00 98.56 758 SER A CA 1
ATOM 5746 C C . SER A 1 758 ? -22.689 -14.399 46.531 1.00 98.56 758 SER A C 1
ATOM 5748 O O . SER A 1 758 ? -23.428 -14.714 47.469 1.00 98.56 758 SER A O 1
ATOM 5750 N N . ARG A 1 759 ? -21.362 -14.487 46.625 1.00 98.44 759 ARG A N 1
ATOM 5751 C CA . ARG A 1 759 ? -20.657 -14.960 47.817 1.00 98.44 759 ARG A CA 1
ATOM 5752 C C . ARG A 1 759 ? -19.772 -13.869 48.404 1.00 98.44 759 ARG A C 1
ATOM 5754 O O . ARG A 1 759 ? -18.931 -13.318 47.704 1.00 98.44 759 ARG A O 1
ATOM 5761 N N . PHE A 1 760 ? -19.891 -13.650 49.709 1.00 98.31 760 PHE A N 1
ATOM 5762 C CA . PHE A 1 760 ? -19.133 -12.657 50.471 1.00 98.31 760 PHE A CA 1
ATOM 5763 C C . PHE A 1 760 ? -18.353 -13.360 51.581 1.00 98.31 760 PHE A C 1
ATOM 5765 O O . PHE A 1 760 ? -18.940 -13.950 52.490 1.00 98.31 760 PHE A O 1
ATOM 5772 N N . THR A 1 761 ? -17.027 -13.383 51.467 1.00 97.19 761 THR A N 1
ATOM 5773 C CA . THR A 1 761 ? -16.144 -14.152 52.352 1.00 97.19 761 THR A CA 1
ATOM 5774 C C . THR A 1 761 ? -15.035 -13.276 52.915 1.00 97.19 761 THR A C 1
ATOM 5776 O O . THR A 1 761 ? -14.251 -12.701 52.158 1.00 97.19 761 THR A O 1
ATOM 5779 N N . SER A 1 762 ? -14.922 -13.226 54.241 1.00 96.00 762 SER A N 1
ATOM 5780 C CA . SER A 1 762 ? -13.850 -12.504 54.938 1.00 96.00 762 SER A CA 1
ATOM 5781 C C . SER A 1 762 ? -13.781 -11.016 54.574 1.00 96.00 762 SER A C 1
ATOM 5783 O O . SER A 1 762 ? -12.700 -10.433 54.520 1.00 96.00 762 SER A O 1
ATOM 5785 N N . CYS A 1 763 ? -14.923 -10.396 54.272 1.00 96.88 763 CYS A N 1
ATOM 5786 C CA . CYS A 1 763 ? -14.997 -8.969 53.979 1.00 96.88 763 CYS A CA 1
ATOM 5787 C C . CYS A 1 763 ? -15.055 -8.150 55.276 1.00 96.88 763 CYS A C 1
ATOM 5789 O O . CYS A 1 763 ? -15.666 -8.575 56.259 1.00 96.88 763 CYS A O 1
ATOM 5791 N N . TYR A 1 764 ? -14.420 -6.980 55.285 1.00 95.75 764 TYR A N 1
ATOM 5792 C CA . TYR A 1 764 ? -14.261 -6.144 56.471 1.00 95.75 764 TYR A CA 1
ATOM 5793 C C . TYR A 1 764 ? -14.702 -4.707 56.174 1.00 95.75 764 TYR A C 1
ATOM 5795 O O . TYR A 1 764 ? -14.209 -4.109 55.226 1.00 95.7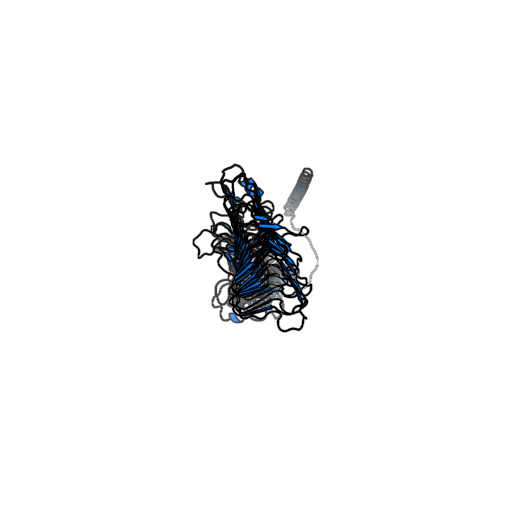5 764 TYR A O 1
ATOM 5803 N N . GLY A 1 765 ? -15.586 -4.130 56.991 1.00 95.75 765 GLY A N 1
ATOM 5804 C CA . GLY A 1 765 ? -15.955 -2.714 56.876 1.00 95.75 765 GLY A CA 1
ATOM 5805 C C . GLY A 1 765 ? -16.241 -2.031 58.212 1.00 95.75 765 GLY A C 1
ATOM 5806 O O . GLY A 1 765 ? -16.160 -2.630 59.283 1.00 95.75 765 GLY A O 1
ATOM 5807 N N . GLN A 1 766 ? -16.580 -0.747 58.161 1.00 95.12 766 GLN A N 1
ATOM 5808 C CA . GLN A 1 766 ? -16.928 0.066 59.320 1.00 95.12 766 GLN A CA 1
ATOM 5809 C C . GLN A 1 766 ? -18.350 -0.185 59.770 1.00 95.12 766 GLN A C 1
ATOM 5811 O O . GLN A 1 766 ? -18.566 -0.391 60.954 1.00 95.12 766 GLN A O 1
ATOM 5816 N N . GLN A 1 767 ? -19.309 -0.156 58.846 1.00 96.12 767 GLN A N 1
ATOM 5817 C CA . GLN A 1 767 ? -20.732 -0.338 59.131 1.00 96.12 767 GLN A CA 1
ATOM 5818 C C . GLN A 1 767 ? -21.269 -1.657 58.582 1.00 96.12 767 GLN A C 1
ATOM 5820 O O . GLN A 1 767 ? -22.198 -2.211 59.164 1.00 96.12 767 GLN A O 1
ATOM 5825 N N . ALA A 1 768 ? -20.684 -2.171 57.499 1.00 97.00 768 ALA A N 1
ATOM 5826 C CA . ALA A 1 768 ? -21.013 -3.481 56.964 1.00 97.00 768 ALA A CA 1
ATOM 5827 C C . ALA A 1 768 ? -19.764 -4.266 56.553 1.00 97.00 768 ALA A C 1
ATOM 5829 O O . ALA A 1 768 ? -18.914 -3.739 55.844 1.00 97.00 768 ALA A O 1
ATOM 5830 N N . GLY A 1 769 ? -19.653 -5.539 56.928 1.00 95.06 769 GLY A N 1
ATOM 5831 C CA . GLY A 1 769 ? -18.605 -6.400 56.367 1.00 95.06 769 GLY A CA 1
ATOM 5832 C C . GLY A 1 769 ? -18.867 -6.708 54.889 1.00 95.06 769 GLY A C 1
ATOM 5833 O O . GLY A 1 769 ? -18.014 -6.465 54.040 1.00 95.06 769 GLY A O 1
ATOM 5834 N N . GLY A 1 770 ? -20.071 -7.186 54.564 1.00 96.69 770 GLY A N 1
ATOM 5835 C CA . GLY A 1 770 ? -20.503 -7.478 53.194 1.00 96.69 770 GLY A CA 1
ATOM 5836 C C . GLY A 1 770 ? -21.086 -6.266 52.460 1.00 96.69 770 GLY A C 1
ATOM 5837 O O . GLY A 1 770 ? -20.395 -5.600 51.687 1.00 96.69 770 GLY A O 1
ATOM 5838 N N . ILE A 1 771 ? -22.378 -6.014 52.671 1.00 98.31 771 ILE A N 1
ATOM 5839 C CA . ILE A 1 771 ? -23.208 -5.090 51.890 1.00 98.31 771 ILE A CA 1
ATOM 5840 C C . ILE A 1 771 ? -23.832 -4.039 52.811 1.00 98.31 771 ILE A C 1
ATOM 5842 O O . ILE A 1 771 ? -24.379 -4.376 53.861 1.00 98.31 771 ILE A O 1
ATOM 5846 N N . ILE A 1 772 ? -23.836 -2.778 52.384 1.00 97.81 772 ILE A N 1
ATOM 5847 C CA . ILE A 1 772 ? -24.685 -1.738 52.978 1.00 97.81 772 ILE A CA 1
ATOM 5848 C C . ILE A 1 772 ? -25.595 -1.111 51.923 1.00 97.81 772 ILE A C 1
ATOM 5850 O O . ILE A 1 772 ? -25.151 -0.768 50.825 1.00 97.81 772 ILE A O 1
ATOM 5854 N N . PHE A 1 773 ? -26.861 -0.938 52.292 1.00 97.62 773 PHE A N 1
ATOM 5855 C CA . PHE A 1 773 ? -27.823 -0.107 51.582 1.00 97.62 773 PHE A CA 1
ATOM 5856 C C . PHE A 1 773 ? -28.061 1.163 52.389 1.00 97.62 773 PHE A C 1
ATOM 5858 O O . PHE A 1 773 ? -28.597 1.112 53.497 1.00 97.62 773 PHE A O 1
ATOM 5865 N N . GLY A 1 774 ? -27.627 2.289 51.837 1.00 95.00 774 GLY A N 1
ATOM 5866 C CA . GLY A 1 774 ? -27.844 3.611 52.394 1.00 95.00 774 GLY A CA 1
ATOM 5867 C C . GLY A 1 774 ? -29.284 4.095 52.244 1.00 95.00 774 GLY A C 1
ATOM 5868 O O . GLY A 1 774 ? -30.148 3.394 51.715 1.00 95.00 774 GLY A O 1
ATOM 5869 N N . ASP A 1 775 ? -29.531 5.318 52.702 1.00 88.44 775 ASP A N 1
ATOM 5870 C CA . ASP A 1 775 ? -30.834 5.965 52.550 1.00 88.44 775 ASP A CA 1
ATOM 5871 C C . ASP A 1 775 ? -31.172 6.209 51.069 1.00 88.44 775 ASP A C 1
ATOM 5873 O O . ASP A 1 775 ? -30.280 6.331 50.225 1.00 88.44 775 ASP A O 1
ATOM 5877 N N . ASN A 1 776 ? -32.471 6.295 50.762 1.00 91.31 776 ASN A N 1
ATOM 5878 C CA . ASN A 1 776 ? -33.024 6.541 49.419 1.00 91.31 776 ASN A CA 1
ATOM 5879 C C . ASN A 1 776 ? -32.636 5.506 48.345 1.00 91.31 776 ASN A C 1
ATOM 5881 O O . ASN A 1 776 ? -32.614 5.810 47.150 1.00 91.31 776 ASN A O 1
ATOM 5885 N N . VAL A 1 777 ? -32.344 4.271 48.753 1.00 95.12 777 VAL A N 1
ATOM 5886 C CA . VAL A 1 777 ? -32.085 3.147 47.847 1.00 95.12 777 VAL A CA 1
ATOM 5887 C C . VAL A 1 777 ? -33.137 2.081 48.061 1.00 95.12 777 VAL A C 1
ATOM 5889 O O . VAL A 1 777 ? -33.242 1.571 49.169 1.00 95.12 777 VAL A O 1
ATOM 5892 N N . VAL A 1 778 ? -33.838 1.670 47.005 1.00 95.75 778 VAL A N 1
ATOM 5893 C CA . VAL A 1 778 ? -34.769 0.536 47.063 1.00 95.75 778 VAL A CA 1
ATOM 5894 C C . VAL A 1 778 ? -33.994 -0.768 46.817 1.00 95.75 778 VAL A C 1
ATOM 5896 O O . VAL A 1 778 ? -33.585 -1.025 45.672 1.00 95.75 778 VAL A O 1
ATOM 5899 N N . PRO A 1 779 ? -33.777 -1.622 47.839 1.00 96.50 779 PRO A N 1
ATOM 5900 C CA . PRO A 1 779 ? -33.104 -2.906 47.674 1.00 96.50 779 PRO A CA 1
ATOM 5901 C C . PRO A 1 779 ? -34.065 -3.913 47.028 1.00 96.50 779 PRO A C 1
ATOM 5903 O O . PRO A 1 779 ? -34.641 -4.759 47.699 1.00 96.50 779 PRO A O 1
ATOM 5906 N N . SER A 1 780 ? -34.256 -3.828 45.710 1.00 95.38 780 SER A N 1
ATOM 5907 C CA . SER A 1 780 ? -35.205 -4.684 44.975 1.00 95.38 780 SER A CA 1
ATOM 5908 C C . SER A 1 780 ? -34.995 -6.185 45.183 1.00 95.38 780 SER A C 1
ATOM 5910 O O . SER A 1 780 ? -35.944 -6.958 45.066 1.00 95.38 780 SER A O 1
ATOM 5912 N N . SER A 1 781 ? -33.760 -6.617 45.456 1.00 96.31 781 SER A N 1
ATOM 5913 C CA . SER A 1 781 ? -33.452 -8.008 45.771 1.00 96.31 781 SER A CA 1
ATOM 5914 C C . SER A 1 781 ? -32.061 -8.143 46.391 1.00 96.31 781 SER A C 1
ATOM 5916 O O . SER A 1 781 ? -31.093 -7.599 45.871 1.00 96.31 781 SER A O 1
ATOM 5918 N N . VAL A 1 782 ? -31.948 -8.912 47.470 1.00 97.06 782 VAL A N 1
ATOM 5919 C CA . VAL A 1 782 ? -30.692 -9.338 48.116 1.00 97.06 782 VAL A CA 1
ATOM 5920 C C . VAL A 1 782 ? -30.690 -10.871 48.249 1.00 97.06 782 VAL A C 1
ATOM 5922 O O . VAL A 1 782 ? -30.246 -11.445 49.247 1.00 97.06 782 VAL A O 1
ATOM 5925 N N . LYS A 1 783 ? -31.248 -11.551 47.242 1.00 97.12 783 LYS A N 1
ATOM 5926 C CA . LYS A 1 783 ? -31.631 -12.963 47.327 1.00 97.12 783 LYS A CA 1
ATOM 5927 C C . LYS A 1 783 ? -30.490 -13.945 47.090 1.00 97.12 783 LYS A C 1
ATOM 5929 O O . LYS A 1 783 ? -29.595 -13.692 46.291 1.00 97.12 783 LYS A O 1
ATOM 5934 N N . ASN A 1 784 ? -30.589 -15.123 47.703 1.00 98.00 784 ASN A N 1
ATOM 5935 C CA . ASN A 1 784 ? -29.719 -16.276 47.433 1.00 98.00 784 ASN A CA 1
ATOM 5936 C C . ASN A 1 784 ? -28.214 -15.981 47.583 1.00 98.00 784 ASN A C 1
ATOM 5938 O O . ASN A 1 784 ? -27.393 -16.521 46.843 1.00 98.00 784 ASN A O 1
ATOM 5942 N N . ASN A 1 785 ? -27.840 -15.109 48.518 1.00 98.31 785 ASN A N 1
ATOM 5943 C CA . ASN A 1 785 ? -26.440 -14.781 48.785 1.00 98.31 785 ASN A CA 1
ATOM 5944 C C . ASN A 1 785 ? -25.880 -15.632 49.935 1.00 98.31 785 ASN A C 1
ATOM 5946 O O . ASN A 1 785 ? -26.589 -15.952 50.894 1.00 98.31 785 ASN A O 1
ATOM 5950 N N . LEU A 1 786 ? -24.588 -15.963 49.849 1.00 97.94 786 LEU A N 1
ATOM 5951 C CA . LEU A 1 786 ? -23.856 -16.718 50.868 1.00 97.94 786 LEU A CA 1
ATOM 5952 C C . LEU A 1 786 ? -22.805 -15.840 51.547 1.00 97.94 786 LEU A C 1
ATOM 5954 O O . LEU A 1 786 ? -21.899 -15.321 50.890 1.00 97.94 786 LEU A O 1
ATOM 5958 N N . PHE A 1 787 ? -22.862 -15.762 52.873 1.00 98.19 787 PHE A N 1
ATOM 5959 C CA . PHE A 1 787 ? -21.935 -14.965 53.669 1.00 98.19 787 PHE A CA 1
ATOM 5960 C C . PHE A 1 787 ? -21.065 -15.818 54.601 1.00 98.19 787 PHE A C 1
ATOM 5962 O O . PHE A 1 787 ? -21.501 -16.837 55.133 1.00 98.19 787 PHE A O 1
ATOM 5969 N N . SER A 1 788 ? -19.807 -15.435 54.819 1.00 97.06 788 SER A N 1
ATOM 5970 C CA . SER A 1 788 ? -18.922 -16.169 55.730 1.00 97.06 788 SER A CA 1
ATOM 5971 C C . SER A 1 788 ? -17.779 -15.309 56.249 1.00 97.06 788 SER A C 1
ATOM 5973 O O . SER A 1 788 ? -17.118 -14.634 55.468 1.00 97.06 788 SER A O 1
ATOM 5975 N N . GLN A 1 789 ? -17.510 -15.381 57.555 1.00 95.69 789 GLN A N 1
ATOM 5976 C CA . GLN A 1 789 ? -16.355 -14.742 58.202 1.00 95.69 789 GLN A CA 1
ATOM 5977 C C . GLN A 1 789 ? -16.233 -13.223 57.954 1.00 95.69 789 GLN A C 1
ATOM 5979 O O . GLN A 1 789 ? -15.131 -12.683 58.018 1.00 95.69 789 GLN A O 1
ATOM 5984 N N . ASN A 1 790 ? -17.332 -12.519 57.671 1.00 96.88 790 ASN A N 1
ATOM 5985 C CA . ASN A 1 790 ? -17.299 -11.069 57.496 1.00 96.88 790 ASN A CA 1
ATOM 5986 C C . ASN A 1 790 ? -17.200 -10.355 58.854 1.00 96.88 790 ASN A C 1
ATOM 5988 O O . ASN A 1 790 ? -17.638 -10.868 59.884 1.00 96.88 790 ASN A O 1
ATOM 5992 N N . ALA A 1 791 ? -16.626 -9.158 58.877 1.00 95.69 791 ALA A N 1
ATOM 5993 C CA . ALA A 1 791 ? -16.382 -8.423 60.112 1.00 95.69 791 ALA A CA 1
ATOM 5994 C C . ALA A 1 791 ? -16.716 -6.937 59.975 1.00 95.69 791 ALA A C 1
ATOM 5996 O O . ALA A 1 791 ? -16.667 -6.356 58.891 1.00 95.69 791 ALA A O 1
ATOM 5997 N N . VAL A 1 792 ? -17.054 -6.325 61.108 1.00 96.12 792 VAL A N 1
ATOM 5998 C CA . VAL A 1 792 ? -17.422 -4.915 61.208 1.00 96.12 792 VAL A CA 1
ATOM 5999 C C . VAL A 1 792 ? -16.738 -4.281 62.424 1.00 96.12 792 VAL A C 1
ATOM 6001 O O . VAL A 1 792 ? -16.613 -4.943 63.454 1.00 96.12 792 VAL A O 1
ATOM 6004 N N . THR A 1 793 ? -16.254 -3.034 62.329 1.00 93.81 793 THR A N 1
ATOM 6005 C CA . THR A 1 793 ? -15.716 -2.315 63.511 1.00 93.81 793 THR A CA 1
ATOM 6006 C C . THR A 1 793 ? -16.791 -1.620 64.337 1.00 93.81 793 THR A C 1
ATOM 6008 O O . THR A 1 793 ? -16.638 -1.500 65.551 1.00 93.81 793 THR A O 1
ATOM 6011 N N . ASN A 1 794 ? -17.860 -1.123 63.712 1.00 91.38 794 ASN A N 1
ATOM 6012 C CA . ASN A 1 794 ? -18.953 -0.480 64.427 1.00 91.38 794 ASN A CA 1
ATOM 6013 C C . ASN A 1 794 ? -19.866 -1.539 65.052 1.00 91.38 794 ASN A C 1
ATOM 6015 O O . ASN A 1 794 ? -20.485 -2.327 64.341 1.00 91.38 794 ASN A O 1
ATOM 6019 N N . ASN A 1 795 ? -20.017 -1.499 66.376 1.00 89.00 795 ASN A N 1
ATOM 6020 C CA . ASN A 1 795 ? -20.910 -2.401 67.110 1.00 89.00 795 ASN A CA 1
ATOM 6021 C C . ASN A 1 795 ? -22.387 -2.272 66.683 1.00 89.00 795 ASN A C 1
ATOM 6023 O O . ASN A 1 795 ? -23.148 -3.229 66.817 1.00 89.00 795 ASN A O 1
ATOM 6027 N N . ASN A 1 796 ? -22.781 -1.113 66.144 1.00 91.31 796 ASN A N 1
ATOM 6028 C CA . ASN A 1 796 ? -24.124 -0.870 65.607 1.00 91.31 796 ASN A CA 1
ATOM 6029 C C . ASN A 1 796 ? -24.256 -1.268 64.127 1.00 91.31 796 ASN A C 1
ATOM 6031 O O . ASN A 1 796 ? -25.348 -1.213 63.574 1.00 91.31 796 ASN A O 1
ATOM 6035 N N . GLY A 1 797 ? -23.149 -1.634 63.479 1.00 94.00 797 GLY A N 1
ATOM 6036 C CA . GLY A 1 797 ? -23.139 -2.128 62.109 1.00 94.00 797 GLY A CA 1
ATOM 6037 C C . GLY A 1 797 ? -23.530 -3.602 62.019 1.00 94.00 797 GLY A C 1
ATOM 6038 O O . GLY A 1 797 ? -23.932 -4.223 63.004 1.00 94.00 797 GLY A O 1
ATOM 6039 N N . SER A 1 798 ? -23.388 -4.172 60.828 1.00 97.00 798 SER A N 1
ATOM 6040 C CA . SER A 1 798 ? -23.746 -5.553 60.514 1.00 97.00 798 SER A CA 1
ATOM 6041 C C . SER A 1 798 ? -22.581 -6.290 59.859 1.00 97.00 798 SER A C 1
ATOM 6043 O O . SER A 1 798 ? -21.862 -5.727 59.042 1.00 97.00 798 SER A O 1
ATOM 6045 N N . LYS A 1 799 ? -22.370 -7.568 60.161 1.00 97.12 799 LYS A N 1
ATOM 6046 C CA . LYS A 1 799 ? -21.337 -8.356 59.466 1.00 97.12 799 LYS A CA 1
ATOM 6047 C C . LYS A 1 799 ? -21.690 -8.605 57.999 1.00 97.12 799 LYS A C 1
ATOM 6049 O O . LYS A 1 799 ? -20.818 -8.437 57.151 1.00 97.12 799 LYS A O 1
ATOM 6054 N N . ASP A 1 800 ? -22.941 -8.945 57.679 1.00 98.19 800 ASP A N 1
ATOM 6055 C CA . ASP A 1 800 ? -23.313 -9.351 56.316 1.00 98.19 800 ASP A CA 1
ATOM 6056 C C . ASP A 1 800 ? -24.029 -8.257 55.546 1.00 98.19 800 ASP A C 1
ATOM 6058 O O . ASP A 1 800 ? -23.505 -7.783 54.541 1.00 98.19 800 ASP A O 1
ATOM 6062 N N . VAL A 1 801 ? -25.215 -7.860 56.012 1.00 98.38 801 VAL A N 1
ATOM 6063 C CA . VAL A 1 801 ? -26.056 -6.873 55.325 1.00 98.38 801 VAL A CA 1
ATOM 6064 C C . VAL A 1 801 ? -26.557 -5.840 56.321 1.00 98.38 801 VAL A C 1
ATOM 6066 O O . VAL A 1 801 ? -27.105 -6.200 57.369 1.00 98.38 801 VAL A O 1
ATOM 6069 N N . TYR A 1 802 ? -26.371 -4.560 56.004 1.00 98.06 802 TYR A N 1
ATOM 6070 C CA . TYR A 1 802 ? -26.897 -3.451 56.792 1.00 98.06 802 TYR A CA 1
ATOM 6071 C C . TYR A 1 802 ? -27.803 -2.558 55.945 1.00 98.06 802 TYR A C 1
ATOM 6073 O O . TYR A 1 802 ? -27.389 -2.068 54.896 1.00 98.06 802 TYR A O 1
ATOM 6081 N N . PHE A 1 803 ? -29.033 -2.342 56.401 1.00 97.75 803 PHE A N 1
ATOM 6082 C CA . PHE A 1 803 ? -29.986 -1.444 55.754 1.00 97.75 803 PHE A CA 1
ATOM 6083 C C . PHE A 1 803 ? -30.157 -0.179 56.594 1.00 97.75 803 PHE A C 1
ATOM 6085 O O . PHE A 1 803 ? -30.515 -0.273 57.767 1.00 97.75 803 PHE A O 1
ATOM 6092 N N . LEU A 1 804 ? -29.935 1.004 56.016 1.00 96.56 804 LEU A N 1
ATOM 6093 C CA . LEU A 1 804 ? -30.112 2.271 56.737 1.00 96.56 804 LEU A CA 1
ATOM 6094 C C . LEU A 1 804 ? -31.574 2.729 56.829 1.00 96.56 804 LEU A C 1
ATOM 6096 O O . LEU A 1 804 ? -31.911 3.456 57.759 1.00 96.56 804 LEU A O 1
ATOM 6100 N N . SER A 1 805 ? -32.455 2.243 55.946 1.00 94.75 805 SER A N 1
ATOM 6101 C CA . SER A 1 805 ? -33.865 2.643 55.912 1.00 94.75 805 SER A CA 1
ATOM 6102 C C . SER A 1 805 ? -34.818 1.450 55.849 1.00 94.75 805 SER A C 1
ATOM 6104 O O . SER A 1 805 ? -34.818 0.690 54.881 1.00 94.75 805 SER A O 1
ATOM 6106 N N . LYS A 1 806 ? -35.678 1.323 56.869 1.00 94.12 806 LYS A N 1
ATOM 6107 C CA . LYS A 1 806 ? -36.801 0.369 56.887 1.00 94.12 806 LYS A CA 1
ATOM 6108 C C . LYS A 1 806 ? -37.839 0.701 55.817 1.00 94.12 806 LYS A C 1
ATOM 6110 O O . LYS A 1 806 ? -38.301 -0.192 55.120 1.00 94.12 806 LYS A O 1
ATOM 6115 N N . GLU A 1 807 ? -38.138 1.984 55.635 1.00 93.56 807 GLU A N 1
ATOM 6116 C CA . GLU A 1 807 ? -39.102 2.450 54.637 1.00 93.56 807 GLU A CA 1
ATOM 6117 C C . GLU A 1 807 ? -38.737 1.966 53.226 1.00 93.56 807 GLU A C 1
ATOM 6119 O O . GLU A 1 807 ? -39.600 1.508 52.481 1.00 93.56 807 GLU A O 1
ATOM 6124 N N . MET A 1 808 ? -37.451 2.002 52.866 1.00 94.81 808 MET A N 1
ATOM 6125 C CA . MET A 1 808 ? -37.012 1.529 51.551 1.00 94.81 808 MET A CA 1
ATOM 6126 C C . MET A 1 808 ? -37.164 0.010 51.379 1.00 94.81 808 MET A C 1
ATOM 6128 O O . MET A 1 808 ? -37.428 -0.459 50.272 1.00 94.81 808 MET A O 1
ATOM 6132 N N . ILE A 1 809 ? -37.019 -0.769 52.456 1.00 95.56 809 ILE A N 1
ATOM 6133 C CA . ILE A 1 809 ? -37.268 -2.221 52.443 1.00 95.56 809 ILE A CA 1
ATOM 6134 C C . ILE A 1 809 ? -38.761 -2.494 52.235 1.00 95.56 809 ILE A C 1
ATOM 6136 O O . ILE A 1 809 ? -39.129 -3.356 51.440 1.00 95.56 809 ILE A O 1
ATOM 6140 N N . ASP A 1 810 ? -39.621 -1.727 52.901 1.00 93.19 810 ASP A N 1
ATOM 6141 C CA . ASP A 1 810 ? -41.079 -1.857 52.795 1.00 93.19 810 ASP A CA 1
ATOM 6142 C C . ASP A 1 810 ? -41.574 -1.512 51.391 1.00 93.19 810 ASP A C 1
ATOM 6144 O O . ASP A 1 810 ? -42.477 -2.157 50.859 1.00 93.19 810 ASP A O 1
ATOM 6148 N N . GLN A 1 811 ? -40.936 -0.536 50.742 1.00 93.00 811 GLN A N 1
ATOM 6149 C CA . GLN A 1 811 ? -41.171 -0.231 49.329 1.00 93.00 811 GLN A CA 1
ATOM 6150 C C . GLN A 1 811 ? -40.736 -1.377 48.399 1.00 93.00 811 GLN A C 1
ATOM 6152 O O . GLN A 1 811 ? -41.322 -1.550 47.330 1.00 93.00 811 GLN A O 1
ATOM 6157 N N . ALA A 1 812 ? -39.750 -2.182 48.803 1.00 93.44 812 ALA A N 1
ATOM 6158 C CA . ALA A 1 812 ? -39.301 -3.366 48.072 1.00 93.44 812 ALA A CA 1
ATOM 6159 C C . ALA A 1 812 ? -40.132 -4.638 48.367 1.00 93.44 812 ALA A C 1
ATOM 6161 O O . ALA A 1 812 ? -39.916 -5.662 47.716 1.00 93.44 812 ALA A O 1
ATOM 6162 N N . GLY A 1 813 ? -41.108 -4.572 49.284 1.00 90.75 813 GLY A N 1
ATOM 6163 C CA . GLY A 1 813 ? -42.039 -5.663 49.590 1.00 90.75 813 GLY A CA 1
ATOM 6164 C C . GLY A 1 813 ? -41.715 -6.489 50.838 1.00 90.75 813 GLY A C 1
ATOM 6165 O O . GLY A 1 813 ? -42.226 -7.598 50.934 1.00 90.75 813 GLY A O 1
ATOM 6166 N N . ASP A 1 814 ? -40.909 -5.963 51.768 1.00 93.25 814 ASP A N 1
ATOM 6167 C CA . ASP A 1 814 ? -40.536 -6.535 53.080 1.00 93.25 814 ASP A CA 1
ATOM 6168 C C . ASP A 1 814 ? -39.228 -7.330 53.115 1.00 93.25 814 ASP A C 1
ATOM 6170 O O . ASP A 1 814 ? -38.726 -7.834 52.108 1.00 93.25 814 ASP A O 1
ATOM 6174 N N . LEU A 1 815 ? -38.666 -7.469 54.322 1.00 95.06 815 LEU A N 1
ATOM 6175 C CA . LEU A 1 815 ? -37.339 -8.047 54.534 1.00 95.06 815 LEU A CA 1
ATOM 6176 C C . LEU A 1 815 ? -37.257 -9.511 54.086 1.00 95.06 815 LEU A C 1
ATOM 6178 O O . LEU A 1 815 ? -36.262 -9.901 53.478 1.00 95.06 815 LEU A O 1
ATOM 6182 N N . GLU A 1 816 ? -38.285 -10.318 54.365 1.00 93.19 816 GLU A N 1
ATOM 6183 C CA . GLU A 1 816 ? -38.314 -11.735 53.970 1.00 93.19 816 GLU A CA 1
ATOM 6184 C C . GLU A 1 816 ? -38.300 -11.912 52.448 1.00 93.19 816 GLU A C 1
ATOM 6186 O O . GLU A 1 816 ? -37.675 -12.845 51.945 1.00 93.19 816 GLU A O 1
ATOM 6191 N N . ILE A 1 817 ? -38.951 -11.004 51.712 1.00 93.88 817 ILE A N 1
ATOM 6192 C CA . ILE A 1 817 ? -38.954 -11.022 50.249 1.00 93.88 817 ILE A CA 1
ATOM 6193 C C . ILE A 1 817 ? -37.621 -10.502 49.725 1.00 93.88 817 ILE A C 1
ATOM 6195 O O . ILE A 1 817 ? -37.032 -11.110 48.836 1.00 93.88 817 ILE A O 1
ATOM 6199 N N . VAL A 1 818 ? -37.111 -9.399 50.270 1.00 96.31 818 VAL A N 1
ATOM 6200 C CA . VAL A 1 818 ? -35.854 -8.797 49.816 1.00 96.31 818 VAL A CA 1
ATOM 6201 C C . VAL A 1 818 ? -34.673 -9.743 50.042 1.00 96.31 818 VAL A C 1
ATOM 6203 O O . VAL A 1 818 ? -33.872 -9.937 49.131 1.00 96.31 818 VAL A O 1
ATOM 6206 N N . ALA A 1 819 ? -34.578 -10.369 51.215 1.00 96.94 819 ALA A N 1
ATOM 6207 C CA . ALA A 1 819 ? -33.462 -11.226 51.620 1.00 96.94 819 ALA A CA 1
ATOM 6208 C C . ALA A 1 819 ? -33.755 -12.737 51.490 1.00 96.94 819 ALA A C 1
ATOM 6210 O O . ALA A 1 819 ? -33.095 -13.553 52.137 1.00 96.94 819 ALA A O 1
ATOM 6211 N N . GLU A 1 820 ? -34.734 -13.126 50.665 1.00 96.69 820 GLU A N 1
ATOM 6212 C CA . GLU A 1 820 ? -35.085 -14.534 50.425 1.00 96.69 820 GLU A CA 1
ATOM 6213 C C . GLU A 1 820 ? -33.851 -15.354 50.011 1.00 96.69 820 GLU A C 1
ATOM 6215 O O . GLU A 1 820 ? -33.093 -14.967 49.122 1.00 96.69 820 GLU A O 1
ATOM 6220 N N . GLY A 1 821 ? -33.632 -16.506 50.645 1.00 96.56 821 GLY A N 1
ATOM 6221 C CA . GLY A 1 821 ? -32.483 -17.355 50.333 1.00 96.56 821 GLY A CA 1
ATOM 6222 C C . GLY A 1 821 ? -31.162 -16.896 50.960 1.00 96.56 821 GLY A C 1
ATOM 6223 O O . GLY A 1 821 ? -30.109 -17.435 50.619 1.00 96.56 821 GLY A O 1
ATOM 6224 N N . TYR A 1 822 ? -31.185 -15.915 51.870 1.00 98.12 822 TYR A N 1
ATOM 6225 C CA . TYR A 1 822 ? -30.024 -15.565 52.690 1.00 98.12 822 TYR A CA 1
ATOM 6226 C C . TYR A 1 822 ? -29.481 -16.800 53.423 1.00 98.12 822 TYR A C 1
ATOM 6228 O O . TYR A 1 822 ? -30.240 -17.570 54.019 1.00 98.12 822 TYR A O 1
ATOM 6236 N N . SER A 1 823 ? -28.158 -16.970 53.399 1.00 97.19 823 SER A N 1
ATOM 6237 C CA . SER A 1 823 ? -27.462 -18.042 54.110 1.00 97.19 823 SER A CA 1
ATOM 6238 C C . SER A 1 823 ? -26.082 -17.594 54.589 1.00 97.19 823 SER A C 1
ATOM 6240 O O . SER A 1 823 ? -25.436 -16.742 53.969 1.00 97.19 823 SER A O 1
ATOM 6242 N N . TYR A 1 824 ? -25.597 -18.195 55.678 1.00 96.62 824 TYR A N 1
ATOM 6243 C CA . TYR A 1 824 ? -24.238 -17.955 56.164 1.00 96.62 824 TYR A CA 1
ATOM 6244 C C . TYR A 1 824 ? -23.509 -19.236 56.594 1.00 96.62 824 TYR A C 1
ATOM 6246 O O . TYR A 1 824 ? -24.118 -20.230 56.992 1.00 96.62 824 TYR A O 1
ATOM 6254 N N . SER A 1 825 ? -22.174 -19.224 56.517 1.00 93.62 825 SER A N 1
ATOM 6255 C CA . SER A 1 825 ? -21.338 -20.361 56.925 1.00 93.62 825 SER A CA 1
ATOM 6256 C C . SER A 1 825 ? -21.262 -20.478 58.443 1.00 93.62 825 SER A C 1
ATOM 6258 O O . SER A 1 825 ? -20.782 -19.570 59.109 1.00 93.62 825 SER A O 1
ATOM 6260 N N . LYS A 1 826 ? -21.648 -21.632 58.992 1.00 88.00 826 LYS A N 1
ATOM 6261 C CA . LYS A 1 826 ? -21.636 -21.920 60.442 1.00 88.00 826 LYS A CA 1
ATOM 6262 C C . LYS A 1 826 ? -20.276 -22.424 60.951 1.00 88.00 826 LYS A C 1
ATOM 6264 O O . LYS A 1 826 ? -20.200 -23.107 61.968 1.00 88.00 826 LYS A O 1
ATOM 6269 N N . THR A 1 827 ? -19.208 -22.149 60.210 1.00 79.38 827 THR A N 1
ATOM 6270 C CA . THR A 1 827 ? -17.832 -22.518 60.564 1.00 79.38 827 THR A CA 1
ATOM 6271 C C . THR A 1 827 ? -17.231 -21.478 61.514 1.00 79.38 827 THR A C 1
ATOM 6273 O O . THR A 1 827 ? -17.520 -20.293 61.377 1.00 79.38 827 THR A O 1
ATOM 6276 N N . ASP A 1 828 ? -16.369 -21.905 62.440 1.00 66.88 828 ASP A N 1
ATOM 6277 C CA . ASP A 1 828 ? -15.506 -21.023 63.251 1.00 66.88 828 ASP A CA 1
ATOM 6278 C C . ASP A 1 828 ? -16.237 -19.955 64.091 1.00 66.88 828 ASP A C 1
ATOM 6280 O O . ASP A 1 828 ? -15.872 -18.783 64.065 1.00 66.88 828 ASP A O 1
ATOM 6284 N N . GLU A 1 829 ? -17.296 -20.340 64.817 1.00 84.94 829 GLU A N 1
ATOM 6285 C CA . GLU A 1 829 ? -18.099 -19.435 65.674 1.00 84.94 829 GLU A CA 1
ATOM 6286 C C . GLU A 1 829 ? -18.745 -18.250 64.925 1.00 84.94 829 GLU A C 1
ATOM 6288 O O . GLU A 1 829 ? -19.285 -17.324 65.536 1.00 84.94 829 GLU A O 1
ATOM 6293 N N . TYR A 1 830 ? -18.746 -18.283 63.589 1.00 92.06 830 TYR A N 1
ATOM 6294 C CA . TYR A 1 830 ? -19.358 -17.247 62.778 1.00 92.06 830 TYR A CA 1
ATOM 6295 C C . TYR A 1 830 ? -20.882 -17.288 62.893 1.00 92.06 830 TYR A C 1
ATOM 6297 O O . TYR A 1 830 ? -21.540 -18.251 62.493 1.00 92.06 830 TYR A O 1
ATOM 6305 N N . VAL A 1 831 ? -21.447 -16.199 63.405 1.00 93.62 831 VAL A N 1
ATOM 6306 C CA . VAL A 1 831 ? -22.882 -15.925 63.357 1.00 93.62 831 VAL A CA 1
ATOM 6307 C C . VAL A 1 831 ? -23.086 -14.767 62.396 1.00 93.62 831 VAL A C 1
ATOM 6309 O O . VAL A 1 831 ? -22.535 -13.684 62.617 1.00 93.62 831 VAL A O 1
ATOM 6312 N N . GLY A 1 832 ? -23.850 -15.025 61.334 1.00 94.88 832 GLY A N 1
ATOM 6313 C CA . GLY A 1 832 ? -24.230 -14.009 60.365 1.00 94.88 832 GLY A CA 1
ATOM 6314 C C . GLY A 1 832 ? -25.012 -12.869 61.012 1.00 94.88 832 GLY A C 1
ATOM 6315 O O . GLY A 1 832 ? -25.638 -13.033 62.066 1.00 94.88 832 GLY A O 1
ATOM 6316 N N . GLU A 1 833 ? -24.963 -11.698 60.388 1.00 97.44 833 GLU A N 1
ATOM 6317 C CA . GLU A 1 833 ? -25.679 -10.518 60.866 1.00 97.44 833 GLU A CA 1
ATOM 6318 C C . GLU A 1 833 ? -26.381 -9.804 59.715 1.00 97.44 833 GLU A C 1
ATOM 6320 O O . GLU A 1 833 ? -25.749 -9.389 58.745 1.00 97.44 833 GLU A O 1
ATOM 6325 N N . VAL A 1 834 ? -27.696 -9.640 59.856 1.00 98.06 834 VAL A N 1
ATOM 6326 C CA . VAL A 1 834 ? -28.533 -8.792 59.003 1.00 98.06 834 VAL A CA 1
ATOM 6327 C C . VAL A 1 834 ? -29.246 -7.824 59.932 1.00 98.06 834 VAL A C 1
ATOM 6329 O O . VAL A 1 834 ? -29.951 -8.267 60.840 1.00 98.06 834 VAL A O 1
ATOM 6332 N N . LYS A 1 835 ? -29.038 -6.518 59.745 1.00 97.44 835 LYS A N 1
ATOM 6333 C CA . LYS A 1 835 ? -29.584 -5.474 60.625 1.00 97.44 835 LYS A CA 1
ATOM 6334 C C . LYS A 1 835 ? -30.220 -4.343 59.828 1.00 97.44 835 LYS A C 1
ATOM 6336 O O . LYS A 1 835 ? -29.829 -4.070 58.693 1.00 97.44 835 LYS A O 1
ATOM 6341 N N . ILE A 1 836 ? -31.166 -3.671 60.472 1.00 96.75 836 ILE A N 1
ATOM 6342 C CA . ILE A 1 836 ? -31.851 -2.480 59.969 1.00 96.75 836 ILE A CA 1
ATOM 6343 C C . ILE A 1 836 ? -31.587 -1.354 60.970 1.00 96.75 836 ILE A C 1
ATOM 6345 O O . ILE A 1 836 ? -31.759 -1.547 62.173 1.00 96.75 836 ILE A O 1
ATOM 6349 N N . SER A 1 837 ? -31.146 -0.194 60.489 1.00 95.44 837 SER A N 1
ATOM 6350 C CA . SER A 1 837 ? -30.879 0.976 61.327 1.00 95.44 837 SER A CA 1
ATOM 6351 C C . SER A 1 837 ? -32.119 1.361 62.140 1.00 95.44 837 SER A C 1
ATOM 6353 O O . SER A 1 837 ? -33.242 1.341 61.639 1.00 95.44 837 SER A O 1
ATOM 6355 N N . GLY A 1 838 ? -31.915 1.681 63.418 1.00 92.25 838 GLY A N 1
ATOM 6356 C CA . GLY A 1 838 ? -32.991 1.949 64.378 1.00 92.25 838 GLY A CA 1
ATOM 6357 C C . GLY A 1 838 ? -33.546 0.707 65.086 1.00 92.25 838 GLY A C 1
ATOM 6358 O O . GLY A 1 838 ? -34.248 0.859 66.082 1.00 92.25 838 GLY A O 1
ATOM 6359 N N . LEU A 1 839 ? -33.192 -0.507 64.647 1.00 92.38 839 LEU A N 1
ATOM 6360 C CA . LEU A 1 839 ? -33.557 -1.765 65.304 1.00 92.38 839 LEU A CA 1
ATOM 6361 C C . LEU A 1 839 ? -32.309 -2.463 65.868 1.00 92.38 839 LEU A C 1
ATOM 6363 O O . LEU A 1 839 ? -31.295 -2.599 65.191 1.00 92.38 839 LEU A O 1
ATOM 6367 N N . ASN A 1 840 ? -32.393 -2.971 67.102 1.00 87.56 840 ASN A N 1
ATOM 6368 C CA . ASN A 1 840 ? -31.295 -3.717 67.744 1.00 87.56 840 ASN A CA 1
ATOM 6369 C C . ASN A 1 840 ? -31.296 -5.222 67.398 1.00 87.56 840 ASN A C 1
ATOM 6371 O O . ASN A 1 840 ? -30.496 -5.993 67.930 1.00 87.56 840 ASN A O 1
ATOM 6375 N N . THR A 1 841 ? -32.206 -5.649 66.526 1.00 93.44 841 THR A N 1
ATOM 6376 C CA . THR A 1 841 ? -32.461 -7.052 66.193 1.00 93.44 841 THR A CA 1
ATOM 6377 C C . THR A 1 841 ? -31.508 -7.557 65.111 1.00 93.44 841 THR A C 1
ATOM 6379 O O . THR A 1 841 ? -31.302 -6.895 64.095 1.00 93.44 841 THR A O 1
ATOM 6382 N N . ASN A 1 842 ? -30.968 -8.766 65.295 1.00 96.00 842 ASN A N 1
ATOM 6383 C CA . ASN A 1 842 ? -30.277 -9.497 64.233 1.00 96.00 842 ASN A CA 1
ATOM 6384 C C . ASN A 1 842 ? -31.250 -10.457 63.529 1.00 96.00 842 ASN A C 1
ATOM 6386 O O . ASN A 1 842 ? -31.694 -11.436 64.127 1.00 96.00 842 ASN A O 1
ATOM 6390 N N . PHE A 1 843 ? -31.540 -10.206 62.252 1.00 97.44 843 PHE A N 1
ATOM 6391 C CA . PHE A 1 843 ? -32.478 -10.996 61.448 1.00 97.44 843 PHE A CA 1
ATOM 6392 C C . PHE A 1 843 ? -31.843 -12.242 60.803 1.00 97.44 843 PHE A C 1
ATOM 6394 O O . PHE A 1 843 ? -32.561 -13.122 60.330 1.00 97.44 843 PHE A O 1
ATOM 6401 N N . ALA A 1 844 ? -30.510 -12.360 60.797 1.00 97.12 844 ALA A N 1
ATOM 6402 C CA . ALA A 1 844 ? -29.799 -13.424 60.083 1.00 97.12 844 ALA A CA 1
ATOM 6403 C C . ALA A 1 844 ? -30.182 -14.861 60.501 1.00 97.12 844 ALA A C 1
ATOM 6405 O O . ALA A 1 844 ? -30.428 -15.671 59.604 1.00 97.12 844 ALA A O 1
ATOM 6406 N N . PRO A 1 845 ? -30.279 -15.223 61.803 1.00 96.00 845 PRO A N 1
ATOM 6407 C CA . PRO A 1 845 ? -30.635 -16.591 62.195 1.00 96.00 845 PRO A CA 1
ATOM 6408 C C . PRO A 1 845 ? -32.028 -17.011 61.709 1.00 96.00 845 PRO A C 1
ATOM 6410 O O . PRO A 1 845 ? -32.223 -18.155 61.301 1.00 96.00 845 PRO A O 1
ATOM 6413 N N . TYR A 1 846 ? -32.982 -16.074 61.722 1.00 96.19 846 TYR A N 1
ATOM 6414 C CA . TYR A 1 846 ? -34.344 -16.297 61.242 1.00 96.19 846 TYR A CA 1
ATOM 6415 C C . TYR A 1 846 ? -34.370 -16.520 59.725 1.00 96.19 846 TYR A C 1
ATOM 6417 O O . TYR A 1 846 ? -34.911 -17.521 59.253 1.00 96.19 846 TYR A O 1
ATOM 6425 N N . LEU A 1 847 ? -33.727 -15.624 58.968 1.00 96.75 847 LEU A N 1
ATOM 6426 C CA . LEU A 1 847 ? -33.665 -15.703 57.507 1.00 96.75 847 LEU A CA 1
ATOM 6427 C C . LEU A 1 847 ? -32.952 -16.985 57.034 1.00 96.75 847 LEU A C 1
ATOM 6429 O O . LEU A 1 847 ? -33.468 -17.681 56.164 1.00 96.75 847 LEU A O 1
ATOM 6433 N N . ASP A 1 848 ? -31.824 -17.362 57.652 1.00 96.56 848 ASP A N 1
ATOM 6434 C CA . ASP A 1 848 ? -31.107 -18.614 57.341 1.00 96.56 848 ASP A CA 1
ATOM 6435 C C . ASP A 1 848 ? -31.959 -19.862 57.637 1.00 96.56 848 ASP A C 1
ATOM 6437 O O . ASP A 1 848 ? -31.954 -20.827 56.869 1.00 96.56 848 ASP A O 1
ATOM 6441 N N . CYS A 1 849 ? -32.728 -19.848 58.730 1.00 95.56 849 CYS A N 1
ATOM 6442 C CA . CYS A 1 849 ? -33.652 -20.931 59.057 1.00 95.56 849 CYS A CA 1
ATOM 6443 C C . CYS A 1 849 ? -34.764 -21.074 58.003 1.00 95.56 849 CYS A C 1
ATOM 6445 O O . CYS A 1 849 ? -35.051 -22.191 57.560 1.00 95.56 849 CYS A O 1
ATOM 6447 N N . LYS A 1 850 ? -35.342 -19.952 57.548 1.00 94.75 850 LYS A N 1
ATOM 6448 C CA . LYS A 1 850 ? -36.354 -19.937 56.481 1.00 94.75 850 LYS A CA 1
ATOM 6449 C C . LYS A 1 850 ? -35.806 -20.468 55.163 1.00 94.75 850 LYS A C 1
ATOM 6451 O O . LYS A 1 850 ? -36.449 -21.312 54.541 1.00 94.75 850 LYS A O 1
ATOM 6456 N N . THR A 1 851 ? -34.598 -20.062 54.783 1.00 95.00 851 THR A N 1
ATOM 6457 C CA . THR A 1 851 ? -33.900 -20.581 53.596 1.00 95.00 851 THR A CA 1
ATOM 6458 C C . THR A 1 851 ? -33.709 -22.101 53.649 1.00 95.00 851 THR A C 1
ATOM 6460 O O . THR A 1 851 ? -33.779 -22.774 52.624 1.00 95.00 851 THR A O 1
ATOM 6463 N N . GLN A 1 852 ? -33.524 -22.678 54.841 1.00 91.88 852 GLN A N 1
ATOM 6464 C CA . GLN A 1 852 ? -33.412 -24.131 55.034 1.00 91.88 852 GLN A CA 1
ATOM 6465 C C . GLN A 1 852 ? -34.756 -24.878 54.953 1.00 91.88 852 GLN A C 1
ATOM 6467 O O . GLN A 1 852 ? -34.772 -26.100 55.103 1.00 91.88 852 GLN A O 1
ATOM 6472 N N . GLY A 1 853 ? -35.873 -24.177 54.731 1.00 90.38 853 GLY A N 1
ATOM 6473 C CA . GLY A 1 853 ? -37.207 -24.771 54.623 1.00 90.38 853 GLY A CA 1
ATOM 6474 C C . GLY A 1 853 ? -37.741 -25.330 55.942 1.00 90.38 853 GLY A C 1
ATOM 6475 O O . GLY A 1 853 ? -38.590 -26.219 55.933 1.00 90.38 853 GLY A O 1
ATOM 6476 N N . ARG A 1 854 ? -37.220 -24.855 57.078 1.00 90.56 854 ARG A N 1
ATOM 6477 C CA . ARG A 1 854 ? -37.670 -25.284 58.403 1.00 90.56 854 ARG A CA 1
ATOM 6478 C C . ARG A 1 854 ? -38.943 -24.540 58.809 1.00 90.56 854 ARG A C 1
ATOM 6480 O O . ARG A 1 854 ? -39.076 -23.339 58.578 1.00 90.56 854 ARG A O 1
ATOM 6487 N N . GLU A 1 855 ? -39.881 -25.253 59.426 1.00 82.88 855 GLU A N 1
ATOM 6488 C CA . GLU A 1 855 ? -41.138 -24.667 59.918 1.00 82.88 855 GLU A CA 1
ATOM 6489 C C . GLU A 1 855 ? -40.995 -24.064 61.329 1.00 82.88 855 GLU A C 1
ATOM 6491 O O . GLU A 1 855 ? -41.789 -23.212 61.717 1.00 82.88 855 GLU A O 1
ATOM 6496 N N . ASP A 1 856 ? -39.955 -24.441 62.078 1.00 88.88 856 ASP A N 1
ATOM 6497 C CA . ASP A 1 856 ? -39.720 -24.104 63.488 1.00 88.88 856 ASP A CA 1
ATOM 6498 C C . ASP A 1 856 ? -38.770 -22.907 63.702 1.00 88.88 856 ASP A C 1
ATOM 6500 O O . ASP A 1 856 ? -38.061 -22.830 64.702 1.00 88.88 856 ASP A O 1
ATOM 6504 N N . CYS A 1 857 ? -38.766 -21.932 62.790 1.00 91.19 857 CYS A N 1
ATOM 6505 C CA . CYS A 1 857 ? -37.853 -20.778 62.844 1.00 91.19 857 CYS A CA 1
ATOM 6506 C C . CYS A 1 857 ? -38.183 -19.713 63.906 1.00 91.19 857 CYS A C 1
ATOM 6508 O O . CYS A 1 857 ? -37.504 -18.690 63.965 1.00 91.19 857 CYS A O 1
ATOM 6510 N N . GLY A 1 858 ? -39.209 -19.934 64.731 1.00 89.62 858 GLY A N 1
ATOM 6511 C CA . GLY A 1 858 ? -39.756 -18.929 65.644 1.00 89.62 858 GLY A CA 1
ATOM 6512 C C . GLY A 1 858 ? -40.638 -17.892 64.940 1.00 89.62 858 GLY A C 1
ATOM 6513 O O . GLY A 1 858 ? -40.859 -17.949 63.726 1.00 89.62 858 GLY A O 1
ATOM 6514 N N . GLU A 1 859 ? -41.181 -16.954 65.718 1.00 88.19 859 GLU A N 1
ATOM 6515 C CA . GLU A 1 859 ? -41.903 -15.803 65.168 1.00 88.19 859 GLU A CA 1
ATOM 6516 C C . GLU A 1 859 ? -40.937 -14.869 64.430 1.00 88.19 859 GLU A C 1
ATOM 6518 O O . GLU A 1 859 ? -39.773 -14.729 64.811 1.00 88.19 859 GLU A O 1
ATOM 6523 N N . ALA A 1 860 ? -41.423 -14.251 63.350 1.00 88.69 860 ALA A N 1
ATOM 6524 C CA . ALA A 1 860 ? -40.635 -13.292 62.590 1.00 88.69 860 ALA A CA 1
ATOM 6525 C C . ALA A 1 860 ? -40.235 -12.128 63.516 1.00 88.69 860 ALA A C 1
ATOM 6527 O O . ALA A 1 860 ? -41.115 -11.562 64.172 1.00 88.69 860 ALA A O 1
ATOM 6528 N N . PRO A 1 861 ? -38.941 -11.772 63.615 1.00 92.75 861 PRO A N 1
ATOM 6529 C CA . PRO A 1 861 ? -38.532 -10.678 64.483 1.00 92.75 861 PRO A CA 1
ATOM 6530 C C . PRO A 1 861 ? -39.199 -9.360 64.062 1.00 92.75 861 PRO A C 1
ATOM 6532 O O . PRO A 1 861 ? -39.373 -9.115 62.866 1.00 92.75 861 PRO A O 1
ATOM 6535 N N . CYS A 1 862 ? -39.547 -8.506 65.031 1.00 90.44 862 CYS A N 1
ATOM 6536 C CA . CYS A 1 862 ? -40.222 -7.235 64.746 1.00 90.44 862 CYS A CA 1
ATOM 6537 C C . CYS A 1 862 ? -39.386 -6.360 63.800 1.00 90.44 862 CYS A C 1
ATOM 6539 O O . CYS A 1 862 ? -38.178 -6.193 63.999 1.00 90.44 862 CYS A O 1
ATOM 6541 N N . GLY A 1 863 ? -40.043 -5.800 62.787 1.00 89.94 863 GLY A N 1
ATOM 6542 C CA . GLY A 1 863 ? -39.440 -5.030 61.704 1.00 89.94 863 GLY A CA 1
ATOM 6543 C C . GLY A 1 863 ? -39.140 -5.881 60.470 1.00 89.94 863 GLY A C 1
ATOM 6544 O O . GLY A 1 863 ? -38.434 -5.423 59.577 1.00 89.94 863 GLY A O 1
ATOM 6545 N N . SER A 1 864 ? -39.650 -7.112 60.409 1.00 88.44 864 SER A N 1
ATOM 6546 C CA . SER A 1 864 ? -39.524 -7.985 59.234 1.00 88.44 864 SER A CA 1
ATOM 6547 C C . SER A 1 864 ? -40.639 -7.762 58.211 1.00 88.44 864 SER A C 1
ATOM 6549 O O . SER A 1 864 ? -40.417 -8.031 57.031 1.00 88.44 864 SER A O 1
ATOM 6551 N N . LYS A 1 865 ? -41.796 -7.243 58.648 1.00 90.56 865 LYS A N 1
ATOM 6552 C CA . LYS A 1 865 ? -43.003 -7.020 57.834 1.00 90.56 865 LYS A CA 1
ATOM 6553 C C . LYS A 1 865 ? -43.292 -5.537 57.594 1.00 90.56 865 LYS A C 1
ATOM 6555 O O . LYS A 1 865 ? -42.887 -4.684 58.390 1.00 90.56 865 LYS A O 1
ATOM 6560 N N . GLN A 1 866 ? -44.075 -5.243 56.557 1.00 86.75 866 GLN A N 1
ATOM 6561 C CA . GLN A 1 866 ? -44.427 -3.881 56.137 1.00 86.75 866 GLN A CA 1
ATOM 6562 C C . GLN A 1 866 ? -45.156 -3.081 57.217 1.00 86.75 866 GLN A C 1
ATOM 6564 O O . GLN A 1 866 ? -44.972 -1.878 57.366 1.00 86.75 866 GLN A O 1
ATOM 6569 N N . GLU A 1 867 ? -46.018 -3.764 57.968 1.00 86.62 867 GLU A N 1
ATOM 6570 C CA . GLU A 1 867 ? -46.914 -3.164 58.961 1.00 86.62 867 GLU A CA 1
ATOM 6571 C C . GLU A 1 867 ? -46.174 -2.751 60.250 1.00 86.62 867 GLU A C 1
ATOM 6573 O O . GLU A 1 867 ? -46.717 -2.017 61.077 1.00 86.62 867 GLU A O 1
ATOM 6578 N N . GLU A 1 868 ? -44.932 -3.208 60.427 1.00 86.56 868 GLU A N 1
ATOM 6579 C CA . GLU A 1 868 ? -44.128 -3.026 61.635 1.00 86.56 868 GLU A CA 1
ATOM 6580 C C . GLU A 1 868 ? -43.151 -1.851 61.457 1.00 86.56 868 GLU A C 1
ATOM 6582 O O . GLU A 1 868 ? -42.083 -1.994 60.849 1.00 86.56 868 GLU A O 1
ATOM 6587 N N . SER A 1 869 ? -43.511 -0.676 61.991 1.00 87.88 869 SER A N 1
ATOM 6588 C CA . SER A 1 869 ? -42.628 0.501 61.987 1.00 87.88 869 SER A CA 1
ATOM 6589 C C . SER A 1 869 ? -41.490 0.371 63.006 1.00 87.88 869 SER A C 1
ATOM 6591 O O . SER A 1 869 ? -41.571 -0.395 63.971 1.00 87.88 869 SER A O 1
ATOM 6593 N N . VAL A 1 870 ? -40.431 1.167 62.831 1.00 87.69 870 VAL A N 1
ATOM 6594 C CA . VAL A 1 870 ? -39.306 1.207 63.780 1.00 87.69 870 VAL A CA 1
ATOM 6595 C C . VAL A 1 870 ? -39.785 1.633 65.174 1.00 87.69 870 VAL A C 1
ATOM 6597 O O . VAL A 1 870 ? -39.439 0.996 66.168 1.00 87.69 870 VAL A O 1
ATOM 6600 N N . GLU A 1 871 ? -40.641 2.653 65.262 1.00 88.94 871 GLU A N 1
ATOM 6601 C CA . GLU A 1 871 ? -41.222 3.130 66.523 1.00 88.94 871 GLU A CA 1
ATOM 6602 C C . GLU A 1 871 ? -42.103 2.071 67.188 1.00 88.94 871 GLU A C 1
ATOM 6604 O O . GLU A 1 871 ? -42.051 1.913 68.408 1.00 88.94 871 GLU A O 1
ATOM 6609 N N . TYR A 1 872 ? -42.886 1.330 66.394 1.00 88.25 872 TYR A N 1
ATOM 6610 C CA . TYR A 1 872 ? -43.703 0.233 66.902 1.00 88.25 872 TYR A CA 1
ATOM 6611 C C . TYR A 1 872 ? -42.824 -0.826 67.571 1.00 88.25 872 TYR A C 1
ATOM 6613 O O . TYR A 1 872 ? -43.054 -1.159 68.734 1.00 88.25 872 TYR A O 1
ATOM 6621 N N . CYS A 1 873 ? -41.761 -1.273 66.902 1.00 87.94 873 CYS A N 1
ATOM 6622 C CA . CYS A 1 873 ? -40.864 -2.292 67.443 1.00 87.94 873 CYS A CA 1
ATOM 6623 C C . CYS A 1 873 ? -40.094 -1.838 68.687 1.00 87.94 873 CYS A C 1
ATOM 6625 O O . CYS A 1 873 ? -39.848 -2.647 69.578 1.00 87.94 873 CYS A O 1
ATOM 6627 N N . LEU A 1 874 ? -39.746 -0.552 68.784 1.00 87.00 874 LEU A N 1
ATOM 6628 C CA . LEU A 1 874 ? -39.097 0.007 69.974 1.00 87.00 874 LEU A CA 1
ATOM 6629 C C . LEU A 1 874 ? -40.055 0.161 71.170 1.00 87.00 874 LEU A C 1
ATOM 6631 O O . LEU A 1 874 ? -39.591 0.257 72.304 1.00 87.00 874 LEU A O 1
ATOM 6635 N N . SER A 1 875 ? -41.372 0.190 70.935 1.00 83.81 875 SER A N 1
ATOM 6636 C CA . SER A 1 875 ? -42.396 0.341 71.983 1.00 83.81 875 SER A CA 1
ATOM 6637 C C . SER A 1 875 ? -42.801 -0.969 72.670 1.00 83.81 875 SER A C 1
ATOM 6639 O O . SER A 1 875 ? -43.483 -0.940 73.696 1.00 83.81 875 SER A O 1
ATOM 6641 N N . ILE A 1 876 ? -42.381 -2.117 72.129 1.00 80.25 876 ILE A N 1
ATOM 6642 C CA . ILE A 1 876 ? -42.619 -3.426 72.736 1.00 80.25 876 ILE A CA 1
ATOM 6643 C C . ILE A 1 876 ? -41.615 -3.591 73.885 1.00 80.25 876 ILE A C 1
ATOM 6645 O O . ILE A 1 876 ? -40.462 -3.963 73.669 1.00 80.25 876 ILE A O 1
ATOM 6649 N N . GLU A 1 877 ? -42.029 -3.276 75.117 1.00 55.75 877 GLU A N 1
ATOM 6650 C CA . GLU A 1 877 ? -41.225 -3.586 76.305 1.00 55.75 877 GLU A CA 1
ATOM 6651 C C . GLU A 1 877 ? -40.970 -5.105 76.369 1.00 55.75 877 GLU A C 1
ATOM 6653 O O . GLU A 1 877 ? -41.903 -5.886 76.150 1.00 55.75 877 GLU A O 1
ATOM 6658 N N . PRO A 1 878 ? -39.734 -5.558 76.655 1.00 55.44 878 PRO A N 1
ATOM 6659 C CA . PRO A 1 878 ? -39.435 -6.980 76.739 1.00 55.44 878 PRO A CA 1
ATOM 6660 C C . PRO A 1 878 ? -40.258 -7.596 77.873 1.00 55.44 878 PRO A C 1
ATOM 6662 O O . PRO A 1 878 ? -40.025 -7.315 79.047 1.00 55.44 878 PRO A O 1
ATOM 6665 N N . SER A 1 879 ? -41.239 -8.429 77.526 1.00 47.72 879 SER A N 1
ATOM 6666 C CA . SER A 1 879 ? -41.994 -9.201 78.506 1.00 47.72 879 SER A CA 1
ATOM 6667 C C . SER A 1 879 ? -41.045 -10.177 79.206 1.00 47.72 879 SER A C 1
ATOM 6669 O O . SER A 1 879 ? -40.524 -11.100 78.579 1.00 47.72 879 SER A O 1
ATOM 6671 N N . ASP A 1 880 ? -40.813 -9.933 80.492 1.00 40.34 880 ASP A N 1
ATOM 6672 C CA . ASP A 1 880 ? -39.978 -10.719 81.402 1.00 40.34 880 ASP A CA 1
ATOM 6673 C C . ASP A 1 880 ? -40.380 -12.215 81.364 1.00 40.34 880 ASP A C 1
ATOM 6675 O O . ASP A 1 880 ? -41.554 -12.534 81.600 1.00 40.34 880 ASP A O 1
ATOM 6679 N N . PRO A 1 881 ? -39.471 -13.156 81.036 1.00 46.00 881 PRO A N 1
ATOM 6680 C CA . PRO A 1 881 ? -39.814 -14.567 80.924 1.00 46.00 881 PRO A CA 1
ATOM 6681 C C . PRO A 1 881 ? -39.980 -15.163 82.325 1.00 46.00 881 PRO A C 1
ATOM 6683 O O . PRO A 1 881 ? -39.011 -15.509 82.998 1.00 46.00 881 PRO A O 1
ATOM 6686 N N . THR A 1 882 ? -41.225 -15.286 82.782 1.00 41.19 882 THR A N 1
ATOM 6687 C CA . THR A 1 882 ? -41.548 -15.983 84.032 1.00 41.19 882 THR A CA 1
ATOM 6688 C C . THR A 1 882 ? -41.458 -17.501 83.840 1.00 41.19 882 THR A C 1
ATOM 6690 O O . THR A 1 882 ? -41.906 -18.045 82.833 1.00 41.19 882 THR A O 1
ATOM 6693 N N . GLU A 1 883 ? -40.841 -18.156 84.826 1.00 37.97 883 GLU A N 1
ATOM 6694 C CA . GLU A 1 883 ? -40.540 -19.590 84.931 1.00 37.97 883 GLU A CA 1
ATOM 6695 C C . GLU A 1 883 ? -41.722 -20.545 84.640 1.00 37.97 883 GLU A C 1
ATOM 6697 O O . GLU A 1 883 ? -42.885 -20.202 84.871 1.00 37.97 883 GLU A O 1
ATOM 6702 N N . PRO A 1 884 ? -41.438 -21.792 84.205 1.00 48.84 884 PRO A N 1
ATOM 6703 C CA . PRO A 1 884 ? -42.458 -22.798 83.941 1.00 48.84 884 PRO A CA 1
ATOM 6704 C C . PRO A 1 884 ? -42.928 -23.454 85.247 1.00 48.84 884 PRO A C 1
ATOM 6706 O O . PRO A 1 884 ? -42.117 -23.939 86.034 1.00 48.84 884 PRO A O 1
ATOM 6709 N N . SER A 1 885 ? -44.246 -23.533 85.452 1.00 37.25 885 SER A N 1
ATOM 6710 C CA . SER A 1 885 ? -44.839 -24.425 86.455 1.00 37.25 885 SER A CA 1
ATOM 6711 C C . SER A 1 885 ? -45.562 -25.585 85.775 1.00 37.25 885 SER A C 1
ATOM 6713 O O . SER A 1 885 ? -46.300 -25.416 84.805 1.00 37.25 885 SER A O 1
ATOM 6715 N N . GLU A 1 886 ? -45.255 -26.771 86.286 1.00 40.81 886 GLU A N 1
ATOM 6716 C CA . GLU A 1 886 ? -45.804 -28.080 85.953 1.00 40.81 886 GLU A CA 1
ATOM 6717 C C . GLU A 1 886 ? -47.326 -28.137 86.173 1.00 40.81 886 GLU A C 1
ATOM 6719 O O . GLU A 1 886 ? -47.859 -27.487 87.073 1.00 40.81 886 GLU A O 1
ATOM 6724 N N . GLY A 1 887 ? -48.032 -28.974 85.407 1.00 35.19 887 GLY A N 1
ATOM 6725 C CA . GLY A 1 887 ? -49.444 -29.242 85.681 1.00 35.19 887 GLY A CA 1
ATOM 6726 C C . GLY A 1 887 ? -50.138 -30.111 84.641 1.00 35.19 887 GLY A C 1
ATOM 6727 O O . GLY A 1 887 ? -50.582 -29.631 83.606 1.00 35.19 887 GLY A O 1
ATOM 6728 N N . GLU A 1 888 ? -50.223 -31.396 84.958 1.00 36.91 888 GLU A N 1
ATOM 6729 C CA . GLU A 1 888 ? -50.858 -32.495 84.234 1.00 36.91 888 GLU A CA 1
ATOM 6730 C C . GLU A 1 888 ? -52.340 -32.286 83.848 1.00 36.91 888 GLU A C 1
ATOM 6732 O O . GLU A 1 888 ? -53.131 -31.744 84.612 1.00 36.91 888 GLU A O 1
ATOM 6737 N N . GLY A 1 889 ? -52.715 -32.875 82.702 1.00 36.31 889 GLY A N 1
ATOM 6738 C CA . GLY A 1 889 ? -53.816 -33.846 82.587 1.00 36.31 889 GLY A CA 1
ATOM 6739 C C . GLY A 1 889 ? -55.273 -33.370 82.699 1.00 36.31 889 GLY A C 1
ATOM 6740 O O . GLY A 1 889 ? -55.743 -32.986 83.764 1.00 36.31 889 GLY A O 1
ATOM 6741 N N . GLY A 1 890 ? -56.059 -33.585 81.637 1.00 32.12 890 GLY A N 1
ATOM 6742 C CA . GLY A 1 890 ? -57.522 -33.628 81.755 1.00 32.12 890 GLY A CA 1
ATOM 6743 C C . GLY A 1 890 ? -58.281 -33.517 80.436 1.00 32.12 890 GLY A C 1
ATOM 6744 O O . GLY A 1 890 ? -58.348 -32.450 79.840 1.00 32.12 890 GLY A O 1
ATOM 6745 N N . ASP A 1 891 ? -58.858 -34.637 80.016 1.00 37.53 891 ASP A N 1
ATOM 6746 C CA . ASP A 1 891 ? -59.616 -34.876 78.786 1.00 37.53 891 ASP A CA 1
ATOM 6747 C C . ASP A 1 891 ? -61.076 -34.346 78.827 1.00 37.53 891 ASP A C 1
ATOM 6749 O O . ASP A 1 891 ? -61.646 -34.085 79.884 1.00 37.53 891 ASP A O 1
ATOM 6753 N N . GLU A 1 892 ? -61.676 -34.306 77.633 1.00 37.56 892 GLU A N 1
ATOM 6754 C CA . GLU A 1 892 ? -63.101 -34.314 77.264 1.00 37.56 892 GLU A CA 1
ATOM 6755 C C . GLU A 1 892 ? -63.978 -33.032 77.246 1.00 37.56 892 GLU A C 1
ATOM 6757 O O . GLU A 1 892 ? -64.540 -32.554 78.224 1.00 37.56 892 GLU A O 1
ATOM 6762 N N . THR A 1 893 ? -64.277 -32.639 75.998 1.00 42.03 893 THR A N 1
ATOM 6763 C CA . THR A 1 893 ? -65.585 -32.282 75.394 1.00 42.03 893 THR A CA 1
ATOM 6764 C C . THR A 1 893 ? -66.550 -31.276 76.069 1.00 42.03 893 THR A C 1
ATOM 6766 O O . THR A 1 893 ? -67.244 -31.582 77.032 1.00 42.03 893 THR A O 1
ATOM 6769 N N . LYS A 1 894 ? -66.835 -30.152 75.375 1.00 33.50 894 LYS A N 1
ATOM 6770 C CA . LYS A 1 894 ? -68.170 -29.832 74.792 1.00 33.50 894 LYS A CA 1
ATOM 6771 C C . LYS A 1 894 ? -68.236 -28.482 74.057 1.00 33.50 894 LYS A C 1
ATOM 6773 O O . LYS A 1 894 ? -67.742 -27.453 74.491 1.00 33.50 894 LYS A O 1
ATOM 6778 N N . LYS A 1 895 ? -68.959 -28.538 72.935 1.00 37.44 895 LYS A N 1
ATOM 6779 C CA . LYS A 1 895 ? -69.353 -27.486 71.982 1.00 37.44 895 LYS A CA 1
ATOM 6780 C C . LYS A 1 895 ? -70.147 -26.312 72.580 1.00 37.44 895 LYS A C 1
ATOM 6782 O O . LYS A 1 895 ? -71.075 -26.547 73.352 1.00 37.44 895 LYS A O 1
ATOM 6787 N N . LYS A 1 896 ? -69.942 -25.128 71.977 1.00 32.19 896 LYS A N 1
ATOM 6788 C CA . LYS A 1 896 ? -70.898 -24.128 71.401 1.00 32.19 896 LYS A CA 1
ATOM 6789 C C . LYS A 1 896 ? -70.235 -22.742 71.529 1.00 32.19 896 LYS A C 1
ATOM 6791 O O . LYS A 1 896 ? -69.674 -22.466 72.569 1.00 32.19 896 LYS A O 1
ATOM 6796 N N . LYS A 1 897 ? -70.286 -21.780 70.610 1.00 32.69 897 LYS A N 1
ATOM 6797 C CA . LYS A 1 897 ? -70.873 -21.566 69.277 1.00 32.69 897 LYS A CA 1
ATOM 6798 C C . LYS A 1 897 ? -70.208 -20.257 68.805 1.00 32.69 897 LYS A C 1
ATOM 6800 O O . LYS A 1 897 ? -70.313 -19.280 69.539 1.00 32.69 897 LYS A O 1
ATOM 6805 N N . MET A 1 898 ? -69.596 -20.201 67.621 1.00 32.38 898 MET A N 1
ATOM 6806 C CA . MET A 1 898 ? -69.303 -18.917 66.968 1.00 32.38 898 MET A CA 1
ATOM 6807 C C . MET A 1 898 ? -70.303 -18.662 65.844 1.00 32.38 898 MET A C 1
ATOM 6809 O O . MET A 1 898 ? -70.705 -19.565 65.111 1.00 32.38 898 MET A O 1
ATOM 6813 N N . SER A 1 899 ? -70.759 -17.415 65.829 1.00 39.16 899 SER A N 1
ATOM 6814 C CA . SER A 1 899 ? -71.820 -16.848 65.012 1.00 39.16 899 SER A CA 1
ATOM 6815 C C . SER A 1 899 ? -71.395 -16.728 63.550 1.00 39.16 899 SER A C 1
ATOM 6817 O O . SER A 1 899 ? -70.328 -16.201 63.246 1.00 39.16 899 SER A O 1
ATOM 6819 N N . ALA A 1 900 ? -72.263 -17.192 62.652 1.00 39.16 900 ALA A N 1
ATOM 6820 C CA . ALA A 1 900 ? -72.142 -17.023 61.214 1.00 39.16 900 ALA A CA 1
ATOM 6821 C C . ALA A 1 900 ? -72.424 -15.562 60.834 1.00 39.16 900 ALA A C 1
ATOM 6823 O O . ALA A 1 900 ? -73.543 -15.082 61.005 1.00 39.16 900 ALA A O 1
ATOM 6824 N N . GLY A 1 901 ? -71.416 -14.865 60.311 1.00 38.31 901 GLY A N 1
ATOM 6825 C CA . GLY A 1 901 ? -71.592 -13.495 59.836 1.00 38.31 901 GLY A CA 1
ATOM 6826 C C . GLY A 1 901 ? -70.331 -12.829 59.296 1.00 38.31 901 GLY A C 1
ATOM 6827 O O . GLY A 1 901 ? -70.106 -11.683 59.645 1.00 38.31 901 GLY A O 1
ATOM 6828 N N . ALA A 1 902 ? -69.497 -13.518 58.499 1.00 41.00 902 ALA A N 1
ATOM 6829 C CA . ALA A 1 902 ? -68.385 -12.874 57.768 1.00 41.00 902 ALA A CA 1
ATOM 6830 C C . ALA A 1 902 ? -67.749 -13.723 56.631 1.00 41.00 902 ALA A C 1
ATOM 6832 O O . ALA A 1 902 ? -66.596 -13.501 56.288 1.00 41.00 902 ALA A O 1
ATOM 6833 N N . ILE A 1 903 ? -68.445 -14.706 56.030 1.00 43.94 903 ILE A N 1
ATOM 6834 C CA . ILE A 1 903 ? -67.868 -15.586 54.970 1.00 43.94 903 ILE A CA 1
ATOM 6835 C C . ILE A 1 903 ? -68.630 -15.472 53.629 1.00 43.94 903 ILE A C 1
ATOM 6837 O O . ILE A 1 903 ? -68.599 -16.358 52.788 1.00 43.94 903 ILE A O 1
ATOM 6841 N N . VAL A 1 904 ? -69.318 -14.352 53.374 1.00 42.25 904 VAL A N 1
ATOM 6842 C CA . VAL A 1 904 ? -70.022 -14.131 52.085 1.00 42.25 904 VAL A CA 1
ATOM 6843 C C . VAL A 1 904 ? -69.403 -12.998 51.242 1.00 42.25 904 VAL A C 1
ATOM 6845 O O . VAL A 1 904 ? -69.789 -12.799 50.099 1.00 42.25 904 VAL A O 1
ATOM 6848 N N . GLY A 1 905 ? -68.360 -12.313 51.729 1.00 39.94 905 GLY A N 1
ATOM 6849 C CA . GLY A 1 905 ? -67.707 -11.219 50.988 1.00 39.94 905 GLY A CA 1
ATOM 6850 C C . GLY A 1 905 ? -66.550 -11.619 50.060 1.00 39.94 905 GLY A C 1
ATOM 6851 O O . GLY A 1 905 ? -66.263 -10.895 49.114 1.00 39.94 905 GLY A O 1
ATOM 6852 N N . ILE A 1 906 ? -65.885 -12.758 50.291 1.00 48.41 906 ILE A N 1
ATOM 6853 C CA . ILE A 1 906 ? -64.572 -13.041 49.665 1.00 48.41 906 ILE A CA 1
ATOM 6854 C C . ILE A 1 906 ? -64.651 -14.081 48.530 1.00 48.41 906 ILE A C 1
ATOM 6856 O O . ILE A 1 906 ? -63.814 -14.088 47.632 1.00 48.41 906 ILE A O 1
ATOM 6860 N N . VAL A 1 907 ? -65.710 -14.895 48.460 1.00 45.75 907 VAL A N 1
ATOM 6861 C CA . VAL A 1 907 ? -65.830 -15.944 47.423 1.00 45.75 907 VAL A CA 1
ATOM 6862 C C . VAL A 1 907 ? -66.310 -15.394 46.066 1.00 45.75 907 VAL A C 1
ATOM 6864 O O . VAL A 1 907 ? -66.028 -15.985 45.028 1.00 45.75 907 VAL A O 1
ATOM 6867 N N . ILE A 1 908 ? -66.959 -14.223 46.027 1.00 47.34 908 ILE A N 1
ATOM 6868 C CA . ILE A 1 908 ? -67.454 -13.624 44.769 1.00 47.34 908 ILE A CA 1
ATOM 6869 C C . ILE A 1 908 ? -66.364 -12.794 44.054 1.00 47.34 908 ILE A C 1
ATOM 6871 O O . ILE A 1 908 ? -66.368 -12.705 42.827 1.00 47.34 908 ILE A O 1
ATOM 6875 N N . GLY A 1 909 ? -65.371 -12.268 44.783 1.00 43.69 909 GLY A N 1
ATOM 6876 C CA . GLY A 1 909 ? -64.266 -11.495 44.194 1.00 43.69 909 GLY A CA 1
ATOM 6877 C C . GLY A 1 909 ? -63.283 -12.347 43.383 1.00 43.69 909 GLY A C 1
ATOM 6878 O O . GLY A 1 909 ? -62.854 -11.947 42.302 1.00 43.69 909 GLY A O 1
ATOM 6879 N N . VAL A 1 910 ? -62.986 -13.564 43.849 1.00 52.19 910 VAL A N 1
ATOM 6880 C CA . VAL A 1 910 ? -61.994 -14.448 43.209 1.00 52.19 910 VAL A CA 1
ATOM 6881 C C . VAL A 1 910 ? -62.503 -15.014 41.874 1.00 52.19 910 VAL A C 1
ATOM 6883 O O . VAL A 1 910 ? -61.733 -15.158 40.926 1.00 52.19 910 VAL A O 1
ATOM 6886 N N . VAL A 1 911 ? -63.813 -15.247 41.733 1.00 53.50 911 VAL A N 1
ATOM 6887 C CA . VAL A 1 911 ? -64.402 -15.763 40.481 1.00 53.50 911 VAL A CA 1
ATOM 6888 C C . VAL A 1 911 ? -64.459 -14.686 39.385 1.00 53.50 911 VAL A C 1
ATOM 6890 O O . VAL A 1 911 ? -64.253 -14.993 38.209 1.00 53.50 911 VAL A O 1
ATOM 6893 N N . ALA A 1 912 ? -64.653 -13.413 39.750 1.00 58.56 912 ALA A N 1
ATOM 6894 C CA . ALA A 1 912 ? -64.653 -12.308 38.791 1.00 58.56 912 ALA A CA 1
ATOM 6895 C C . ALA A 1 912 ? -63.254 -12.064 38.195 1.00 58.56 912 ALA A C 1
ATOM 6897 O O . ALA A 1 912 ? -63.125 -11.939 36.975 1.00 58.56 912 ALA A O 1
ATOM 6898 N N . VAL A 1 913 ? -62.203 -12.090 39.023 1.00 61.69 913 VAL A N 1
ATOM 6899 C CA . VAL A 1 913 ? -60.814 -11.877 38.575 1.00 61.69 913 VAL A CA 1
ATOM 6900 C C . VAL A 1 913 ? -60.339 -13.015 37.669 1.00 61.69 913 VAL A C 1
ATOM 6902 O O . VAL A 1 913 ? -59.759 -12.756 36.615 1.00 61.69 913 VAL A O 1
ATOM 6905 N N . ILE A 1 914 ? -60.672 -14.268 37.997 1.00 68.62 914 ILE A N 1
ATOM 6906 C CA . ILE A 1 914 ? -60.331 -15.419 37.146 1.00 68.62 914 ILE A CA 1
ATOM 6907 C C . ILE A 1 914 ? -61.037 -15.324 35.781 1.00 68.62 914 ILE A C 1
ATOM 6909 O O . ILE A 1 914 ? -60.423 -15.610 34.753 1.00 68.62 914 ILE A O 1
ATOM 6913 N N . SER A 1 915 ? -62.286 -14.841 35.727 1.00 65.25 915 SER A N 1
ATOM 6914 C CA . SER A 1 915 ? -62.993 -14.651 34.450 1.00 65.25 915 SER A CA 1
ATOM 6915 C C . SER A 1 915 ? -62.347 -13.577 33.558 1.00 65.25 915 SER A C 1
ATOM 6917 O O . SER A 1 915 ? -62.243 -13.762 32.343 1.00 65.25 915 SER A O 1
ATOM 6919 N N . VAL A 1 916 ? -61.835 -12.489 34.146 1.00 74.88 916 VAL A N 1
ATOM 6920 C CA . VAL A 1 916 ? -61.170 -11.398 33.414 1.00 74.88 916 VAL A CA 1
ATOM 6921 C C . VAL A 1 916 ? -59.811 -11.847 32.879 1.00 74.88 916 VAL A C 1
ATOM 6923 O O . VAL A 1 916 ? -59.497 -11.575 31.721 1.00 74.88 916 VAL A O 1
ATOM 6926 N N . VAL A 1 917 ? -59.042 -12.608 33.664 1.00 76.81 917 VAL A N 1
ATOM 6927 C CA . VAL A 1 917 ? -57.747 -13.164 33.233 1.00 76.81 917 VAL A CA 1
ATOM 6928 C C . VAL A 1 917 ? -57.930 -14.170 32.092 1.00 76.81 917 VAL A C 1
ATOM 6930 O O . VAL A 1 917 ? -57.210 -14.102 31.097 1.00 76.81 917 VAL A O 1
ATOM 6933 N N . ILE A 1 918 ? -58.940 -15.045 32.165 1.00 77.62 918 ILE A N 1
ATOM 6934 C CA . ILE A 1 918 ? -59.250 -15.989 31.077 1.00 77.62 918 ILE A CA 1
ATOM 6935 C C . ILE A 1 918 ? -59.684 -15.240 29.807 1.00 77.62 918 ILE A C 1
ATOM 6937 O O . ILE A 1 918 ? -59.268 -15.601 28.705 1.00 77.62 918 ILE A O 1
ATOM 6941 N N . THR A 1 919 ? -60.459 -14.160 29.947 1.00 76.50 919 THR A N 1
ATOM 6942 C CA . THR A 1 919 ? -60.887 -13.335 28.806 1.00 76.50 919 THR A CA 1
ATOM 6943 C C . THR A 1 919 ? -59.701 -12.596 28.172 1.00 76.50 919 THR A C 1
ATOM 6945 O O . THR A 1 919 ? -59.577 -12.580 26.950 1.00 76.50 919 THR A O 1
ATOM 6948 N N . LEU A 1 920 ? -58.771 -12.064 28.973 1.00 77.25 920 LEU A N 1
ATOM 6949 C CA . LEU A 1 920 ? -57.538 -11.421 28.496 1.00 77.25 920 LEU A CA 1
ATOM 6950 C C . LEU A 1 920 ? -56.614 -12.401 27.765 1.00 77.25 920 LEU A C 1
ATOM 6952 O O . LEU A 1 920 ? -56.126 -12.085 26.680 1.00 77.25 920 LEU A O 1
ATOM 6956 N N . ILE A 1 921 ? -56.426 -13.612 28.299 1.00 80.69 921 ILE A N 1
ATOM 6957 C CA . ILE A 1 921 ? -55.631 -14.658 27.640 1.00 80.69 921 ILE A CA 1
ATOM 6958 C C . ILE A 1 921 ? -56.284 -15.070 26.312 1.00 80.69 921 ILE A C 1
ATOM 6960 O O . ILE A 1 921 ? -55.593 -15.178 25.298 1.00 80.69 921 ILE A O 1
ATOM 6964 N N . ALA A 1 922 ? -57.610 -15.230 26.273 1.00 78.94 922 ALA A N 1
ATOM 6965 C CA . ALA A 1 922 ? -58.334 -15.548 25.042 1.00 78.94 922 ALA A CA 1
ATOM 6966 C C . ALA A 1 922 ? -58.210 -14.435 23.984 1.00 78.94 922 ALA A C 1
ATOM 6968 O O . ALA A 1 922 ? -58.025 -14.731 22.802 1.00 78.94 922 ALA A O 1
ATOM 6969 N N . VAL A 1 923 ? -58.240 -13.163 24.397 1.00 78.69 923 VAL A N 1
ATOM 6970 C CA . VAL A 1 923 ? -58.043 -12.002 23.514 1.00 78.69 923 VAL A CA 1
ATOM 6971 C C . VAL A 1 923 ? -56.613 -11.961 22.963 1.00 78.69 923 VAL A C 1
ATOM 6973 O O . VAL A 1 923 ? -56.433 -11.805 21.755 1.00 78.69 923 VAL A O 1
ATOM 6976 N N . VAL A 1 924 ? -55.594 -12.183 23.800 1.00 76.12 924 VAL A N 1
ATOM 6977 C CA . VAL A 1 924 ? -54.188 -12.237 23.359 1.00 76.12 924 VAL A CA 1
ATOM 6978 C C . VAL A 1 924 ? -53.963 -13.388 22.376 1.00 76.12 924 VAL A C 1
ATOM 6980 O O . VAL A 1 924 ? -53.339 -13.190 21.334 1.00 76.12 924 VAL A O 1
ATOM 6983 N N . VAL A 1 925 ? -54.523 -14.573 22.643 1.00 78.12 925 VAL A N 1
ATOM 6984 C CA . VAL A 1 925 ? -54.443 -15.729 21.733 1.00 78.12 925 VAL A CA 1
ATOM 6985 C C . VAL A 1 925 ? -55.180 -15.459 20.415 1.00 78.12 925 VAL A C 1
ATOM 6987 O O . VAL A 1 925 ? -54.674 -15.813 19.349 1.00 78.12 925 VAL A O 1
ATOM 6990 N N . TYR A 1 926 ? -56.332 -14.785 20.455 1.00 78.69 926 TYR A N 1
ATOM 6991 C CA . TYR A 1 926 ? -57.090 -14.404 19.261 1.00 78.69 926 TYR A CA 1
ATOM 6992 C C . TYR A 1 926 ? -56.326 -13.404 18.378 1.00 78.69 926 TYR A C 1
ATOM 6994 O O . TYR A 1 926 ? -56.235 -13.603 17.164 1.00 78.69 926 TYR A O 1
ATOM 7002 N N . PHE A 1 927 ? -55.697 -12.380 18.966 1.00 71.12 927 PHE A N 1
ATOM 7003 C CA . PHE A 1 927 ? -54.889 -11.419 18.210 1.00 71.12 927 PHE A CA 1
ATOM 7004 C C . PHE A 1 927 ? -53.592 -12.034 17.669 1.00 71.12 927 PHE A C 1
ATOM 7006 O O . PHE A 1 927 ? -53.252 -11.788 16.511 1.00 71.12 927 PHE A O 1
ATOM 7013 N N . LYS A 1 928 ? -52.932 -12.933 18.416 1.00 64.00 928 LYS A N 1
ATOM 7014 C CA . LYS A 1 928 ? -51.757 -13.672 17.914 1.00 64.00 928 LYS A CA 1
ATOM 7015 C C . LYS A 1 928 ? -52.094 -14.563 16.711 1.00 64.00 928 LYS A C 1
ATOM 7017 O O . LYS A 1 928 ? -51.275 -14.709 15.808 1.00 64.00 928 LYS A O 1
ATOM 7022 N N . ARG A 1 929 ? -53.313 -15.119 16.654 1.00 62.44 929 ARG A N 1
ATOM 7023 C CA . ARG A 1 929 ? -53.788 -15.927 15.515 1.00 62.44 929 ARG A CA 1
ATOM 7024 C C . ARG A 1 929 ? -54.133 -15.094 14.278 1.00 62.44 929 ARG A C 1
ATOM 7026 O O . ARG A 1 929 ? -54.019 -15.610 13.171 1.00 62.44 929 ARG A O 1
ATOM 7033 N N . LYS A 1 930 ? -54.531 -13.828 14.445 1.00 51.94 930 LYS A N 1
ATOM 7034 C CA . LYS A 1 930 ? -54.871 -12.930 13.329 1.00 51.94 930 LYS A CA 1
ATOM 7035 C C . LYS A 1 930 ? -53.629 -12.303 12.680 1.00 51.94 930 LYS A C 1
ATOM 7037 O O . LYS A 1 930 ? -53.614 -12.138 11.464 1.00 51.94 930 LYS A O 1
ATOM 7042 N N . SER A 1 931 ? -52.567 -12.048 13.449 1.00 50.44 931 SER A N 1
ATOM 7043 C CA . SER A 1 931 ? -51.304 -11.508 12.915 1.00 50.44 931 SER A CA 1
ATOM 7044 C C . SER A 1 931 ? -50.518 -12.517 12.064 1.00 50.44 931 SER A C 1
ATOM 7046 O O . SER A 1 931 ? -49.867 -12.119 11.107 1.00 50.44 931 SER A O 1
ATOM 7048 N N . GLY A 1 932 ? -50.656 -13.825 12.320 1.00 48.06 932 GLY A N 1
ATOM 7049 C CA . GLY A 1 932 ? -50.016 -14.878 11.513 1.00 48.06 932 GLY A CA 1
ATOM 7050 C C . GLY A 1 932 ? -50.672 -15.163 10.151 1.00 48.06 932 GLY A C 1
ATOM 7051 O O . GLY A 1 932 ? -50.149 -15.964 9.381 1.00 48.06 932 GLY A O 1
ATOM 7052 N N . VAL A 1 933 ? -51.816 -14.540 9.841 1.00 48.16 933 VAL A N 1
ATOM 7053 C CA . VAL A 1 933 ? -52.499 -14.687 8.538 1.00 48.16 933 VAL A CA 1
ATOM 7054 C C . VAL A 1 933 ? -52.098 -13.577 7.557 1.00 48.16 933 VAL A C 1
ATOM 7056 O O . VAL A 1 933 ? -52.150 -13.792 6.352 1.00 48.16 933 VAL A O 1
ATOM 7059 N N . VAL A 1 934 ? -51.616 -12.430 8.048 1.00 46.56 934 VAL A N 1
ATOM 7060 C CA . VAL A 1 934 ? -51.162 -11.314 7.194 1.00 46.56 934 VAL A CA 1
ATOM 7061 C C . VAL A 1 934 ? -49.756 -11.569 6.631 1.00 46.56 934 VAL A C 1
ATOM 7063 O O . VAL A 1 934 ? -49.449 -11.153 5.520 1.00 46.56 934 VAL A O 1
ATOM 7066 N N . GLU A 1 935 ? -48.928 -12.345 7.330 1.00 42.78 935 GLU A N 1
ATOM 7067 C CA . GLU A 1 935 ? -47.551 -12.636 6.901 1.00 42.78 935 GLU A CA 1
ATOM 7068 C C . GLU A 1 935 ? -47.469 -13.655 5.747 1.00 42.78 935 GLU A C 1
ATOM 7070 O O . GLU A 1 935 ? -46.490 -13.678 5.013 1.00 42.78 935 GLU A O 1
ATOM 7075 N N . LYS A 1 936 ? -48.532 -14.439 5.500 1.00 41.03 936 LYS A N 1
ATOM 7076 C CA . LYS A 1 936 ? -48.593 -15.396 4.375 1.00 41.03 936 LYS A CA 1
ATOM 7077 C C . LYS A 1 936 ? -49.179 -14.834 3.077 1.00 41.03 936 LYS A C 1
ATOM 7079 O O . LYS A 1 936 ? -49.189 -15.550 2.081 1.00 41.03 936 LYS A O 1
ATOM 7084 N N . GLN A 1 937 ? -49.652 -13.586 3.063 1.00 39.69 937 GLN A N 1
ATOM 7085 C CA . GLN A 1 937 ? -50.172 -12.945 1.847 1.00 39.69 937 GLN A CA 1
ATOM 7086 C C . GLN A 1 937 ? -49.132 -12.061 1.135 1.00 39.69 937 GLN A C 1
ATOM 7088 O O . GLN A 1 937 ? -49.261 -11.837 -0.062 1.00 39.69 937 GLN A O 1
ATOM 7093 N N . ASN A 1 938 ? -48.056 -11.655 1.823 1.00 41.69 938 ASN A N 1
ATOM 7094 C CA . ASN A 1 938 ? -46.957 -10.883 1.222 1.00 41.69 938 ASN A CA 1
ATOM 7095 C C . ASN A 1 938 ? -45.832 -11.755 0.626 1.00 41.69 938 ASN A C 1
ATOM 7097 O O . ASN A 1 938 ? -44.971 -11.236 -0.077 1.00 41.69 938 ASN A O 1
ATOM 7101 N N . GLU A 1 939 ? -45.847 -13.074 0.844 1.00 40.38 939 GLU A N 1
ATOM 7102 C CA . GLU A 1 939 ? -44.863 -14.010 0.266 1.00 40.38 939 GLU A CA 1
ATOM 7103 C C . GLU A 1 939 ? -45.290 -14.602 -1.095 1.00 40.38 939 GLU A C 1
ATOM 7105 O O . GLU A 1 939 ? -44.506 -15.299 -1.736 1.00 40.38 939 GLU A O 1
ATOM 7110 N N . SER A 1 940 ? -46.508 -14.310 -1.578 1.00 41.50 940 SER A N 1
ATOM 7111 C CA . SER A 1 940 ? -47.000 -14.763 -2.893 1.00 41.50 940 SER A CA 1
ATOM 7112 C C . SER A 1 940 ? -47.042 -13.681 -3.983 1.00 41.50 940 SER A C 1
ATOM 7114 O O . SER A 1 940 ? -47.463 -13.985 -5.092 1.00 41.50 940 SER A O 1
ATOM 7116 N N . GLU A 1 941 ? -46.595 -12.450 -3.704 1.00 42.16 941 GLU A N 1
ATOM 7117 C CA . GLU A 1 941 ? -46.419 -11.379 -4.712 1.00 42.16 941 GLU A CA 1
ATOM 7118 C C . GLU A 1 941 ? -44.938 -11.066 -5.027 1.00 42.16 941 GLU A C 1
ATOM 7120 O O . GLU A 1 941 ? -44.641 -10.183 -5.827 1.00 42.16 941 GLU A O 1
ATOM 7125 N N . MET A 1 942 ? -43.993 -11.830 -4.465 1.00 43.19 942 MET A N 1
ATOM 7126 C CA . MET A 1 942 ? -42.565 -11.808 -4.834 1.00 43.19 942 MET A CA 1
ATOM 7127 C C . MET A 1 942 ? -42.056 -13.206 -5.229 1.00 43.19 942 MET A C 1
ATOM 7129 O O . MET A 1 942 ? -41.033 -13.686 -4.737 1.00 43.19 942 MET A O 1
ATOM 7133 N N . LYS A 1 943 ? -42.780 -13.863 -6.141 1.00 40.28 943 LYS A N 1
ATOM 7134 C CA . LYS A 1 943 ? -42.264 -14.943 -6.992 1.00 40.28 943 LYS A CA 1
ATOM 7135 C C . LYS A 1 943 ? -42.743 -14.779 -8.422 1.00 40.28 943 LYS A C 1
ATOM 7137 O O . LYS A 1 943 ? -43.957 -14.542 -8.594 1.00 40.28 943 LYS A O 1
#

Foldseek 3Di:
DLEAEAAEDEAEDAQPDPASDDDPHQEYEYHDPPGAYEYENGHAHEEENHEYHYAFYHEEHAHPDANYEYEQYAYAYHDQPDLPDQGAEYEYLEHEAEENYQEYHYAEYEYEHDLNRQANYEYAHQEYEAHDQRYEYEYHQHHEYEYENHEYEYAHYEYEHRPNHQEHYEYEHAYHYEAHDLVHPYAAEYEHQEYYEYEAYEAHYQEYEQEHPDQPDANYEYENYHYEHNPNHEYEYEYQHHEAYEDEEYEAAHYEYHYPPPHAYEYEYEQYAYEHHPHDHHDYPDEYEYEYEEHAYEYDADAAAHYEYAEEYQAANNYHYPYQHEYEYEPYEYEHPDDERLHANEEHAAHEYAYELYEYYDQQDAHEYNEANYEYHAHYQEYHHANYEHERYEHDPVHPDFHQENAEEEYHPDLRHAAEHAHYEYYQAEGAAERHEEYEDEPNYNAANEQYEYYLAAHNDPAHHAHHYEYEYAADDPCPVVVVVRRHHNYEDQFFQNYWYDYPPDGIDGDHGHYDQEAEFEADLPDPGAGSRRDNVGHGPDPVSVQVSRLGGEHEYEYEHAAQEAAAAEEADLSGPYEEYEYEYDAPQSHEYEHPLDPDASYEEDQNDDYEYEYYSHEYEYQAHEDYNHQEEYEYYNYEYAYPPVCQVRNPDQAENYHAAAHEYHYELYEYYDPPDQTCHHQANHEYAQNHQYEEHENYEYENHQNEHYEEEHWANREYEYYNYEAENAHDAAAAERYYHYEYDPDQTAYEYEYELYEQYLAEYAQESAYEHYPRYQLLAPEQYEYENAYHPDPNHFRHYEYADLVSCLVSPFQCRRYANYAYDPPDVDDGAHDYPLDPDGQRQLRNCVNVVDPPSDDRQASRHNVGDSVNNVPPDPDDDDDDDDDDDDDDDDDDDDDDDDPPPPPVVVVVVVVVVVVVVVVVVVVVVVVVVVVVVVVVVPD

Radius of gyration: 49.47 Å; chains: 1; bounding box: 135×61×151 Å